Protein 8GPY (pdb70)

Radius of gyration: 33.34 Å; Cα contacts (8 Å, |Δi|>4): 2175; chains: 4; bounding box: 84×89×91 Å

InterPro domains:
  IPR002552 Spike glycoprotein S2, coronavirus [PF01601] (711-1232)
  IPR018548 Spike (S) protein S1 subunit, receptor-binding domain, betacoronavirus [PF09408] (349-526)
  IPR018548 Spike (S) protein S1 subunit, receptor-binding domain, betacoronavirus [PS51921] (334-527)
  IPR032500 Spike glycoprotein S1, N-terminal domain, betacoronavirus-like [PF16451] (33-337)
  IPR032500 Spike glycoprotein S1, N-terminal domain, betacoronavirus-like [PS51922] (9-303)
  IPR036326 Spike S1 subunit, receptor binding domain superfamily, betacoronavirus [SSF143587] (333-516)
  IPR042578 Spike glycoprotein, betacoronavirus [MF_04099] (2-1273)
  IPR043002 Spike glycoprotein, N-terminal domain superfamily [G3DSA:2.60.120.960] (28-307)
  IPR043473 Spike glycoprotein S2 superfamily, coronavirus [SSF111474] (909-1026)
  IPR043473 Spike glycoprotein S2 superfamily, coronavirus [SSF111474] (1159-1211)
  IPR043607 Coronavirus spike glycoprotein S1, C-terminal [PF19209] (536-591)
  IPR044341 Spike (S) protein S1 subunit, N-terminal domain, SARS-CoV-like [cd21624] (13-304)
  IPR044366 Spike (S) protein S1 subunit, receptor-binding domain, SARS-CoV-2 [cd21480] (319-541)
  IPR044873 Spike glycoprotein S2, coronavirus, heptad repeat 1 [PS51923] (896-1001)
  IPR044874 Spike glycoprotein S2, coronavirus, heptad repeat 2 [PS51924] (1143-1225)

GO terms:
  GO:0044228 host cell surface (C, IDA)
  GO:0005768 endosome (C, IDA)
  GO:0039660 structural constituent of virion (F, IDA)
  GO:0019062 virion attachment to host cell (P, IDA)
  GO:0046718 symbiont entry into host cell (P, IDA)
  GO:0098670 entry receptor-mediated virion attachment to host cell (P, IDA)
  GO:0140522 fusogenic activity (F, IDA)
  GO:0046789 host cell surface receptor binding (F, IDA)
  GO:0048018 receptor ligand activity (F, IDA)
  GO:0043655 host extracellular region (C, IC)
  GO:0044173 host cell endoplasmic reticulum-Golgi intermediate compartment membrane (C, EXP)
  GO:0055036 virion membrane (C, EXP)
  GO:0020002 host cell plasma membrane (C, EXP)
  GO:0005515 protein binding (F, IPI)
  GO:0055036 virion membrane (C, TAS)
  GO:0005886 plasma membrane (C, TAS)
  GO:0042802 identical protein binding (F, IPI)
  GO:0046598 positive regulation of viral entry into host cell (P, IDA)
  GO:0016020 membrane (C, IDA)
  GO:0019031 viral envelope (C, IDA)

Nearest PDB structures (foldseek):
  8gpy-assembly2_B  TM=1.006E+00  e=7.580E-43  Severe acute respiratory syndrome coronavirus 2
  7xsa-assembly1_E  TM=9.601E-01  e=3.549E-34  Severe acute respiratory syndrome coronavirus 2
  7xsb-assembly3_B  TM=9.458E-01  e=1.316E-32  Severe acute respiratory syndrome coronavirus 2
  7x7t-assembly1_G  TM=9.425E-01  e=2.341E-31  Severe acute respiratory syndrome coronavirus 2
  8jag-assembly1_A  TM=9.481E-01  e=2.285E-27  Severe acute respiratory syndrome-related coronavirus

CATH classification: 2.60.40.10

Organism: Severe acute respiratory syndrome coronavirus 2 (NCBI:txid2697049)

Foldseek 3Di:
DVPCCQPVPQDAAAQLAKDKDKDFQEEDDCVVVVPPDPFPDKFFDQDDVVCVQAAFFAIKMKIKHKFAQLCLVQPDEPHDDQRCFRGAHAHNNFGWIKTKHFPQVRQADAQFRQNHKGFDDDPGGDDHPDHDPDQAKDAQDDDDDPRDADDRIHGGMGGLRAHSPDDRRSGMMMMIIMGGHHDPPGGGYHD/DEWPPCCQPVPLDAAAQLAKDKDKTALHEYDCVVVDPLDPDKDKFFDQDDPVCQQVDFFHIKIKIKHKAAQQCLVLPDAPHDDQRCFRGANAHNRAGWIKMKGFDQVRQADAQFRQRHKGFRDDDGGDDHPDHDPDFAWDCVDPRFVTDTGMDGLRAHNPDDRRSGMMMMIIMGTHNYHD/DWAKAKDWADEDEAQAKTKIKIATDDDQQLQAKKFKWWAAPPFDIWTAKIAGSNRPDIFGDPVQPPFKDWGADSVRRMIMIIGGRDDQVPFTFMKMFADPQHDRQDGQHIHQTDTHGYDCAWEWPQEDEDEAQAKDKIKTADDCQWVVPAQFKWKWFAAPNGDIHTADTSQADGTPPHDPQWGWHGDHRMIMTMGGRDDQVSFTKMWMWTDGPRDIGIHRIYGYGYD/DWAKAKDWADEDEQQAKTKIKIATDDDQQLQAKKFKWWAAVVFDIWTAKIAGSNRPDIFGDPVQPPAKDWGADSVRRMIMIIGGSHHQRNFTWMKMAAPRPHDRQDGAHIHFTDGHGYCDQFWEKAAEDEEEAQAKDKIKTFHDCQWLVVDQFKWKWFDAGNGDIHTQDTSQFDGTPPHDPQWGKHGDHRMIMIMGGRDDQVSFTKMWMWTDRPRDIGIHRIYGYGHDYD

Sequence (828 aa):
CPFDEVFNATRFASVYAWNRKRISNCVADYSVLYNFAPFFAFKCYGVSPTKLNDLCFTNVYADSFVIRGNEVSQIAPGQTGNIADYNYKLPDDFTGCVIAWNSNKLDSKVGGNYNYRYRLFRKSNLKPFERDISTEIYQAGNKPCNGVAGVNCYFPLQSYGFRPTYGVGHQPYRVVVLSFELLHAPATVCGNLCPFDEVFNATRFASVYAWNRKRISNCVADYSVLYNFAPFFAFKCYGVSPTKLNDLCFTNVYADSFVIRGNEVSQIAPGQTGNIADYNYKLPDDFTGCVIAWNSNKLDSKVGGNYNYRYRLFRKSNLKPFERDISTEIYQANKPCNCYFPLQSYGFRPTYGVGHQPYRVVVLSFETVCGEVRLLESGGGLVQPGGSLRLSCAASGFTFNDYAMSWVRQAPGEGLEWVSTISYSGGSTYYADSVKGRFTISRDNSKNMLYLQMNSLRAEDTALYYCANGVATADWYFDLWGRGTLVTVSSALTQPRSVSGSPGQSVTISCTGTSSDVGGYNYVSWFQHHPGKAPKLMIYDVTDRPSGVPDRFSGSKSGNTASLTISGLQAEDAADYYCCSYAGTYTVFGGGTKLTVLEVRLLESGGGLVQPGGSLRLSCAASGFTFNDYAMSWVRQAPGEGLEWVSTISYSGGSTYYADSVKGRFTISRDNSKNMLYLQMNSLRAEDTALYYCANGVATADWYFDLWGRGTLVTVSQSALTQPRSVSGSPGQSVTISCTGTSSDVGGYNYVSWFQHHPGKAPKLMIYDVTDRPSGVPDRFSGSKSGNTASLTISGLQAEDAADYYCCSYAGTYTVFGGGTKLTVLAA

Structure (mmCIF, N/CA/C/O backbone):
data_8GPY
#
_entry.id   8GPY
#
_cell.length_a   122.863
_cell.length_b   92.092
_cell.length_c   89.270
_cell.angle_alpha   90.000
_cell.angle_beta   92.400
_cell.angle_gamma   90.000
#
_symmetry.space_group_name_H-M   'C 1 2 1'
#
loop_
_entity.id
_entity.type
_entity.pdbx_description
1 polymer 'Spike protein S1'
2 polymer scFv
3 water water
#
loop_
_atom_site.group_PDB
_atom_site.id
_atom_site.type_symbol
_atom_site.label_atom_id
_atom_site.label_alt_id
_atom_site.label_comp_id
_atom_site.label_asym_id
_atom_site.label_entity_id
_atom_site.label_seq_id
_atom_site.pdbx_PDB_ins_code
_atom_site.Cartn_x
_atom_site.Cartn_y
_atom_site.Cartn_z
_atom_site.occupancy
_atom_site.B_iso_or_equiv
_atom_site.auth_seq_id
_atom_site.auth_comp_id
_atom_site.auth_asym_id
_atom_site.auth_atom_id
_atom_site.pdbx_PDB_model_num
ATOM 1 N N . CYS A 1 4 ? 36.188 21.071 37.533 1.00 72.26 336 CYS A N 1
ATOM 2 C CA . CYS A 1 4 ? 35.110 20.366 38.226 1.00 70.47 336 CYS A CA 1
ATOM 3 C C . CYS A 1 4 ? 33.819 20.348 37.416 1.00 64.48 336 CYS A C 1
ATOM 4 O O . CYS A 1 4 ? 33.504 21.313 36.715 1.00 62.35 336 CYS A O 1
ATOM 7 N N . PRO A 1 5 ? 33.067 19.252 37.528 1.00 64.87 337 PRO A N 1
ATOM 8 C CA . PRO A 1 5 ? 31.806 19.096 36.783 1.00 69.38 337 PRO A CA 1
ATOM 9 C C . PRO A 1 5 ? 30.664 19.897 37.403 1.00 72.88 337 PRO A C 1
ATOM 10 O O . PRO A 1 5 ? 29.641 19.359 37.825 1.00 80.67 337 PRO A O 1
ATOM 14 N N . PHE A 1 6 ? 30.853 21.217 37.488 1.00 63.96 338 PHE A N 1
ATOM 15 C CA . PHE A 1 6 ? 29.771 22.103 37.915 1.00 64.33 338 PHE A CA 1
ATOM 16 C C . PHE A 1 6 ? 28.723 22.249 36.818 1.00 74.49 338 PHE A C 1
ATOM 17 O O . PHE A 1 6 ? 27.520 22.331 37.098 1.00 77.60 338 PHE A O 1
ATOM 25 N N . ASP A 1 7 ? 29.165 22.273 35.562 1.00 75.19 339 ASP A N 1
ATOM 26 C CA . ASP A 1 7 ? 28.234 22.394 34.449 1.00 72.64 339 ASP A CA 1
ATOM 27 C C . ASP A 1 7 ? 27.316 21.185 34.358 1.00 66.98 339 ASP A C 1
ATOM 28 O O . ASP A 1 7 ? 26.140 21.323 34.007 1.00 66.21 339 ASP A O 1
ATOM 33 N N . GLU A 1 8 ? 27.832 19.992 34.666 1.00 65.05 340 GLU A N 1
ATOM 34 C CA . GLU A 1 8 ? 27.002 18.795 34.596 1.00 77.50 340 GLU A CA 1
ATOM 35 C C . GLU A 1 8 ? 25.806 18.894 35.533 1.00 73.95 340 GLU A C 1
ATOM 36 O O . GLU A 1 8 ? 24.739 18.346 35.237 1.00 78.73 340 GLU A O 1
ATOM 42 N N . VAL A 1 9 ? 25.957 19.605 36.650 1.00 70.16 341 VAL A N 1
ATOM 43 C CA . VAL A 1 9 ? 24.858 19.754 37.596 1.00 62.66 341 VAL A CA 1
ATOM 44 C C . VAL A 1 9 ? 23.951 20.912 37.195 1.00 58.60 341 VAL A C 1
ATOM 45 O O . VAL A 1 9 ? 22.723 20.773 37.160 1.00 51.51 341 VAL A O 1
ATOM 49 N N . PHE A 1 10 ? 24.540 22.064 36.863 1.00 63.08 342 PHE A N 1
ATOM 50 C CA . PHE A 1 10 ? 23.760 23.286 36.683 1.00 58.96 342 PHE A CA 1
ATOM 51 C C . PHE A 1 10 ? 23.088 23.354 35.316 1.00 58.70 342 PHE A C 1
ATOM 52 O O . PHE A 1 10 ? 21.902 23.694 35.227 1.00 54.83 342 PHE A O 1
ATOM 60 N N . ASN A 1 11 ? 23.818 23.046 34.243 1.00 66.40 343 ASN A N 1
ATOM 61 C CA . ASN A 1 11 ? 23.284 23.156 32.892 1.00 65.23 343 ASN A CA 1
ATOM 62 C C . ASN A 1 11 ? 22.612 21.872 32.417 1.00 62.35 343 ASN A C 1
ATOM 63 O O . ASN A 1 11 ? 22.472 21.670 31.206 1.00 69.65 343 ASN A O 1
ATOM 68 N N . ALA A 1 12 ? 22.187 21.007 33.333 1.00 55.27 344 ALA A N 1
ATOM 69 C CA . ALA A 1 12 ? 21.554 19.759 32.932 1.00 54.00 344 ALA A CA 1
ATOM 70 C C . ALA A 1 12 ? 20.191 20.021 32.301 1.00 57.85 344 ALA A C 1
ATOM 71 O O . ALA A 1 12 ? 19.532 21.026 32.580 1.00 61.05 344 ALA A O 1
ATOM 73 N N . THR A 1 13 ? 19.769 19.096 31.436 1.00 57.75 345 THR A N 1
ATOM 74 C CA . THR A 1 13 ? 18.506 19.263 30.724 1.00 65.41 345 THR A CA 1
ATOM 75 C C . THR A 1 13 ? 17.324 19.187 31.683 1.00 62.96 345 THR A C 1
ATOM 76 O O . THR A 1 13 ? 16.524 20.125 31.779 1.00 59.59 345 THR A O 1
ATOM 80 N N . ARG A 1 14 ? 17.199 18.074 32.401 1.00 58.67 346 ARG A N 1
ATOM 81 C CA . ARG A 1 14 ? 16.139 17.882 33.379 1.00 53.77 346 ARG A CA 1
ATOM 82 C C . ARG A 1 14 ? 16.735 17.729 34.771 1.00 51.01 346 ARG A C 1
ATOM 83 O O . ARG A 1 14 ? 17.734 17.027 34.960 1.00 45.76 346 ARG A O 1
ATOM 91 N N . PHE A 1 15 ? 16.120 18.403 35.737 1.00 53.98 347 PHE A N 1
ATOM 92 C CA . PHE A 1 15 ? 16.440 18.256 37.147 1.00 43.94 347 PHE A CA 1
ATOM 93 C C . PHE A 1 15 ? 15.520 17.224 37.785 1.00 41.14 347 PHE A C 1
ATOM 94 O O . PHE A 1 15 ? 14.475 16.863 37.238 1.00 42.70 347 PHE A O 1
ATOM 102 N N . ALA A 1 16 ? 15.919 16.756 38.960 1.00 40.14 348 ALA A N 1
ATOM 103 C CA . ALA A 1 16 ? 15.161 15.754 39.692 1.00 35.02 348 ALA A CA 1
ATOM 104 C C . ALA A 1 16 ? 14.070 16.408 40.532 1.00 32.35 348 ALA A C 1
ATOM 105 O O . ALA A 1 16 ? 14.180 17.569 40.935 1.00 30.99 348 ALA A O 1
ATOM 107 N N . SER A 1 17 ? 13.005 15.650 40.787 1.00 34.09 349 SER A N 1
ATOM 108 C CA . SER A 1 17 ? 11.994 16.099 41.734 1.00 31.21 349 SER A CA 1
ATOM 109 C C . SER A 1 17 ? 12.603 16.200 43.129 1.00 34.70 349 SER A C 1
ATOM 110 O O . SER A 1 17 ? 13.579 15.518 43.456 1.00 35.67 349 SER A O 1
ATOM 113 N N . VAL A 1 18 ? 12.014 17.062 43.961 1.00 33.20 350 VAL A N 1
ATOM 114 C CA . VAL A 1 18 ? 12.616 17.329 45.263 1.00 30.45 350 VAL A CA 1
ATOM 115 C C . VAL A 1 18 ? 12.512 16.116 46.183 1.00 31.47 350 VAL A C 1
ATOM 116 O O . VAL A 1 18 ? 13.368 15.923 47.055 1.00 36.44 350 VAL A O 1
ATOM 120 N N . TYR A 1 19 ? 11.488 15.273 46.012 1.00 25.41 351 TYR A N 1
ATOM 121 C CA . TYR A 1 19 ? 11.356 14.118 46.896 1.00 28.09 351 TYR A CA 1
ATOM 122 C C . TYR A 1 19 ? 12.428 13.079 46.595 1.00 39.06 351 TYR A C 1
ATOM 123 O O . TYR A 1 19 ? 12.992 12.472 47.514 1.00 41.84 351 TYR A O 1
ATOM 132 N N . ALA A 1 20 ? 12.736 12.876 45.318 1.00 40.53 352 ALA A N 1
ATOM 133 C CA . ALA A 1 20 ? 13.834 12.018 44.894 1.00 39.07 352 ALA A CA 1
ATOM 134 C C . ALA A 1 20 ? 14.787 13.078 44.349 1.00 40.11 352 ALA A C 1
ATOM 135 O O . ALA A 1 20 ? 14.706 13.492 43.191 1.00 45.35 352 ALA A O 1
ATOM 137 N N . TRP A 1 21 ? 15.699 13.526 45.206 1.00 35.82 353 TRP A N 1
ATOM 138 C CA . TRP A 1 21 ? 16.591 14.612 44.829 1.00 41.35 353 TRP A CA 1
ATOM 139 C C . TRP A 1 21 ? 17.878 13.895 44.424 1.00 47.18 353 TRP A C 1
ATOM 140 O O . TRP A 1 21 ? 18.170 12.779 44.863 1.00 45.77 353 TRP A O 1
ATOM 151 N N . ASN A 1 22 ? 18.646 14.559 43.564 1.00 48.45 354 ASN A N 1
ATOM 152 C CA . ASN A 1 22 ? 19.869 14.006 43.001 1.00 51.11 354 ASN A CA 1
ATOM 153 C C . ASN A 1 22 ? 21.082 14.475 43.793 1.00 49.13 354 ASN A C 1
ATOM 154 O O . ASN A 1 22 ? 21.144 15.627 44.230 1.00 45.13 354 ASN A O 1
ATOM 159 N N . ARG A 1 23 ? 22.051 13.577 43.963 1.00 56.65 355 ARG A N 1
ATOM 160 C CA . ARG A 1 23 ? 23.321 13.909 44.596 1.00 53.90 355 ARG A CA 1
ATOM 161 C C . ARG A 1 23 ? 24.464 13.455 43.703 1.00 58.06 355 ARG A C 1
ATOM 162 O O . ARG A 1 23 ? 24.519 12.289 43.304 1.00 63.09 355 ARG A O 1
ATOM 170 N N . LYS A 1 24 ? 25.373 14.377 43.395 1.00 54.91 356 LYS A N 1
ATOM 171 C CA . LYS A 1 24 ? 26.564 14.082 42.612 1.00 58.68 356 LYS A CA 1
ATOM 172 C C . LYS A 1 24 ? 27.792 14.412 43.444 1.00 59.73 356 LYS A C 1
ATOM 173 O O . LYS A 1 24 ? 27.911 15.526 43.968 1.00 62.22 356 LYS A O 1
ATOM 179 N N . ARG A 1 25 ? 28.689 13.439 43.583 1.00 66.81 357 ARG A N 1
ATOM 180 C CA . ARG A 1 25 ? 29.930 13.665 44.306 1.00 64.19 357 ARG A CA 1
ATOM 181 C C . ARG A 1 25 ? 30.941 14.332 43.385 1.00 68.52 357 ARG A C 1
ATOM 182 O O . ARG A 1 25 ? 31.164 13.875 42.260 1.00 71.07 357 ARG A O 1
ATOM 190 N N . ILE A 1 26 ? 31.543 15.416 43.860 1.00 68.19 358 ILE A N 1
ATOM 191 C CA . ILE A 1 26 ? 32.552 16.153 43.110 1.00 70.02 358 ILE A CA 1
ATOM 192 C C . ILE A 1 26 ? 33.915 15.810 43.689 1.00 71.76 358 ILE A C 1
ATOM 193 O O . ILE A 1 26 ? 34.145 15.966 44.894 1.00 67.85 358 ILE A O 1
ATOM 198 N N . SER A 1 27 ? 34.816 15.341 42.830 1.00 76.74 359 SER A N 1
ATOM 199 C CA . SER A 1 27 ? 36.148 14.939 43.249 1.00 81.66 359 SER A CA 1
ATOM 200 C C . SER A 1 27 ? 37.096 15.061 42.066 1.00 85.00 359 SER A C 1
ATOM 201 O O . SER A 1 27 ? 36.676 15.234 40.918 1.00 87.24 359 SER A O 1
ATOM 204 N N . ASN A 1 28 ? 38.392 14.973 42.369 1.00 86.83 360 ASN A N 1
ATOM 205 C CA . ASN A 1 28 ? 39.443 14.838 41.361 1.00 84.76 360 ASN A CA 1
ATOM 206 C C . ASN A 1 28 ? 39.501 16.043 40.427 1.00 84.47 360 ASN A C 1
ATOM 207 O O . ASN A 1 28 ? 39.767 15.897 39.232 1.00 90.83 360 ASN A O 1
ATOM 212 N N . CYS A 1 29 ? 39.258 17.242 40.948 1.00 77.33 361 CYS A N 1
ATOM 213 C CA . CYS A 1 29 ? 39.175 18.413 40.089 1.00 77.14 361 CYS A CA 1
ATOM 214 C C . CYS A 1 29 ? 39.420 19.672 40.907 1.00 77.89 361 CYS A C 1
ATOM 215 O O . CYS A 1 29 ? 39.427 19.650 42.140 1.00 78.91 361 CYS A O 1
ATOM 218 N N . VAL A 1 30 ? 39.625 20.778 40.195 1.00 72.95 362 VAL A N 1
ATOM 219 C CA . VAL A 1 30 ? 39.784 22.099 40.794 1.00 73.96 362 VAL A CA 1
ATOM 220 C C . VAL A 1 30 ? 38.451 22.829 40.712 1.00 80.28 362 VAL A C 1
ATOM 221 O O . VAL A 1 30 ? 37.854 22.929 39.633 1.00 83.02 362 VAL A O 1
ATOM 225 N N . ALA A 1 31 ? 37.981 23.337 41.851 1.00 83.45 363 ALA A N 1
ATOM 226 C CA . ALA A 1 31 ? 36.672 23.987 41.932 1.00 78.84 363 ALA A CA 1
ATOM 227 C C . ALA A 1 31 ? 36.838 25.479 41.674 1.00 76.87 363 ALA A C 1
ATOM 228 O O . ALA A 1 31 ? 37.116 26.262 42.583 1.00 82.81 363 ALA A O 1
ATOM 230 N N . ASP A 1 32 ? 36.663 25.880 40.417 1.00 78.35 364 ASP A N 1
ATOM 231 C CA . ASP A 1 32 ? 36.545 27.285 40.049 1.00 84.03 364 ASP A CA 1
ATOM 232 C C . ASP A 1 32 ? 35.087 27.584 39.730 1.00 88.44 364 ASP A C 1
ATOM 233 O O . ASP A 1 32 ? 34.454 26.849 38.965 1.00 81.73 364 ASP A O 1
ATOM 238 N N . TYR A 1 33 ? 34.559 28.659 40.310 1.00 92.13 365 TYR A N 1
ATOM 239 C CA . TYR A 1 33 ? 33.141 28.975 40.203 1.00 92.76 365 TYR A CA 1
ATOM 240 C C . TYR A 1 33 ? 32.849 30.034 39.151 1.00 95.31 365 TYR A C 1
ATOM 241 O O . TYR A 1 33 ? 31.703 30.502 39.070 1.00 97.88 365 TYR A O 1
ATOM 250 N N . SER A 1 34 ? 33.829 30.402 38.348 1.00 98.66 366 SER A N 1
ATOM 251 C CA . SER A 1 34 ? 33.606 31.368 37.286 1.00 99.43 366 SER A CA 1
ATOM 252 C C . SER A 1 34 ? 32.435 30.934 36.460 1.00 103.25 366 SER A C 1
ATOM 253 O O . SER A 1 34 ? 31.759 31.753 35.855 1.00 102.80 366 SER A O 1
ATOM 256 N N . VAL A 1 35 ? 32.188 29.634 36.433 1.00 100.18 367 VAL A N 1
ATOM 257 C CA . VAL A 1 35 ? 31.101 29.119 35.642 1.00 100.18 367 VAL A CA 1
ATOM 258 C C . VAL A 1 35 ? 29.788 29.634 36.147 1.00 99.42 367 VAL A C 1
ATOM 259 O O . VAL A 1 35 ? 28.988 30.110 35.378 1.00 101.18 367 VAL A O 1
ATOM 263 N N . LEU A 1 36 ? 29.566 29.552 37.441 1.00 99.16 368 LEU A N 1
ATOM 264 C CA . LEU A 1 36 ? 28.304 29.955 38.021 1.00 95.54 368 LEU A CA 1
ATOM 265 C C . LEU A 1 36 ? 28.192 31.443 38.025 1.00 97.58 368 LEU A C 1
ATOM 266 O O . LEU A 1 36 ? 27.104 31.996 38.062 1.00 91.70 368 LEU A O 1
ATOM 271 N N . TYR A 1 37 ? 29.333 32.110 37.976 1.00 103.94 369 TYR A N 1
ATOM 272 C CA . TYR A 1 37 ? 29.336 33.553 37.970 1.00 103.81 369 TYR A CA 1
ATOM 273 C C . TYR A 1 37 ? 28.908 33.954 36.593 1.00 103.95 369 TYR A C 1
ATOM 274 O O . TYR A 1 37 ? 28.342 35.028 36.398 1.00 106.70 369 TYR A O 1
ATOM 283 N N . ASN A 1 38 ? 29.155 33.089 35.626 1.00 104.97 370 ASN A N 1
ATOM 284 C CA . ASN A 1 38 ? 28.683 33.356 34.282 1.00 106.42 370 ASN A CA 1
ATOM 285 C C . ASN A 1 38 ? 27.512 32.438 34.031 1.00 99.39 370 ASN A C 1
ATOM 286 O O . ASN A 1 38 ? 27.398 31.839 32.971 1.00 101.35 370 ASN A O 1
ATOM 291 N N . PHE A 1 39 ? 26.676 32.274 35.043 1.00 94.80 371 PHE A N 1
ATOM 292 C CA . PHE A 1 39 ? 25.487 31.480 34.859 1.00 96.49 371 PHE A CA 1
ATOM 293 C C . PHE A 1 39 ? 24.304 32.376 35.112 1.00 92.97 371 PHE A C 1
ATOM 294 O O . PHE A 1 39 ? 24.406 33.598 34.996 1.00 87.17 371 PHE A O 1
ATOM 302 N N . ALA A 1 40 ? 23.182 31.793 35.499 1.00 83.82 372 ALA A N 1
ATOM 303 C CA . ALA A 1 40 ? 21.982 32.587 35.618 1.00 80.51 372 ALA A CA 1
ATOM 304 C C . ALA A 1 40 ? 21.942 33.762 36.535 1.00 77.20 372 ALA A C 1
ATOM 305 O O . ALA A 1 40 ? 22.719 33.838 37.470 1.00 81.94 372 ALA A O 1
ATOM 307 N N . PRO A 1 41 ? 21.087 34.738 36.227 1.00 71.01 373 PRO A N 1
ATOM 308 C CA . PRO A 1 41 ? 20.909 35.793 37.212 1.00 67.06 373 PRO A CA 1
ATOM 309 C C . PRO A 1 41 ? 20.220 35.103 38.387 1.00 72.37 373 PRO A C 1
ATOM 310 O O . PRO A 1 41 ? 19.043 34.794 38.259 1.00 71.84 373 PRO A O 1
ATOM 314 N N . PHE A 1 42 ? 20.906 34.873 39.510 1.00 68.26 374 PHE A N 1
ATOM 315 C CA . PHE A 1 42 ? 20.346 34.083 40.618 1.00 54.91 374 PHE A CA 1
ATOM 316 C C . PHE A 1 42 ? 19.317 34.671 41.565 1.00 52.70 374 PHE A C 1
ATOM 317 O O . PHE A 1 42 ? 19.360 35.844 41.887 1.00 60.65 374 PHE A O 1
ATOM 325 N N . PHE A 1 43 ? 18.394 33.845 42.020 1.00 53.72 375 PHE A N 1
ATOM 326 C CA . PHE A 1 43 ? 17.362 34.272 42.957 1.00 52.35 375 PHE A CA 1
ATOM 327 C C . PHE A 1 43 ? 17.993 34.332 44.321 1.00 56.74 375 PHE A C 1
ATOM 328 O O . PHE A 1 43 ? 17.769 35.273 45.075 1.00 57.97 375 PHE A O 1
ATOM 336 N N . ALA A 1 44 ? 18.776 33.312 44.637 1.00 54.30 376 ALA A N 1
ATOM 337 C CA . ALA A 1 44 ? 19.392 33.275 45.955 1.00 53.75 376 ALA A CA 1
ATOM 338 C C . ALA A 1 44 ? 20.729 32.554 45.879 1.00 56.67 376 ALA A C 1
ATOM 339 O O . ALA A 1 44 ? 20.834 31.495 45.252 1.00 58.13 376 ALA A O 1
ATOM 341 N N . PHE A 1 45 ? 21.743 33.139 46.512 1.00 52.82 377 PHE A N 1
ATOM 342 C CA . PHE A 1 45 ? 23.033 32.497 46.753 1.00 46.04 377 PHE A CA 1
ATOM 343 C C . PHE A 1 45 ? 23.259 32.584 48.259 1.00 51.64 377 PHE A C 1
ATOM 344 O O . PHE A 1 45 ? 23.818 33.565 48.756 1.00 53.89 377 PHE A O 1
ATOM 352 N N . LYS A 1 46 ? 22.811 31.560 48.983 1.00 49.59 378 LYS A N 1
ATOM 353 C CA . LYS A 1 46 ? 22.813 31.554 50.443 1.00 45.31 378 LYS A CA 1
ATOM 354 C C . LYS A 1 46 ? 23.813 30.509 50.922 1.00 46.63 378 LYS A C 1
ATOM 355 O O . LYS A 1 46 ? 23.565 29.305 50.804 1.00 45.77 378 LYS A O 1
ATOM 361 N N . CYS A 1 47 ? 24.941 30.970 51.455 1.00 51.63 379 CYS A N 1
ATOM 362 C CA . CYS A 1 47 ? 25.930 30.100 52.075 1.00 50.45 379 CYS A CA 1
ATOM 363 C C . CYS A 1 47 ? 25.739 30.096 53.584 1.00 49.39 379 CYS A C 1
ATOM 364 O O . CYS A 1 47 ? 25.485 31.140 54.192 1.00 53.97 379 CYS A O 1
ATOM 367 N N . TYR A 1 48 ? 25.876 28.918 54.184 1.00 45.60 380 TYR A N 1
ATOM 368 C CA . TYR A 1 48 ? 25.687 28.740 55.617 1.00 47.37 380 TYR A CA 1
ATOM 369 C C . TYR A 1 48 ? 26.937 28.108 56.212 1.00 54.57 380 TYR A C 1
ATOM 370 O O . TYR A 1 48 ? 27.358 27.029 55.782 1.00 54.29 380 TYR A O 1
ATOM 379 N N . GLY A 1 49 ? 27.526 28.780 57.199 1.00 60.57 381 GLY A N 1
ATOM 380 C CA . GLY A 1 49 ? 28.679 28.251 57.898 1.00 60.28 381 GLY A CA 1
ATOM 381 C C . GLY A 1 49 ? 29.983 28.279 57.134 1.00 62.97 381 GLY A C 1
ATOM 382 O O . GLY A 1 49 ? 30.936 27.610 57.548 1.00 63.75 381 GLY A O 1
ATOM 383 N N . VAL A 1 50 ? 30.066 29.030 56.038 1.00 66.71 382 VAL A N 1
ATOM 384 C CA . VAL A 1 50 ? 31.293 29.092 55.253 1.00 70.71 382 VAL A CA 1
ATOM 385 C C . VAL A 1 50 ? 31.313 30.373 54.431 1.00 69.21 382 VAL A C 1
ATOM 386 O O . VAL A 1 50 ? 30.326 30.719 53.774 1.00 66.53 382 VAL A O 1
ATOM 390 N N . SER A 1 51 ? 32.430 31.086 54.468 1.00 70.65 383 SER A N 1
ATOM 391 C CA . SER A 1 51 ? 32.599 32.254 53.614 1.00 71.99 383 SER A CA 1
ATOM 392 C C . SER A 1 51 ? 32.837 31.811 52.178 1.00 75.39 383 SER A C 1
ATOM 393 O O . SER A 1 51 ? 33.821 31.110 51.911 1.00 84.44 383 SER A O 1
ATOM 396 N N . PRO A 1 52 ? 31.977 32.181 51.230 1.00 74.71 384 PRO A N 1
ATOM 397 C CA . PRO A 1 52 ? 32.242 31.803 49.835 1.00 77.22 384 PRO A CA 1
ATOM 398 C C . PRO A 1 52 ? 33.398 32.573 49.234 1.00 75.52 384 PRO A C 1
ATOM 399 O O . PRO A 1 52 ? 34.101 32.043 48.364 1.00 73.14 384 PRO A O 1
ATOM 403 N N . THR A 1 53 ? 33.644 33.798 49.701 1.00 74.90 385 THR A N 1
ATOM 404 C CA . THR A 1 53 ? 34.847 34.510 49.296 1.00 76.25 385 THR A CA 1
ATOM 405 C C . THR A 1 53 ? 36.117 33.735 49.641 1.00 78.27 385 THR A C 1
ATOM 406 O O . THR A 1 53 ? 37.198 34.093 49.156 1.00 81.98 385 THR A O 1
ATOM 410 N N . LYS A 1 54 ? 36.019 32.686 50.456 1.00 80.38 386 LYS A N 1
ATOM 411 C CA . LYS A 1 54 ? 37.127 31.771 50.685 1.00 82.40 386 LYS A CA 1
ATOM 412 C C . LYS A 1 54 ? 36.958 30.450 49.944 1.00 81.01 386 LYS A C 1
ATOM 413 O O . LYS A 1 54 ? 37.693 29.500 50.227 1.00 85.85 386 LYS A O 1
ATOM 419 N N . LEU A 1 55 ? 35.996 30.351 49.024 1.00 76.45 387 LEU A N 1
ATOM 420 C CA . LEU A 1 55 ? 35.763 29.085 48.332 1.00 83.62 387 LEU A CA 1
ATOM 421 C C . LEU A 1 55 ? 36.728 28.838 47.177 1.00 91.58 387 LEU A C 1
ATOM 422 O O . LEU A 1 55 ? 36.523 27.893 46.408 1.00 96.33 387 LEU A O 1
ATOM 427 N N . ASN A 1 56 ? 37.759 29.665 47.018 1.00 86.44 388 ASN A N 1
ATOM 428 C CA . ASN A 1 56 ? 38.848 29.331 46.111 1.00 91.45 388 ASN A CA 1
ATOM 429 C C . ASN A 1 56 ? 40.036 28.715 46.832 1.00 94.92 388 ASN A C 1
ATOM 430 O O . ASN A 1 56 ? 40.832 28.014 46.199 1.00 99.27 388 ASN A O 1
ATOM 435 N N . ASP A 1 57 ? 40.170 28.961 48.131 1.00 93.83 389 ASP A N 1
ATOM 436 C CA . ASP A 1 57 ? 41.140 28.274 48.976 1.00 95.63 389 ASP A CA 1
ATOM 437 C C . ASP A 1 57 ? 40.291 27.386 49.879 1.00 96.88 389 ASP A C 1
ATOM 438 O O . ASP A 1 57 ? 39.988 27.712 51.029 1.00 95.80 389 ASP A O 1
ATOM 443 N N . LEU A 1 58 ? 39.895 26.240 49.325 1.00 103.10 390 LEU A N 1
ATOM 444 C CA . LEU A 1 58 ? 38.914 25.356 49.941 1.00 103.68 390 LEU A CA 1
ATOM 445 C C . LEU A 1 58 ? 39.530 24.080 50.504 1.00 92.82 390 LEU A C 1
ATOM 446 O O . LEU A 1 58 ? 39.261 23.725 51.655 1.00 91.17 390 LEU A O 1
ATOM 451 N N . CYS A 1 59 ? 40.350 23.384 49.716 1.00 94.71 391 CYS A N 1
ATOM 452 C CA . CYS A 1 59 ? 41.018 22.156 50.146 1.00 99.70 391 CYS A CA 1
ATOM 453 C C . CYS A 1 59 ? 40.126 21.072 50.751 1.00 100.74 391 CYS A C 1
ATOM 454 O O . CYS A 1 59 ? 40.458 20.442 51.757 1.00 103.80 391 CYS A O 1
ATOM 457 N N . PHE A 1 60 ? 38.974 20.859 50.124 1.00 97.37 392 PHE A N 1
ATOM 458 C CA . PHE A 1 60 ? 37.986 19.900 50.591 1.00 92.27 392 PHE A CA 1
ATOM 459 C C . PHE A 1 60 ? 38.230 18.536 49.959 1.00 90.67 392 PHE A C 1
ATOM 460 O O . PHE A 1 60 ? 38.732 18.430 48.837 1.00 87.99 392 PHE A O 1
ATOM 468 N N . THR A 1 61 ? 37.860 17.486 50.693 1.00 87.03 393 THR A N 1
ATOM 469 C CA . THR A 1 61 ? 38.020 16.128 50.181 1.00 87.39 393 THR A CA 1
ATOM 470 C C . THR A 1 61 ? 36.867 15.740 49.260 1.00 89.09 393 THR A C 1
ATOM 471 O O . THR A 1 61 ? 37.091 15.257 48.145 1.00 86.82 393 THR A O 1
ATOM 475 N N . ASN A 1 62 ? 35.631 15.945 49.707 1.00 88.86 394 ASN A N 1
ATOM 476 C CA . ASN A 1 62 ? 34.446 15.620 48.930 1.00 82.10 394 ASN A CA 1
ATOM 477 C C . ASN A 1 62 ? 33.491 16.803 48.947 1.00 81.81 394 ASN A C 1
ATOM 478 O O . ASN A 1 62 ? 33.327 17.467 49.975 1.00 84.32 394 ASN A O 1
ATOM 483 N N . VAL A 1 63 ? 32.878 17.072 47.798 1.00 73.21 395 VAL A N 1
ATOM 484 C CA . VAL A 1 63 ? 31.877 18.121 47.651 1.00 65.51 395 VAL A CA 1
ATOM 485 C C . VAL A 1 63 ? 30.661 17.510 46.975 1.00 67.67 395 VAL A C 1
ATOM 486 O O . VAL A 1 63 ? 30.778 16.918 45.896 1.00 69.29 395 VAL A O 1
ATOM 490 N N . TYR A 1 64 ? 29.501 17.644 47.609 1.00 68.52 396 TYR A N 1
ATOM 491 C CA . TYR A 1 64 ? 28.268 17.040 47.123 1.00 61.54 396 TYR A CA 1
ATOM 492 C C . TYR A 1 64 ? 27.380 18.109 46.503 1.00 56.07 396 TYR A C 1
ATOM 493 O O . TYR A 1 64 ? 27.146 19.159 47.111 1.00 57.03 396 TYR A O 1
ATOM 502 N N . ALA A 1 65 ? 26.894 17.841 45.296 1.00 52.44 397 ALA A N 1
ATOM 503 C CA . ALA A 1 65 ? 26.031 18.760 44.562 1.00 40.96 397 ALA A CA 1
ATOM 504 C C . ALA A 1 65 ? 24.624 18.174 44.547 1.00 44.07 397 ALA A C 1
ATOM 505 O O . ALA A 1 65 ? 24.297 17.337 43.701 1.00 48.72 397 ALA A O 1
ATOM 507 N N . ASP A 1 66 ? 23.798 18.608 45.494 1.00 38.40 398 ASP A N 1
ATOM 508 C CA . ASP A 1 66 ? 22.405 18.195 45.559 1.00 35.81 398 ASP A CA 1
ATOM 509 C C . ASP A 1 66 ? 21.573 19.110 44.669 1.00 36.76 398 ASP A C 1
ATOM 510 O O . ASP A 1 66 ? 21.717 20.335 44.730 1.00 41.80 398 ASP A O 1
ATOM 515 N N . SER A 1 67 ? 20.714 18.520 43.838 1.00 34.87 399 SER A N 1
ATOM 516 C CA . SER A 1 67 ? 19.928 19.290 42.884 1.00 34.09 399 SER A CA 1
ATOM 517 C C . SER A 1 67 ? 18.490 18.797 42.880 1.00 36.58 399 SER A C 1
ATOM 518 O O . SER A 1 67 ? 18.229 17.600 43.024 1.00 37.69 399 SER A O 1
ATOM 521 N N . PHE A 1 68 ? 17.560 19.734 42.709 1.00 32.79 400 PHE A N 1
ATOM 522 C CA . PHE A 1 68 ? 16.136 19.420 42.639 1.00 35.86 400 PHE A CA 1
ATOM 523 C C . PHE A 1 68 ? 15.390 20.667 42.173 1.00 32.90 400 PHE A C 1
ATOM 524 O O . PHE A 1 68 ? 15.987 21.722 41.935 1.00 30.76 400 PHE A O 1
ATOM 532 N N . VAL A 1 69 ? 14.069 20.531 42.043 1.00 30.40 401 VAL A N 1
ATOM 533 C CA . VAL A 1 69 ? 13.185 21.612 41.623 1.00 32.55 401 VAL A CA 1
ATOM 534 C C . VAL A 1 69 ? 12.059 21.740 42.639 1.00 27.29 401 VAL A C 1
ATOM 535 O O . VAL A 1 69 ? 11.487 20.735 43.077 1.00 27.50 401 VAL A O 1
ATOM 539 N N . ILE A 1 70 ? 11.751 22.979 43.018 1.00 28.68 402 ILE A N 1
ATOM 540 C CA . ILE A 1 70 ? 10.635 23.316 43.892 1.00 30.84 402 ILE A CA 1
ATOM 541 C C . ILE A 1 70 ? 9.996 24.598 43.371 1.00 32.55 402 ILE A C 1
ATOM 542 O O . ILE A 1 70 ? 10.456 25.190 42.391 1.00 38.35 402 ILE A O 1
ATOM 547 N N . ARG A 1 71 ? 8.928 25.034 44.032 1.00 32.88 403 ARG A N 1
ATOM 548 C CA . ARG A 1 71 ? 8.359 26.327 43.695 1.00 30.78 403 ARG A CA 1
ATOM 549 C C . ARG A 1 71 ? 9.079 27.428 44.469 1.00 35.95 403 ARG A C 1
ATOM 550 O O . ARG A 1 71 ? 9.814 27.174 45.427 1.00 36.29 403 ARG A O 1
ATOM 558 N N . GLY A 1 72 ? 8.864 28.671 44.033 1.00 36.27 404 GLY A N 1
ATOM 559 C CA . GLY A 1 72 ? 9.587 29.786 44.624 1.00 34.17 404 GLY A CA 1
ATOM 560 C C . GLY A 1 72 ? 9.242 30.013 46.083 1.00 39.10 404 GLY A C 1
ATOM 561 O O . GLY A 1 72 ? 10.092 30.437 46.870 1.00 35.51 404 GLY A O 1
ATOM 562 N N . ASN A 1 73 ? 7.990 29.736 46.464 1.00 42.67 405 ASN A N 1
ATOM 563 C CA . ASN A 1 73 ? 7.580 29.881 47.858 1.00 36.62 405 ASN A CA 1
ATOM 564 C C . ASN A 1 73 ? 8.424 29.027 48.793 1.00 42.21 405 ASN A C 1
ATOM 565 O O . ASN A 1 73 ? 8.616 29.387 49.960 1.00 41.22 405 ASN A O 1
ATOM 570 N N . GLU A 1 74 ? 8.943 27.906 48.299 1.00 38.42 406 GLU A N 1
ATOM 571 C CA . GLU A 1 74 ? 9.607 26.914 49.130 1.00 31.42 406 GLU A CA 1
ATOM 572 C C . GLU A 1 74 ? 11.124 27.037 49.125 1.00 31.95 406 GLU A C 1
ATOM 573 O O . GLU A 1 74 ? 11.793 26.250 49.799 1.00 39.68 406 GLU A O 1
ATOM 579 N N . VAL A 1 75 ? 11.686 27.999 48.389 1.00 38.76 407 VAL A N 1
ATOM 580 C CA . VAL A 1 75 ? 13.139 28.151 48.367 1.00 38.47 407 VAL A CA 1
ATOM 581 C C . VAL A 1 75 ? 13.651 28.609 49.730 1.00 41.86 407 VAL A C 1
ATOM 582 O O . VAL A 1 75 ? 14.774 28.272 50.128 1.00 42.11 407 VAL A O 1
ATOM 586 N N . SER A 1 76 ? 12.841 29.367 50.472 1.00 47.88 408 SER A N 1
ATOM 587 C CA . SER A 1 76 ? 13.204 29.740 51.835 1.00 43.31 408 SER A CA 1
ATOM 588 C C . SER A 1 76 ? 13.318 28.530 52.755 1.00 41.06 408 SER A C 1
ATOM 589 O O . SER A 1 76 ? 14.022 28.602 53.769 1.00 44.22 408 SER A O 1
ATOM 592 N N . GLN A 1 77 ? 12.654 27.418 52.421 1.00 33.95 409 GLN A N 1
ATOM 593 C CA . GLN A 1 77 ? 12.746 26.224 53.253 1.00 38.18 409 GLN A CA 1
ATOM 594 C C . GLN A 1 77 ? 14.090 25.520 53.124 1.00 38.48 409 GLN A C 1
ATOM 595 O O . GLN A 1 77 ? 14.464 24.758 54.022 1.00 41.29 409 GLN A O 1
ATOM 601 N N . ILE A 1 78 ? 14.818 25.740 52.031 1.00 39.66 410 ILE A N 1
ATOM 602 C CA . ILE A 1 78 ? 16.088 25.056 51.820 1.00 37.32 410 ILE A CA 1
ATOM 603 C C . ILE A 1 78 ? 17.171 25.797 52.587 1.00 38.31 410 ILE A C 1
ATOM 604 O O . ILE A 1 78 ? 18.010 26.491 52.000 1.00 43.07 410 ILE A O 1
ATOM 609 N N . ALA A 1 79 ? 17.153 25.659 53.907 1.00 35.96 411 ALA A N 1
ATOM 610 C CA . ALA A 1 79 ? 18.067 26.373 54.780 1.00 42.06 411 ALA A CA 1
ATOM 611 C C . ALA A 1 79 ? 18.181 25.604 56.084 1.00 42.95 411 ALA A C 1
ATOM 612 O O . ALA A 1 79 ? 17.302 24.790 56.403 1.00 42.65 411 ALA A O 1
ATOM 614 N N . PRO A 1 80 ? 19.247 25.812 56.851 1.00 41.00 412 PRO A N 1
ATOM 615 C CA . PRO A 1 80 ? 19.371 25.136 58.146 1.00 37.91 412 PRO A CA 1
ATOM 616 C C . PRO A 1 80 ? 18.238 25.522 59.088 1.00 46.32 412 PRO A C 1
ATOM 617 O O . PRO A 1 80 ? 17.931 26.703 59.268 1.00 44.34 412 PRO A O 1
ATOM 621 N N . GLY A 1 81 ? 17.613 24.512 59.682 1.00 48.73 413 GLY A N 1
ATOM 622 C CA . GLY A 1 81 ? 16.608 24.745 60.704 1.00 47.55 413 GLY A CA 1
ATOM 623 C C . GLY A 1 81 ? 15.312 25.355 60.214 1.00 52.68 413 GLY A C 1
ATOM 624 O O . GLY A 1 81 ? 14.713 26.175 60.922 1.00 53.07 413 GLY A O 1
ATOM 625 N N . GLN A 1 82 ? 14.863 24.978 59.024 1.00 49.67 414 GLN A N 1
ATOM 626 C CA . GLN A 1 82 ? 13.580 25.422 58.503 1.00 47.33 414 GLN A CA 1
ATOM 627 C C . GLN A 1 82 ? 12.521 24.341 58.709 1.00 44.71 414 GLN A C 1
ATOM 628 O O . GLN A 1 82 ? 12.815 23.216 59.119 1.00 47.14 414 GLN A O 1
ATOM 634 N N . THR A 1 83 ? 11.269 24.707 58.435 1.00 39.73 415 THR A N 1
ATOM 635 C CA . THR A 1 83 ? 10.141 23.796 58.575 1.00 42.01 415 THR A CA 1
ATOM 636 C C . THR A 1 83 ? 9.225 23.945 57.369 1.00 41.42 415 THR A C 1
ATOM 637 O O . THR A 1 83 ? 9.278 24.941 56.644 1.00 50.03 415 THR A O 1
ATOM 641 N N . GLY A 1 84 ? 8.381 22.940 57.162 1.00 38.20 416 GLY A N 1
ATOM 642 C CA . GLY A 1 84 ? 7.474 22.886 56.035 1.00 42.06 416 GLY A CA 1
ATOM 643 C C . GLY A 1 84 ? 7.543 21.548 55.334 1.00 44.22 416 GLY A C 1
ATOM 644 O O . GLY A 1 84 ? 8.343 20.677 55.669 1.00 48.00 416 GLY A O 1
ATOM 645 N N . ASN A 1 85 ? 6.677 21.393 54.326 1.00 44.53 417 ASN A N 1
ATOM 646 C CA . ASN A 1 85 ? 6.601 20.124 53.604 1.00 39.49 417 ASN A CA 1
ATOM 647 C C . ASN A 1 85 ? 7.935 19.758 52.971 1.00 42.66 417 ASN A C 1
ATOM 648 O O . ASN A 1 85 ? 8.345 18.592 52.999 1.00 43.79 417 ASN A O 1
ATOM 653 N N . ILE A 1 86 ? 8.627 20.737 52.389 1.00 40.71 418 ILE A N 1
ATOM 654 C CA . ILE A 1 86 ? 9.884 20.440 51.712 1.00 38.32 418 ILE A CA 1
ATOM 655 C C . ILE A 1 86 ? 10.978 20.141 52.728 1.00 39.44 418 ILE A C 1
ATOM 656 O O . ILE A 1 86 ? 11.687 19.134 52.621 1.00 44.08 418 ILE A O 1
ATOM 661 N N . ALA A 1 87 ? 11.123 21.005 53.736 1.00 38.66 419 ALA A N 1
ATOM 662 C CA . ALA A 1 87 ? 12.208 20.837 54.697 1.00 42.81 419 ALA A CA 1
ATOM 663 C C . ALA A 1 87 ? 12.017 19.596 55.558 1.00 44.69 419 ALA A C 1
ATOM 664 O O . ALA A 1 87 ? 13.000 18.968 55.967 1.00 43.82 419 ALA A O 1
ATOM 666 N N . ASP A 1 88 ? 10.769 19.220 55.834 1.00 39.39 420 ASP A N 1
ATOM 667 C CA . ASP A 1 88 ? 10.497 18.108 56.736 1.00 39.15 420 ASP A CA 1
ATOM 668 C C . ASP A 1 88 ? 10.336 16.776 56.008 1.00 45.21 420 ASP A C 1
ATOM 669 O O . ASP A 1 88 ? 10.824 15.750 56.494 1.00 46.36 420 ASP A O 1
ATOM 674 N N . TYR A 1 89 ? 9.673 16.765 54.846 1.00 40.65 421 TYR A N 1
ATOM 675 C CA . TYR A 1 89 ? 9.305 15.523 54.177 1.00 38.04 421 TYR A CA 1
ATOM 676 C C . TYR A 1 89 ? 10.258 15.250 53.018 1.00 36.22 421 TYR A C 1
ATOM 677 O O . TYR A 1 89 ? 10.593 14.080 52.783 1.00 36.95 421 TYR A O 1
ATOM 686 N N . ASN A 1 90 ? 10.705 16.280 52.291 1.00 35.22 422 ASN A N 1
ATOM 687 C CA . ASN A 1 90 ? 11.507 16.067 51.091 1.00 37.48 422 ASN A CA 1
ATOM 688 C C . ASN A 1 90 ? 13.017 16.277 51.087 1.00 35.80 422 ASN A C 1
ATOM 689 O O . ASN A 1 90 ? 13.747 15.433 50.554 1.00 40.63 422 ASN A O 1
ATOM 694 N N . TYR A 1 91 ? 13.508 17.380 51.649 1.00 34.32 423 TYR A N 1
ATOM 695 C CA . TYR A 1 91 ? 14.939 17.660 51.658 1.00 37.16 423 TYR A CA 1
ATOM 696 C C . TYR A 1 91 ? 15.239 18.444 52.923 1.00 39.90 423 TYR A C 1
ATOM 697 O O . TYR A 1 91 ? 14.765 19.571 53.079 1.00 37.53 423 TYR A O 1
ATOM 706 N N . LYS A 1 92 ? 16.035 17.856 53.812 1.00 40.72 424 LYS A N 1
ATOM 707 C CA . LYS A 1 92 ? 16.357 18.449 55.103 1.00 44.58 424 LYS A CA 1
ATOM 708 C C . LYS A 1 92 ? 17.842 18.782 55.169 1.00 42.86 424 LYS A C 1
ATOM 709 O O . LYS A 1 92 ? 18.689 17.939 54.853 1.00 43.93 424 LYS A O 1
ATOM 715 N N . LEU A 1 93 ? 18.151 20.009 55.579 1.00 42.61 425 LEU A N 1
ATOM 716 C CA . LEU A 1 93 ? 19.531 20.388 55.836 1.00 41.20 425 LEU A CA 1
ATOM 717 C C . LEU A 1 93 ? 19.816 20.360 57.331 1.00 47.34 425 LEU A C 1
ATOM 718 O O . LEU A 1 93 ? 18.946 20.710 58.137 1.00 51.29 425 LEU A O 1
ATOM 723 N N . PRO A 1 94 ? 21.012 19.946 57.728 1.00 48.05 426 PRO A N 1
ATOM 724 C CA . PRO A 1 94 ? 21.337 19.884 59.153 1.00 45.31 426 PRO A CA 1
ATOM 725 C C . PRO A 1 94 ? 21.586 21.270 59.728 1.00 47.34 426 PRO A C 1
ATOM 726 O O . PRO A 1 94 ? 21.901 22.225 59.016 1.00 50.73 426 PRO A O 1
ATOM 730 N N . ASP A 1 95 ? 21.435 21.364 61.050 1.00 52.74 427 ASP A N 1
ATOM 731 C CA . ASP A 1 95 ? 21.720 22.621 61.731 1.00 49.40 427 ASP A CA 1
ATOM 732 C C . ASP A 1 95 ? 23.201 22.970 61.696 1.00 45.44 427 ASP A C 1
ATOM 733 O O . ASP A 1 95 ? 23.556 24.134 61.904 1.00 40.23 427 ASP A O 1
ATOM 738 N N . ASP A 1 96 ? 24.068 21.991 61.436 1.00 51.46 428 ASP A N 1
ATOM 739 C CA . ASP A 1 96 ? 25.497 22.221 61.290 1.00 55.65 428 ASP A CA 1
ATOM 740 C C . ASP A 1 96 ? 25.908 22.417 59.837 1.00 55.29 428 ASP A C 1
ATOM 741 O O . ASP A 1 96 ? 27.090 22.252 59.512 1.00 60.66 428 ASP A O 1
ATOM 746 N N . PHE A 1 97 ? 24.964 22.765 58.964 1.00 51.21 429 PHE A N 1
ATOM 747 C CA . PHE A 1 97 ? 25.215 22.759 57.529 1.00 54.39 429 PHE A CA 1
ATOM 748 C C . PHE A 1 97 ? 26.390 23.659 57.174 1.00 52.83 429 PHE A C 1
ATOM 749 O O . PHE A 1 97 ? 26.475 24.804 57.626 1.00 53.00 429 PHE A O 1
ATOM 757 N N . THR A 1 98 ? 27.311 23.121 56.376 1.00 51.59 430 THR A N 1
ATOM 758 C CA . THR A 1 98 ? 28.484 23.858 55.910 1.00 55.07 430 THR A CA 1
ATOM 759 C C . THR A 1 98 ? 28.463 23.787 54.387 1.00 56.83 430 THR A C 1
ATOM 760 O O . THR A 1 98 ? 29.093 22.913 53.784 1.00 59.64 430 THR A O 1
ATOM 764 N N . GLY A 1 99 ? 27.732 24.705 53.770 1.00 57.17 431 GLY A N 1
ATOM 765 C CA . GLY A 1 99 ? 27.598 24.689 52.330 1.00 54.81 431 GLY A CA 1
ATOM 766 C C . GLY A 1 99 ? 26.824 25.891 51.848 1.00 55.13 431 GLY A C 1
ATOM 767 O O . GLY A 1 99 ? 26.666 26.876 52.571 1.00 54.25 431 GLY A O 1
ATOM 768 N N . CYS A 1 100 ? 26.336 25.798 50.612 1.00 57.48 432 CYS A N 1
ATOM 769 C CA . CYS A 1 100 ? 25.652 26.911 49.973 1.00 49.57 432 CYS A CA 1
ATOM 770 C C . CYS A 1 100 ? 24.452 26.402 49.188 1.00 43.28 432 CYS A C 1
ATOM 771 O O . CYS A 1 100 ? 24.458 25.284 48.665 1.00 37.24 432 CYS A O 1
ATOM 774 N N . VAL A 1 101 ? 23.421 27.241 49.116 1.00 42.58 433 VAL A N 1
ATOM 775 C CA . VAL A 1 101 ? 22.195 26.956 48.377 1.00 40.81 433 VAL A CA 1
ATOM 776 C C . VAL A 1 101 ? 22.097 27.965 47.240 1.00 39.88 433 VAL A C 1
ATOM 777 O O . VAL A 1 101 ? 21.986 29.174 47.483 1.00 40.90 433 VAL A O 1
ATOM 781 N N . ILE A 1 102 ? 22.151 27.475 46.004 1.00 41.52 434 ILE A N 1
ATOM 782 C CA . ILE A 1 102 ? 21.996 28.299 44.809 1.00 40.42 434 ILE A CA 1
ATOM 783 C C . ILE A 1 102 ? 20.659 27.955 44.170 1.00 42.06 434 ILE A C 1
ATOM 784 O O . ILE A 1 102 ? 20.357 26.776 43.947 1.00 39.24 434 ILE A O 1
ATOM 789 N N . ALA A 1 103 ? 19.859 28.981 43.880 1.00 41.67 435 ALA A N 1
ATOM 790 C CA . ALA A 1 103 ? 18.540 28.794 43.294 1.00 40.82 435 ALA A CA 1
ATOM 791 C C . ALA A 1 103 ? 18.301 29.851 42.225 1.00 42.14 435 ALA A C 1
ATOM 792 O O . ALA A 1 103 ? 18.778 30.984 42.330 1.00 42.81 435 ALA A O 1
ATOM 794 N N . TRP A 1 104 ? 17.558 29.463 41.188 1.00 38.76 436 TRP A N 1
ATOM 795 C CA . TRP A 1 104 ? 17.214 30.377 40.109 1.00 40.28 436 TRP A CA 1
ATOM 796 C C . TRP A 1 104 ? 15.905 29.935 39.472 1.00 35.90 436 TRP A C 1
ATOM 797 O O . TRP A 1 104 ? 15.587 28.744 39.426 1.00 35.37 436 TRP A O 1
ATOM 808 N N . ASN A 1 105 ? 15.153 30.919 38.987 1.00 37.03 437 ASN A N 1
ATOM 809 C CA . ASN A 1 105 ? 13.888 30.653 38.319 1.00 32.25 437 ASN A CA 1
ATOM 810 C C . ASN A 1 105 ? 14.115 29.816 37.066 1.00 32.66 437 ASN A C 1
ATOM 811 O O . ASN A 1 105 ? 14.925 30.170 36.205 1.00 33.39 437 ASN A O 1
ATOM 816 N N . SER A 1 106 ? 13.405 28.690 36.976 1.00 32.91 438 SER A N 1
ATOM 817 C CA . SER A 1 106 ? 13.481 27.795 35.828 1.00 30.91 438 SER A CA 1
ATOM 818 C C . SER A 1 106 ? 12.194 27.742 35.011 1.00 31.67 438 SER A C 1
ATOM 819 O O . SER A 1 106 ? 11.990 26.815 34.225 1.00 32.14 438 SER A O 1
ATOM 822 N N . ASN A 1 107 ? 11.317 28.733 35.194 1.00 35.22 439 ASN A N 1
ATOM 823 C CA . ASN A 1 107 ? 10.045 28.753 34.477 1.00 31.46 439 ASN A CA 1
ATOM 824 C C . ASN A 1 107 ? 10.054 28.504 32.972 1.00 32.13 439 ASN A C 1
ATOM 825 O O . ASN A 1 107 ? 9.107 27.939 32.416 1.00 29.53 439 ASN A O 1
ATOM 830 N N . LYS A 1 108 ? 11.128 28.927 32.297 1.00 32.38 440 LYS A N 1
ATOM 831 C CA . LYS A 1 108 ? 11.253 28.681 30.865 1.00 31.86 440 LYS A CA 1
ATOM 832 C C . LYS A 1 108 ? 11.594 27.239 30.501 1.00 34.94 440 LYS A C 1
ATOM 833 O O . LYS A 1 108 ? 11.346 26.827 29.361 1.00 35.10 440 LYS A O 1
ATOM 839 N N . LEU A 1 109 ? 12.143 26.463 31.436 1.00 34.09 441 LEU A N 1
ATOM 840 C CA . LEU A 1 109 ? 12.537 25.084 31.174 1.00 26.98 441 LEU A CA 1
ATOM 841 C C . LEU A 1 109 ? 11.596 24.059 31.788 1.00 33.97 441 LEU A C 1
ATOM 842 O O . LEU A 1 109 ? 11.387 22.993 31.198 1.00 33.02 441 LEU A O 1
ATOM 847 N N . ASP A 1 110 ? 11.023 24.350 32.956 1.00 35.31 442 ASP A N 1
ATOM 848 C CA . ASP A 1 110 ? 10.272 23.360 33.712 1.00 27.88 442 ASP A CA 1
ATOM 849 C C . ASP A 1 110 ? 8.767 23.588 33.714 1.00 27.74 442 ASP A C 1
ATOM 850 O O . ASP A 1 110 ? 8.029 22.681 34.112 1.00 33.10 442 ASP A O 1
ATOM 855 N N . SER A 1 111 ? 8.287 24.757 33.293 1.00 25.78 443 SER A N 1
ATOM 856 C CA . SER A 1 111 ? 6.851 24.967 33.159 1.00 27.08 443 SER A CA 1
ATOM 857 C C . SER A 1 111 ? 6.363 24.424 31.822 1.00 29.83 443 SER A C 1
ATOM 858 O O . SER A 1 111 ? 7.060 24.517 30.808 1.00 28.83 443 SER A O 1
ATOM 861 N N . LYS A 1 112 ? 5.157 23.856 31.822 1.00 30.95 444 LYS A N 1
ATOM 862 C CA . LYS A 1 112 ? 4.547 23.317 30.615 1.00 28.60 444 LYS A CA 1
ATOM 863 C C . LYS A 1 112 ? 3.159 23.919 30.431 1.00 32.44 444 LYS A C 1
ATOM 864 O O . LYS A 1 112 ? 2.601 24.538 31.340 1.00 34.20 444 LYS A O 1
ATOM 870 N N . VAL A 1 113 ? 2.596 23.713 29.236 1.00 37.83 445 VAL A N 1
ATOM 871 C CA . VAL A 1 113 ? 1.379 24.425 28.842 1.00 40.89 445 VAL A CA 1
ATOM 872 C C . VAL A 1 113 ? 0.213 24.063 29.757 1.00 45.39 445 VAL A C 1
ATOM 873 O O . VAL A 1 113 ? -0.472 24.941 30.295 1.00 50.17 445 VAL A O 1
ATOM 877 N N . GLY A 1 114 ? -0.035 22.772 29.942 1.00 39.16 446 GLY A N 1
ATOM 878 C CA . GLY A 1 114 ? -1.126 22.358 30.803 1.00 43.48 446 GLY A CA 1
ATOM 879 C C . GLY A 1 114 ? -0.678 22.014 32.209 1.00 39.36 446 GLY A C 1
ATOM 880 O O . GLY A 1 114 ? -1.345 21.250 32.913 1.00 39.74 446 GLY A O 1
ATOM 881 N N . GLY A 1 115 ? 0.450 22.576 32.631 1.00 35.80 447 GLY A N 1
ATOM 882 C CA . GLY A 1 115 ? 1.038 22.207 33.901 1.00 29.44 447 GLY A CA 1
ATOM 883 C C . GLY A 1 115 ? 2.065 21.122 33.657 1.00 32.71 447 GLY A C 1
ATOM 884 O O . GLY A 1 115 ? 1.892 20.287 32.763 1.00 31.31 447 GLY A O 1
ATOM 885 N N . ASN A 1 116 ? 3.144 21.127 34.437 1.00 31.11 448 ASN A N 1
ATOM 886 C CA . ASN A 1 116 ? 4.194 20.117 34.323 1.00 30.53 448 ASN A CA 1
ATOM 887 C C . ASN A 1 116 ? 3.953 19.215 35.524 1.00 33.07 448 ASN A C 1
ATOM 888 O O . ASN A 1 116 ? 4.308 19.555 36.655 1.00 33.64 448 ASN A O 1
ATOM 893 N N . TYR A 1 117 ? 3.356 18.055 35.280 1.00 31.96 449 TYR A N 1
ATOM 894 C CA . TYR A 1 117 ? 3.043 17.118 36.344 1.00 32.34 449 TYR A CA 1
ATOM 895 C C . TYR A 1 117 ? 4.147 16.093 36.574 1.00 34.59 449 TYR A C 1
ATOM 896 O O . TYR A 1 117 ? 3.929 15.125 37.310 1.00 42.58 449 TYR A O 1
ATOM 905 N N . ASN A 1 118 ? 5.325 16.283 35.976 1.00 33.11 450 ASN A N 1
ATOM 906 C CA . ASN A 1 118 ? 6.432 15.368 36.219 1.00 37.53 450 ASN A CA 1
ATOM 907 C C . ASN A 1 118 ? 7.212 15.715 37.479 1.00 37.26 450 ASN A C 1
ATOM 908 O O . ASN A 1 118 ? 7.920 14.854 38.013 1.00 35.91 450 ASN A O 1
ATOM 913 N N . TYR A 1 119 ? 7.092 16.945 37.967 1.00 35.11 451 TYR A N 1
ATOM 914 C CA . TYR A 1 119 ? 7.732 17.355 39.209 1.00 35.36 451 TYR A CA 1
ATOM 915 C C . TYR A 1 119 ? 6.754 17.158 40.361 1.00 36.51 451 TYR A C 1
ATOM 916 O O . TYR A 1 119 ? 5.675 17.761 40.378 1.00 34.41 451 TYR A O 1
ATOM 925 N N . ARG A 1 120 ? 7.134 16.318 41.320 1.00 37.89 452 ARG A N 1
ATOM 926 C CA . ARG A 1 120 ? 6.309 16.023 42.478 1.00 37.68 452 ARG A CA 1
ATOM 927 C C . ARG A 1 120 ? 7.049 16.414 43.751 1.00 36.08 452 ARG A C 1
ATOM 928 O O . ARG A 1 120 ? 8.207 16.839 43.723 1.00 35.87 452 ARG A O 1
ATOM 936 N N . TYR A 1 121 ? 6.351 16.261 44.876 1.00 38.61 453 TYR A N 1
ATOM 937 C CA . TYR A 1 121 ? 6.919 16.447 46.205 1.00 36.31 453 TYR A CA 1
ATOM 938 C C . TYR A 1 121 ? 6.078 15.648 47.190 1.00 38.14 453 TYR A C 1
ATOM 939 O O . TYR A 1 121 ? 4.937 15.276 46.899 1.00 35.69 453 TYR A O 1
ATOM 948 N N . ARG A 1 122 ? 6.657 15.382 48.359 1.00 42.14 454 ARG A N 1
ATOM 949 C CA . ARG A 1 122 ? 6.010 14.555 49.369 1.00 38.98 454 ARG A CA 1
ATOM 950 C C . ARG A 1 122 ? 5.153 15.426 50.276 1.00 35.33 454 ARG A C 1
ATOM 951 O O . ARG A 1 122 ? 5.635 16.415 50.839 1.00 32.58 454 ARG A O 1
ATOM 959 N N . LEU A 1 123 ? 3.882 15.057 50.410 1.00 35.23 455 LEU A N 1
ATOM 960 C CA . LEU A 1 123 ? 2.920 15.842 51.171 1.00 37.17 455 LEU A CA 1
ATOM 961 C C . LEU A 1 123 ? 2.641 15.267 52.551 1.00 40.74 455 LEU A C 1
ATOM 962 O O . LEU A 1 123 ? 2.254 16.014 53.456 1.00 43.94 455 LEU A O 1
ATOM 967 N N . PHE A 1 124 ? 2.836 13.961 52.731 1.00 42.89 456 PHE A N 1
ATOM 968 C CA . PHE A 1 124 ? 2.540 13.270 53.980 1.00 41.54 456 PHE A CA 1
ATOM 969 C C . PHE A 1 124 ? 3.690 12.343 54.345 1.00 41.41 456 PHE A C 1
ATOM 970 O O . PHE A 1 124 ? 4.164 11.574 53.501 1.00 46.20 456 PHE A O 1
ATOM 978 N N . ARG A 1 125 ? 4.120 12.405 55.605 1.00 48.19 457 ARG A N 1
ATOM 979 C CA . ARG A 1 125 ? 5.099 11.466 56.135 1.00 46.11 457 ARG A CA 1
ATOM 980 C C . ARG A 1 125 ? 4.933 11.383 57.647 1.00 51.21 457 ARG A C 1
ATOM 981 O O . ARG A 1 125 ? 4.726 12.403 58.309 1.00 57.50 457 ARG A O 1
ATOM 989 N N . LYS A 1 126 ? 5.037 10.161 58.182 1.00 50.16 458 LYS A N 1
ATOM 990 C CA . LYS A 1 126 ? 4.762 9.935 59.600 1.00 46.61 458 LYS A CA 1
ATOM 991 C C . LYS A 1 126 ? 5.741 10.688 60.493 1.00 43.11 458 LYS A C 1
ATOM 992 O O . LYS A 1 126 ? 5.339 11.294 61.493 1.00 56.11 458 LYS A O 1
ATOM 998 N N . SER A 1 127 ? 7.028 10.653 60.160 1.00 43.24 459 SER A N 1
ATOM 999 C CA . SER A 1 127 ? 8.037 11.412 60.880 1.00 41.47 459 SER A CA 1
ATOM 1000 C C . SER A 1 127 ? 8.829 12.257 59.896 1.00 41.56 459 SER A C 1
ATOM 1001 O O . SER A 1 127 ? 8.836 12.002 58.690 1.00 46.31 459 SER A O 1
ATOM 1004 N N . ASN A 1 128 ? 9.503 13.268 60.432 1.00 37.92 460 ASN A N 1
ATOM 1005 C CA . ASN A 1 128 ? 10.360 14.103 59.611 1.00 37.13 460 ASN A CA 1
ATOM 1006 C C . ASN A 1 128 ? 11.557 13.306 59.102 1.00 44.92 460 ASN A C 1
ATOM 1007 O O . ASN A 1 128 ? 11.964 12.296 59.683 1.00 50.00 460 ASN A O 1
ATOM 1012 N N . LEU A 1 129 ? 12.112 13.768 57.985 1.00 44.84 461 LEU A N 1
ATOM 1013 C CA . LEU A 1 129 ? 13.373 13.226 57.510 1.00 39.11 461 LEU A CA 1
ATOM 1014 C C . LEU A 1 129 ? 14.499 13.626 58.454 1.00 46.76 461 LEU A C 1
ATOM 1015 O O . LEU A 1 129 ? 14.472 14.695 59.071 1.00 45.75 461 LEU A O 1
ATOM 1020 N N . LYS A 1 130 ? 15.484 12.749 58.578 1.00 49.29 462 LYS A N 1
ATOM 1021 C CA . LYS A 1 130 ? 16.750 13.158 59.150 1.00 42.36 462 LYS A CA 1
ATOM 1022 C C . LYS A 1 130 ? 17.510 13.979 58.114 1.00 43.93 462 LYS A C 1
ATOM 1023 O O . LYS A 1 130 ? 17.196 13.925 56.923 1.00 46.40 462 LYS A O 1
ATOM 1029 N N . PRO A 1 131 ? 18.484 14.783 58.541 1.00 44.92 463 PRO A N 1
ATOM 1030 C CA . PRO A 1 131 ? 19.238 15.595 57.578 1.00 42.06 463 PRO A CA 1
ATOM 1031 C C . PRO A 1 131 ? 19.855 14.749 56.472 1.00 47.12 463 PRO A C 1
ATOM 1032 O O . PRO A 1 131 ? 20.446 13.696 56.723 1.00 54.34 463 PRO A O 1
ATOM 1036 N N . PHE A 1 132 ? 19.690 15.221 55.234 1.00 47.13 464 PHE A N 1
ATOM 1037 C CA . PHE A 1 132 ? 20.241 14.566 54.047 1.00 41.18 464 PHE A CA 1
ATOM 1038 C C . PHE A 1 132 ? 19.646 13.178 53.828 1.00 37.76 464 PHE A C 1
ATOM 1039 O O . PHE A 1 132 ? 20.290 12.306 53.243 1.00 40.10 464 PHE A O 1
ATOM 1047 N N . GLU A 1 133 ? 18.422 12.955 54.296 1.00 38.86 465 GLU A N 1
ATOM 1048 C CA . GLU A 1 133 ? 17.730 11.699 54.049 1.00 38.73 465 GLU A CA 1
ATOM 1049 C C . GLU A 1 133 ? 16.876 11.814 52.789 1.00 40.97 465 GLU A C 1
ATOM 1050 O O . GLU A 1 133 ? 16.497 12.907 52.362 1.00 39.06 465 GLU A O 1
ATOM 1056 N N . ARG A 1 134 ? 16.577 10.662 52.192 1.00 40.11 466 ARG A N 1
ATOM 1057 C CA . ARG A 1 134 ? 15.902 10.606 50.902 1.00 35.10 466 ARG A CA 1
ATOM 1058 C C . ARG A 1 134 ? 14.854 9.507 50.954 1.00 39.54 466 ARG A C 1
ATOM 1059 O O . ARG A 1 134 ? 15.192 8.339 51.166 1.00 49.67 466 ARG A O 1
ATOM 1067 N N . ASP A 1 135 ? 13.588 9.880 50.771 1.00 40.54 467 ASP A N 1
ATOM 1068 C CA . ASP A 1 135 ? 12.466 8.946 50.821 1.00 37.12 467 ASP A CA 1
ATOM 1069 C C . ASP A 1 135 ? 11.734 8.997 49.486 1.00 38.82 467 ASP A C 1
ATOM 1070 O O . ASP A 1 135 ? 11.053 9.983 49.184 1.00 44.20 467 ASP A O 1
ATOM 1075 N N . ILE A 1 136 ? 11.879 7.938 48.687 1.00 37.71 468 ILE A N 1
ATOM 1076 C CA . ILE A 1 136 ? 11.175 7.819 47.416 1.00 37.33 468 ILE A CA 1
ATOM 1077 C C . ILE A 1 136 ? 10.016 6.830 47.498 1.00 39.36 468 ILE A C 1
ATOM 1078 O O . ILE A 1 136 ? 9.495 6.404 46.461 1.00 48.34 468 ILE A O 1
ATOM 1083 N N . SER A 1 137 ? 9.601 6.454 48.707 1.00 39.75 469 SER A N 1
ATOM 1084 C CA . SER A 1 137 ? 8.501 5.512 48.851 1.00 44.38 469 SER A CA 1
ATOM 1085 C C . SER A 1 137 ? 7.208 6.117 48.320 1.00 46.12 469 SER A C 1
ATOM 1086 O O . SER A 1 137 ? 6.963 7.320 48.436 1.00 44.16 469 SER A O 1
ATOM 1089 N N . THR A 1 138 ? 6.374 5.262 47.735 1.00 48.29 470 THR A N 1
ATOM 1090 C CA . THR A 1 138 ? 5.085 5.658 47.185 1.00 51.69 470 THR A CA 1
ATOM 1091 C C . THR A 1 138 ? 3.912 5.049 47.944 1.00 54.57 470 THR A C 1
ATOM 1092 O O . THR A 1 138 ? 2.771 5.101 47.481 1.00 58.36 470 THR A O 1
ATOM 1096 N N . GLU A 1 139 ? 4.177 4.480 49.116 1.00 61.80 471 GLU A N 1
ATOM 1097 C CA . GLU A 1 139 ? 3.157 3.780 49.882 1.00 65.47 471 GLU A CA 1
ATOM 1098 C C . GLU A 1 139 ? 2.105 4.687 50.509 1.00 62.71 471 GLU A C 1
ATOM 1099 O O . GLU A 1 139 ? 2.363 5.854 50.818 1.00 61.24 471 GLU A O 1
ATOM 1105 N N . ILE A 1 140 ? 0.911 4.124 50.708 1.00 63.79 472 ILE A N 1
ATOM 1106 C CA . ILE A 1 140 ? -0.222 4.919 51.157 1.00 58.58 472 ILE A CA 1
ATOM 1107 C C . ILE A 1 140 ? 0.026 5.474 52.557 1.00 62.10 472 ILE A C 1
ATOM 1108 O O . ILE A 1 140 ? 0.755 4.891 53.370 1.00 68.82 472 ILE A O 1
ATOM 1113 N N . TYR A 1 141 ? -0.573 6.627 52.827 1.00 60.37 473 TYR A N 1
ATOM 1114 C CA . TYR A 1 141 ? -0.489 7.297 54.114 1.00 59.03 473 TYR A CA 1
ATOM 1115 C C . TYR A 1 141 ? -1.778 7.060 54.886 1.00 64.72 473 TYR A C 1
ATOM 1116 O O . TYR A 1 141 ? -2.858 6.959 54.301 1.00 63.22 473 TYR A O 1
ATOM 1125 N N . GLN A 1 142 ? -1.661 6.962 56.205 1.00 68.09 474 GLN A N 1
ATOM 1126 C CA . GLN A 1 142 ? -2.811 6.717 57.071 1.00 65.90 474 GLN A CA 1
ATOM 1127 C C . GLN A 1 142 ? -3.052 7.964 57.913 1.00 68.05 474 GLN A C 1
ATOM 1128 O O . GLN A 1 142 ? -2.404 8.163 58.946 1.00 66.22 474 GLN A O 1
ATOM 1134 N N . ALA A 1 143 ? -3.986 8.806 57.463 1.00 65.57 475 ALA A N 1
ATOM 1135 C CA . ALA A 1 143 ? -4.382 9.963 58.255 1.00 67.27 475 ALA A CA 1
ATOM 1136 C C . ALA A 1 143 ? -5.452 9.606 59.276 1.00 75.78 475 ALA A C 1
ATOM 1137 O O . ALA A 1 143 ? -5.561 10.272 60.311 1.00 67.44 475 ALA A O 1
ATOM 1139 N N . GLY A 1 144 ? -6.240 8.568 59.011 1.00 74.12 476 GLY A N 1
ATOM 1140 C CA . GLY A 1 144 ? -7.245 8.090 59.930 1.00 76.58 476 GLY A CA 1
ATOM 1141 C C . GLY A 1 144 ? -6.775 6.889 60.724 1.00 80.28 476 GLY A C 1
ATOM 1142 O O . GLY A 1 144 ? -5.577 6.623 60.862 1.00 74.21 476 GLY A O 1
ATOM 1143 N N . ASN A 1 145 ? -7.746 6.154 61.264 1.00 88.11 477 ASN A N 1
ATOM 1144 C CA . ASN A 1 145 ? -7.475 4.960 62.052 1.00 84.50 477 ASN A CA 1
ATOM 1145 C C . ASN A 1 145 ? -7.894 3.686 61.329 1.00 87.79 477 ASN A C 1
ATOM 1146 O O . ASN A 1 145 ? -7.848 2.603 61.922 1.00 90.39 477 ASN A O 1
ATOM 1151 N N . LYS A 1 146 ? -8.300 3.790 60.065 1.00 88.83 478 LYS A N 1
ATOM 1152 C CA . LYS A 1 146 ? -8.594 2.618 59.251 1.00 99.60 478 LYS A CA 1
ATOM 1153 C C . LYS A 1 146 ? -7.302 2.064 58.674 1.00 99.39 478 LYS A C 1
ATOM 1154 O O . LYS A 1 146 ? -6.617 2.772 57.925 1.00 100.09 478 LYS A O 1
ATOM 1160 N N . PRO A 1 147 ? -6.928 0.814 58.976 1.00 99.91 479 PRO A N 1
ATOM 1161 C CA . PRO A 1 147 ? -5.719 0.238 58.366 1.00 99.12 479 PRO A CA 1
ATOM 1162 C C . PRO A 1 147 ? -5.927 0.055 56.873 1.00 96.17 479 PRO A C 1
ATOM 1163 O O . PRO A 1 147 ? -6.814 -0.685 56.442 1.00 101.65 479 PRO A O 1
ATOM 1167 N N . CYS A 1 148 ? -5.115 0.742 56.080 1.00 85.55 480 CYS A N 1
ATOM 1168 C CA . CYS A 1 148 ? -5.248 0.741 54.628 1.00 82.86 480 CYS A CA 1
ATOM 1169 C C . CYS A 1 148 ? -4.221 -0.216 54.040 1.00 87.14 480 CYS A C 1
ATOM 1170 O O . CYS A 1 148 ? -3.025 0.096 53.976 1.00 88.38 480 CYS A O 1
ATOM 1173 N N . ASN A 1 149 ? -4.700 -1.378 53.599 1.00 87.94 481 ASN A N 1
ATOM 1174 C CA . ASN A 1 149 ? -3.843 -2.443 53.086 1.00 87.36 481 ASN A CA 1
ATOM 1175 C C . ASN A 1 149 ? -3.521 -2.067 51.640 1.00 85.22 481 ASN A C 1
ATOM 1176 O O . ASN A 1 149 ? -4.136 -2.538 50.682 1.00 87.96 481 ASN A O 1
ATOM 1181 N N . GLY A 1 150 ? -2.534 -1.183 51.502 1.00 81.68 482 GLY A N 1
ATOM 1182 C CA . GLY A 1 150 ? -2.097 -0.728 50.193 1.00 81.52 482 GLY A CA 1
ATOM 1183 C C . GLY A 1 150 ? -3.160 -0.156 49.284 1.00 81.28 482 GLY A C 1
ATOM 1184 O O . GLY A 1 150 ? -3.008 -0.204 48.058 1.00 81.41 482 GLY A O 1
ATOM 1185 N N . VAL A 1 151 ? -4.241 0.379 49.846 1.00 80.11 483 VAL A N 1
ATOM 1186 C CA . VAL A 1 151 ? -5.347 0.921 49.068 1.00 80.74 483 VAL A CA 1
ATOM 1187 C C . VAL A 1 151 ? -5.607 2.347 49.529 1.00 71.85 483 VAL A C 1
ATOM 1188 O O . VAL A 1 151 ? -5.771 2.598 50.727 1.00 76.45 483 VAL A O 1
ATOM 1192 N N . ALA A 1 152 ? -5.622 3.281 48.582 1.00 70.30 484 ALA A N 1
ATOM 1193 C CA . ALA A 1 152 ? -5.933 4.670 48.879 1.00 76.94 484 ALA A CA 1
ATOM 1194 C C . ALA A 1 152 ? -7.441 4.838 49.051 1.00 82.17 484 ALA A C 1
ATOM 1195 O O . ALA A 1 152 ? -8.223 3.903 48.860 1.00 81.67 484 ALA A O 1
ATOM 1197 N N . GLY A 1 153 ? -7.866 6.045 49.419 1.00 77.56 485 GLY A N 1
ATOM 1198 C CA . GLY A 1 153 ? -9.286 6.293 49.569 1.00 78.14 485 GLY A CA 1
ATOM 1199 C C . GLY A 1 153 ? -9.691 7.401 50.520 1.00 79.72 485 GLY A C 1
ATOM 1200 O O . GLY A 1 153 ? -9.094 8.481 50.531 1.00 79.15 485 GLY A O 1
ATOM 1201 N N . VAL A 1 154 ? -10.713 7.120 51.331 1.00 80.26 486 VAL A N 1
ATOM 1202 C CA . VAL A 1 154 ? -11.396 8.159 52.106 1.00 79.18 486 VAL A CA 1
ATOM 1203 C C . VAL A 1 154 ? -10.423 8.924 52.999 1.00 79.44 486 VAL A C 1
ATOM 1204 O O . VAL A 1 154 ? -10.295 10.150 52.901 1.00 77.49 486 VAL A O 1
ATOM 1208 N N . ASN A 1 155 ? -9.724 8.213 53.884 1.00 75.95 487 ASN A N 1
ATOM 1209 C CA . ASN A 1 155 ? -8.774 8.837 54.798 1.00 69.39 487 ASN A CA 1
ATOM 1210 C C . ASN A 1 155 ? -7.335 8.373 54.591 1.00 63.26 487 ASN A C 1
ATOM 1211 O O . ASN A 1 155 ? -6.456 8.694 55.400 1.00 62.35 487 ASN A O 1
ATOM 1216 N N . CYS A 1 156 ? -7.080 7.631 53.513 1.00 68.73 488 CYS A N 1
ATOM 1217 C CA . CYS A 1 156 ? -5.739 7.189 53.146 1.00 73.25 488 CYS A CA 1
ATOM 1218 C C . CYS A 1 156 ? -5.291 7.779 51.820 1.00 73.58 488 CYS A C 1
ATOM 1219 O O . CYS A 1 156 ? -5.956 7.594 50.794 1.00 77.71 488 CYS A O 1
ATOM 1222 N N . TYR A 1 157 ? -4.153 8.461 51.846 1.00 65.38 489 TYR A N 1
ATOM 1223 C CA . TYR A 1 157 ? -3.707 9.325 50.769 1.00 60.32 489 TYR A CA 1
ATOM 1224 C C . TYR A 1 157 ? -2.516 8.716 50.048 1.00 60.85 489 TYR A C 1
ATOM 1225 O O . TYR A 1 157 ? -1.733 7.959 50.629 1.00 65.08 489 TYR A O 1
ATOM 1234 N N . PHE A 1 158 ? -2.400 9.041 48.773 1.00 50.78 490 PHE A N 1
ATOM 1235 C CA . PHE A 1 158 ? -1.138 8.815 48.089 1.00 41.85 490 PHE A CA 1
ATOM 1236 C C . PHE A 1 158 ? -0.148 9.895 48.516 1.00 44.28 490 PHE A C 1
ATOM 1237 O O . PHE A 1 158 ? -0.499 11.080 48.526 1.00 45.57 490 PHE A O 1
ATOM 1245 N N . PRO A 1 159 ? 1.082 9.534 48.894 1.00 44.87 491 PRO A N 1
ATOM 1246 C CA . PRO A 1 159 ? 1.956 10.503 49.572 1.00 40.32 491 PRO A CA 1
ATOM 1247 C C . PRO A 1 159 ? 2.574 11.558 48.667 1.00 38.15 491 PRO A C 1
ATOM 1248 O O . PRO A 1 159 ? 3.118 12.541 49.187 1.00 35.83 491 PRO A O 1
ATOM 1252 N N . LEU A 1 160 ? 2.523 11.395 47.350 1.00 44.41 492 LEU A N 1
ATOM 1253 C CA . LEU A 1 160 ? 3.172 12.316 46.429 1.00 34.61 492 LEU A CA 1
ATOM 1254 C C . LEU A 1 160 ? 2.141 13.179 45.715 1.00 33.38 492 LEU A C 1
ATOM 1255 O O . LEU A 1 160 ? 1.019 12.742 45.445 1.00 38.44 492 LEU A O 1
ATOM 1260 N N . GLN A 1 161 ? 2.538 14.410 45.406 1.00 34.66 493 GLN A N 1
ATOM 1261 C CA . GLN A 1 161 ? 1.668 15.369 44.740 1.00 38.68 493 GLN A CA 1
ATOM 1262 C C . GLN A 1 161 ? 2.473 16.150 43.713 1.00 39.37 493 GLN A C 1
ATOM 1263 O O . GLN A 1 161 ? 3.558 16.647 44.025 1.00 43.76 493 GLN A O 1
ATOM 1269 N N . SER A 1 162 ? 1.947 16.254 42.495 1.00 37.11 494 SER A N 1
ATOM 1270 C CA . SER A 1 162 ? 2.656 16.957 41.437 1.00 35.85 494 SER A CA 1
ATOM 1271 C C . SER A 1 162 ? 2.593 18.467 41.647 1.00 40.90 494 SER A C 1
ATOM 1272 O O . SER A 1 162 ? 1.672 19.000 42.272 1.00 44.23 494 SER A O 1
ATOM 1275 N N . TYR A 1 163 ? 3.597 19.160 41.106 1.00 39.76 495 TYR A N 1
ATOM 1276 C CA . TYR A 1 163 ? 3.608 20.616 41.176 1.00 35.00 495 TYR A CA 1
ATOM 1277 C C . TYR A 1 163 ? 2.671 21.237 40.149 1.00 31.31 495 TYR A C 1
ATOM 1278 O O . TYR A 1 163 ? 1.974 22.211 40.453 1.00 34.88 495 TYR A O 1
ATOM 1287 N N . GLY A 1 164 ? 2.642 20.692 38.934 1.00 33.36 496 GLY A N 1
ATOM 1288 C CA . GLY A 1 164 ? 1.853 21.272 37.864 1.00 35.35 496 GLY A CA 1
ATOM 1289 C C . GLY A 1 164 ? 2.297 22.677 37.510 1.00 37.23 496 GLY A C 1
ATOM 1290 O O . GLY A 1 164 ? 1.492 23.611 37.522 1.00 37.07 496 GLY A O 1
ATOM 1291 N N . PHE A 1 165 ? 3.579 22.836 37.197 1.00 34.35 497 PHE A N 1
ATOM 1292 C CA . PHE A 1 165 ? 4.131 24.150 36.894 1.00 31.46 497 PHE A CA 1
ATOM 1293 C C . PHE A 1 165 ? 3.544 24.683 35.591 1.00 34.88 497 PHE A C 1
ATOM 1294 O O . PHE A 1 165 ? 3.673 24.050 34.537 1.00 35.27 497 PHE A O 1
ATOM 1302 N N . ARG A 1 166 ? 2.897 25.847 35.666 1.00 35.67 498 ARG A N 1
ATOM 1303 C CA . ARG A 1 166 ? 2.295 26.496 34.515 1.00 32.31 498 ARG A CA 1
ATOM 1304 C C . ARG A 1 166 ? 2.903 27.878 34.318 1.00 31.79 498 ARG A C 1
ATOM 1305 O O . ARG A 1 166 ? 3.223 28.556 35.300 1.00 35.93 498 ARG A O 1
ATOM 1313 N N . PRO A 1 167 ? 3.080 28.324 33.070 1.00 33.24 499 PRO A N 1
ATOM 1314 C CA . PRO A 1 167 ? 3.644 29.664 32.850 1.00 34.05 499 PRO A CA 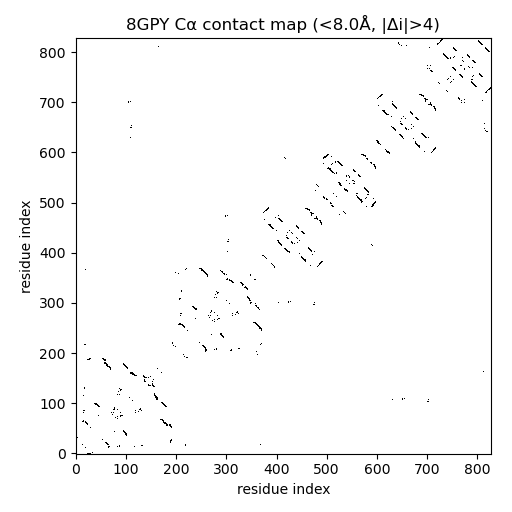1
ATOM 1315 C C . PRO A 1 167 ? 2.743 30.784 33.336 1.00 34.81 499 PRO A C 1
ATOM 1316 O O . PRO A 1 167 ? 3.214 31.920 33.471 1.00 31.36 499 PRO A O 1
ATOM 1320 N N . THR A 1 168 ? 1.470 30.500 33.608 1.00 35.41 500 THR A N 1
ATOM 1321 C CA . THR A 1 168 ? 0.552 31.513 34.108 1.00 37.69 500 THR A CA 1
ATOM 1322 C C . THR A 1 168 ? 0.625 31.691 35.619 1.00 41.41 500 THR A C 1
ATOM 1323 O O . THR A 1 168 ? -0.045 32.583 36.151 1.00 45.23 500 THR A O 1
ATOM 1327 N N . TYR A 1 169 ? 1.405 30.871 36.317 1.00 36.43 501 TYR A N 1
ATOM 1328 C CA . TYR A 1 169 ? 1.563 31.043 37.752 1.00 30.36 501 TYR A CA 1
ATOM 1329 C C . TYR A 1 169 ? 2.449 32.245 38.055 1.00 36.14 501 TYR A C 1
ATOM 1330 O O . TYR A 1 169 ? 3.287 32.651 37.246 1.00 38.88 501 TYR A O 1
ATOM 1339 N N . GLY A 1 170 ? 2.256 32.814 39.238 1.00 38.34 502 GLY A N 1
ATOM 1340 C CA . GLY A 1 170 ? 3.171 33.817 39.735 1.00 33.42 502 GLY A CA 1
ATOM 1341 C C . GLY A 1 170 ? 4.507 33.207 40.117 1.00 34.11 502 GLY A C 1
ATOM 1342 O O . GLY A 1 170 ? 4.681 31.989 40.180 1.00 36.57 502 GLY A O 1
ATOM 1343 N N . VAL A 1 171 ? 5.475 34.085 40.390 1.00 27.83 503 VAL A N 1
ATOM 1344 C CA . VAL A 1 171 ? 6.834 33.637 40.674 1.00 26.93 503 VAL A CA 1
ATOM 1345 C C . VAL A 1 171 ? 6.906 32.779 41.930 1.00 35.20 503 VAL A C 1
ATOM 1346 O O . VAL A 1 171 ? 7.829 31.966 42.071 1.00 39.19 503 VAL A O 1
ATOM 1350 N N . GLY A 1 172 ? 5.953 32.934 42.851 1.00 36.25 504 GLY A N 1
ATOM 1351 C CA . GLY A 1 172 ? 5.965 32.114 44.050 1.00 33.34 504 GLY A CA 1
ATOM 1352 C C . GLY A 1 172 ? 5.702 30.648 43.762 1.00 37.04 504 GLY A C 1
ATOM 1353 O O . GLY A 1 172 ? 6.286 29.767 44.398 1.00 41.95 504 GLY A O 1
ATOM 1354 N N . HIS A 1 173 ? 4.825 30.366 42.802 1.00 35.51 505 HIS A N 1
ATOM 1355 C CA . HIS A 1 173 ? 4.500 28.997 42.427 1.00 38.13 505 HIS A CA 1
ATOM 1356 C C . HIS A 1 173 ? 5.220 28.545 41.163 1.00 35.37 505 HIS A C 1
ATOM 1357 O O . HIS A 1 173 ? 4.960 27.438 40.681 1.00 36.57 505 HIS A O 1
ATOM 1364 N N . GLN A 1 174 ? 6.118 29.368 40.616 1.00 32.14 506 GLN A N 1
ATOM 1365 C CA . GLN A 1 174 ? 6.868 28.989 39.429 1.00 33.48 506 GLN A CA 1
ATOM 1366 C C . GLN A 1 174 ? 8.031 28.072 39.805 1.00 33.17 506 GLN A C 1
ATOM 1367 O O . GLN A 1 174 ? 8.510 28.098 40.942 1.00 33.47 506 GLN A O 1
ATOM 1373 N N . PRO A 1 175 ? 8.500 27.244 38.872 1.00 28.72 507 PRO A N 1
ATOM 1374 C CA . PRO A 1 175 ? 9.583 26.313 39.207 1.00 30.70 507 PRO A CA 1
ATOM 1375 C C . PRO A 1 175 ? 10.897 27.041 39.436 1.00 31.02 507 PRO A C 1
ATOM 1376 O O . PRO A 1 175 ? 11.225 28.010 38.748 1.00 36.26 507 PRO A O 1
ATOM 1380 N N . TYR A 1 176 ? 11.648 26.561 40.424 1.00 30.60 508 TYR A N 1
ATOM 1381 C CA . TYR A 1 176 ? 12.963 27.097 40.750 1.00 32.49 508 TYR A CA 1
ATOM 1382 C C . TYR A 1 176 ? 13.937 25.938 40.887 1.00 34.05 508 TYR A C 1
ATOM 1383 O O . TYR A 1 176 ? 13.696 25.012 41.668 1.00 29.71 508 TYR A O 1
ATOM 1392 N N . ARG A 1 177 ? 15.026 25.984 40.126 1.00 30.74 509 ARG A N 1
ATOM 1393 C CA . ARG A 1 177 ? 16.054 24.962 40.237 1.00 33.00 509 ARG A CA 1
ATOM 1394 C C . ARG A 1 177 ? 17.022 25.315 41.355 1.00 32.32 509 ARG A C 1
ATOM 1395 O O . ARG A 1 177 ? 17.473 26.458 41.470 1.00 34.47 509 ARG A O 1
ATOM 1403 N N . VAL A 1 178 ? 17.324 24.325 42.189 1.00 33.30 510 VAL A N 1
ATOM 1404 C CA . VAL A 1 178 ? 18.114 24.523 43.396 1.00 37.01 510 VAL A CA 1
ATOM 1405 C C . VAL A 1 178 ? 19.283 23.551 43.377 1.00 34.36 510 VAL A C 1
ATOM 1406 O O . VAL A 1 178 ? 19.089 22.343 43.199 1.00 31.71 510 VAL A O 1
ATOM 1410 N N . VAL A 1 179 ? 20.490 24.075 43.562 1.00 30.91 511 VAL A N 1
ATOM 1411 C CA . VAL A 1 179 ? 21.684 23.259 43.735 1.00 29.55 511 VAL A CA 1
ATOM 1412 C C . VAL A 1 179 ? 22.250 23.535 45.118 1.00 38.16 511 VAL A C 1
ATOM 1413 O O . VAL A 1 179 ? 22.493 24.694 45.474 1.00 41.40 511 VAL A O 1
ATOM 1417 N N . VAL A 1 180 ? 22.451 22.475 45.894 1.00 42.43 512 VAL A N 1
ATOM 1418 C CA . VAL A 1 180 ? 22.948 22.571 47.261 1.00 43.37 512 VAL A CA 1
ATOM 1419 C C . VAL A 1 180 ? 24.336 21.948 47.293 1.00 41.03 512 VAL A C 1
ATOM 1420 O O . VAL A 1 180 ? 24.480 20.723 47.204 1.00 42.89 512 VAL A O 1
ATOM 1424 N N . LEU A 1 181 ? 25.357 22.790 47.427 1.00 45.86 513 LEU A N 1
ATOM 1425 C CA . LEU A 1 181 ? 26.741 22.334 47.500 1.00 51.68 513 LEU A CA 1
ATOM 1426 C C . LEU A 1 181 ? 27.119 22.126 48.961 1.00 55.05 513 LEU A C 1
ATOM 1427 O O . LEU A 1 181 ? 27.168 23.084 49.737 1.00 55.32 513 LEU A O 1
ATOM 1432 N N . SER A 1 182 ? 27.391 20.878 49.332 1.00 63.05 514 SER A N 1
ATOM 1433 C CA . SER A 1 182 ? 27.845 20.534 50.674 1.00 57.21 514 SER A CA 1
ATOM 1434 C C . SER A 1 182 ? 29.363 20.398 50.662 1.00 65.95 514 SER A C 1
ATOM 1435 O O . SER A 1 182 ? 29.908 19.540 49.958 1.00 70.22 514 SER A O 1
ATOM 1438 N N . PHE A 1 183 ? 30.040 21.237 51.443 1.00 69.93 515 PHE A N 1
ATOM 1439 C CA . PHE A 1 183 ? 31.496 21.244 51.526 1.00 71.65 515 PHE A CA 1
ATOM 1440 C C . PHE A 1 183 ? 31.923 20.414 52.731 1.00 77.44 515 PHE A C 1
ATOM 1441 O O . PHE A 1 183 ? 31.729 20.825 53.880 1.00 76.20 515 PHE A O 1
ATOM 1449 N N . GLU A 1 184 ? 32.509 19.251 52.465 1.00 82.05 516 GLU A N 1
ATOM 1450 C CA . GLU A 1 184 ? 32.873 18.298 53.502 1.00 82.71 516 GLU A CA 1
ATOM 1451 C C . GLU A 1 184 ? 34.369 18.366 53.787 1.00 92.07 516 GLU A C 1
ATOM 1452 O O . GLU A 1 184 ? 35.180 18.544 52.872 1.00 94.53 516 GLU A O 1
ATOM 1458 N N . LEU A 1 185 ? 34.730 18.221 55.061 1.00 94.09 517 LEU A N 1
ATOM 1459 C CA . LEU A 1 185 ? 36.127 18.194 55.493 1.00 94.92 517 LEU A CA 1
ATOM 1460 C C . LEU A 1 185 ? 36.375 16.898 56.259 1.00 100.47 517 LEU A C 1
ATOM 1461 O O . LEU A 1 185 ? 36.024 16.787 57.439 1.00 101.43 517 LEU A O 1
ATOM 1466 N N . LEU A 1 186 ? 36.977 15.925 55.586 1.00 97.26 518 LEU A N 1
ATOM 1467 C CA . LEU A 1 186 ? 37.425 14.682 56.193 1.00 96.86 518 LEU A CA 1
ATOM 1468 C C . LEU A 1 186 ? 38.947 14.651 56.223 1.00 100.50 518 LEU A C 1
ATOM 1469 O O . LEU A 1 186 ? 39.625 15.484 55.615 1.00 101.15 518 LEU A O 1
ATOM 1474 N N . HIS A 1 187 ? 39.485 13.670 56.948 1.00 101.29 519 HIS A N 1
ATOM 1475 C CA . HIS A 1 187 ? 40.933 13.545 57.059 1.00 98.20 519 HIS A CA 1
ATOM 1476 C C . HIS A 1 187 ? 41.580 13.134 55.743 1.00 103.38 519 HIS A C 1
ATOM 1477 O O . HIS A 1 187 ? 42.782 13.365 55.561 1.00 111.80 519 HIS A O 1
ATOM 1484 N N . ALA A 1 188 ? 40.819 12.536 54.830 1.00 103.72 520 ALA A N 1
ATOM 1485 C CA . ALA A 1 188 ? 41.384 12.135 53.553 1.00 103.64 520 ALA A CA 1
ATOM 1486 C C . ALA A 1 188 ? 41.944 13.357 52.828 1.00 106.38 520 ALA A C 1
ATOM 1487 O O . ALA A 1 188 ? 41.381 14.453 52.935 1.00 104.58 520 ALA A O 1
ATOM 1489 N N . PRO A 1 189 ? 43.055 13.218 52.107 1.00 107.62 521 PRO A N 1
ATOM 1490 C CA . PRO A 1 189 ? 43.666 14.385 51.461 1.00 108.60 521 PRO A CA 1
ATOM 1491 C C . PRO A 1 189 ? 42.718 15.089 50.502 1.00 102.45 521 PRO A C 1
ATOM 1492 O O . PRO A 1 189 ? 41.711 14.539 50.057 1.00 98.51 521 PRO A O 1
ATOM 1496 N N . ALA A 1 190 ? 43.068 16.334 50.188 1.00 101.20 522 ALA A N 1
ATOM 1497 C CA . ALA A 1 190 ? 42.225 17.181 49.354 1.00 94.64 522 ALA A CA 1
ATOM 1498 C C . ALA A 1 190 ? 42.080 16.595 47.953 1.00 92.26 522 ALA A C 1
ATOM 1499 O O . ALA A 1 190 ? 43.075 16.323 47.274 1.00 95.19 522 ALA A O 1
ATOM 1501 N N . THR A 1 191 ? 40.830 16.396 47.527 1.00 88.03 523 THR A N 1
ATOM 1502 C CA . THR A 1 191 ? 40.523 15.968 46.171 1.00 92.63 523 THR A CA 1
ATOM 1503 C C . THR A 1 191 ? 39.833 17.046 45.349 1.00 94.46 523 THR A C 1
ATOM 1504 O O . THR A 1 191 ? 39.864 16.977 44.116 1.00 88.01 523 THR A O 1
ATOM 1508 N N . VAL A 1 192 ? 39.213 18.026 46.001 1.00 94.30 524 VAL A N 1
ATOM 1509 C CA . VAL A 1 192 ? 38.705 19.229 45.355 1.00 92.56 524 VAL A CA 1
ATOM 1510 C C . VAL A 1 192 ? 39.475 20.413 45.922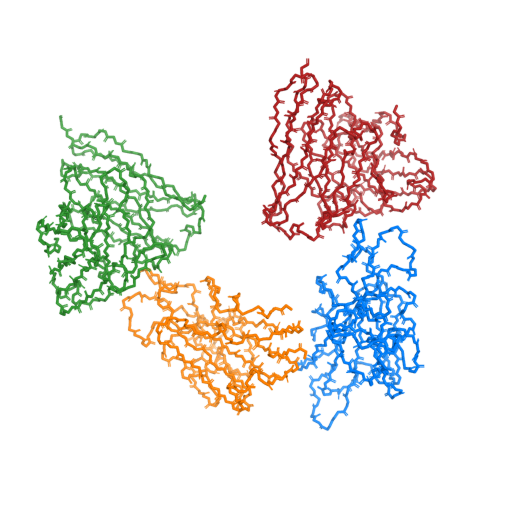 1.00 91.73 524 VAL A C 1
ATOM 1511 O O . VAL A 1 192 ? 39.556 20.580 47.145 1.00 87.00 524 VAL A O 1
ATOM 1515 N N . CYS A 1 193 ? 40.049 21.224 45.039 1.00 92.15 525 CYS A N 1
ATOM 1516 C CA . CYS A 1 193 ? 40.824 22.386 45.451 1.00 91.37 525 CYS A CA 1
ATOM 1517 C C . CYS A 1 193 ? 40.422 23.566 44.574 1.00 86.03 525 CYS A C 1
ATOM 1518 O O . CYS A 1 193 ? 39.430 23.512 43.840 1.00 86.21 525 CYS A O 1
ATOM 1521 N N . GLY A 1 194 ? 41.195 24.643 44.660 1.00 81.99 526 GLY A N 1
ATOM 1522 C CA . GLY A 1 194 ? 40.932 25.836 43.878 1.00 79.47 526 GLY A CA 1
ATOM 1523 C C . GLY A 1 194 ? 42.182 26.433 43.263 1.00 70.04 526 GLY A C 1
ATOM 1524 O O . GLY A 1 194 ? 42.101 27.296 42.391 1.00 65.56 526 GLY A O 1
ATOM 1525 N N . ASN B 1 2 ? 11.872 3.765 38.073 1.00 64.85 334 ASN B N 1
ATOM 1526 C CA . ASN B 1 2 ? 12.306 3.523 36.701 1.00 73.68 334 ASN B CA 1
ATOM 1527 C C . ASN B 1 2 ? 13.658 2.808 36.678 1.00 74.76 334 ASN B C 1
ATOM 1528 O O . ASN B 1 2 ? 14.538 3.101 37.487 1.00 73.30 334 ASN B O 1
ATOM 1533 N N . LEU B 1 3 ? 13.810 1.868 35.746 1.00 69.58 335 LEU B N 1
ATOM 1534 C CA . LEU B 1 3 ? 15.018 1.059 35.672 1.00 69.10 335 LEU B CA 1
ATOM 1535 C C . LEU B 1 3 ? 16.215 1.899 35.233 1.00 72.45 335 LEU B C 1
ATOM 1536 O O . LEU B 1 3 ? 16.076 2.968 34.632 1.00 68.86 335 LEU B O 1
ATOM 1541 N N . CYS B 1 4 ? 17.408 1.391 35.537 1.00 75.19 336 CYS B N 1
ATOM 1542 C CA . CYS B 1 4 ? 18.630 2.068 35.126 1.00 71.57 336 CYS B CA 1
ATOM 1543 C C . CYS B 1 4 ? 18.934 1.758 33.661 1.00 66.44 336 CYS B C 1
ATOM 1544 O O . CYS B 1 4 ? 18.668 0.647 33.195 1.00 61.72 336 CYS B O 1
ATOM 1547 N N . PRO B 1 5 ? 19.496 2.715 32.916 1.00 62.93 337 PRO B N 1
ATOM 1548 C CA . PRO B 1 5 ? 19.757 2.475 31.490 1.00 64.05 337 PRO B CA 1
ATOM 1549 C C . PRO B 1 5 ? 20.911 1.513 31.253 1.00 65.13 337 PRO B C 1
ATOM 1550 O O . PRO B 1 5 ? 22.041 1.940 30.998 1.00 68.51 337 PRO B O 1
ATOM 1554 N N . PHE B 1 6 ? 20.640 0.210 31.343 1.00 66.26 338 PHE B N 1
ATOM 1555 C CA . PHE B 1 6 ? 21.636 -0.801 31.015 1.00 61.47 338 PHE B CA 1
ATOM 1556 C C . PHE B 1 6 ? 21.547 -1.279 29.576 1.00 60.47 338 PHE B C 1
ATOM 1557 O O . PHE B 1 6 ? 22.530 -1.823 29.061 1.00 63.59 338 PHE B O 1
ATOM 1565 N N . ASP B 1 7 ? 20.401 -1.092 28.919 1.00 60.52 339 ASP B N 1
ATOM 1566 C CA . ASP B 1 7 ? 20.281 -1.477 27.517 1.00 60.98 339 ASP B CA 1
ATOM 1567 C C . ASP B 1 7 ? 21.175 -0.610 26.639 1.00 60.61 339 ASP B C 1
ATOM 1568 O O . ASP B 1 7 ? 21.915 -1.119 25.789 1.00 65.06 339 ASP B O 1
ATOM 1573 N N . GLU B 1 8 ? 21.128 0.709 26.841 1.00 61.27 340 GLU B N 1
ATOM 1574 C CA . GLU B 1 8 ? 21.973 1.608 26.063 1.00 63.36 340 GLU B CA 1
ATOM 1575 C C . GLU B 1 8 ? 23.451 1.345 26.320 1.00 62.81 340 GLU B C 1
ATOM 1576 O O . GLU B 1 8 ? 24.281 1.538 25.425 1.00 65.53 340 GLU B O 1
ATOM 1582 N N . VAL B 1 9 ? 23.796 0.900 27.528 1.00 59.00 341 VAL B N 1
ATOM 1583 C CA . VAL B 1 9 ? 25.186 0.593 27.845 1.00 54.98 341 VAL B CA 1
ATOM 1584 C C . VAL B 1 9 ? 25.592 -0.746 27.247 1.00 54.78 341 VAL B C 1
ATOM 1585 O O . VAL B 1 9 ? 26.607 -0.849 26.551 1.00 46.75 341 VAL B O 1
ATOM 1589 N N . PHE B 1 10 ? 24.797 -1.787 27.494 1.00 55.71 342 PHE B N 1
ATOM 1590 C CA . PHE B 1 10 ? 25.169 -3.143 27.108 1.00 52.48 342 PHE B CA 1
ATOM 1591 C C . PHE B 1 10 ? 24.783 -3.499 25.680 1.00 57.08 342 PHE B C 1
ATOM 1592 O O . PHE B 1 10 ? 25.507 -4.260 25.032 1.00 60.50 342 PHE B O 1
ATOM 1600 N N . ASN B 1 11 ? 23.672 -2.972 25.167 1.00 58.08 343 ASN B N 1
ATOM 1601 C CA . ASN B 1 11 ? 23.168 -3.366 23.856 1.00 63.00 343 ASN B CA 1
ATOM 1602 C C . ASN B 1 11 ? 23.224 -2.224 22.845 1.00 58.82 343 ASN B C 1
ATOM 1603 O O . ASN B 1 11 ? 22.407 -2.167 21.924 1.00 59.90 343 ASN B O 1
ATOM 1608 N N . ALA B 1 12 ? 24.182 -1.315 22.996 1.00 56.15 344 ALA B N 1
ATOM 1609 C CA . ALA B 1 12 ? 24.388 -0.288 21.985 1.00 56.12 344 ALA B CA 1
ATOM 1610 C C . ALA B 1 12 ? 24.911 -0.916 20.697 1.00 55.21 344 ALA B C 1
ATOM 1611 O O . ALA B 1 12 ? 25.640 -1.911 20.718 1.00 52.76 344 ALA B O 1
ATOM 1613 N N . THR B 1 13 ? 24.520 -0.330 19.562 1.00 57.01 345 THR B N 1
ATOM 1614 C CA . THR B 1 13 ? 24.917 -0.885 18.271 1.00 58.35 345 THR B CA 1
ATOM 1615 C C . THR B 1 13 ? 26.432 -0.860 18.106 1.00 57.92 345 THR B C 1
ATOM 1616 O O . THR B 1 13 ? 27.039 -1.850 17.678 1.00 55.03 345 THR B O 1
ATOM 1620 N N . ARG B 1 14 ? 27.060 0.266 18.450 1.00 55.92 346 ARG B N 1
ATOM 1621 C CA . ARG B 1 14 ? 28.508 0.403 18.394 1.00 51.22 346 ARG B CA 1
ATOM 1622 C C . ARG B 1 14 ? 29.028 0.920 19.729 1.00 46.45 346 ARG B C 1
ATOM 1623 O O . ARG B 1 14 ? 28.388 1.758 20.374 1.00 45.41 346 ARG B O 1
ATOM 1631 N N . PHE B 1 15 ? 30.188 0.415 20.139 1.00 42.96 347 PHE B N 1
ATOM 1632 C CA . PHE B 1 15 ? 30.851 0.858 21.353 1.00 36.78 347 PHE B CA 1
ATOM 1633 C C . PHE B 1 15 ? 31.914 1.897 21.014 1.00 32.33 347 PHE B C 1
ATOM 1634 O O . PHE B 1 15 ? 32.150 2.231 19.852 1.00 32.34 347 PHE B O 1
ATOM 1642 N N . ALA B 1 16 ? 32.570 2.410 22.046 1.00 28.79 348 ALA B N 1
ATOM 1643 C CA . ALA B 1 16 ? 33.633 3.383 21.860 1.00 30.54 348 ALA B CA 1
ATOM 1644 C C . ALA B 1 16 ? 34.983 2.686 21.759 1.00 34.63 348 ALA B C 1
ATOM 1645 O O . ALA B 1 16 ? 35.159 1.557 22.229 1.00 37.60 348 ALA B O 1
ATOM 1647 N N . SER B 1 17 ? 35.936 3.367 21.127 1.00 35.33 349 SER B N 1
ATOM 1648 C CA . SER B 1 17 ? 37.305 2.881 21.130 1.00 35.67 349 SER B CA 1
ATOM 1649 C C . SER B 1 17 ? 37.863 2.938 22.548 1.00 37.75 349 SER B C 1
ATOM 1650 O O . SER B 1 17 ? 37.370 3.669 23.411 1.00 36.75 349 SER B O 1
ATOM 1653 N N . VAL B 1 18 ? 38.905 2.143 22.791 1.00 36.96 350 VAL B N 1
ATOM 1654 C CA . VAL B 1 18 ? 39.384 1.990 24.159 1.00 40.30 350 VAL B CA 1
ATOM 1655 C C . VAL B 1 18 ? 40.066 3.269 24.639 1.00 46.63 350 VAL B C 1
ATOM 1656 O O . VAL B 1 18 ? 39.899 3.674 25.796 1.00 49.42 350 VAL B O 1
ATOM 1660 N N . TYR B 1 19 ? 40.818 3.944 23.757 1.00 42.21 351 TYR B N 1
ATOM 1661 C CA . TYR B 1 19 ? 41.481 5.184 24.157 1.00 39.13 351 TYR B CA 1
ATOM 1662 C C . TYR B 1 19 ? 40.470 6.266 24.527 1.00 42.43 351 TYR B C 1
ATOM 1663 O O . TYR B 1 19 ? 40.722 7.059 25.444 1.00 47.85 351 TYR B O 1
ATOM 1672 N N . ALA B 1 20 ? 39.325 6.311 23.838 1.00 39.55 352 ALA B N 1
ATOM 1673 C CA . ALA B 1 20 ? 38.255 7.235 24.193 1.00 34.86 352 ALA B CA 1
ATOM 1674 C C . ALA B 1 20 ? 37.209 6.262 24.726 1.00 39.75 352 ALA B C 1
ATOM 1675 O O . ALA B 1 20 ? 36.423 5.708 23.954 1.00 44.35 352 ALA B O 1
ATOM 1677 N N . TRP B 1 21 ? 37.191 6.038 26.037 1.00 41.61 353 TRP B N 1
ATOM 1678 C CA . TRP B 1 21 ? 36.261 5.065 26.592 1.00 43.11 353 TRP B CA 1
ATOM 1679 C C . TRP B 1 21 ? 35.142 5.967 27.110 1.00 42.48 353 TRP B C 1
ATOM 1680 O O . TRP B 1 21 ? 35.373 7.103 27.530 1.00 46.44 353 TRP B O 1
ATOM 1691 N N . ASN B 1 22 ? 33.912 5.459 27.044 1.00 44.51 354 ASN B N 1
ATOM 1692 C CA . ASN B 1 22 ? 32.729 6.216 27.434 1.00 51.63 354 ASN B CA 1
ATOM 1693 C C . ASN B 1 22 ? 32.318 5.891 28.864 1.00 50.64 354 ASN B C 1
ATOM 1694 O O . ASN B 1 22 ? 32.309 4.727 29.276 1.00 49.85 354 ASN B O 1
ATOM 1699 N N . ARG B 1 23 ? 31.963 6.931 29.613 1.00 53.48 355 ARG B N 1
ATOM 1700 C CA . ARG B 1 23 ? 31.490 6.805 30.983 1.00 49.63 355 ARG B CA 1
ATOM 1701 C C . ARG B 1 23 ? 30.064 7.332 31.074 1.00 48.58 355 ARG B C 1
ATOM 1702 O O . ARG B 1 23 ? 29.794 8.477 30.694 1.00 49.15 355 ARG B O 1
ATOM 1710 N N . LYS B 1 24 ? 29.154 6.493 31.569 1.00 51.68 356 LYS B N 1
ATOM 1711 C CA . LYS B 1 24 ? 27.749 6.847 31.736 1.00 57.04 356 LYS B CA 1
ATOM 1712 C C . LYS B 1 24 ? 27.401 6.717 33.211 1.00 58.15 356 LYS B C 1
ATOM 1713 O O . LYS B 1 24 ? 27.464 5.618 33.771 1.00 57.64 356 LYS B O 1
ATOM 1719 N N . ARG B 1 25 ? 27.034 7.836 33.836 1.00 62.22 357 ARG B N 1
ATOM 1720 C CA . ARG B 1 25 ? 26.722 7.849 35.260 1.00 62.82 357 ARG B CA 1
ATOM 1721 C C . ARG B 1 25 ? 25.331 7.273 35.491 1.00 63.42 357 ARG B C 1
ATOM 1722 O O . ARG B 1 25 ? 24.332 7.844 35.041 1.00 69.21 357 ARG B O 1
ATOM 1730 N N . ILE B 1 26 ? 25.269 6.149 36.194 1.00 62.59 358 ILE B N 1
ATOM 1731 C CA . ILE B 1 26 ? 24.005 5.519 36.554 1.00 72.69 358 ILE B CA 1
ATOM 1732 C C . ILE B 1 26 ? 23.585 6.059 37.916 1.00 77.68 358 ILE B C 1
ATOM 1733 O O . ILE B 1 26 ? 24.271 5.831 38.917 1.00 76.38 358 ILE B O 1
ATOM 1738 N N . SER B 1 27 ? 22.466 6.783 37.959 1.00 79.60 359 SER B N 1
ATOM 1739 C CA . SER B 1 27 ? 22.045 7.431 39.195 1.00 76.38 359 SER B CA 1
ATOM 1740 C C . SER B 1 27 ? 20.527 7.524 39.258 1.00 77.26 359 SER B C 1
ATOM 1741 O O . SER B 1 27 ? 19.847 7.558 38.229 1.00 80.60 359 SER B O 1
ATOM 1744 N N . ASN B 1 28 ? 20.010 7.568 40.490 1.00 73.14 360 ASN B N 1
ATOM 1745 C CA . ASN B 1 28 ? 18.591 7.815 40.768 1.00 74.51 360 ASN B CA 1
ATOM 1746 C C . ASN B 1 28 ? 17.688 6.818 40.047 1.00 75.92 360 ASN B C 1
ATOM 1747 O O . ASN B 1 28 ? 16.691 7.187 39.423 1.00 76.96 360 ASN B O 1
ATOM 1752 N N . CYS B 1 29 ? 18.034 5.540 40.138 1.00 72.34 361 CYS B N 1
ATOM 1753 C CA . CYS B 1 29 ? 17.280 4.520 39.431 1.00 74.10 361 CYS B CA 1
ATOM 1754 C C . CYS B 1 29 ? 17.425 3.197 40.165 1.00 75.08 361 CYS B C 1
ATOM 1755 O O . CYS B 1 29 ? 18.298 3.028 41.021 1.00 74.95 361 CYS B O 1
ATOM 1758 N N . VAL B 1 30 ? 16.548 2.260 39.823 1.00 79.13 362 VAL B N 1
ATOM 1759 C CA . VAL B 1 30 ? 16.609 0.908 40.365 1.00 82.26 362 VAL B CA 1
ATOM 1760 C C . VAL B 1 30 ? 17.397 0.035 39.396 1.00 78.61 362 VAL B C 1
ATOM 1761 O O . VAL B 1 30 ? 17.000 -0.145 38.240 1.00 75.54 362 VAL B O 1
ATOM 1765 N N . ALA B 1 31 ? 18.520 -0.500 39.867 1.00 81.39 363 ALA B N 1
ATOM 1766 C CA . ALA B 1 31 ? 19.436 -1.268 39.026 1.00 80.01 363 ALA B CA 1
ATOM 1767 C C . ALA B 1 31 ? 19.002 -2.728 39.024 1.00 83.24 363 ALA B C 1
ATOM 1768 O O . ALA B 1 31 ? 19.281 -3.474 39.966 1.00 87.51 363 ALA B O 1
ATOM 1770 N N . ASP B 1 32 ? 18.325 -3.141 37.956 1.00 84.70 364 ASP B N 1
ATOM 1771 C CA . ASP B 1 32 ? 17.932 -4.537 37.779 1.00 89.27 364 ASP B CA 1
ATOM 1772 C C . ASP B 1 32 ? 19.119 -5.112 37.013 1.00 92.61 364 ASP B C 1
ATOM 1773 O O . ASP B 1 32 ? 19.351 -4.770 35.851 1.00 88.36 364 ASP B O 1
ATOM 1778 N N . TYR B 1 33 ? 19.876 -5.991 37.669 1.00 91.97 365 TYR B N 1
ATOM 1779 C CA . TYR B 1 33 ? 21.031 -6.634 37.055 1.00 86.23 365 TYR B CA 1
ATOM 1780 C C . TYR B 1 33 ? 20.588 -7.965 36.456 1.00 86.70 365 TYR B C 1
ATOM 1781 O O . TYR B 1 33 ? 21.437 -8.716 35.962 1.00 85.97 365 TYR B O 1
ATOM 1790 N N . SER B 1 34 ? 19.292 -8.228 36.461 1.00 88.33 366 SER B N 1
ATOM 1791 C CA . SER B 1 34 ? 18.765 -9.460 35.909 1.00 90.19 366 SER B CA 1
ATOM 1792 C C . SER B 1 34 ? 18.584 -9.354 34.414 1.00 91.85 366 SER B C 1
ATOM 1793 O O . SER B 1 34 ? 18.027 -10.247 33.788 1.00 92.28 366 SER B O 1
ATOM 1796 N N . VAL B 1 35 ? 19.039 -8.259 33.827 1.00 91.21 367 VAL B N 1
ATOM 1797 C CA . VAL B 1 35 ? 18.993 -8.123 32.376 1.00 89.58 367 VAL B CA 1
ATOM 1798 C C . VAL B 1 35 ? 20.423 -8.177 31.938 1.00 89.57 367 VAL B C 1
ATOM 1799 O O . VAL B 1 35 ? 20.721 -8.156 30.749 1.00 90.65 367 VAL B O 1
ATOM 1803 N N . LEU B 1 36 ? 21.325 -8.237 32.913 1.00 88.12 368 LEU B N 1
ATOM 1804 C CA . LEU B 1 36 ? 22.744 -8.298 32.616 1.00 86.94 368 LEU B CA 1
ATOM 1805 C C . LEU B 1 36 ? 22.982 -9.761 32.532 1.00 84.83 368 LEU B C 1
ATOM 1806 O O . LEU B 1 36 ? 23.602 -10.335 33.414 1.00 87.07 368 LEU B O 1
ATOM 1811 N N . TYR B 1 37 ? 22.515 -10.383 31.462 1.00 83.03 369 TYR B N 1
ATOM 1812 C CA . TYR B 1 37 ? 22.569 -11.821 31.429 1.00 84.11 369 TYR B CA 1
ATOM 1813 C C . TYR B 1 37 ? 23.172 -12.517 30.264 1.00 86.92 369 TYR B C 1
ATOM 1814 O O . TYR B 1 37 ? 24.349 -12.852 30.287 1.00 86.86 369 TYR B O 1
ATOM 1823 N N . ASN B 1 38 ? 22.377 -12.782 29.245 1.00 86.70 370 ASN B N 1
ATOM 1824 C CA . ASN B 1 38 ? 22.891 -13.599 28.162 1.00 90.95 370 ASN B CA 1
ATOM 1825 C C . ASN B 1 38 ? 24.118 -13.120 27.407 1.00 90.23 370 ASN B C 1
ATOM 1826 O O . ASN B 1 38 ? 25.143 -13.778 27.499 1.00 95.23 370 ASN B O 1
ATOM 1831 N N . PHE B 1 39 ? 24.046 -12.029 26.656 1.00 82.56 371 PHE B N 1
ATOM 1832 C CA . PHE B 1 39 ? 25.176 -11.589 25.803 1.00 87.55 371 PHE B CA 1
ATOM 1833 C C . PHE B 1 39 ? 25.775 -12.726 25.001 1.00 87.28 371 PHE B C 1
ATOM 1834 O O . PHE B 1 39 ? 26.982 -12.723 24.758 1.00 92.16 371 PHE B O 1
ATOM 1842 N N . ALA B 1 40 ? 24.953 -13.706 24.627 1.00 75.34 372 ALA B N 1
ATOM 1843 C CA . ALA B 1 40 ? 25.393 -14.829 23.805 1.00 76.02 372 ALA B CA 1
ATOM 1844 C C . ALA B 1 40 ? 26.467 -15.679 24.470 1.00 83.66 372 ALA B C 1
ATOM 1845 O O . ALA B 1 40 ? 26.772 -15.496 25.651 1.00 78.84 372 ALA B O 1
ATOM 1847 N N . PRO B 1 41 ? 27.003 -16.681 23.742 1.00 94.35 373 PRO B N 1
ATOM 1848 C CA . PRO B 1 41 ? 28.082 -17.403 24.428 1.00 94.47 373 PRO B CA 1
ATOM 1849 C C . PRO B 1 41 ? 29.304 -16.599 24.822 1.00 82.94 373 PRO B C 1
ATOM 1850 O O . PRO B 1 41 ? 29.507 -15.501 24.296 1.00 81.42 373 PRO B O 1
ATOM 1854 N N . PHE B 1 42 ? 30.099 -17.142 25.733 1.00 79.38 374 PHE B N 1
ATOM 1855 C CA . PHE B 1 42 ? 31.335 -16.492 26.170 1.00 79.96 374 PHE B CA 1
ATOM 1856 C C . PHE B 1 42 ? 31.198 -15.152 26.876 1.00 67.74 374 PHE B C 1
ATOM 1857 O O . PHE B 1 42 ? 31.586 -14.129 26.344 1.00 70.16 374 PHE B O 1
ATOM 1865 N N . PHE B 1 43 ? 30.686 -15.177 28.088 1.00 57.54 375 PHE B N 1
ATOM 1866 C CA . PHE B 1 43 ? 30.534 -13.964 28.849 1.00 56.91 375 PHE B CA 1
ATOM 1867 C C . PHE B 1 43 ? 31.316 -14.083 30.146 1.00 61.24 375 PHE B C 1
ATOM 1868 O O . PHE B 1 43 ? 31.293 -15.123 30.792 1.00 59.71 375 PHE B O 1
ATOM 1876 N N . ALA B 1 44 ? 32.056 -13.042 30.495 1.00 53.96 376 ALA B N 1
ATOM 1877 C CA . ALA B 1 44 ? 32.855 -13.061 31.671 1.00 45.84 376 ALA B CA 1
ATOM 1878 C C . ALA B 1 44 ? 32.378 -11.993 32.594 1.00 50.56 376 ALA B C 1
ATOM 1879 O O . ALA B 1 44 ? 32.346 -10.842 32.232 1.00 49.99 376 ALA B O 1
ATOM 1881 N N . PHE B 1 45 ? 32.009 -12.374 33.790 1.00 48.95 377 PHE B N 1
ATOM 1882 C CA . PHE B 1 45 ? 31.533 -11.456 34.818 1.00 50.59 377 PHE B CA 1
ATOM 1883 C C . PHE B 1 45 ? 32.472 -11.608 36.013 1.00 52.02 377 PHE B C 1
ATOM 1884 O O . PHE B 1 45 ? 32.264 -12.468 36.872 1.00 51.70 377 PHE B O 1
ATOM 1892 N N . LYS B 1 46 ? 33.513 -10.775 36.058 1.00 46.55 378 LYS B N 1
ATOM 1893 C CA . LYS B 1 46 ? 34.554 -10.846 37.079 1.00 46.76 378 LYS B CA 1
ATOM 1894 C C . LYS B 1 46 ? 34.421 -9.649 38.012 1.00 47.20 378 LYS B C 1
ATOM 1895 O O . LYS B 1 46 ? 34.496 -8.499 37.565 1.00 50.35 378 LYS B O 1
ATOM 1901 N N . CYS B 1 47 ? 34.233 -9.916 39.302 1.00 49.31 379 CYS B N 1
ATOM 1902 C CA . CYS B 1 47 ? 34.079 -8.865 40.298 1.00 55.95 379 CYS B CA 1
ATOM 1903 C C . CYS B 1 47 ? 35.265 -8.837 41.249 1.00 55.50 379 CYS B C 1
ATOM 1904 O O . CYS B 1 47 ? 35.875 -9.868 41.545 1.00 56.87 379 CYS B O 1
ATOM 1907 N N . TYR B 1 48 ? 35.565 -7.638 41.738 1.00 54.68 380 TYR B N 1
ATOM 1908 C CA . TYR B 1 48 ? 36.662 -7.410 42.668 1.00 51.87 380 TYR B CA 1
ATOM 1909 C C . TYR B 1 48 ? 36.161 -6.514 43.789 1.00 57.20 380 TYR B C 1
ATOM 1910 O O . TYR B 1 48 ? 35.775 -5.366 43.541 1.00 60.70 380 TYR B O 1
ATOM 1919 N N . GLY B 1 49 ? 36.161 -7.037 45.013 1.00 62.00 381 GLY B N 1
ATOM 1920 C CA . GLY B 1 49 ? 35.813 -6.247 46.175 1.00 66.59 381 GLY B CA 1
ATOM 1921 C C . GLY B 1 49 ? 34.333 -6.059 46.423 1.00 64.87 381 GLY B C 1
ATOM 1922 O O . GLY B 1 49 ? 33.969 -5.382 47.394 1.00 57.67 381 GLY B O 1
ATOM 1923 N N . VAL B 1 50 ? 33.465 -6.619 45.584 1.00 62.79 382 VAL B N 1
ATOM 1924 C CA . VAL B 1 50 ? 32.029 -6.552 45.787 1.00 65.07 382 VAL B CA 1
ATOM 1925 C C . VAL B 1 50 ? 31.464 -7.968 45.713 1.00 67.40 382 VAL B C 1
ATOM 1926 O O . VAL B 1 50 ? 32.193 -8.943 45.542 1.00 61.92 382 VAL B O 1
ATOM 1930 N N . SER B 1 51 ? 30.145 -8.064 45.837 1.00 74.16 383 SER B N 1
ATOM 1931 C CA . SER B 1 51 ? 29.458 -9.343 46.002 1.00 74.58 383 SER B CA 1
ATOM 1932 C C . SER B 1 51 ? 28.242 -9.402 45.069 1.00 78.98 383 SER B C 1
ATOM 1933 O O . SER B 1 51 ? 27.270 -8.676 45.280 1.00 83.05 383 SER B O 1
ATOM 1936 N N . PRO B 1 52 ? 28.276 -10.270 44.049 1.00 75.09 384 PRO B N 1
ATOM 1937 C CA . PRO B 1 52 ? 27.365 -10.078 42.903 1.00 79.21 384 PRO B CA 1
ATOM 1938 C C . PRO B 1 52 ? 25.941 -10.589 43.078 1.00 81.25 384 PRO B C 1
ATOM 1939 O O . PRO B 1 52 ? 25.011 -9.965 42.558 1.00 83.70 384 PRO B O 1
ATOM 1943 N N . THR B 1 53 ? 25.725 -11.701 43.774 1.00 81.25 385 THR B N 1
ATOM 1944 C CA . THR B 1 53 ? 24.355 -12.172 43.940 1.00 87.98 385 THR B CA 1
ATOM 1945 C C . THR B 1 53 ? 23.649 -11.507 45.114 1.00 86.81 385 THR B C 1
ATOM 1946 O O . THR B 1 53 ? 22.450 -11.733 45.305 1.00 93.59 385 THR B O 1
ATOM 1950 N N . LYS B 1 54 ? 24.353 -10.694 45.903 1.00 83.76 386 LYS B N 1
ATOM 1951 C CA . LYS B 1 54 ? 23.692 -9.731 46.769 1.00 92.15 386 LYS B CA 1
ATOM 1952 C C . LYS B 1 54 ? 23.770 -8.317 46.207 1.00 90.70 386 LYS B C 1
ATOM 1953 O O . LYS B 1 54 ? 23.346 -7.372 46.876 1.00 93.61 386 LYS B O 1
ATOM 1959 N N . LEU B 1 55 ? 24.277 -8.156 44.978 1.00 86.32 387 LEU B N 1
ATOM 1960 C CA . LEU B 1 55 ? 24.184 -6.866 44.298 1.00 85.24 387 LEU B CA 1
ATOM 1961 C C . LEU B 1 55 ? 22.738 -6.414 44.158 1.00 88.94 387 LEU B C 1
ATOM 1962 O O . LEU B 1 55 ? 22.463 -5.209 44.150 1.00 85.70 387 LEU B O 1
ATOM 1967 N N . ASN B 1 56 ? 21.806 -7.359 44.030 1.00 93.49 388 ASN B N 1
ATOM 1968 C CA . ASN B 1 56 ? 20.386 -7.039 44.029 1.00 93.90 388 ASN B CA 1
ATOM 1969 C C . ASN B 1 56 ? 19.844 -6.781 45.426 1.00 95.05 388 ASN B C 1
ATOM 1970 O O . ASN B 1 56 ? 18.689 -6.363 45.559 1.00 94.02 388 ASN B O 1
ATOM 1975 N N . ASP B 1 57 ? 20.649 -7.026 46.462 1.00 98.51 389 ASP B N 1
ATOM 1976 C CA . ASP B 1 57 ? 20.294 -6.731 47.844 1.00 97.27 389 ASP B CA 1
ATOM 1977 C C . ASP B 1 57 ? 21.137 -5.598 48.420 1.00 93.73 389 ASP B C 1
ATOM 1978 O O . ASP B 1 57 ? 21.238 -5.467 49.645 1.00 90.42 389 ASP B O 1
ATOM 1983 N N . LEU B 1 58 ? 21.753 -4.785 47.560 1.00 90.05 390 LEU B N 1
ATOM 1984 C CA . LEU B 1 58 ? 22.634 -3.704 47.986 1.00 86.96 390 LEU B CA 1
ATOM 1985 C C . LEU B 1 58 ? 22.224 -2.408 47.304 1.00 86.37 390 LEU B C 1
ATOM 1986 O O . LEU B 1 58 ? 21.968 -2.392 46.095 1.00 83.95 390 LEU B O 1
ATOM 1991 N N . CYS B 1 59 ? 22.162 -1.330 48.080 1.00 91.47 391 CYS B N 1
ATOM 1992 C CA . CYS B 1 59 ? 21.965 0.012 47.550 1.00 84.63 391 CYS B CA 1
ATOM 1993 C C . CYS B 1 59 ? 23.300 0.739 47.542 1.00 82.72 391 CYS B C 1
ATOM 1994 O O . CYS B 1 59 ? 24.014 0.740 48.550 1.00 84.29 391 CYS B O 1
ATOM 1997 N N . PHE B 1 60 ? 23.630 1.359 46.415 1.00 81.39 392 PHE B N 1
ATOM 1998 C CA . PHE B 1 60 ? 24.871 2.102 46.264 1.00 82.81 392 PHE B CA 1
ATOM 1999 C C . PHE B 1 60 ? 24.586 3.587 46.080 1.00 86.39 392 PHE B C 1
ATOM 2000 O O . PHE B 1 60 ? 23.472 3.996 45.741 1.00 85.37 392 PHE B O 1
ATOM 2008 N N . THR B 1 61 ? 25.618 4.398 46.314 1.00 88.16 393 THR B N 1
ATOM 2009 C CA . THR B 1 61 ? 25.492 5.837 46.115 1.00 89.26 393 THR B CA 1
ATOM 2010 C C . THR B 1 61 ? 25.513 6.195 44.633 1.00 91.42 393 THR B C 1
ATOM 2011 O O . THR B 1 61 ? 24.721 7.031 44.183 1.00 89.68 393 THR B O 1
ATOM 2015 N N . ASN B 1 62 ? 26.406 5.571 43.864 1.00 90.19 394 ASN B N 1
ATOM 2016 C CA . ASN B 1 62 ? 26.507 5.814 42.432 1.00 85.26 394 ASN B CA 1
ATOM 2017 C C . ASN B 1 62 ? 27.067 4.578 41.743 1.00 83.35 394 ASN B C 1
ATOM 2018 O O . ASN B 1 62 ? 27.791 3.782 42.34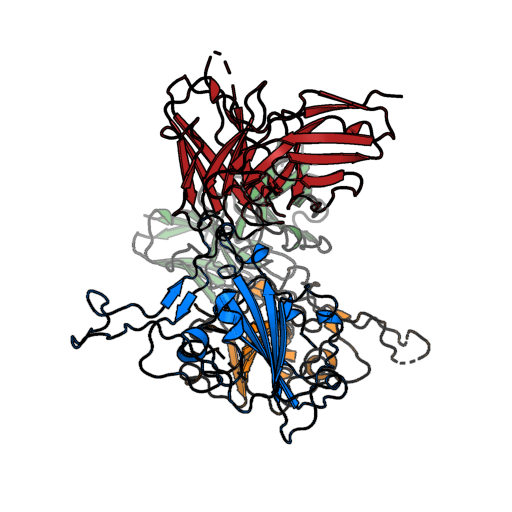8 1.00 78.95 394 ASN B O 1
ATOM 2023 N N . VAL B 1 63 ? 26.723 4.432 40.464 1.00 78.93 395 VAL B N 1
ATOM 2024 C CA . VAL B 1 63 ? 27.227 3.359 39.614 1.00 71.26 395 VAL B CA 1
ATOM 2025 C C . VAL B 1 63 ? 27.809 3.988 38.356 1.00 69.32 395 VAL B C 1
ATOM 2026 O O . VAL B 1 63 ? 27.132 4.767 37.676 1.00 69.70 395 VAL B O 1
ATOM 2030 N N . TYR B 1 64 ? 29.062 3.660 38.052 1.00 68.56 396 TYR B N 1
ATOM 2031 C CA . TYR B 1 64 ? 29.751 4.163 36.870 1.00 62.81 396 TYR B CA 1
ATOM 2032 C C . TYR B 1 64 ? 29.844 3.041 35.845 1.00 59.83 396 TYR B C 1
ATOM 2033 O O . TYR B 1 64 ? 30.430 1.989 36.122 1.00 63.86 396 TYR B O 1
ATOM 2042 N N . ALA B 1 65 ? 29.268 3.262 34.667 1.00 52.70 397 ALA B N 1
ATOM 2043 C CA . ALA B 1 65 ? 29.315 2.290 33.581 1.00 47.65 397 ALA B CA 1
ATOM 2044 C C . ALA B 1 65 ? 30.311 2.776 32.535 1.00 51.90 397 ALA B C 1
ATOM 2045 O O . ALA B 1 65 ? 30.029 3.718 31.787 1.00 50.60 397 ALA B O 1
ATOM 2047 N N . ASP B 1 66 ? 31.477 2.138 32.491 1.00 49.59 398 ASP B N 1
ATOM 2048 C CA . ASP B 1 66 ? 32.489 2.418 31.482 1.00 50.30 398 ASP B CA 1
ATOM 2049 C C . ASP B 1 66 ? 32.431 1.343 30.405 1.00 49.86 398 ASP B C 1
ATOM 2050 O O . ASP B 1 66 ? 32.361 0.151 30.717 1.00 47.41 398 ASP B O 1
ATOM 2055 N N . SER B 1 67 ? 32.456 1.767 29.142 1.00 45.84 399 SER B N 1
ATOM 2056 C CA . SER B 1 67 ? 32.334 0.867 28.005 1.00 42.77 399 SER B CA 1
ATOM 2057 C C . SER B 1 67 ? 33.423 1.166 26.986 1.00 40.59 399 SER B C 1
ATOM 2058 O O . SER B 1 67 ? 33.739 2.330 26.727 1.00 40.84 399 SER B O 1
ATOM 2061 N N . PHE B 1 68 ? 33.996 0.106 26.417 1.00 39.08 400 PHE B N 1
ATOM 2062 C CA . PHE B 1 68 ? 34.988 0.205 25.349 1.00 38.10 400 PHE B CA 1
ATOM 2063 C C . PHE B 1 68 ? 35.138 -1.171 24.709 1.00 37.25 400 PHE B C 1
ATOM 2064 O O . PHE B 1 68 ? 34.615 -2.171 25.206 1.00 38.64 400 PHE B O 1
ATOM 2072 N N . VAL B 1 69 ? 35.859 -1.205 23.592 1.00 33.16 401 VAL B N 1
ATOM 2073 C CA . VAL B 1 69 ? 36.107 -2.426 22.833 1.00 33.42 401 VAL B CA 1
ATOM 2074 C C . VAL B 1 69 ? 37.610 -2.653 22.766 1.00 37.15 401 VAL B C 1
ATOM 2075 O O . VAL B 1 69 ? 38.367 -1.736 22.428 1.00 37.55 401 VAL B O 1
ATOM 2079 N N . ILE B 1 70 ? 38.038 -3.871 23.091 1.00 33.69 402 ILE B N 1
ATOM 2080 C CA . ILE B 1 70 ? 39.423 -4.302 22.981 1.00 31.59 402 ILE B CA 1
ATOM 2081 C C . ILE B 1 70 ? 39.441 -5.676 22.318 1.00 35.90 402 ILE B C 1
ATOM 2082 O O . ILE B 1 70 ? 38.393 -6.250 22.023 1.00 37.54 402 ILE B O 1
ATOM 2087 N N . ARG B 1 71 ? 40.642 -6.202 22.081 1.00 36.28 403 ARG B N 1
ATOM 2088 C CA . ARG B 1 71 ? 40.768 -7.555 21.559 1.00 37.36 403 ARG B CA 1
ATOM 2089 C C . ARG B 1 71 ? 40.882 -8.558 22.707 1.00 36.68 403 ARG B C 1
ATOM 2090 O O . ARG B 1 71 ? 41.076 -8.195 23.867 1.00 38.08 403 ARG B O 1
ATOM 2098 N N . GLY B 1 72 ? 40.764 -9.842 22.365 1.00 33.26 404 GLY B N 1
ATOM 2099 C CA . GLY B 1 72 ? 40.642 -10.865 23.394 1.00 36.11 404 GLY B CA 1
ATOM 2100 C C . GLY B 1 72 ? 41.854 -10.961 24.300 1.00 37.78 404 GLY B C 1
ATOM 2101 O O . GLY B 1 72 ? 41.726 -11.236 25.496 1.00 40.68 404 GLY B O 1
ATOM 2102 N N . ASN B 1 73 ? 43.044 -10.734 23.741 1.00 42.28 405 ASN B N 1
ATOM 2103 C CA . ASN B 1 73 ? 44.273 -10.819 24.525 1.00 37.76 405 ASN B CA 1
ATOM 2104 C C . ASN B 1 73 ? 44.309 -9.796 25.647 1.00 39.94 405 ASN B C 1
ATOM 2105 O O . ASN B 1 73 ? 44.944 -10.030 26.683 1.00 49.28 405 ASN B O 1
ATOM 2110 N N . GLU B 1 74 ? 43.644 -8.662 25.458 1.00 39.74 406 GLU B N 1
ATOM 2111 C CA . GLU B 1 74 ? 43.771 -7.524 26.353 1.00 38.87 406 GLU B CA 1
ATOM 2112 C C . GLU B 1 74 ? 42.660 -7.448 27.390 1.00 39.12 406 GLU B C 1
ATOM 2113 O O . GLU B 1 74 ? 42.669 -6.529 28.215 1.00 45.48 406 GLU B O 1
ATOM 2119 N N . VAL B 1 75 ? 41.711 -8.388 27.377 1.00 37.61 407 VAL B N 1
ATOM 2120 C CA . VAL B 1 75 ? 40.691 -8.408 28.422 1.00 39.11 407 VAL B CA 1
ATOM 2121 C C . VAL B 1 75 ? 41.336 -8.630 29.784 1.00 40.71 407 VAL B C 1
ATOM 2122 O O . VAL B 1 75 ? 40.845 -8.134 30.805 1.00 41.84 407 VAL B O 1
ATOM 2126 N N . SER B 1 76 ? 42.463 -9.347 29.818 1.00 41.01 408 SER B N 1
ATOM 2127 C CA . SER B 1 76 ? 43.164 -9.589 31.075 1.00 36.47 408 SER B CA 1
ATOM 2128 C C . SER B 1 76 ? 43.674 -8.298 31.701 1.00 40.63 408 SER B C 1
ATOM 2129 O O . SER B 1 76 ? 43.803 -8.212 32.927 1.00 42.75 408 SER B O 1
ATOM 2132 N N . GLN B 1 77 ? 43.975 -7.291 30.884 1.00 39.54 409 GLN B N 1
ATOM 2133 C CA . GLN B 1 77 ? 44.494 -6.033 31.402 1.00 40.20 409 GLN B CA 1
ATOM 2134 C C . GLN B 1 77 ? 43.418 -5.159 32.030 1.00 42.31 409 GLN B C 1
ATOM 2135 O O . GLN B 1 77 ? 43.756 -4.208 32.743 1.00 46.57 409 GLN B O 1
ATOM 2141 N N . ILE B 1 78 ? 42.143 -5.446 31.785 1.00 43.71 410 ILE B N 1
ATOM 2142 C CA . ILE B 1 78 ? 41.052 -4.715 32.451 1.00 40.31 410 ILE B CA 1
ATOM 2143 C C . ILE B 1 78 ? 40.888 -5.537 33.727 1.00 44.18 410 ILE B C 1
ATOM 2144 O O . ILE B 1 78 ? 40.072 -6.456 33.825 1.00 44.87 410 ILE B O 1
ATOM 2149 N N . ALA B 1 79 ? 41.708 -5.205 34.722 1.00 46.76 411 ALA B N 1
ATOM 2150 C CA . ALA B 1 79 ? 41.716 -5.902 36.001 1.00 49.20 411 ALA B CA 1
ATOM 2151 C C . ALA B 1 79 ? 42.611 -5.118 36.939 1.00 50.23 411 ALA B C 1
ATOM 2152 O O . ALA B 1 79 ? 43.544 -4.443 36.478 1.00 53.05 411 ALA B O 1
ATOM 2154 N N . PRO B 1 80 ? 42.361 -5.154 38.248 1.00 50.28 412 PRO B N 1
ATOM 2155 C CA . PRO B 1 80 ? 43.202 -4.411 39.190 1.00 47.67 412 PRO B CA 1
ATOM 2156 C C . PRO B 1 80 ? 44.643 -4.903 39.151 1.00 47.24 412 PRO B C 1
ATOM 2157 O O . PRO B 1 80 ? 44.907 -6.108 39.181 1.00 50.66 412 PRO B O 1
ATOM 2161 N N . GLY B 1 81 ? 45.573 -3.957 39.060 1.00 46.43 413 GLY B N 1
ATOM 2162 C CA . GLY B 1 81 ? 46.988 -4.264 39.113 1.00 48.50 413 GLY B CA 1
ATOM 2163 C C . GLY B 1 81 ? 47.521 -5.041 37.926 1.00 52.61 413 GLY B C 1
ATOM 2164 O O . GLY B 1 81 ? 48.219 -6.044 38.100 1.00 55.53 413 GLY B O 1
ATOM 2165 N N . GLN B 1 82 ? 47.208 -4.587 36.716 1.00 52.54 414 GLN B N 1
ATOM 2166 C CA . GLN B 1 82 ? 47.713 -5.196 35.496 1.00 47.24 414 GLN B CA 1
ATOM 2167 C C . GLN B 1 82 ? 48.549 -4.181 34.728 1.00 49.16 414 GLN B C 1
ATOM 2168 O O . GLN B 1 82 ? 48.457 -2.970 34.952 1.00 51.66 414 GLN B O 1
ATOM 2174 N N . THR B 1 83 ? 49.375 -4.689 33.817 1.00 46.89 415 THR B N 1
ATOM 2175 C CA . THR B 1 83 ? 50.257 -3.851 33.020 1.00 49.54 415 THR B CA 1
ATOM 2176 C C . THR B 1 83 ? 50.200 -4.297 31.567 1.00 53.04 415 THR B C 1
ATOM 2177 O O . THR B 1 83 ? 49.953 -5.469 31.269 1.00 52.16 415 THR B O 1
ATOM 2181 N N . GLY B 1 84 ? 50.431 -3.347 30.666 1.00 49.80 416 GLY B N 1
ATOM 2182 C CA . GLY B 1 84 ? 50.378 -3.619 29.244 1.00 48.30 416 GLY B CA 1
ATOM 2183 C C . GLY B 1 84 ? 49.904 -2.424 28.445 1.00 47.08 416 GLY B C 1
ATOM 2184 O O . GLY B 1 84 ? 49.620 -1.369 29.016 1.00 50.19 416 GLY B O 1
ATOM 2185 N N . ASN B 1 85 ? 49.802 -2.582 27.122 1.00 40.83 417 ASN B N 1
ATOM 2186 C CA . ASN B 1 85 ? 49.445 -1.455 26.264 1.00 42.31 417 ASN B CA 1
ATOM 2187 C C . ASN B 1 85 ? 48.082 -0.869 26.613 1.00 46.46 417 ASN B C 1
ATOM 2188 O O . ASN B 1 85 ? 47.878 0.342 26.470 1.00 52.69 417 ASN B O 1
ATOM 2193 N N . ILE B 1 86 ? 47.141 -1.694 27.070 1.00 41.87 418 ILE B N 1
ATOM 2194 C CA . ILE B 1 86 ? 45.817 -1.176 27.396 1.00 41.56 418 ILE B CA 1
ATOM 2195 C C . ILE B 1 86 ? 45.789 -0.621 28.815 1.00 44.18 418 ILE B C 1
ATOM 2196 O O . ILE B 1 86 ? 45.265 0.472 29.063 1.00 45.06 418 ILE B O 1
ATOM 2201 N N . ALA B 1 87 ? 46.353 -1.364 29.769 1.00 46.08 419 ALA B N 1
ATOM 2202 C CA . ALA B 1 87 ? 46.337 -0.929 31.161 1.00 43.60 419 ALA B CA 1
ATOM 2203 C C . ALA B 1 87 ? 47.189 0.316 31.379 1.00 43.96 419 ALA B C 1
ATOM 2204 O O . ALA B 1 87 ? 46.852 1.155 32.222 1.00 48.51 419 ALA B O 1
ATOM 2206 N N . ASP B 1 88 ? 48.279 0.463 30.627 1.00 40.16 420 ASP B N 1
ATOM 2207 C CA . ASP B 1 88 ? 49.195 1.578 30.835 1.00 43.82 420 ASP B CA 1
ATOM 2208 C C . ASP B 1 88 ? 48.820 2.825 30.045 1.00 50.83 420 ASP B C 1
ATOM 2209 O O . ASP B 1 88 ? 49.089 3.940 30.510 1.00 51.02 420 ASP B O 1
ATOM 2214 N N . TYR B 1 89 ? 48.214 2.669 28.861 1.00 48.91 421 TYR B N 1
ATOM 2215 C CA . TYR B 1 89 ? 48.024 3.784 27.943 1.00 47.32 421 TYR B CA 1
ATOM 2216 C C . TYR B 1 89 ? 46.575 4.076 27.572 1.00 51.19 421 TYR B C 1
ATOM 2217 O O . TYR B 1 89 ? 46.298 5.188 27.109 1.00 55.87 421 TYR B O 1
ATOM 2226 N N . ASN B 1 90 ? 45.654 3.130 27.747 1.00 48.70 422 ASN B N 1
ATOM 2227 C CA . ASN B 1 90 ? 44.283 3.299 27.277 1.00 45.35 422 ASN B CA 1
ATOM 2228 C C . ASN B 1 90 ? 43.247 3.287 28.388 1.00 46.56 422 ASN B C 1
ATOM 2229 O O . ASN B 1 90 ? 42.351 4.136 28.396 1.00 48.36 422 ASN B O 1
ATOM 2234 N N . TYR B 1 91 ? 43.331 2.343 29.320 1.00 48.17 423 TYR B N 1
ATOM 2235 C CA . TYR B 1 91 ? 42.360 2.284 30.408 1.00 45.05 423 TYR B CA 1
ATOM 2236 C C . TYR B 1 91 ? 43.014 1.596 31.594 1.00 46.28 423 TYR B C 1
ATOM 2237 O O . TYR B 1 91 ? 43.477 0.458 31.471 1.00 43.85 423 TYR B O 1
ATOM 2246 N N . LYS B 1 92 ? 43.056 2.283 32.732 1.00 45.60 424 LYS B N 1
ATOM 2247 C CA . LYS B 1 92 ? 43.720 1.788 33.930 1.00 46.89 424 LYS B CA 1
ATOM 2248 C C . LYS B 1 92 ? 42.709 1.660 35.058 1.00 45.84 424 LYS B C 1
ATOM 2249 O O . LYS B 1 92 ? 42.138 2.663 35.502 1.00 44.60 424 LYS B O 1
ATOM 2255 N N . LEU B 1 93 ? 42.493 0.428 35.519 1.00 49.25 425 LEU B N 1
ATOM 2256 C CA . LEU B 1 93 ? 41.697 0.214 36.717 1.00 52.31 425 LEU B CA 1
ATOM 2257 C C . LEU B 1 93 ? 42.535 0.499 37.961 1.00 54.72 425 LEU B C 1
ATOM 2258 O O . LEU B 1 93 ? 43.737 0.213 37.987 1.00 46.94 425 LEU B O 1
ATOM 2263 N N . PRO B 1 94 ? 41.927 1.070 38.993 1.00 55.76 426 PRO B N 1
ATOM 2264 C CA . PRO B 1 94 ? 42.638 1.252 40.259 1.00 52.37 426 PRO B CA 1
ATOM 2265 C C . PRO B 1 94 ? 42.902 -0.086 40.930 1.00 53.03 426 PRO B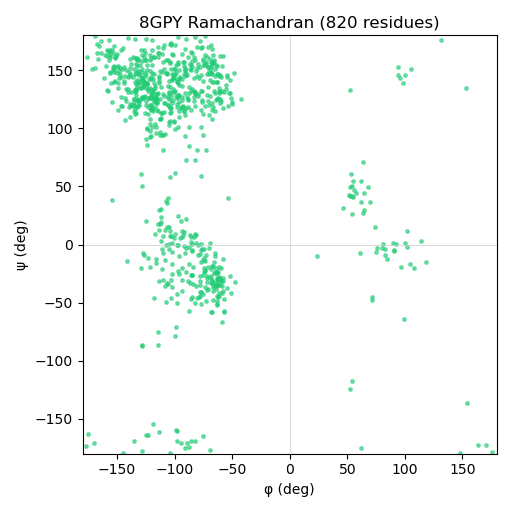 C 1
ATOM 2266 O O . PRO B 1 94 ? 42.158 -1.053 40.751 1.00 58.70 426 PRO B O 1
ATOM 2270 N N . ASP B 1 95 ? 43.977 -0.134 41.716 1.00 56.00 427 ASP B N 1
ATOM 2271 C CA . ASP B 1 95 ? 44.332 -1.352 42.435 1.00 58.18 427 ASP B CA 1
ATOM 2272 C C . ASP B 1 95 ? 43.457 -1.596 43.662 1.00 58.49 427 ASP B C 1
ATOM 2273 O O . ASP B 1 95 ? 43.603 -2.637 44.311 1.00 46.56 427 ASP B O 1
ATOM 2278 N N . ASP B 1 96 ? 42.552 -0.669 43.986 1.00 64.81 428 ASP B N 1
ATOM 2279 C CA . ASP B 1 96 ? 41.574 -0.834 45.055 1.00 60.81 428 ASP B CA 1
ATOM 2280 C C . ASP B 1 96 ? 40.157 -0.950 44.502 1.00 61.84 428 ASP B C 1
ATOM 2281 O O . ASP B 1 96 ? 39.191 -0.550 45.158 1.00 63.96 428 ASP B O 1
ATOM 2286 N N . PHE B 1 97 ? 40.024 -1.499 43.296 1.00 59.37 429 PHE B N 1
ATOM 2287 C CA . PHE B 1 97 ? 38.779 -1.382 42.548 1.00 60.15 429 PHE B CA 1
ATOM 2288 C C . PHE B 1 97 ? 37.635 -2.109 43.244 1.00 57.39 429 PHE B C 1
ATOM 2289 O O . PHE B 1 97 ? 37.761 -3.274 43.633 1.00 50.86 429 PHE B O 1
ATOM 2297 N N . THR B 1 98 ? 36.517 -1.405 43.403 1.00 60.32 430 THR B N 1
ATOM 2298 C CA . THR B 1 98 ? 35.282 -1.969 43.934 1.00 65.84 430 THR B CA 1
ATOM 2299 C C . THR B 1 98 ? 34.270 -1.961 42.791 1.00 66.76 430 THR B C 1
ATOM 2300 O O . THR B 1 98 ? 33.601 -0.952 42.546 1.00 63.84 430 THR B O 1
ATOM 2304 N N . GLY B 1 99 ? 34.179 -3.080 42.081 1.00 65.50 431 GLY B N 1
ATOM 2305 C CA . GLY B 1 99 ? 33.283 -3.168 40.948 1.00 59.71 431 GLY B CA 1
ATOM 2306 C C . GLY B 1 99 ? 33.531 -4.443 40.169 1.00 57.49 431 GLY B C 1
ATOM 2307 O O . GLY B 1 99 ? 34.307 -5.305 40.585 1.00 56.71 431 GLY B O 1
ATOM 2308 N N . CYS B 1 100 ? 32.864 -4.533 39.020 1.00 56.40 432 CYS B N 1
ATOM 2309 C CA . CYS B 1 100 ? 32.904 -5.730 38.195 1.00 50.34 432 CYS B CA 1
ATOM 2310 C C . CYS B 1 100 ? 33.215 -5.377 36.749 1.00 44.80 432 CYS B C 1
ATOM 2311 O O . CYS B 1 100 ? 32.931 -4.270 36.282 1.00 44.64 432 CYS B O 1
ATOM 2314 N N . VAL B 1 101 ? 33.793 -6.345 36.043 1.00 42.01 433 VAL B N 1
ATOM 2315 C CA . VAL B 1 101 ? 34.173 -6.205 34.641 1.00 39.24 433 VAL B CA 1
ATOM 2316 C C . VAL B 1 101 ? 33.420 -7.265 33.850 1.00 40.89 433 VAL B C 1
ATOM 2317 O O . VAL B 1 101 ? 33.633 -8.467 34.054 1.00 42.54 433 VAL B O 1
ATOM 2321 N N . ILE B 1 102 ? 32.538 -6.823 32.957 1.00 43.64 434 ILE B N 1
ATOM 2322 C CA . ILE B 1 102 ? 31.759 -7.710 32.099 1.00 39.30 434 ILE B CA 1
ATOM 2323 C C . ILE B 1 102 ? 32.340 -7.626 30.695 1.00 40.58 434 ILE B C 1
ATOM 2324 O O . ILE B 1 102 ? 32.369 -6.545 30.093 1.00 44.31 434 ILE B O 1
ATOM 2329 N N . ALA B 1 103 ? 32.809 -8.760 30.179 1.00 39.13 435 ALA B N 1
ATOM 2330 C CA . ALA B 1 103 ? 33.398 -8.839 28.850 1.00 36.59 435 ALA B CA 1
ATOM 2331 C C . ALA B 1 103 ? 32.750 -9.965 28.061 1.00 40.40 435 ALA B C 1
ATOM 2332 O O . ALA B 1 103 ? 32.436 -11.022 28.615 1.00 39.31 435 ALA B O 1
ATOM 2334 N N . TRP B 1 104 ? 32.548 -9.734 26.765 1.00 35.91 436 TRP B N 1
ATOM 2335 C CA . TRP B 1 104 ? 31.996 -10.757 25.890 1.00 37.92 436 TRP B CA 1
ATOM 2336 C C . TRP B 1 104 ? 32.531 -10.564 24.479 1.00 41.36 436 TRP B C 1
ATOM 2337 O O . TRP B 1 104 ? 32.886 -9.453 24.079 1.00 36.22 436 TRP B O 1
ATOM 2348 N N . ASN B 1 105 ? 32.600 -11.667 23.737 1.00 42.54 437 ASN B N 1
ATOM 2349 C CA . ASN B 1 105 ? 33.070 -11.626 22.359 1.00 34.97 437 ASN B CA 1
ATOM 2350 C C . ASN B 1 105 ? 32.052 -10.906 21.483 1.00 35.26 437 ASN B C 1
ATOM 2351 O O . ASN B 1 105 ? 30.863 -11.240 21.490 1.00 35.54 437 ASN B O 1
ATOM 2356 N N . SER B 1 106 ? 32.521 -9.911 20.728 1.00 35.29 438 SER B N 1
ATOM 2357 C CA . SER B 1 106 ? 31.662 -9.096 19.877 1.00 31.55 438 SER B CA 1
ATOM 2358 C C . SER B 1 106 ? 31.893 -9.310 18.385 1.00 34.13 438 SER B C 1
ATOM 2359 O O . SER B 1 106 ? 31.581 -8.440 17.570 1.00 37.94 438 SER B O 1
ATOM 2362 N N . ASN B 1 107 ? 32.428 -10.476 18.012 1.00 35.81 439 ASN B N 1
ATOM 2363 C CA . ASN B 1 107 ? 32.744 -10.729 16.610 1.00 35.66 439 ASN B CA 1
ATOM 2364 C C . ASN B 1 107 ? 31.603 -10.441 15.641 1.00 35.99 439 ASN B C 1
ATOM 2365 O O . ASN B 1 107 ? 31.821 -9.861 14.573 1.00 36.05 439 ASN B O 1
ATOM 2370 N N . LYS B 1 108 ? 30.374 -10.822 16.005 1.00 36.89 440 LYS B N 1
ATOM 2371 C CA . LYS B 1 108 ? 29.241 -10.600 15.111 1.00 38.95 440 LYS B CA 1
ATOM 2372 C C . LYS B 1 108 ? 29.000 -9.121 14.851 1.00 36.12 440 LYS B C 1
ATOM 2373 O O . LYS B 1 108 ? 28.499 -8.754 13.784 1.00 37.68 440 LYS B O 1
ATOM 2379 N N . LEU B 1 109 ? 29.337 -8.258 15.806 1.00 38.44 441 LEU B N 1
ATOM 2380 C CA . LEU B 1 109 ? 28.938 -6.860 15.724 1.00 37.12 441 LEU B CA 1
ATOM 2381 C C . LEU B 1 109 ? 30.084 -5.922 15.374 1.00 36.54 441 LEU B C 1
ATOM 2382 O O . LEU B 1 109 ? 29.863 -4.914 14.697 1.00 42.48 441 LEU B O 1
ATOM 2387 N N . ASP B 1 110 ? 31.303 -6.227 15.815 1.00 36.24 442 ASP B N 1
ATOM 2388 C CA . ASP B 1 110 ? 32.429 -5.315 15.662 1.00 32.77 442 ASP B CA 1
ATOM 2389 C C . ASP B 1 110 ? 33.491 -5.820 14.695 1.00 35.09 442 ASP B C 1
ATOM 2390 O O . ASP B 1 110 ? 34.515 -5.153 14.523 1.00 41.08 442 ASP B O 1
ATOM 2395 N N . SER B 1 111 ? 33.278 -6.963 14.050 1.00 37.06 443 SER B N 1
ATOM 2396 C CA . SER B 1 111 ? 34.159 -7.433 12.989 1.00 30.46 443 SER B CA 1
ATOM 2397 C C . SER B 1 111 ? 33.509 -7.132 11.646 1.00 35.07 443 SER B C 1
ATOM 2398 O O . SER B 1 111 ? 32.368 -7.535 11.399 1.00 40.15 443 SER B O 1
ATOM 2401 N N . LYS B 1 112 ? 34.226 -6.419 10.790 1.00 33.78 444 LYS B N 1
ATOM 2402 C CA . LYS B 1 112 ? 33.745 -6.105 9.458 1.00 29.92 444 LYS B CA 1
ATOM 2403 C C . LYS B 1 112 ? 34.561 -6.876 8.429 1.00 31.15 444 LYS B C 1
ATOM 2404 O O . LYS B 1 112 ? 35.693 -7.297 8.687 1.00 29.62 444 LYS B O 1
ATOM 2410 N N . VAL B 1 113 ? 33.959 -7.065 7.254 1.00 34.96 445 VAL B N 1
ATOM 2411 C CA . VAL B 1 113 ? 34.518 -7.979 6.259 1.00 32.07 445 VAL B CA 1
ATOM 2412 C C . VAL B 1 113 ? 35.945 -7.583 5.889 1.00 37.60 445 VAL B C 1
ATOM 2413 O O . VAL B 1 113 ? 36.847 -8.428 5.855 1.00 49.46 445 VAL B O 1
ATOM 2417 N N . GLY B 1 114 ? 36.181 -6.303 5.628 1.00 30.46 446 GLY B N 1
ATOM 2418 C CA . GLY B 1 114 ? 37.529 -5.872 5.328 1.00 39.35 446 GLY B CA 1
ATOM 2419 C C . GLY B 1 114 ? 38.375 -5.519 6.528 1.00 40.60 446 GLY B C 1
ATOM 2420 O O . GLY B 1 114 ? 39.494 -5.022 6.362 1.00 36.90 446 GLY B O 1
ATOM 2421 N N . GLY B 1 115 ? 37.883 -5.779 7.738 1.00 42.74 447 GLY B N 1
ATOM 2422 C CA . GLY B 1 115 ? 38.499 -5.258 8.944 1.00 33.38 447 GLY B CA 1
ATOM 2423 C C . GLY B 1 115 ? 37.731 -4.022 9.372 1.00 33.32 447 GLY B C 1
ATOM 2424 O O . GLY B 1 115 ? 37.332 -3.215 8.525 1.00 36.12 447 GLY B O 1
ATOM 2425 N N . ASN B 1 116 ? 37.505 -3.865 10.676 1.00 32.95 448 ASN B N 1
ATOM 2426 C CA . ASN B 1 116 ? 36.773 -2.716 11.211 1.00 34.20 448 ASN B CA 1
ATOM 2427 C C . ASN B 1 116 ? 37.852 -1.766 11.716 1.00 37.26 448 ASN B C 1
ATOM 2428 O O . ASN B 1 116 ? 38.382 -1.935 12.818 1.00 39.34 448 ASN B O 1
ATOM 2433 N N . TYR B 1 117 ? 38.172 -0.757 10.910 1.00 38.05 449 TYR B N 1
ATOM 2434 C CA . TYR B 1 117 ? 39.200 0.219 11.244 1.00 37.98 449 TYR B CA 1
ATOM 2435 C C . TYR B 1 117 ? 38.672 1.373 12.088 1.00 38.00 449 TYR B C 1
ATOM 2436 O O . TYR B 1 117 ? 39.412 2.329 12.340 1.00 44.19 449 TYR B O 1
ATOM 2445 N N . ASN B 1 118 ? 37.418 1.305 12.537 1.00 34.56 450 ASN B N 1
ATOM 2446 C CA . ASN B 1 118 ? 36.874 2.358 13.387 1.00 37.18 450 ASN B CA 1
ATOM 2447 C C . ASN B 1 118 ? 37.355 2.236 14.826 1.00 39.62 450 ASN B C 1
ATOM 2448 O O . ASN B 1 118 ? 37.500 3.253 15.515 1.00 45.36 450 ASN B O 1
ATOM 2453 N N . TYR B 1 119 ? 37.596 1.017 15.298 1.00 39.31 451 TYR B N 1
ATOM 2454 C CA . TYR B 1 119 ? 38.107 0.818 16.646 1.00 36.53 451 TYR B CA 1
ATOM 2455 C C . TYR B 1 119 ? 39.617 0.991 16.658 1.00 36.46 451 TYR B C 1
ATOM 2456 O O . TYR B 1 119 ? 40.328 0.350 15.880 1.00 37.08 451 TYR B O 1
ATOM 2465 N N . ARG B 1 120 ? 40.103 1.857 17.545 1.00 38.00 452 ARG B N 1
ATOM 2466 C CA . ARG B 1 120 ? 41.525 2.136 17.661 1.00 40.24 452 ARG B CA 1
ATOM 2467 C C . ARG B 1 120 ? 41.972 2.008 19.111 1.00 41.24 452 ARG B C 1
ATOM 2468 O O . ARG B 1 120 ? 41.161 1.922 20.037 1.00 40.78 452 ARG B O 1
ATOM 2476 N N . TYR B 1 121 ? 43.292 1.988 19.291 1.00 42.37 453 TYR B N 1
ATOM 2477 C CA . TYR B 1 121 ? 43.906 1.930 20.608 1.00 43.20 453 TYR B CA 1
ATOM 2478 C C . TYR B 1 121 ? 45.227 2.681 20.559 1.00 46.03 453 TYR B C 1
ATOM 2479 O O . TYR B 1 121 ? 45.894 2.722 19.521 1.00 47.73 453 TYR B O 1
ATOM 2488 N N . ARG B 1 122 ? 45.601 3.272 21.691 1.00 45.84 454 ARG B N 1
ATOM 2489 C CA . ARG B 1 122 ? 46.841 4.035 21.775 1.00 47.79 454 ARG B CA 1
ATOM 2490 C C . ARG B 1 122 ? 48.021 3.079 21.850 1.00 47.65 454 ARG B C 1
ATOM 2491 O O . ARG B 1 122 ? 48.072 2.213 22.732 1.00 48.63 454 ARG B O 1
ATOM 2499 N N . LEU B 1 123 ? 48.970 3.232 20.925 1.00 48.56 455 LEU B N 1
ATOM 2500 C CA . LEU B 1 123 ? 50.102 2.318 20.904 1.00 51.69 455 LEU B CA 1
ATOM 2501 C C . LEU B 1 123 ? 51.190 2.747 21.879 1.00 56.12 455 LEU B C 1
ATOM 2502 O O . LEU B 1 123 ? 51.843 1.890 22.485 1.00 52.05 455 LEU B O 1
ATOM 2507 N N . PHE B 1 124 ? 51.378 4.054 22.065 1.00 58.72 456 PHE B N 1
ATOM 2508 C CA . PHE B 1 124 ? 52.408 4.565 22.960 1.00 56.54 456 PHE B CA 1
ATOM 2509 C C . PHE B 1 124 ? 51.986 5.892 23.574 1.00 56.54 456 PHE B C 1
ATOM 2510 O O . PHE B 1 124 ? 51.410 6.750 22.900 1.00 56.41 456 PHE B O 1
ATOM 2518 N N . ARG B 1 125 ? 52.283 6.041 24.863 1.00 60.42 457 ARG B N 1
ATOM 2519 C CA . ARG B 1 125 ? 52.123 7.284 25.600 1.00 59.14 457 ARG B CA 1
ATOM 2520 C C . ARG B 1 125 ? 53.423 7.545 26.347 1.00 66.35 457 ARG B C 1
ATOM 2521 O O . ARG B 1 125 ? 54.212 6.628 26.583 1.00 68.85 457 ARG B O 1
ATOM 2529 N N . LYS B 1 126 ? 53.650 8.808 26.713 1.00 66.41 458 LYS B N 1
ATOM 2530 C CA . LYS B 1 126 ? 54.882 9.158 27.417 1.00 71.25 458 LYS B CA 1
ATOM 2531 C C . LYS B 1 126 ? 54.900 8.552 28.816 1.00 68.00 458 LYS B C 1
ATOM 2532 O O . LYS B 1 126 ? 55.807 7.786 29.164 1.00 65.70 458 LYS B O 1
ATOM 2538 N N . SER B 1 127 ? 53.906 8.885 29.632 1.00 64.88 459 SER B N 1
ATOM 2539 C CA . SER B 1 127 ? 53.738 8.306 30.954 1.00 59.08 459 SER B CA 1
ATOM 2540 C C . SER B 1 127 ? 52.552 7.351 30.959 1.00 61.97 459 SER B C 1
ATOM 2541 O O . SER B 1 127 ? 51.662 7.423 30.106 1.00 60.43 459 SER B O 1
ATOM 2544 N N . ASN B 1 128 ? 52.556 6.444 31.931 1.00 62.43 460 ASN B N 1
ATOM 2545 C CA . ASN B 1 128 ? 51.418 5.559 32.120 1.00 51.48 460 ASN B CA 1
ATOM 2546 C C . ASN B 1 128 ? 50.203 6.353 32.590 1.00 54.86 460 ASN B C 1
ATOM 2547 O O . ASN B 1 128 ? 50.316 7.446 33.155 1.00 60.50 460 ASN B O 1
ATOM 2552 N N . LEU B 1 129 ? 49.024 5.795 32.336 1.00 55.87 461 LEU B N 1
ATOM 2553 C CA . LEU B 1 129 ? 47.799 6.433 32.792 1.00 57.72 461 LEU B CA 1
ATOM 2554 C C . LEU B 1 129 ? 47.658 6.311 34.302 1.00 55.00 461 LEU B C 1
ATOM 2555 O O . LEU B 1 129 ? 48.089 5.330 34.915 1.00 54.01 461 LEU B O 1
ATOM 2560 N N . LYS B 1 130 ? 47.057 7.329 34.904 1.00 54.74 462 LYS B N 1
ATOM 2561 C CA . LYS B 1 130 ? 46.549 7.179 36.253 1.00 50.81 462 LYS B CA 1
ATOM 2562 C C . LYS B 1 130 ? 45.183 6.505 36.184 1.00 55.33 462 LYS B C 1
ATOM 2563 O O . LYS B 1 130 ? 44.538 6.506 35.132 1.00 59.65 462 LYS B O 1
ATOM 2569 N N . PRO B 1 131 ? 44.736 5.887 37.275 1.00 55.00 463 PRO B N 1
ATOM 2570 C CA . PRO B 1 131 ? 43.433 5.211 37.258 1.00 51.46 463 PRO B CA 1
ATOM 2571 C C . PRO B 1 131 ? 42.310 6.119 36.779 1.00 50.60 463 PRO B C 1
ATOM 2572 O O . PRO B 1 131 ? 42.163 7.255 37.239 1.00 53.99 463 PRO B O 1
ATOM 2576 N N . PHE B 1 132 ? 41.524 5.605 35.829 1.00 52.57 464 PHE B N 1
ATOM 2577 C CA . PHE B 1 132 ? 40.338 6.288 35.311 1.00 48.21 464 PHE B CA 1
ATOM 2578 C C . PHE B 1 132 ? 40.692 7.583 34.585 1.00 46.82 464 PHE B C 1
ATOM 2579 O O . PHE B 1 132 ? 39.907 8.532 34.567 1.00 53.40 464 PHE B O 1
ATOM 2587 N N . GLU B 1 133 ? 41.874 7.633 33.983 1.00 51.28 465 GLU B N 1
ATOM 2588 C CA . GLU B 1 133 ? 42.276 8.748 33.142 1.00 52.42 465 GLU B CA 1
ATOM 2589 C C . GLU B 1 133 ? 42.015 8.409 31.680 1.00 49.71 465 GLU B C 1
ATOM 2590 O O . GLU B 1 133 ? 41.964 7.241 31.287 1.00 52.19 465 GLU B O 1
ATOM 2596 N N . ARG B 1 134 ? 41.846 9.452 30.871 1.00 48.37 466 ARG B N 1
ATOM 2597 C CA . ARG B 1 134 ? 41.470 9.290 29.471 1.00 48.34 466 ARG B CA 1
ATOM 2598 C C . ARG B 1 134 ? 42.257 10.279 28.628 1.00 47.16 466 ARG B C 1
ATOM 2599 O O . ARG B 1 134 ? 42.136 11.492 28.816 1.00 57.07 466 ARG B O 1
ATOM 2607 N N . ASP B 1 135 ? 43.061 9.759 27.708 1.00 46.26 467 ASP B N 1
ATOM 2608 C CA . ASP B 1 135 ? 43.853 10.570 26.793 1.00 54.00 467 ASP B CA 1
ATOM 2609 C C . ASP B 1 135 ? 43.255 10.426 25.401 1.00 51.76 467 ASP B C 1
ATOM 2610 O O . ASP B 1 135 ? 43.370 9.367 24.774 1.00 52.68 467 ASP B O 1
ATOM 2615 N N . ILE B 1 136 ? 42.718 11.508 24.863 1.00 46.75 468 ILE B N 1
ATOM 2616 C CA . ILE B 1 136 ? 42.100 11.467 23.558 1.00 43.69 468 ILE B CA 1
ATOM 2617 C C . ILE B 1 136 ? 42.895 12.302 22.615 1.00 43.98 468 ILE B C 1
ATOM 2618 O O . ILE B 1 136 ? 42.427 12.681 21.563 1.00 50.47 468 ILE B O 1
ATOM 2623 N N . SER B 1 137 ? 44.114 12.593 23.000 1.00 48.57 469 SER B N 1
ATOM 2624 C CA . SER B 1 137 ? 44.991 13.356 22.147 1.00 52.56 469 SER B CA 1
ATOM 2625 C C . SER B 1 137 ? 45.468 12.597 20.925 1.00 57.94 469 SER B C 1
ATOM 2626 O O . SER B 1 137 ? 45.570 11.381 20.942 1.00 54.96 469 SER B O 1
ATOM 2629 N N . THR B 1 138 ? 45.778 13.322 19.859 1.00 64.17 470 THR B N 1
ATOM 2630 C CA . THR B 1 138 ? 46.281 12.714 18.645 1.00 59.62 470 THR B CA 1
ATOM 2631 C C . THR B 1 138 ? 47.523 13.459 18.275 1.00 63.36 470 THR B C 1
ATOM 2632 O O . THR B 1 138 ? 47.590 14.067 17.221 1.00 74.88 470 THR B O 1
ATOM 2636 N N . GLU B 1 139 ? 48.514 13.435 19.142 1.00 58.44 471 GLU B N 1
ATOM 2637 C CA . GLU B 1 139 ? 49.734 14.175 18.889 1.00 64.43 471 GLU B CA 1
ATOM 2638 C C . GLU B 1 139 ? 50.923 13.273 18.805 1.00 66.83 471 GLU B C 1
ATOM 2639 O O . GLU B 1 139 ? 51.112 12.425 19.663 1.00 71.02 471 GLU B O 1
ATOM 2645 N N . ILE B 1 140 ? 51.745 13.465 17.789 1.00 67.48 472 ILE B N 1
ATOM 2646 C CA . ILE B 1 140 ? 52.875 12.584 17.548 1.00 69.41 472 ILE B CA 1
ATOM 2647 C C . ILE B 1 140 ? 53.606 12.215 18.825 1.00 71.90 472 ILE B C 1
ATOM 2648 O O . ILE B 1 140 ? 54.028 13.080 19.577 1.00 77.68 472 ILE B O 1
ATOM 2653 N N . TYR B 1 141 ? 53.747 10.921 19.074 1.00 69.68 473 TYR B N 1
ATOM 2654 C CA . TYR B 1 141 ? 54.498 10.494 20.247 1.00 74.86 473 TYR B CA 1
ATOM 2655 C C . TYR B 1 141 ? 55.968 10.535 19.847 1.00 80.66 473 TYR B C 1
ATOM 2656 O O . TYR B 1 141 ? 56.347 10.026 18.787 1.00 74.04 473 TYR B O 1
ATOM 2665 N N . GLN B 1 142 ? 56.791 11.162 20.686 1.00 83.50 474 GLN B N 1
ATOM 2666 C CA . GLN B 1 142 ? 58.225 11.276 20.446 1.00 82.35 474 GLN B CA 1
ATOM 2667 C C . GLN B 1 142 ? 58.939 10.141 21.169 1.00 84.78 474 GLN B C 1
ATOM 2668 O O . GLN B 1 142 ? 58.895 10.060 22.402 1.00 81.25 474 GLN B O 1
ATOM 2674 N N . ALA B 1 143 ? 59.598 9.275 20.405 1.00 79.87 475 ALA B N 1
ATOM 2675 C CA . ALA B 1 143 ? 60.317 8.137 20.970 1.00 79.67 475 ALA B CA 1
ATOM 2676 C C . ALA B 1 143 ? 61.781 8.482 21.218 1.00 82.87 475 ALA B C 1
ATOM 2677 O O . ALA B 1 143 ? 62.657 7.624 21.108 1.00 87.11 475 ALA B O 1
ATOM 2679 N N . ASN B 1 145 ? 65.331 12.829 17.587 1.00 80.82 477 ASN B N 1
ATOM 2680 C CA . ASN B 1 145 ? 64.579 13.025 18.822 1.00 92.20 477 ASN B CA 1
ATOM 2681 C C . ASN B 1 145 ? 64.143 14.483 18.954 1.00 92.33 477 ASN B C 1
ATOM 2682 O O . ASN B 1 145 ? 64.137 15.049 20.047 1.00 87.89 477 ASN B O 1
ATOM 2687 N N . LYS B 1 146 ? 63.768 15.079 17.820 1.00 93.66 478 LYS B N 1
ATOM 2688 C CA . LYS B 1 146 ? 63.301 16.460 17.723 1.00 94.85 478 LYS B CA 1
ATOM 2689 C C . LYS B 1 146 ? 61.784 16.543 17.887 1.00 103.02 478 LYS B C 1
ATOM 2690 O O . LYS B 1 146 ? 61.133 15.502 18.047 1.00 108.29 478 LYS B O 1
ATOM 2696 N N . PRO B 1 147 ? 61.178 17.751 17.884 1.00 105.42 479 PRO B N 1
ATOM 2697 C CA . PRO B 1 147 ? 59.712 17.800 17.968 1.00 105.21 479 PRO B CA 1
ATOM 2698 C C . PRO B 1 147 ? 59.279 16.818 16.890 1.00 99.31 479 PRO B C 1
ATOM 2699 O O . PRO B 1 147 ? 59.644 16.963 15.719 1.00 96.43 479 PRO B O 1
ATOM 2703 N N . CYS B 1 148 ? 58.510 15.809 17.284 1.00 95.10 480 CYS B N 1
ATOM 2704 C CA . CYS B 1 148 ? 58.015 14.804 16.353 1.00 94.38 480 CYS B CA 1
ATOM 2705 C C . CYS B 1 148 ? 56.599 15.259 16.011 1.00 95.03 480 CYS B C 1
ATOM 2706 O O . CYS B 1 148 ? 55.993 16.038 16.747 1.00 97.33 480 CYS B O 1
ATOM 2709 N N . ASN B 1 155 ? 61.248 7.166 14.333 1.00 60.24 487 ASN B N 1
ATOM 2710 C CA . ASN B 1 155 ? 61.324 7.537 15.741 1.00 69.21 487 ASN B CA 1
ATOM 2711 C C . ASN B 1 155 ? 60.162 8.451 16.133 1.00 77.22 487 ASN B C 1
ATOM 2712 O O . ASN B 1 155 ? 59.939 8.718 17.316 1.00 82.29 487 ASN B O 1
ATOM 2717 N N . CYS B 1 156 ? 59.422 8.921 15.127 1.00 77.28 488 CYS B N 1
ATOM 2718 C CA . CYS B 1 156 ? 58.262 9.792 15.309 1.00 76.21 488 CYS B CA 1
ATOM 2719 C C . CYS B 1 156 ? 57.035 9.074 14.765 1.00 75.29 488 CYS B C 1
ATOM 2720 O O . CYS B 1 156 ? 56.938 8.840 13.556 1.00 81.43 488 CYS B O 1
ATOM 2723 N N . TYR B 1 157 ? 56.091 8.745 15.644 1.00 70.05 489 TYR B N 1
ATOM 2724 C CA . TYR B 1 157 ? 54.924 7.968 15.252 1.00 64.54 489 TYR B CA 1
ATOM 2725 C C . TYR B 1 157 ? 53.636 8.643 15.704 1.00 61.70 489 TYR B C 1
ATOM 2726 O O . TYR B 1 157 ? 53.589 9.305 16.744 1.00 63.35 489 TYR B O 1
ATOM 2735 N N . PHE B 1 158 ? 52.589 8.450 14.910 1.00 59.63 490 PHE B N 1
ATOM 2736 C CA . PHE B 1 158 ? 51.245 8.826 15.324 1.00 61.27 490 PHE B CA 1
ATOM 2737 C C . PHE B 1 158 ? 50.779 7.871 16.419 1.00 57.19 490 PHE B C 1
ATOM 2738 O O . PHE B 1 158 ? 50.987 6.658 16.301 1.00 52.36 490 PHE B O 1
ATOM 2746 N N . PRO B 1 159 ? 50.163 8.366 17.499 1.00 54.48 491 PRO B N 1
ATOM 2747 C CA . PRO B 1 159 ? 49.961 7.503 18.675 1.00 55.99 491 PRO B CA 1
ATOM 2748 C C . PRO B 1 159 ? 48.909 6.423 18.488 1.00 56.56 491 PRO B C 1
ATOM 2749 O O . PRO B 1 159 ? 49.056 5.338 19.064 1.00 51.90 491 PRO B O 1
ATOM 2753 N N . LEU B 1 160 ? 47.864 6.670 17.703 1.00 54.21 492 LEU B N 1
ATOM 2754 C CA . LEU B 1 160 ? 46.736 5.753 17.626 1.00 47.69 492 LEU B CA 1
ATOM 2755 C C . LEU B 1 160 ? 46.927 4.719 16.520 1.00 46.62 492 LEU B C 1
ATOM 2756 O O . LEU B 1 160 ? 47.496 5.003 15.464 1.00 50.97 492 LEU B O 1
ATOM 2761 N N . GLN B 1 161 ? 46.436 3.508 16.781 1.00 49.11 493 GLN B N 1
ATOM 2762 C CA . GLN B 1 161 ? 46.534 2.380 15.864 1.00 49.27 493 GLN B CA 1
ATOM 2763 C C . GLN B 1 161 ? 45.183 1.684 15.792 1.00 47.35 493 GLN B C 1
ATOM 2764 O O . GLN B 1 161 ? 44.502 1.533 16.810 1.00 51.52 493 GLN B O 1
ATOM 2770 N N . SER B 1 162 ? 44.794 1.268 14.591 1.00 44.15 494 SER B N 1
ATOM 2771 C CA . SER B 1 162 ? 43.522 0.586 14.405 1.00 45.64 494 SER B CA 1
ATOM 2772 C C . SER B 1 162 ? 43.631 -0.893 14.765 1.00 45.59 494 SER B C 1
ATOM 2773 O O . SER B 1 162 ? 44.687 -1.516 14.623 1.00 44.02 494 SER B O 1
ATOM 2776 N N . TYR B 1 163 ? 42.515 -1.450 15.244 1.00 44.72 495 TYR B N 1
ATOM 2777 C CA . TYR B 1 163 ? 42.445 -2.883 15.512 1.00 40.19 495 TYR B CA 1
ATOM 2778 C C . TYR B 1 163 ? 42.263 -3.682 14.226 1.00 40.52 495 TYR B C 1
ATOM 2779 O O . TYR B 1 163 ? 42.886 -4.736 14.053 1.00 41.73 495 TYR B O 1
ATOM 2788 N N . GLY B 1 164 ? 41.422 -3.195 13.318 1.00 37.44 496 GLY B N 1
ATOM 2789 C CA . GLY B 1 164 ? 41.184 -3.909 12.073 1.00 39.09 496 GLY B CA 1
ATOM 2790 C C . GLY B 1 164 ? 40.521 -5.252 12.277 1.00 37.81 496 GLY B C 1
ATOM 2791 O O . GLY B 1 164 ? 40.933 -6.246 11.665 1.00 46.03 496 GLY B O 1
ATOM 2792 N N . PHE B 1 165 ? 39.497 -5.300 13.129 1.00 38.49 497 PHE B N 1
ATOM 2793 C CA . PHE B 1 165 ? 38.822 -6.546 13.473 1.00 37.36 497 PHE B CA 1
ATOM 2794 C C . PHE B 1 165 ? 38.264 -7.233 12.234 1.00 40.08 497 PHE B C 1
ATOM 2795 O O . PHE B 1 165 ? 37.386 -6.693 11.554 1.00 35.97 497 PHE B O 1
ATOM 2803 N N . ARG B 1 166 ? 38.770 -8.434 11.955 1.00 35.43 498 ARG B N 1
ATOM 2804 C CA . ARG B 1 166 ? 38.360 -9.237 10.819 1.00 36.97 498 ARG B CA 1
ATOM 2805 C C . ARG B 1 166 ? 37.654 -10.501 11.291 1.00 35.16 498 ARG B C 1
ATOM 2806 O O . ARG B 1 166 ? 38.016 -11.060 12.332 1.00 42.50 498 ARG B O 1
ATOM 2814 N N . PRO B 1 167 ? 36.648 -10.973 10.553 1.00 29.23 499 PRO B N 1
ATOM 2815 C CA . PRO B 1 167 ? 36.022 -12.253 10.915 1.00 30.92 499 PRO B CA 1
ATOM 2816 C C . PRO B 1 167 ? 36.982 -13.422 10.838 1.00 35.32 499 PRO B C 1
ATOM 2817 O O . PRO B 1 167 ? 36.763 -14.440 11.507 1.00 34.41 499 PRO B O 1
ATOM 2821 N N . THR B 1 168 ? 38.044 -13.306 10.045 1.00 38.61 500 THR B N 1
ATOM 2822 C CA . THR B 1 168 ? 39.042 -14.357 9.921 1.00 37.24 500 THR B CA 1
ATOM 2823 C C . THR B 1 168 ? 40.062 -14.343 11.052 1.00 45.41 500 THR B C 1
ATOM 2824 O O . THR B 1 168 ? 40.972 -15.180 11.054 1.00 46.79 500 THR B O 1
ATOM 2828 N N . TYR B 1 169 ? 39.935 -13.425 12.009 1.00 43.35 501 TYR B N 1
ATOM 2829 C CA . TYR B 1 169 ? 40.884 -13.354 13.109 1.00 40.39 501 TYR B CA 1
ATOM 2830 C C . TYR B 1 169 ? 40.665 -14.498 14.097 1.00 38.19 501 TYR B C 1
ATOM 2831 O O . TYR B 1 169 ? 39.625 -15.161 14.110 1.00 39.77 501 TYR B O 1
ATOM 2840 N N . GLY B 1 170 ? 41.676 -14.723 14.934 1.00 39.59 502 GLY B N 1
ATOM 2841 C CA . GLY B 1 170 ? 41.535 -15.635 16.044 1.00 38.29 502 GLY B CA 1
ATOM 2842 C C . GLY B 1 170 ? 40.924 -14.957 17.257 1.00 39.51 502 GLY B C 1
ATOM 2843 O O . GLY B 1 170 ? 40.873 -13.731 17.336 1.00 44.08 502 GLY B O 1
ATOM 2844 N N . VAL B 1 171 ? 40.468 -15.784 18.202 1.00 35.38 503 VAL B N 1
ATOM 2845 C CA . VAL B 1 171 ? 39.783 -15.277 19.392 1.00 35.93 503 VAL B CA 1
ATOM 2846 C C . VAL B 1 171 ? 40.635 -14.238 20.113 1.00 33.41 503 VAL B C 1
ATOM 2847 O O . VAL B 1 171 ? 40.119 -13.235 20.622 1.00 38.18 503 VAL B O 1
ATOM 2851 N N . GLY B 1 172 ? 41.954 -14.450 20.149 1.00 32.14 504 GLY B N 1
ATOM 2852 C CA . GLY B 1 172 ? 42.832 -13.505 20.819 1.00 33.95 504 GLY B CA 1
ATOM 2853 C C . GLY B 1 172 ? 42.807 -12.116 20.213 1.00 36.89 504 GLY B C 1
ATOM 2854 O O . GLY B 1 172 ? 43.002 -11.123 20.920 1.00 38.39 504 GLY B O 1
ATOM 2855 N N . HIS B 1 173 ? 42.558 -12.022 18.908 1.00 38.65 505 HIS B N 1
ATOM 2856 C CA . HIS B 1 173 ? 42.522 -10.751 18.197 1.00 37.71 505 HIS B CA 1
ATOM 2857 C C . HIS B 1 173 ? 41.107 -10.297 17.861 1.00 35.04 505 HIS B C 1
ATOM 2858 O O . HIS B 1 173 ? 40.933 -9.198 17.324 1.00 34.88 505 HIS B O 1
ATOM 2865 N N . GLN B 1 174 ? 40.100 -11.113 18.159 1.00 29.40 506 GLN B N 1
ATOM 2866 C CA . GLN B 1 174 ? 38.727 -10.763 17.847 1.00 30.61 506 GLN B CA 1
ATOM 2867 C C . GLN B 1 174 ? 38.230 -9.661 18.779 1.00 34.41 506 GLN B C 1
ATOM 2868 O O . GLN B 1 174 ? 38.735 -9.500 19.893 1.00 34.26 506 GLN B O 1
ATOM 2874 N N . PRO B 1 175 ? 37.235 -8.888 18.344 1.00 33.80 507 PRO B N 1
ATOM 2875 C CA . PRO B 1 175 ? 36.731 -7.803 19.192 1.00 34.12 507 PRO B CA 1
ATOM 2876 C C . PRO B 1 175 ? 36.026 -8.334 20.430 1.00 37.21 507 PRO B C 1
ATOM 2877 O O . PRO B 1 175 ? 35.283 -9.316 20.380 1.00 37.35 507 PRO B O 1
ATOM 2881 N N . TYR B 1 176 ? 36.272 -7.663 21.552 1.00 33.89 508 TYR B N 1
ATOM 2882 C CA . TYR B 1 176 ? 35.651 -7.997 22.827 1.00 35.37 508 TYR B CA 1
ATOM 2883 C C . TYR B 1 176 ? 35.115 -6.719 23.450 1.00 32.07 508 TYR B C 1
ATOM 2884 O O . TYR B 1 176 ? 35.869 -5.762 23.654 1.00 34.51 508 TYR B O 1
ATOM 2893 N N . ARG B 1 177 ? 33.821 -6.702 23.745 1.00 30.26 509 ARG B N 1
ATOM 2894 C CA . ARG B 1 177 ? 33.196 -5.561 24.393 1.00 32.66 509 ARG B CA 1
ATOM 2895 C C . ARG B 1 177 ? 33.306 -5.691 25.906 1.00 33.37 509 ARG B C 1
ATOM 2896 O O . ARG B 1 177 ? 33.077 -6.764 26.470 1.00 34.27 509 ARG B O 1
ATOM 2904 N N . VAL B 1 178 ? 33.658 -4.585 26.557 1.00 37.36 510 VAL B N 1
ATOM 2905 C CA . VAL B 1 178 ? 33.936 -4.561 27.988 1.00 42.80 510 VAL B CA 1
ATOM 2906 C C . VAL B 1 178 ? 33.092 -3.471 28.634 1.00 40.70 510 VAL B C 1
ATOM 2907 O O . VAL B 1 178 ? 33.112 -2.319 28.187 1.00 39.21 510 VAL B O 1
ATOM 2911 N N . VAL B 1 179 ? 32.345 -3.837 29.675 1.00 45.61 511 VAL B N 1
ATOM 2912 C CA . VAL B 1 179 ? 31.611 -2.887 30.506 1.00 46.53 511 VAL B CA 1
ATOM 2913 C C . VAL B 1 179 ? 32.137 -3.015 31.928 1.00 42.23 511 VAL B C 1
ATOM 2914 O O . VAL B 1 179 ? 32.003 -4.076 32.552 1.00 41.45 511 VAL B O 1
ATOM 2918 N N . VAL B 1 180 ? 32.733 -1.944 32.437 1.00 42.43 512 VAL B N 1
ATOM 2919 C CA . VAL B 1 180 ? 33.287 -1.916 33.785 1.00 46.08 512 VAL B CA 1
ATOM 2920 C C . VAL B 1 180 ? 32.325 -1.122 34.660 1.00 50.48 512 VAL B C 1
ATOM 2921 O O . VAL B 1 180 ? 32.155 0.088 34.475 1.00 50.51 512 VAL B O 1
ATOM 2925 N N . LEU B 1 181 ? 31.689 -1.799 35.612 1.00 47.12 513 LEU B N 1
ATOM 2926 C CA . LEU B 1 181 ? 30.751 -1.168 36.534 1.00 47.63 513 LEU B CA 1
ATOM 2927 C C . LEU B 1 181 ? 31.492 -0.827 37.822 1.00 58.62 513 LEU B C 1
ATOM 2928 O O . LEU B 1 181 ? 31.942 -1.724 38.542 1.00 58.30 513 LEU B O 1
ATOM 2933 N N . SER B 1 182 ? 31.620 0.466 38.109 1.00 62.89 514 SER B N 1
ATOM 2934 C CA . SER B 1 182 ? 32.245 0.946 39.337 1.00 62.39 514 SER B CA 1
ATOM 2935 C C . SER B 1 182 ? 31.148 1.271 40.344 1.00 65.79 514 SER B C 1
ATOM 2936 O O . SER B 1 182 ? 30.282 2.111 40.074 1.00 61.79 514 SER B O 1
ATOM 2939 N N . PHE B 1 183 ? 31.185 0.612 41.498 1.00 69.88 515 PHE B N 1
ATOM 2940 C CA . PHE B 1 183 ? 30.129 0.721 42.498 1.00 71.02 515 PHE B CA 1
ATOM 2941 C C . PHE B 1 183 ? 30.573 1.650 43.622 1.00 73.92 515 PHE B C 1
ATOM 2942 O O . PHE B 1 183 ? 31.589 1.395 44.279 1.00 75.34 515 PHE B O 1
ATOM 2950 N N . GLU B 1 184 ? 29.802 2.714 43.841 1.00 78.99 516 GLU B N 1
ATOM 2951 C CA . GLU B 1 184 ? 30.094 3.724 44.858 1.00 82.82 516 GLU B CA 1
ATOM 2952 C C . GLU B 1 184 ? 31.512 4.271 44.740 1.00 87.54 516 GLU B C 1
ATOM 2953 O O . GLU B 1 184 ? 31.900 4.794 43.697 1.00 90.12 516 GLU B O 1
ATOM 2959 N N . THR B 1 191 ? 21.839 6.363 45.851 1.00 87.70 523 THR B N 1
ATOM 2960 C CA . THR B 1 191 ? 20.685 6.787 45.067 1.00 82.50 523 THR B CA 1
ATOM 2961 C C . THR B 1 191 ? 20.372 5.758 43.985 1.00 81.29 523 THR B C 1
ATOM 2962 O O . THR B 1 191 ? 19.358 5.851 43.295 1.00 80.11 523 THR B O 1
ATOM 2966 N N . VAL B 1 192 ? 21.260 4.778 43.844 1.00 81.34 524 VAL B N 1
ATOM 2967 C CA . VAL B 1 192 ? 21.092 3.668 42.915 1.00 76.50 524 VAL B CA 1
ATOM 2968 C C . VAL B 1 192 ? 20.982 2.393 43.735 1.00 74.77 524 VAL B C 1
ATOM 2969 O O . VAL B 1 192 ? 21.820 2.139 44.605 1.00 81.25 524 VAL B O 1
ATOM 2973 N N . CYS B 1 193 ? 19.960 1.589 43.460 1.00 74.35 525 CYS B N 1
ATOM 2974 C CA . CYS B 1 193 ? 19.762 0.388 44.257 1.00 77.94 525 CYS B CA 1
ATOM 2975 C C . CYS B 1 193 ? 18.982 -0.650 43.471 1.00 82.62 525 CYS B C 1
ATOM 2976 O O . CYS B 1 193 ? 18.116 -0.314 42.664 1.00 87.45 525 CYS B O 1
ATOM 2979 N N . GLY B 1 194 ? 19.287 -1.915 43.739 1.00 85.60 526 GLY B N 1
ATOM 2980 C CA . GLY B 1 194 ? 18.553 -3.016 43.147 1.00 85.16 526 GLY B CA 1
ATOM 2981 C C . GLY B 1 194 ? 17.335 -3.398 43.970 1.00 80.62 526 GLY B C 1
ATOM 2982 O O . GLY B 1 194 ? 16.400 -4.022 43.470 1.00 81.73 526 GLY B O 1
ATOM 2983 N N . GLU C 2 1 ? 11.103 1.329 6.056 1.00 54.58 1 GLU C N 1
ATOM 2984 C CA . GLU C 2 1 ? 11.908 0.420 6.864 1.00 53.83 1 GLU C CA 1
ATOM 2985 C C . GLU C 2 1 ? 13.268 0.188 6.206 1.00 49.92 1 GLU C C 1
ATOM 2986 O O . GLU C 2 1 ? 13.729 1.000 5.402 1.00 46.96 1 GLU C O 1
ATOM 2992 N N . VAL C 2 2 ? 13.910 -0.918 6.564 1.00 47.07 2 VAL C N 1
ATOM 2993 C CA . VAL C 2 2 ? 15.173 -1.314 5.953 1.00 38.98 2 VAL C CA 1
ATOM 2994 C C . VAL C 2 2 ? 14.875 -2.017 4.637 1.00 44.08 2 VAL C C 1
ATOM 2995 O O . VAL C 2 2 ? 14.050 -2.937 4.585 1.00 45.73 2 VAL C O 1
ATOM 2999 N N . ARG C 2 3 ? 15.537 -1.582 3.567 1.00 40.66 3 ARG C N 1
ATOM 3000 C CA . ARG C 2 3 ? 15.189 -2.070 2.244 1.00 38.54 3 ARG C CA 1
ATOM 3001 C C . ARG C 2 3 ? 16.393 -1.993 1.317 1.00 40.32 3 ARG C C 1
ATOM 3002 O O . ARG C 2 3 ? 17.276 -1.146 1.482 1.00 38.45 3 ARG C O 1
ATOM 3010 N N . LEU C 2 4 ? 16.416 -2.900 0.341 1.00 38.26 4 LEU C N 1
ATOM 3011 C CA . LEU C 2 4 ? 17.357 -2.870 -0.769 1.00 35.26 4 LEU C CA 1
ATOM 3012 C C . LEU C 2 4 ? 16.570 -2.946 -2.069 1.00 35.74 4 LEU C C 1
ATOM 3013 O O . LEU C 2 4 ? 15.624 -3.730 -2.183 1.00 38.10 4 LEU C O 1
ATOM 3018 N N . LEU C 2 5 ? 16.955 -2.128 -3.047 1.00 31.82 5 LEU C N 1
ATOM 3019 C CA . LEU C 2 5 ? 16.259 -2.059 -4.329 1.00 33.83 5 LEU C CA 1
ATOM 3020 C C . LEU C 2 5 ? 17.284 -2.082 -5.454 1.00 33.70 5 LEU C C 1
ATOM 3021 O O . LEU C 2 5 ? 18.061 -1.135 -5.609 1.00 38.46 5 LEU C O 1
ATOM 3026 N N . GLU C 2 6 ? 17.277 -3.151 -6.239 1.00 33.10 6 GLU C N 1
ATOM 3027 C CA . GLU C 2 6 ? 18.146 -3.259 -7.399 1.00 32.69 6 GLU C CA 1
ATOM 3028 C C . GLU C 2 6 ? 17.473 -2.662 -8.630 1.00 31.53 6 GLU C C 1
ATOM 3029 O O . GLU C 2 6 ? 16.252 -2.494 -8.679 1.00 40.06 6 GLU C O 1
ATOM 3035 N N . SER C 2 7 ? 18.291 -2.350 -9.633 1.00 37.27 7 SER C N 1
ATOM 3036 C CA . SER C 2 7 ? 17.809 -1.825 -10.907 1.00 38.42 7 SER C CA 1
ATOM 3037 C C . SER C 2 7 ? 18.950 -1.883 -11.914 1.00 34.57 7 SER C C 1
ATOM 3038 O O . SER C 2 7 ? 20.095 -2.188 -11.569 1.00 34.05 7 SER C O 1
ATOM 3041 N N . GLY C 2 8 ? 18.619 -1.579 -13.168 1.00 35.15 8 GLY C N 1
ATOM 3042 C CA . GLY C 2 8 ? 19.602 -1.491 -14.226 1.00 32.13 8 GLY C CA 1
ATOM 3043 C C . GLY C 2 8 ? 19.667 -2.680 -15.158 1.00 34.98 8 GLY C C 1
ATOM 3044 O O . GLY C 2 8 ? 20.452 -2.650 -16.114 1.00 38.77 8 GLY C O 1
ATOM 3045 N N . GLY C 2 9 ? 18.869 -3.721 -14.919 1.00 33.55 9 GLY C N 1
ATOM 3046 C CA . GLY C 2 9 ? 18.925 -4.908 -15.744 1.00 33.63 9 GLY C CA 1
ATOM 3047 C C . GLY C 2 9 ? 18.156 -4.768 -17.044 1.00 36.55 9 GLY C C 1
ATOM 3048 O O . GLY C 2 9 ? 17.407 -3.817 -17.264 1.00 51.54 9 GLY C O 1
ATOM 3049 N N . GLY C 2 10 ? 18.352 -5.747 -17.919 1.00 33.81 10 GLY C N 1
ATOM 3050 C CA . GLY C 2 10 ? 17.688 -5.743 -19.205 1.00 37.31 10 GLY C CA 1
ATOM 3051 C C . GLY C 2 10 ? 18.364 -6.707 -20.159 1.00 42.60 10 GLY C C 1
ATOM 3052 O O . GLY C 2 10 ? 19.251 -7.473 -19.775 1.00 46.57 10 GLY C O 1
ATOM 3053 N N . LEU C 2 11 ? 17.919 -6.658 -21.413 1.00 44.62 11 LEU C N 1
ATOM 3054 C CA . LEU C 2 11 ? 18.521 -7.472 -22.461 1.00 42.38 11 LEU C CA 1
ATOM 3055 C C . LEU C 2 11 ? 19.812 -6.821 -22.940 1.00 46.36 11 LEU C C 1
ATOM 3056 O O . LEU C 2 11 ? 19.831 -5.634 -23.281 1.00 56.79 11 LEU C O 1
ATOM 3061 N N . VAL C 2 12 ? 20.893 -7.600 -22.956 1.00 44.27 12 VAL C N 1
ATOM 3062 C CA . VAL C 2 12 ? 22.190 -7.151 -23.444 1.00 45.05 12 VAL C CA 1
ATOM 3063 C C . VAL C 2 12 ? 22.693 -8.161 -24.464 1.00 47.31 12 VAL C C 1
ATOM 3064 O O . VAL C 2 12 ? 22.370 -9.352 -24.403 1.00 51.08 12 VAL C O 1
ATOM 3068 N N . GLN C 2 13 ? 23.482 -7.682 -25.404 1.00 52.91 13 GLN C N 1
ATOM 3069 C CA . GLN C 2 13 ? 24.062 -8.619 -26.351 1.00 58.86 13 GLN C CA 1
ATOM 3070 C C . GLN C 2 13 ? 25.352 -9.209 -25.790 1.00 55.51 13 GLN C C 1
ATOM 3071 O O . GLN C 2 13 ? 26.038 -8.564 -24.988 1.00 52.50 13 GLN C O 1
ATOM 3077 N N . PRO C 2 14 ? 25.685 -10.444 -26.171 1.00 55.45 14 PRO C N 1
ATOM 3078 C CA . PRO C 2 14 ? 26.952 -11.037 -25.729 1.00 47.50 14 PRO C CA 1
ATOM 3079 C C . PRO C 2 14 ? 28.134 -10.145 -26.084 1.00 48.24 14 PRO C C 1
ATOM 3080 O O . PRO C 2 14 ? 28.136 -9.458 -27.107 1.00 49.28 14 PRO C O 1
ATOM 3084 N N . GLY C 2 15 ? 29.139 -10.150 -25.211 1.00 52.08 15 GLY C N 1
ATOM 3085 C CA . GLY C 2 15 ? 30.249 -9.231 -25.324 1.00 39.26 15 GLY C CA 1
ATOM 3086 C C . GLY C 2 15 ? 29.947 -7.810 -24.899 1.00 39.40 15 GLY C C 1
ATOM 3087 O O . GLY C 2 15 ? 30.861 -6.975 -24.898 1.00 45.18 15 GLY C O 1
ATOM 3088 N N . GLY C 2 16 ? 28.701 -7.507 -24.529 1.00 40.03 16 GLY C N 1
ATOM 3089 C CA . GLY C 2 16 ? 28.306 -6.166 -24.154 1.00 39.57 16 GLY C CA 1
ATOM 3090 C C . GLY C 2 16 ? 28.578 -5.859 -22.692 1.00 43.92 16 GLY C C 1
ATOM 3091 O O . GLY C 2 16 ? 29.255 -6.600 -21.978 1.00 41.82 16 GLY C O 1
ATOM 3092 N N . SER C 2 17 ? 28.033 -4.729 -22.248 1.00 38.17 17 SER C N 1
ATOM 3093 C CA . SER C 2 17 ? 28.233 -4.246 -20.892 1.00 38.55 17 SER C CA 1
ATOM 3094 C C . SER C 2 17 ? 26.900 -3.840 -20.282 1.00 46.07 17 SER C C 1
ATOM 3095 O O . SER C 2 17 ? 25.919 -3.587 -20.985 1.00 44.95 17 SER C O 1
ATOM 3098 N N . LEU C 2 18 ? 26.884 -3.776 -18.953 1.00 45.21 18 LEU C N 1
ATOM 3099 C CA . LEU C 2 18 ? 25.702 -3.349 -18.221 1.00 38.65 18 LEU C CA 1
ATOM 3100 C C . LEU C 2 18 ? 26.129 -2.943 -16.820 1.00 40.76 18 LEU C C 1
ATOM 3101 O O . LEU C 2 18 ? 27.032 -3.553 -16.242 1.00 38.78 18 LEU C O 1
ATOM 3106 N N . ARG C 2 19 ? 25.490 -1.903 -16.290 1.00 38.08 19 ARG C N 1
ATOM 3107 C CA . ARG C 2 19 ? 25.754 -1.422 -14.941 1.00 35.52 19 ARG C CA 1
ATOM 3108 C C . ARG C 2 19 ? 24.495 -1.606 -14.109 1.00 34.87 19 ARG C C 1
ATOM 3109 O O . ARG C 2 19 ? 23.430 -1.093 -14.468 1.00 34.55 19 ARG C O 1
ATOM 3117 N N . LEU C 2 20 ? 24.620 -2.338 -13.010 1.00 31.78 20 LEU C N 1
ATOM 3118 C CA . LEU C 2 20 ? 23.512 -2.581 -12.103 1.00 30.33 20 LEU C CA 1
ATOM 3119 C C . LEU C 2 20 ? 23.633 -1.674 -10.886 1.00 31.02 20 LEU C C 1
ATOM 3120 O O . LEU C 2 20 ? 24.735 -1.350 -10.437 1.00 35.55 20 LEU C O 1
ATOM 3125 N N . SER C 2 21 ? 22.484 -1.254 -10.362 1.00 29.15 21 SER C N 1
ATOM 3126 C CA . SER C 2 21 ? 22.423 -0.349 -9.226 1.00 28.19 21 SER C CA 1
ATOM 3127 C C . SER C 2 21 ? 21.653 -0.998 -8.087 1.00 31.99 21 SER C C 1
ATOM 3128 O O . SER C 2 21 ? 20.742 -1.798 -8.309 1.00 35.03 21 SER C O 1
ATOM 3131 N N . CYS C 2 22 ? 22.024 -0.637 -6.861 1.00 29.13 22 CYS C N 1
ATOM 3132 C CA . CYS C 2 22 ? 21.353 -1.127 -5.663 1.00 25.09 22 CYS C CA 1
ATOM 3133 C C . CYS C 2 22 ? 21.222 0.039 -4.700 1.00 33.34 22 CYS C C 1
ATOM 3134 O O . CYS C 2 22 ? 22.229 0.636 -4.308 1.00 32.19 22 CYS C O 1
ATOM 3137 N N . ALA C 2 23 ? 19.988 0.371 -4.337 1.00 31.59 23 ALA C N 1
ATOM 3138 C CA . ALA C 2 23 ? 19.692 1.511 -3.483 1.00 27.72 23 ALA C CA 1
ATOM 3139 C C . ALA C 2 23 ? 19.324 1.018 -2.092 1.00 29.96 23 ALA C C 1
ATOM 3140 O O . ALA C 2 23 ? 18.445 0.162 -1.945 1.00 34.76 23 ALA C O 1
ATOM 3142 N N . ALA C 2 24 ? 19.991 1.557 -1.080 1.00 28.03 24 ALA C N 1
ATOM 3143 C CA . ALA C 2 24 ? 19.785 1.141 0.296 1.00 33.77 24 ALA C CA 1
ATOM 3144 C C . ALA C 2 24 ? 19.019 2.209 1.062 1.00 38.99 24 ALA C C 1
ATOM 3145 O O . ALA C 2 24 ? 19.155 3.406 0.797 1.00 40.63 24 ALA C O 1
ATOM 3147 N N . SER C 2 25 ? 18.210 1.764 2.018 1.00 37.86 25 SER C N 1
ATOM 3148 C CA . SER C 2 25 ? 17.419 2.675 2.830 1.00 37.70 25 SER C CA 1
ATOM 3149 C C . SER C 2 25 ? 17.150 2.033 4.181 1.00 42.59 25 SER C C 1
ATOM 3150 O O . SER C 2 25 ? 17.069 0.807 4.294 1.00 43.07 25 SER C O 1
ATOM 3153 N N . GLY C 2 26 ? 17.020 2.876 5.206 1.00 38.74 26 GLY C N 1
ATOM 3154 C CA . GLY C 2 26 ? 16.620 2.434 6.525 1.00 35.49 26 GLY C CA 1
ATOM 3155 C C . GLY C 2 26 ? 17.747 2.048 7.457 1.00 36.24 26 GLY C C 1
ATOM 3156 O O . GLY C 2 26 ? 17.482 1.753 8.631 1.00 38.15 26 GLY C O 1
ATOM 3157 N N . PHE C 2 27 ? 18.990 2.043 6.981 1.00 35.32 27 PHE C N 1
ATOM 3158 C CA . PHE C 2 27 ? 20.126 1.669 7.808 1.00 33.29 27 PHE C CA 1
ATOM 3159 C C . PHE C 2 27 ? 21.340 2.485 7.385 1.00 32.46 27 PHE C C 1
ATOM 3160 O O . PHE C 2 27 ? 21.343 3.143 6.340 1.00 29.83 27 PHE C O 1
ATOM 3168 N N . THR C 2 28 ? 22.376 2.442 8.220 1.00 32.90 28 THR C N 1
ATOM 3169 C CA . THR C 2 28 ? 23.630 3.140 7.938 1.00 30.48 28 THR C CA 1
ATOM 3170 C C . THR C 2 28 ? 24.380 2.354 6.871 1.00 33.94 28 THR C C 1
ATOM 3171 O O . THR C 2 28 ? 25.113 1.407 7.161 1.00 39.42 28 THR C O 1
ATOM 3175 N N . PHE C 2 29 ? 24.191 2.758 5.613 1.00 33.02 29 PHE C N 1
ATOM 3176 C CA . PHE C 2 29 ? 24.813 2.053 4.497 1.00 32.09 29 PHE C CA 1
ATOM 3177 C C . PHE C 2 29 ? 26.334 2.088 4.579 1.00 39.62 29 PHE C C 1
ATOM 3178 O O . PHE C 2 29 ? 27.005 1.165 4.100 1.00 38.65 29 PHE C O 1
ATOM 3186 N N . ASN C 2 30 ? 26.894 3.128 5.195 1.00 40.91 30 ASN C N 1
ATOM 3187 C CA . ASN C 2 30 ? 28.335 3.343 5.221 1.00 36.84 30 ASN C CA 1
ATOM 3188 C C . ASN C 2 30 ? 29.071 2.407 6.174 1.00 38.63 30 ASN C C 1
ATOM 3189 O O . ASN C 2 30 ? 30.306 2.450 6.216 1.00 42.10 30 ASN C O 1
ATOM 3194 N N . ASP C 2 31 ? 28.369 1.561 6.927 1.00 32.12 31 ASP C N 1
ATOM 3195 C CA . ASP C 2 31 ? 29.003 0.739 7.946 1.00 34.97 31 ASP C CA 1
ATOM 3196 C C . ASP C 2 31 ? 29.043 -0.746 7.615 1.00 38.45 31 ASP C C 1
ATOM 3197 O O . ASP C 2 31 ? 29.693 -1.505 8.345 1.00 36.92 31 ASP C O 1
ATOM 3202 N N . TYR C 2 32 ? 28.393 -1.183 6.540 1.00 37.90 32 TYR C N 1
ATOM 3203 C CA . TYR C 2 32 ? 28.230 -2.603 6.264 1.00 33.57 32 TYR C CA 1
ATOM 3204 C C . TYR C 2 32 ? 28.748 -2.958 4.878 1.00 30.53 32 TYR C C 1
ATOM 3205 O O . TYR C 2 32 ? 28.646 -2.163 3.936 1.00 29.15 32 TYR C O 1
ATOM 3214 N N . ALA C 2 33 ? 29.307 -4.159 4.768 1.00 25.15 33 ALA C N 1
ATOM 3215 C CA . ALA C 2 33 ? 29.731 -4.681 3.481 1.00 30.64 33 ALA C CA 1
ATOM 3216 C C . ALA C 2 33 ? 28.520 -5.003 2.616 1.00 27.42 33 ALA C C 1
ATOM 3217 O O . ALA C 2 33 ? 27.463 -5.402 3.109 1.00 31.75 33 ALA C O 1
ATOM 3219 N N . MET C 2 34 ? 28.683 -4.823 1.312 1.00 24.80 34 MET C N 1
ATOM 3220 C CA . MET C 2 34 ? 27.631 -5.094 0.347 1.00 24.61 34 MET C CA 1
ATOM 3221 C C . MET C 2 34 ? 28.083 -6.189 -0.609 1.00 26.88 34 MET C C 1
ATOM 3222 O O . MET C 2 34 ? 29.268 -6.300 -0.936 1.00 25.07 34 MET C O 1
ATOM 3227 N N . SER C 2 35 ? 27.128 -7.002 -1.051 1.00 27.37 35 SER C N 1
ATOM 3228 C CA . SER C 2 35 ? 27.433 -8.128 -1.918 1.00 23.47 35 SER C CA 1
ATOM 3229 C C . SER C 2 35 ? 26.388 -8.236 -3.017 1.00 27.40 35 SER C C 1
ATOM 3230 O O . SER C 2 35 ? 25.252 -7.779 -2.874 1.00 29.32 35 SER C O 1
ATOM 3233 N N . TRP C 2 36 ? 26.797 -8.853 -4.123 1.00 26.81 36 TRP C N 1
ATOM 3234 C CA . TRP C 2 36 ? 25.910 -9.208 -5.223 1.00 27.57 36 TRP C CA 1
ATOM 3235 C C . TRP C 2 36 ? 25.810 -10.726 -5.298 1.00 31.41 36 TRP C C 1
ATOM 3236 O O . TRP C 2 36 ? 26.834 -11.415 -5.379 1.00 28.21 36 TRP C O 1
ATOM 3247 N N . VAL C 2 37 ? 24.584 -11.243 -5.264 1.00 29.55 37 VAL C N 1
ATOM 3248 C CA . VAL C 2 37 ? 24.311 -12.661 -5.461 1.00 24.49 37 VAL C CA 1
ATOM 3249 C C . VAL C 2 37 ? 23.341 -12.791 -6.624 1.00 29.29 37 VAL C C 1
ATOM 3250 O O . VAL C 2 37 ? 22.350 -12.056 -6.697 1.00 32.85 37 VAL C O 1
ATOM 3254 N N . ARG C 2 38 ? 23.626 -13.718 -7.535 1.00 31.52 38 ARG C N 1
ATOM 3255 C CA . ARG C 2 38 ? 22.796 -13.922 -8.712 1.00 31.78 38 ARG C CA 1
ATOM 3256 C C . ARG C 2 38 ? 22.264 -15.349 -8.750 1.00 31.44 38 ARG C C 1
ATOM 3257 O O . ARG C 2 38 ? 22.821 -16.261 -8.130 1.00 32.76 38 ARG C O 1
ATOM 3265 N N . GLN C 2 39 ? 21.172 -15.527 -9.496 1.00 36.83 39 GLN C N 1
ATOM 3266 C CA . GLN C 2 39 ? 20.516 -16.824 -9.641 1.00 33.37 39 GLN C CA 1
ATOM 3267 C C . GLN C 2 39 ? 20.103 -16.991 -11.096 1.00 34.87 39 GLN C C 1
ATOM 3268 O O . GLN C 2 39 ? 19.187 -16.305 -11.562 1.00 40.43 39 GLN C O 1
ATOM 3274 N N . ALA C 2 40 ? 20.769 -17.894 -11.812 1.00 35.41 40 ALA C N 1
ATOM 3275 C CA . ALA C 2 40 ? 20.390 -18.170 -13.189 1.00 34.58 40 ALA C CA 1
ATOM 3276 C C . ALA C 2 40 ? 18.973 -18.743 -13.227 1.00 40.99 40 ALA C C 1
ATOM 3277 O O . ALA C 2 40 ? 18.513 -19.342 -12.249 1.00 44.44 40 ALA C O 1
ATOM 3279 N N . PRO C 2 41 ? 18.254 -18.562 -14.337 1.00 45.46 41 PRO C N 1
ATOM 3280 C CA . PRO C 2 41 ? 16.857 -19.026 -14.407 1.00 47.01 41 PRO C CA 1
ATOM 3281 C C . PRO C 2 41 ? 16.741 -20.525 -14.184 1.00 47.39 41 PRO C C 1
ATOM 3282 O O . PRO C 2 41 ? 17.353 -21.326 -14.891 1.00 48.25 41 PRO C O 1
ATOM 3286 N N . GLY C 2 42 ? 15.940 -20.899 -13.189 1.00 47.14 42 GLY C N 1
ATOM 3287 C CA . GLY C 2 42 ? 15.716 -22.290 -12.864 1.00 46.43 42 GLY C CA 1
ATOM 3288 C C . GLY C 2 42 ? 16.796 -22.947 -12.033 1.00 43.91 42 GLY C C 1
ATOM 3289 O O . GLY C 2 42 ? 16.637 -24.116 -11.661 1.00 50.18 42 GLY C O 1
ATOM 3290 N N . GLU C 2 43 ? 17.884 -22.244 -11.722 1.00 45.73 43 GLU C N 1
ATOM 3291 C CA . GLU C 2 43 ? 18.984 -22.829 -10.978 1.00 46.52 43 GLU C CA 1
ATOM 3292 C C . GLU C 2 43 ? 19.101 -22.171 -9.600 1.00 41.53 43 GLU C C 1
ATOM 3293 O O . GLU C 2 43 ? 18.154 -21.533 -9.120 1.00 40.37 43 GLU C O 1
ATOM 3299 N N . GLY C 2 44 ? 20.264 -22.324 -8.967 1.00 36.21 44 GLY C N 1
ATOM 3300 C CA . GLY C 2 44 ? 20.470 -21.906 -7.601 1.00 35.50 44 GLY C CA 1
ATOM 3301 C C . GLY C 2 44 ? 21.271 -20.619 -7.461 1.00 31.04 44 GLY C C 1
ATOM 3302 O O . GLY C 2 44 ? 21.693 -19.991 -8.428 1.00 36.91 44 GLY C O 1
ATOM 3303 N N . LEU C 2 45 ? 21.479 -20.244 -6.200 1.00 28.48 45 LEU C N 1
ATOM 3304 C CA . LEU C 2 45 ? 22.153 -18.998 -5.866 1.00 26.46 45 LEU C CA 1
ATOM 3305 C C . LEU C 2 45 ? 23.658 -19.111 -6.093 1.00 31.07 45 LEU C C 1
ATOM 3306 O O . LEU C 2 45 ? 24.272 -20.140 -5.797 1.00 31.69 45 LEU C O 1
ATOM 3311 N N . GLU C 2 46 ? 24.251 -18.039 -6.618 1.00 32.16 46 GLU C N 1
ATOM 3312 C CA . GLU C 2 46 ? 25.688 -17.968 -6.857 1.00 27.09 46 GLU C CA 1
ATOM 3313 C C . GLU C 2 46 ? 26.208 -16.618 -6.385 1.00 27.17 46 GLU C C 1
ATOM 3314 O O . GLU C 2 46 ? 25.701 -15.572 -6.803 1.00 31.62 46 GLU C O 1
ATOM 3320 N N . TRP C 2 47 ? 27.216 -16.643 -5.517 1.00 26.11 47 TRP C N 1
ATOM 3321 C CA . TRP C 2 47 ? 27.811 -15.404 -5.035 1.00 29.22 47 TRP C CA 1
ATOM 3322 C C . TRP C 2 47 ? 28.727 -14.739 -6.053 1.00 29.57 47 TRP C C 1
ATOM 3323 O O . TRP C 2 47 ? 29.695 -15.344 -6.519 1.00 30.64 47 TRP C O 1
ATOM 3334 N N . VAL C 2 48 ? 28.419 -13.492 -6.402 1.00 27.93 48 VAL C N 1
ATOM 3335 C CA . VAL C 2 48 ? 29.168 -12.782 -7.432 1.00 27.39 48 VAL C CA 1
ATOM 3336 C C . VAL C 2 48 ? 30.264 -11.809 -7.019 1.00 28.71 48 VAL C C 1
ATOM 3337 O O . VAL C 2 48 ? 31.345 -11.789 -7.619 1.00 33.35 48 VAL C O 1
ATOM 3341 N N . SER C 2 49 ? 30.001 -11.001 -5.997 1.00 26.92 49 SER C N 1
ATOM 3342 C CA . SER C 2 49 ? 31.024 -10.079 -5.525 1.00 28.16 49 SER C CA 1
ATOM 3343 C C . SER C 2 49 ? 30.617 -9.515 -4.171 1.00 28.73 49 SER C C 1
ATOM 3344 O O . SER C 2 49 ? 29.444 -9.542 -3.795 1.00 28.91 49 SER C O 1
ATOM 3347 N N . THR C 2 50 ? 31.611 -9.007 -3.441 1.00 25.25 50 THR C N 1
ATOM 3348 C CA . THR C 2 50 ? 31.414 -8.405 -2.129 1.00 25.85 50 THR C CA 1
ATOM 3349 C C . THR C 2 50 ? 32.374 -7.233 -1.987 1.00 27.20 50 THR C C 1
ATOM 3350 O O . THR C 2 50 ? 33.529 -7.316 -2.415 1.00 26.10 50 THR C O 1
ATOM 3354 N N . ILE C 2 51 ? 31.892 -6.136 -1.406 1.00 25.02 51 ILE C N 1
ATOM 3355 C CA . ILE C 2 51 ? 32.696 -4.935 -1.211 1.00 25.69 51 ILE C CA 1
ATOM 3356 C C . ILE C 2 51 ? 32.632 -4.533 0.256 1.00 27.99 51 ILE C C 1
ATOM 3357 O O . ILE C 2 51 ? 31.567 -4.588 0.879 1.00 26.62 51 ILE C O 1
ATOM 3362 N N . SER C 2 52 ? 33.777 -4.133 0.809 1.00 27.02 52 SER C N 1
ATOM 3363 C CA . SER C 2 52 ? 33.830 -3.734 2.207 1.00 30.22 52 SER C CA 1
ATOM 3364 C C . SER C 2 52 ? 33.037 -2.446 2.420 1.00 32.18 52 SER C C 1
ATOM 3365 O O . SER C 2 52 ? 32.644 -1.763 1.471 1.00 34.40 52 SER C O 1
ATOM 3368 N N . TYR C 2 53 ? 32.807 -2.114 3.694 1.00 30.39 53 TYR C N 1
ATOM 3369 C CA . TYR C 2 53 ? 31.935 -0.985 4.010 1.00 31.27 53 TYR C CA 1
ATOM 3370 C C . TYR C 2 53 ? 32.504 0.327 3.487 1.00 32.07 53 TYR C C 1
ATOM 3371 O O . TYR C 2 53 ? 31.749 1.221 3.087 1.00 34.83 53 TYR C O 1
ATOM 3380 N N . SER C 2 54 ? 33.829 0.463 3.486 1.00 34.72 54 SER C N 1
ATOM 3381 C CA . SER C 2 54 ? 34.474 1.661 2.967 1.00 29.89 54 SER C CA 1
ATOM 3382 C C . SER C 2 54 ? 34.735 1.591 1.472 1.00 33.68 54 SER C C 1
ATOM 3383 O O . SER C 2 54 ? 34.984 2.631 0.853 1.00 38.81 54 SER C O 1
ATOM 3386 N N . GLY C 2 55 ? 34.679 0.399 0.881 1.00 36.17 55 GLY C N 1
ATOM 3387 C CA . GLY C 2 55 ? 35.000 0.217 -0.516 1.00 28.82 55 GLY C CA 1
ATOM 3388 C C . GLY C 2 55 ? 36.454 -0.083 -0.798 1.00 28.20 55 GLY C C 1
ATOM 3389 O O . GLY C 2 55 ? 36.821 -0.234 -1.971 1.00 24.39 55 GLY C O 1
ATOM 3390 N N . GLY C 2 56 ? 37.293 -0.177 0.233 1.00 26.32 56 GLY C N 1
ATOM 3391 C CA . GLY C 2 56 ? 38.707 -0.431 0.039 1.00 24.13 56 GLY C CA 1
ATOM 3392 C C . GLY C 2 56 ? 39.078 -1.872 -0.221 1.00 26.16 56 GLY C C 1
ATOM 3393 O O . GLY C 2 56 ? 40.233 -2.144 -0.562 1.00 26.75 56 GLY C O 1
ATOM 3394 N N . SER C 2 57 ? 38.140 -2.803 -0.064 1.00 27.99 57 SER C N 1
ATOM 3395 C CA . SER C 2 57 ? 38.388 -4.214 -0.326 1.00 24.37 57 SER C CA 1
ATOM 3396 C C . SER C 2 57 ? 37.256 -4.769 -1.175 1.00 23.73 57 SER C C 1
ATOM 3397 O O . SER C 2 57 ? 36.083 -4.649 -0.807 1.00 23.96 57 SER C O 1
ATOM 3400 N N . THR C 2 58 ? 37.609 -5.364 -2.310 1.00 25.05 58 THR C N 1
ATOM 3401 C CA . THR C 2 58 ? 36.646 -5.956 -3.225 1.00 24.72 58 THR C CA 1
ATOM 3402 C C . THR C 2 58 ? 36.977 -7.426 -3.428 1.00 26.93 58 THR C C 1
ATOM 3403 O O . THR C 2 58 ? 38.150 -7.806 -3.497 1.00 31.14 58 THR C O 1
ATOM 3407 N N . TYR C 2 59 ? 35.935 -8.245 -3.527 1.00 26.58 59 TYR C N 1
ATOM 3408 C CA . TYR C 2 59 ? 36.066 -9.690 -3.646 1.00 24.50 59 TYR C CA 1
ATOM 3409 C C . TYR C 2 59 ? 35.159 -10.163 -4.769 1.00 25.24 59 TYR C C 1
ATOM 3410 O O . TYR C 2 59 ? 34.009 -9.725 -4.861 1.00 24.32 59 TYR C O 1
ATOM 3419 N N . TYR C 2 60 ? 35.672 -11.051 -5.617 1.00 24.75 60 TYR C N 1
ATOM 3420 C CA . TYR C 2 60 ? 34.954 -11.489 -6.804 1.00 24.81 60 TYR C CA 1
ATOM 3421 C C . TYR C 2 60 ? 35.021 -13.002 -6.934 1.00 28.92 60 TYR C C 1
ATOM 3422 O O . TYR C 2 60 ? 36.014 -13.633 -6.559 1.00 32.43 60 TYR C O 1
ATOM 3431 N N . ALA C 2 61 ? 33.955 -13.577 -7.483 1.00 30.50 61 ALA C N 1
ATOM 3432 C CA . ALA C 2 61 ? 33.942 -14.997 -7.797 1.00 28.80 61 ALA C CA 1
ATOM 3433 C C . ALA C 2 61 ? 34.829 -15.281 -9.007 1.00 33.21 61 ALA C C 1
ATOM 3434 O O . ALA C 2 61 ? 35.100 -14.405 -9.834 1.00 35.52 61 ALA C O 1
ATOM 3436 N N . ASP C 2 62 ? 35.276 -16.536 -9.107 1.00 35.49 62 ASP C N 1
ATOM 3437 C CA . ASP C 2 62 ? 36.202 -16.911 -10.171 1.00 35.52 62 ASP C CA 1
ATOM 3438 C C . ASP C 2 62 ? 35.544 -16.836 -11.544 1.00 31.99 62 ASP C C 1
ATOM 3439 O O . ASP C 2 62 ? 36.169 -16.388 -12.512 1.00 29.32 62 ASP C O 1
ATOM 3444 N N . SER C 2 63 ? 34.282 -17.261 -11.648 1.00 36.13 63 SER C N 1
ATOM 3445 C CA . SER C 2 63 ? 33.565 -17.188 -12.917 1.00 35.76 63 SER C CA 1
ATOM 3446 C C . SER C 2 63 ? 33.349 -15.753 -13.385 1.00 35.21 63 SER C C 1
ATOM 3447 O O . SER C 2 63 ? 32.871 -15.555 -14.511 1.00 37.79 63 SER C O 1
ATOM 3450 N N . VAL C 2 64 ? 33.683 -14.776 -12.565 1.00 32.52 64 VAL C N 1
ATOM 3451 C CA . VAL C 2 64 ? 33.365 -13.370 -12.856 1.00 35.01 64 VAL C CA 1
ATOM 3452 C C . VAL C 2 64 ? 34.567 -12.448 -12.736 1.00 33.10 64 VAL C C 1
ATOM 3453 O O . VAL C 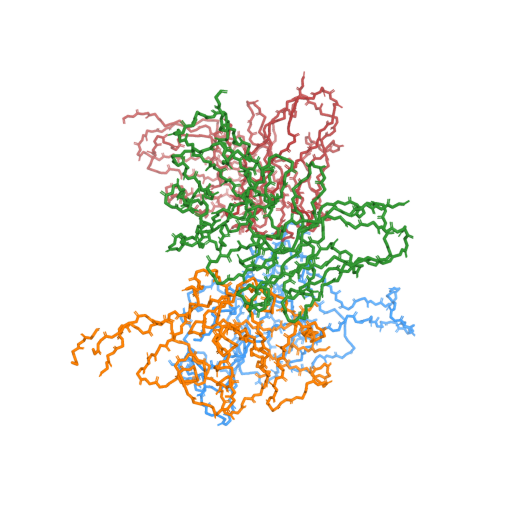2 64 ? 34.562 -11.359 -13.347 1.00 28.56 64 VAL C O 1
ATOM 3457 N N . LYS C 2 65 ? 35.622 -12.853 -12.025 1.00 33.07 65 LYS C N 1
ATOM 3458 C CA . LYS C 2 65 ? 36.831 -12.054 -11.857 1.00 32.29 65 LYS C CA 1
ATOM 3459 C C . LYS C 2 65 ? 37.374 -11.579 -13.201 1.00 35.86 65 LYS C C 1
ATOM 3460 O O . LYS C 2 65 ? 37.355 -12.312 -14.194 1.00 36.84 65 LYS C O 1
ATOM 3466 N N . GLY C 2 66 ? 37.864 -10.338 -13.224 1.00 30.26 66 GLY C N 1
ATOM 3467 C CA . GLY C 2 66 ? 38.420 -9.747 -14.422 1.00 29.23 66 GLY C CA 1
ATOM 3468 C C . GLY C 2 66 ? 37.411 -9.116 -15.353 1.00 31.55 66 GLY C C 1
ATOM 3469 O O . GLY C 2 66 ? 37.809 -8.391 -16.274 1.00 34.95 66 GLY C O 1
ATOM 3470 N N . ARG C 2 67 ? 36.122 -9.362 -15.147 1.00 28.68 67 ARG C N 1
ATOM 3471 C CA . ARG C 2 67 ? 35.082 -8.794 -15.988 1.00 26.41 67 ARG C CA 1
ATOM 3472 C C . ARG C 2 67 ? 33.976 -8.052 -15.257 1.00 30.40 67 ARG C C 1
ATOM 3473 O O . ARG C 2 67 ? 33.137 -7.428 -15.911 1.00 33.68 67 ARG C O 1
ATOM 3481 N N . PHE C 2 68 ? 33.951 -8.100 -13.929 1.00 32.81 68 PHE C N 1
ATOM 3482 C CA . PHE C 2 68 ? 32.956 -7.392 -13.140 1.00 29.62 68 PHE C CA 1
ATOM 3483 C C . PHE C 2 68 ? 33.764 -6.517 -12.189 1.00 33.71 68 PHE C C 1
ATOM 3484 O O . PHE C 2 68 ? 34.881 -6.860 -11.793 1.00 33.99 68 PHE C O 1
ATOM 3492 N N . THR C 2 69 ? 33.182 -5.382 -11.817 1.00 30.83 69 THR C N 1
ATOM 3493 C CA . THR C 2 69 ? 33.779 -4.472 -10.850 1.00 26.57 69 THR C CA 1
ATOM 3494 C C . THR C 2 69 ? 32.681 -4.014 -9.904 1.00 29.38 69 THR C C 1
ATOM 3495 O O . THR C 2 69 ? 31.682 -3.436 -10.345 1.00 29.58 69 THR C O 1
ATOM 3499 N N . ILE C 2 70 ? 32.854 -4.290 -8.616 1.00 26.51 70 ILE C N 1
ATOM 3500 C CA . ILE C 2 70 ? 31.897 -3.877 -7.597 1.00 27.66 70 ILE C CA 1
ATOM 3501 C C . ILE C 2 70 ? 32.348 -2.539 -7.032 1.00 28.65 70 ILE C C 1
ATOM 3502 O O . ILE C 2 70 ? 33.551 -2.281 -6.891 1.00 29.05 70 ILE C O 1
ATOM 3507 N N . SER C 2 71 ? 31.385 -1.670 -6.738 1.00 29.38 71 SER C N 1
ATOM 3508 C CA . SER C 2 71 ? 31.693 -0.326 -6.273 1.00 25.79 71 SER C CA 1
ATOM 3509 C C . SER C 2 71 ? 30.500 0.210 -5.501 1.00 25.88 71 SER C C 1
ATOM 3510 O O . SER C 2 71 ? 29.396 -0.338 -5.564 1.00 29.41 71 SER C O 1
ATOM 3513 N N . ARG C 2 72 ? 30.740 1.293 -4.768 1.00 29.03 72 ARG C N 1
ATOM 3514 C CA . ARG C 2 72 ? 29.717 1.869 -3.914 1.00 27.32 72 ARG C CA 1
ATOM 3515 C C . ARG C 2 72 ? 29.938 3.368 -3.805 1.00 32.93 72 ARG C C 1
ATOM 3516 O O . ARG C 2 72 ? 31.073 3.847 -3.851 1.00 35.15 72 ARG C O 1
ATOM 3524 N N . ASP C 2 73 ? 28.838 4.103 -3.676 1.00 37.99 73 ASP C N 1
ATOM 3525 C CA . ASP C 2 73 ? 28.864 5.539 -3.415 1.00 36.33 73 ASP C CA 1
ATOM 3526 C C . ASP C 2 73 ? 28.222 5.730 -2.047 1.00 41.33 73 ASP C C 1
ATOM 3527 O O . ASP C 2 73 ? 26.996 5.798 -1.933 1.00 44.00 73 ASP C O 1
ATOM 3532 N N . ASN C 2 74 ? 29.055 5.810 -1.007 1.00 37.13 74 ASN C N 1
ATOM 3533 C CA . ASN C 2 74 ? 28.522 5.918 0.347 1.00 38.34 74 ASN C CA 1
ATOM 3534 C C . ASN C 2 74 ? 27.744 7.212 0.559 1.00 43.54 74 ASN C C 1
ATOM 3535 O O . ASN C 2 74 ? 26.862 7.270 1.424 1.00 47.17 74 ASN C O 1
ATOM 3540 N N . SER C 2 75 ? 28.042 8.253 -0.222 1.00 38.66 75 SER C N 1
ATOM 3541 C CA . SER C 2 75 ? 27.314 9.511 -0.087 1.00 42.75 75 SER C CA 1
ATOM 3542 C C . SER C 2 75 ? 25.891 9.399 -0.624 1.00 42.10 75 SER C C 1
ATOM 3543 O O . SER C 2 75 ? 24.997 10.122 -0.168 1.00 42.78 75 SER C O 1
ATOM 3546 N N . LYS C 2 76 ? 25.663 8.501 -1.578 1.00 40.09 76 LYS C N 1
ATOM 3547 C CA . LYS C 2 76 ? 24.349 8.293 -2.169 1.00 42.15 76 LYS C CA 1
ATOM 3548 C C . LYS C 2 76 ? 23.664 7.026 -1.675 1.00 38.01 76 LYS C C 1
ATOM 3549 O O . LYS C 2 76 ? 22.544 6.738 -2.111 1.00 36.24 76 LYS C O 1
ATOM 3555 N N . ASN C 2 77 ? 24.299 6.268 -0.777 1.00 34.95 77 ASN C N 1
ATOM 3556 C CA . ASN C 2 77 ? 23.770 4.982 -0.318 1.00 35.60 77 ASN C CA 1
ATOM 3557 C C . ASN C 2 77 ? 23.466 4.068 -1.505 1.00 32.94 77 ASN C C 1
ATOM 3558 O O . ASN C 2 77 ? 22.375 3.508 -1.626 1.00 38.39 77 ASN C O 1
ATOM 3563 N N . MET C 2 78 ? 24.446 3.925 -2.394 1.00 34.28 78 MET C N 1
ATOM 3564 C CA . MET C 2 78 ? 24.275 3.173 -3.628 1.00 31.59 78 MET C CA 1
ATOM 3565 C C . MET C 2 78 ? 25.362 2.118 -3.761 1.00 37.65 78 MET C C 1
ATOM 3566 O O . MET C 2 78 ? 26.530 2.374 -3.455 1.00 36.32 78 MET C O 1
ATOM 3571 N N . LEU C 2 79 ? 24.966 0.936 -4.220 1.00 32.21 79 LEU C N 1
ATOM 3572 C CA . LEU C 2 79 ? 25.888 -0.132 -4.577 1.00 29.42 79 LEU C CA 1
ATOM 3573 C C . LEU C 2 79 ? 25.813 -0.362 -6.080 1.00 32.33 79 LEU C C 1
ATOM 3574 O O . LEU C 2 79 ? 24.724 -0.344 -6.664 1.00 33.65 79 LEU C O 1
ATOM 3579 N N . TYR C 2 80 ? 26.968 -0.571 -6.710 1.00 28.91 80 TYR C N 1
ATOM 3580 C CA . TYR C 2 80 ? 27.034 -0.721 -8.156 1.00 30.31 80 TYR C CA 1
ATOM 3581 C C . TYR C 2 80 ? 27.735 -2.020 -8.530 1.00 30.41 80 TYR C C 1
ATOM 3582 O O . TYR C 2 80 ? 28.493 -2.596 -7.744 1.00 26.23 80 TYR C O 1
ATOM 3591 N N . LEU C 2 81 ? 27.464 -2.475 -9.753 1.00 27.31 81 LEU C N 1
ATOM 3592 C CA . LEU C 2 81 ? 28.145 -3.628 -10.337 1.00 27.29 81 LEU C CA 1
ATOM 3593 C C . LEU C 2 81 ? 28.342 -3.360 -11.822 1.00 30.32 81 LEU C C 1
ATOM 3594 O O . LEU C 2 81 ? 27.378 -3.396 -12.595 1.00 32.75 81 LEU C O 1
ATOM 3599 N N . GLN C 2 82 ? 29.583 -3.092 -12.217 1.00 29.78 82 GLN C N 1
ATOM 3600 C CA . GLN C 2 82 ? 29.929 -2.908 -13.620 1.00 28.33 82 GLN C CA 1
ATOM 3601 C C . GLN C 2 82 ? 30.270 -4.266 -14.219 1.00 29.26 82 GLN C C 1
ATOM 3602 O O . GLN C 2 82 ? 31.152 -4.966 -13.715 1.00 28.66 82 GLN C O 1
ATOM 3608 N N . MET C 2 83 ? 29.573 -4.634 -15.289 1.00 31.37 83 MET C N 1
ATOM 3609 C CA . MET C 2 83 ? 29.699 -5.954 -15.902 1.00 33.35 83 MET C CA 1
ATOM 3610 C C . MET C 2 83 ? 30.132 -5.778 -17.354 1.00 38.09 83 MET C C 1
ATOM 3611 O O . MET C 2 83 ? 29.318 -5.413 -18.208 1.00 40.01 83 MET C O 1
ATOM 3616 N N . ASN C 2 84 ? 31.406 -6.040 -17.629 1.00 36.96 84 ASN C N 1
ATOM 3617 C CA . ASN C 2 84 ? 31.952 -6.016 -18.978 1.00 40.22 84 ASN C CA 1
ATOM 3618 C C . ASN C 2 84 ? 32.089 -7.437 -19.517 1.00 38.01 84 ASN C C 1
ATOM 3619 O O . ASN C 2 84 ? 32.064 -8.417 -18.770 1.00 42.05 84 ASN C O 1
ATOM 3624 N N . SER C 2 85 ? 32.242 -7.535 -20.838 1.00 37.65 85 SER C N 1
ATOM 3625 C CA . SER C 2 85 ? 32.443 -8.811 -21.526 1.00 41.00 85 SER C CA 1
ATOM 3626 C C . SER C 2 85 ? 31.365 -9.823 -21.145 1.00 40.68 85 SER C C 1
ATOM 3627 O O . SER C 2 85 ? 31.649 -10.971 -20.797 1.00 44.58 85 SER C O 1
ATOM 3630 N N . LEU C 2 86 ? 30.111 -9.381 -21.223 1.00 41.42 86 LEU C N 1
ATOM 3631 C CA . LEU C 2 86 ? 28.999 -10.205 -20.769 1.00 39.25 86 LEU C CA 1
ATOM 3632 C C . LEU C 2 86 ? 28.886 -11.482 -21.590 1.00 40.09 86 LEU C C 1
ATOM 3633 O O . LEU C 2 86 ? 29.063 -11.480 -22.812 1.00 43.45 86 LEU C O 1
ATOM 3638 N N . ARG C 2 87 ? 28.594 -12.579 -20.902 1.00 40.91 87 ARG C N 1
ATOM 3639 C CA . ARG C 2 87 ? 28.404 -13.874 -21.527 1.00 41.90 87 ARG C CA 1
ATOM 3640 C C . ARG C 2 87 ? 26.980 -14.350 -21.276 1.00 43.33 87 ARG C C 1
ATOM 3641 O O . ARG C 2 87 ? 26.291 -13.866 -20.374 1.00 45.80 87 ARG C O 1
ATOM 3649 N N . ALA C 2 88 ? 26.547 -15.312 -22.093 1.00 40.51 88 ALA C N 1
ATOM 3650 C CA . ALA C 2 88 ? 25.215 -15.885 -21.923 1.00 39.78 88 ALA C CA 1
ATOM 3651 C C . ALA C 2 88 ? 25.055 -16.545 -20.560 1.00 41.59 88 ALA C C 1
ATOM 3652 O O . ALA C 2 88 ? 23.942 -16.598 -20.023 1.00 38.15 88 ALA C O 1
ATOM 3654 N N . GLU C 2 89 ? 26.149 -17.050 -19.986 1.00 41.52 89 GLU C N 1
ATOM 3655 C CA . GLU C 2 89 ? 26.093 -17.666 -18.666 1.00 37.40 89 GLU C CA 1
ATOM 3656 C C . GLU C 2 89 ? 25.910 -16.647 -17.547 1.00 34.74 89 GLU C C 1
ATOM 3657 O O . GLU C 2 89 ? 25.692 -17.049 -16.398 1.00 38.55 89 GLU C O 1
ATOM 3663 N N . ASP C 2 90 ? 26.003 -15.351 -17.847 1.00 34.71 90 ASP C N 1
ATOM 3664 C CA . ASP C 2 90 ? 25.750 -14.302 -16.867 1.00 35.21 90 ASP C CA 1
ATOM 3665 C C . ASP C 2 90 ? 24.272 -13.957 -16.760 1.00 34.08 90 ASP C C 1
ATOM 3666 O O . ASP C 2 90 ? 23.907 -13.072 -15.973 1.00 32.58 90 ASP C O 1
ATOM 3671 N N . THR C 2 91 ? 23.426 -14.628 -17.540 1.00 36.60 91 THR C N 1
ATOM 3672 C CA . THR C 2 91 ? 21.986 -14.437 -17.438 1.00 35.85 91 THR C CA 1
ATOM 3673 C C . THR C 2 91 ? 21.559 -14.913 -16.061 1.00 35.23 91 THR C C 1
ATOM 3674 O O . THR C 2 91 ? 21.814 -16.064 -15.682 1.00 35.53 91 THR C O 1
ATOM 3678 N N . ALA C 2 92 ? 20.906 -14.023 -15.318 1.00 35.19 92 ALA C N 1
ATOM 3679 C CA . ALA C 2 92 ? 20.458 -14.336 -13.969 1.00 35.81 92 ALA C CA 1
ATOM 3680 C C . ALA C 2 92 ? 19.669 -13.163 -13.413 1.00 35.65 92 ALA C C 1
ATOM 3681 O O . ALA C 2 92 ? 19.746 -12.036 -13.915 1.00 37.08 92 ALA C O 1
ATOM 3683 N N . LEU C 2 93 ? 18.891 -13.459 -12.376 1.00 30.35 93 LEU C N 1
ATOM 3684 C CA . LEU C 2 93 ? 18.346 -12.415 -11.526 1.00 30.64 93 LEU C CA 1
ATOM 3685 C C . LEU C 2 93 ? 19.399 -12.034 -10.492 1.00 31.55 93 LEU C C 1
ATOM 3686 O O . LEU C 2 93 ? 19.887 -12.891 -9.749 1.00 30.16 93 LEU C O 1
ATOM 3691 N N . TYR C 2 94 ? 19.759 -10.753 -10.452 1.00 32.22 94 TYR C N 1
ATOM 3692 C CA . TYR C 2 94 ? 20.875 -10.275 -9.645 1.00 29.60 94 TYR C CA 1
ATOM 3693 C C . TYR C 2 94 ? 20.350 -9.598 -8.384 1.00 33.62 94 TYR C C 1
ATOM 3694 O O . TYR C 2 94 ? 19.648 -8.585 -8.467 1.00 32.46 94 TYR C O 1
ATOM 3703 N N . TYR C 2 95 ? 20.686 -10.162 -7.227 1.00 27.28 95 TYR C N 1
ATOM 3704 C CA . TYR C 2 95 ? 20.341 -9.588 -5.934 1.00 26.38 95 TYR C CA 1
ATOM 3705 C C . TYR C 2 95 ? 21.528 -8.827 -5.364 1.00 32.68 95 TYR C C 1
ATOM 3706 O O . TYR C 2 95 ? 22.683 -9.199 -5.580 1.00 34.26 95 TYR C O 1
ATOM 3715 N N . CYS C 2 96 ? 21.238 -7.764 -4.621 1.00 32.27 96 CYS C N 1
ATOM 3716 C CA . CYS C 2 96 ? 22.204 -7.220 -3.679 1.00 29.67 96 CYS C CA 1
ATOM 3717 C C . CYS C 2 96 ? 21.781 -7.603 -2.268 1.00 25.32 96 CYS C C 1
ATOM 3718 O O . CYS C 2 96 ? 20.592 -7.627 -1.943 1.00 33.74 96 CYS C O 1
ATOM 3721 N N . ALA C 2 97 ? 22.766 -7.933 -1.437 1.00 26.90 97 ALA C N 1
ATOM 3722 C CA . ALA C 2 97 ? 22.505 -8.502 -0.125 1.00 26.01 97 ALA C CA 1
ATOM 3723 C C . ALA C 2 97 ? 23.336 -7.779 0.923 1.00 26.77 97 ALA C C 1
ATOM 3724 O O . ALA C 2 97 ? 24.349 -7.146 0.618 1.00 27.21 97 ALA C O 1
ATOM 3726 N N . ASN C 2 98 ? 22.898 -7.894 2.174 1.00 34.83 98 ASN C N 1
ATOM 3727 C CA . ASN C 2 98 ? 23.521 -7.178 3.275 1.00 33.81 98 ASN C CA 1
ATOM 3728 C C . ASN C 2 98 ? 23.475 -8.047 4.523 1.00 29.78 98 ASN C C 1
ATOM 3729 O O . ASN C 2 98 ? 22.788 -9.069 4.569 1.00 31.54 98 ASN C O 1
ATOM 3734 N N . GLY C 2 99 ? 24.208 -7.620 5.548 1.00 31.80 99 GLY C N 1
ATOM 3735 C CA . GLY C 2 99 ? 24.231 -8.330 6.813 1.00 27.46 99 GLY C CA 1
ATOM 3736 C C . GLY C 2 99 ? 23.941 -7.441 8.006 1.00 32.29 99 GLY C C 1
ATOM 3737 O O . GLY C 2 99 ? 24.683 -7.454 8.993 1.00 30.10 99 GLY C O 1
ATOM 3738 N N . VAL C 2 100 ? 22.856 -6.667 7.926 1.00 35.07 100 VAL C N 1
ATOM 3739 C CA . VAL C 2 100 ? 22.523 -5.727 8.995 1.00 39.94 100 VAL C CA 1
ATOM 3740 C C . VAL C 2 100 ? 22.227 -6.475 10.292 1.00 37.50 100 VAL C C 1
ATOM 3741 O O . VAL C 2 100 ? 22.812 -6.190 11.344 1.00 36.15 100 VAL C O 1
ATOM 3745 N N . ALA C 2 101 ? 21.326 -7.458 10.228 1.00 34.15 101 ALA C N 1
ATOM 3746 C CA . ALA C 2 101 ? 20.778 -8.078 11.431 1.00 26.42 101 ALA C CA 1
ATOM 3747 C C . ALA C 2 101 ? 21.725 -9.085 12.065 1.00 32.20 101 ALA C C 1
ATOM 3748 O O . ALA C 2 101 ? 21.748 -9.216 13.294 1.00 42.67 101 ALA C O 1
ATOM 3750 N N . THR C 2 102 ? 22.498 -9.810 11.259 1.00 34.27 102 THR C N 1
ATOM 3751 C CA . THR C 2 102 ? 23.322 -10.887 11.793 1.00 30.57 102 THR C CA 1
ATOM 3752 C C . THR C 2 102 ? 24.774 -10.456 11.970 1.00 31.72 102 THR C C 1
ATOM 3753 O O . THR C 2 102 ? 25.206 -10.157 13.086 1.00 30.57 102 THR C O 1
ATOM 3757 N N . ALA C 2 103 ? 25.534 -10.437 10.878 1.00 33.70 103 ALA C N 1
ATOM 3758 C CA . ALA C 2 103 ? 26.939 -10.055 10.908 1.00 27.64 103 ALA C CA 1
ATOM 3759 C C . ALA C 2 103 ? 27.327 -9.579 9.518 1.00 29.38 103 ALA C C 1
ATOM 3760 O O . ALA C 2 103 ? 26.598 -9.796 8.547 1.00 34.08 103 ALA C O 1
ATOM 3762 N N . ASP C 2 104 ? 28.501 -8.946 9.432 1.00 25.29 104 ASP C N 1
ATOM 3763 C CA . ASP C 2 104 ? 28.888 -8.244 8.209 1.00 24.93 104 ASP C CA 1
ATOM 3764 C C . ASP C 2 104 ? 29.073 -9.195 7.029 1.00 28.79 104 ASP C C 1
ATOM 3765 O O . ASP C 2 104 ? 28.953 -8.772 5.873 1.00 27.11 104 ASP C O 1
ATOM 3770 N N . TRP C 2 105 ? 29.343 -10.477 7.286 1.00 25.85 105 TRP C N 1
ATOM 3771 C CA . TRP C 2 105 ? 29.666 -11.425 6.225 1.00 27.48 105 TRP C CA 1
ATOM 3772 C C . TRP C 2 105 ? 28.538 -12.407 5.924 1.00 31.44 105 TRP C C 1
ATOM 3773 O O . TRP C 2 105 ? 28.778 -13.423 5.261 1.00 31.72 105 TRP C O 1
ATOM 3784 N N . TYR C 2 106 ? 27.321 -12.133 6.384 1.00 30.30 106 TYR C N 1
ATOM 3785 C CA . TYR C 2 106 ? 26.152 -12.937 6.052 1.00 28.30 106 TYR C CA 1
ATOM 3786 C C . TYR C 2 106 ? 25.169 -12.126 5.216 1.00 31.48 106 TYR C C 1
ATOM 3787 O O . TYR C 2 106 ? 25.298 -10.907 5.069 1.00 35.43 106 TYR C O 1
ATOM 3796 N N . PHE C 2 107 ? 24.167 -12.821 4.675 1.00 31.08 107 PHE C N 1
ATOM 3797 C CA . PHE C 2 107 ? 23.115 -12.201 3.868 1.00 25.69 107 PHE C CA 1
ATOM 3798 C C . PHE C 2 107 ? 21.873 -12.478 4.713 1.00 31.05 107 PHE C C 1
ATOM 3799 O O . PHE C 2 107 ? 21.353 -13.595 4.719 1.00 36.47 107 PHE C O 1
ATOM 3807 N N . ASP C 2 108 ? 21.384 -11.461 5.416 1.00 28.00 108 ASP C N 1
ATOM 3808 C CA . ASP C 2 108 ? 20.116 -11.581 6.119 1.00 27.16 108 ASP C CA 1
ATOM 3809 C C . ASP C 2 108 ? 19.150 -10.591 5.485 1.00 31.84 108 ASP C C 1
ATOM 3810 O O . ASP C 2 108 ? 17.940 -10.711 5.703 1.00 34.02 108 ASP C O 1
ATOM 3815 N N . LEU C 2 109 ? 19.650 -9.626 4.716 1.00 33.56 109 LEU C N 1
ATOM 3816 C CA . LEU C 2 109 ? 18.831 -8.629 4.041 1.00 31.20 109 LEU C CA 1
ATOM 3817 C C . LEU C 2 109 ? 19.051 -8.726 2.539 1.00 28.07 109 LEU C C 1
ATOM 3818 O O . LEU C 2 109 ? 20.190 -8.656 2.072 1.00 29.26 109 LEU C O 1
ATOM 3823 N N . TRP C 2 110 ? 17.963 -8.877 1.791 1.00 31.13 110 TRP C N 1
ATOM 3824 C CA . TRP C 2 110 ? 18.009 -9.004 0.343 1.00 27.82 110 TRP C CA 1
ATOM 3825 C C . TRP C 2 110 ? 17.101 -7.956 -0.285 1.00 32.35 110 TRP C C 1
ATOM 3826 O O . TRP C 2 110 ? 16.264 -7.340 0.380 1.00 35.40 110 TRP C O 1
ATOM 3837 N N . GLY C 2 111 ? 17.285 -7.743 -1.582 1.00 29.97 111 GLY C N 1
ATOM 3838 C CA . GLY C 2 111 ? 16.406 -6.910 -2.365 1.00 32.38 111 GLY C CA 1
ATOM 3839 C C . GLY C 2 111 ? 15.385 -7.737 -3.119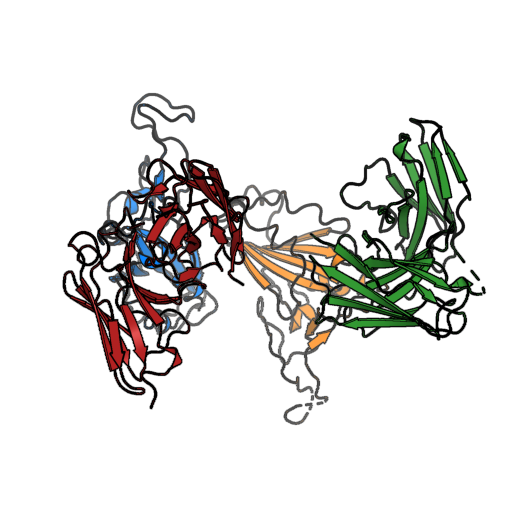 1.00 38.56 111 GLY C C 1
ATOM 3840 O O . GLY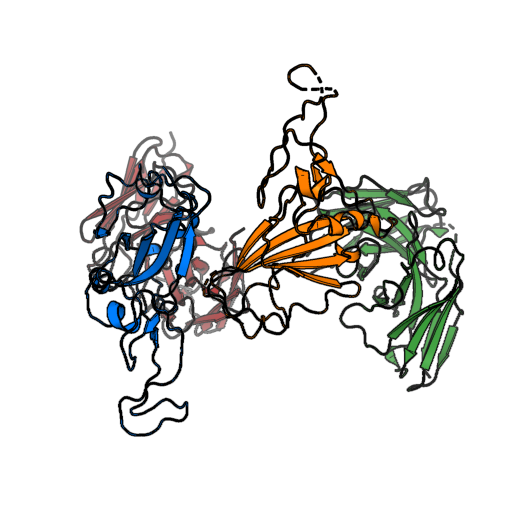 C 2 111 ? 15.116 -8.897 -2.788 1.00 36.67 111 GLY C O 1
ATOM 3841 N N . ARG C 2 112 ? 14.809 -7.130 -4.155 1.00 37.46 112 ARG C N 1
ATOM 3842 C CA . ARG C 2 112 ? 13.889 -7.836 -5.036 1.00 36.09 112 ARG C CA 1
ATOM 3843 C C . ARG C 2 112 ? 14.593 -8.489 -6.214 1.00 39.74 112 ARG C C 1
ATOM 3844 O O . ARG C 2 112 ? 14.068 -9.458 -6.777 1.00 38.12 112 ARG C O 1
ATOM 3852 N N . GLY C 2 113 ? 15.766 -7.991 -6.586 1.00 35.96 113 GLY C N 1
ATOM 3853 C CA . GLY C 2 113 ? 16.493 -8.507 -7.722 1.00 30.76 113 GLY C CA 1
ATOM 3854 C C . GLY C 2 113 ? 16.204 -7.720 -8.987 1.00 30.59 113 GLY C C 1
ATOM 3855 O O . GLY C 2 113 ? 15.148 -7.102 -9.149 1.00 37.72 113 GLY C O 1
ATOM 3856 N N . THR C 2 114 ? 17.179 -7.730 -9.891 1.00 25.32 114 THR C N 1
ATOM 3857 C CA . THR C 2 114 ? 17.011 -7.140 -11.210 1.00 25.48 114 THR C CA 1
ATOM 3858 C C . THR C 2 114 ? 17.543 -8.132 -12.230 1.00 31.95 114 THR C C 1
ATOM 3859 O O . THR C 2 114 ? 18.623 -8.700 -12.047 1.00 36.12 114 THR C O 1
ATOM 3863 N N . LEU C 2 115 ? 16.776 -8.354 -13.289 1.00 35.81 115 LEU C N 1
ATOM 3864 C CA . LEU C 2 115 ? 17.063 -9.424 -14.231 1.00 35.04 115 LEU C CA 1
ATOM 3865 C C . LEU C 2 115 ? 18.013 -8.941 -15.319 1.00 38.16 115 LEU C C 1
ATOM 3866 O O . LEU C 2 115 ? 17.785 -7.895 -15.937 1.00 44.62 115 LEU C O 1
ATOM 3871 N N . VAL C 2 116 ? 19.074 -9.711 -15.553 1.00 35.24 116 VAL C N 1
ATOM 3872 C CA . VAL C 2 116 ? 20.024 -9.457 -16.632 1.00 35.49 116 VAL C CA 1
ATOM 3873 C C . VAL C 2 116 ? 19.939 -10.617 -17.613 1.00 40.42 116 VAL C C 1
ATOM 3874 O O . VAL C 2 116 ? 20.161 -11.773 -17.233 1.00 42.33 116 VAL C O 1
ATOM 3878 N N . THR C 2 117 ? 19.626 -10.312 -18.871 1.00 38.24 117 THR C N 1
ATOM 3879 C CA . THR C 2 117 ? 19.498 -11.319 -19.917 1.00 39.06 117 THR C CA 1
ATOM 3880 C C . THR C 2 117 ? 20.559 -11.065 -20.978 1.00 43.70 117 THR C C 1
ATOM 3881 O O . THR C 2 117 ? 20.563 -10.006 -21.614 1.00 44.67 117 THR C O 1
ATOM 3885 N N . VAL C 2 118 ? 21.452 -12.032 -21.168 1.00 40.59 118 VAL C N 1
ATOM 3886 C CA . VAL C 2 118 ? 22.527 -11.940 -22.151 1.00 39.50 118 VAL C CA 1
ATOM 3887 C C . VAL C 2 118 ? 22.284 -13.038 -23.177 1.00 51.56 118 VAL C C 1
ATOM 3888 O O . VAL C 2 118 ? 22.595 -14.210 -22.932 1.00 52.91 118 VAL C O 1
ATOM 3892 N N . SER C 2 119 ? 21.734 -12.670 -24.330 1.00 55.20 119 SER C N 1
ATOM 3893 C CA . SER C 2 119 ? 21.451 -13.637 -25.381 1.00 58.69 119 SER C CA 1
ATOM 3894 C C . SER C 2 119 ? 21.375 -12.901 -26.708 1.00 62.72 119 SER C C 1
ATOM 3895 O O . SER C 2 119 ? 21.458 -11.672 -26.767 1.00 57.81 119 SER C O 1
ATOM 3898 N N . SER C 2 120 ? 21.203 -13.674 -27.775 1.00 74.66 120 SER C N 1
ATOM 3899 C CA . SER C 2 120 ? 21.105 -13.117 -29.119 1.00 78.54 120 SER C CA 1
ATOM 3900 C C . SER C 2 120 ? 19.729 -13.381 -29.724 1.00 71.43 120 SER C C 1
ATOM 3901 O O . SER C 2 120 ? 18.748 -13.578 -29.004 1.00 69.87 120 SER C O 1
ATOM 3904 N N . ALA C 2 123 ? 30.413 -25.375 -6.095 1.00 51.57 123 ALA C N 1
ATOM 3905 C CA . ALA C 2 123 ? 29.216 -25.396 -5.263 1.00 42.22 123 ALA C CA 1
ATOM 3906 C C . ALA C 2 123 ? 29.286 -26.522 -4.238 1.00 45.29 123 ALA C C 1
ATOM 3907 O O . ALA C 2 123 ? 29.655 -27.649 -4.572 1.00 46.71 123 ALA C O 1
ATOM 3909 N N . LEU C 2 124 ? 28.943 -26.206 -2.990 1.00 44.28 124 LEU C N 1
ATOM 3910 C CA . LEU C 2 124 ? 28.873 -27.222 -1.949 1.00 36.59 124 LEU C CA 1
ATOM 3911 C C . LEU C 2 124 ? 27.821 -28.264 -2.312 1.00 38.11 124 LEU C C 1
ATOM 3912 O O . LEU C 2 124 ? 26.794 -27.953 -2.920 1.00 34.82 124 LEU C O 1
ATOM 3917 N N . THR C 2 125 ? 28.085 -29.514 -1.944 1.00 36.84 125 THR C N 1
ATOM 3918 C CA . THR C 2 125 ? 27.262 -30.626 -2.401 1.00 34.68 125 THR C CA 1
ATOM 3919 C C . THR C 2 125 ? 26.095 -30.839 -1.443 1.00 34.52 125 THR C C 1
ATOM 3920 O O . THR C 2 125 ? 26.295 -31.131 -0.259 1.00 37.75 125 THR C O 1
ATOM 3924 N N . GLN C 2 126 ? 24.880 -30.678 -1.958 1.00 31.98 126 GLN C N 1
ATOM 3925 C CA . GLN C 2 126 ? 23.647 -30.949 -1.243 1.00 31.97 126 GLN C CA 1
ATOM 3926 C C . GLN C 2 126 ? 22.860 -32.023 -1.982 1.00 35.24 126 GLN C C 1
ATOM 3927 O O . GLN C 2 126 ? 23.031 -32.192 -3.194 1.00 35.10 126 GLN C O 1
ATOM 3933 N N . PRO C 2 127 ? 22.005 -32.771 -1.290 1.00 34.02 127 PRO C N 1
ATOM 3934 C CA . PRO C 2 127 ? 21.088 -33.664 -2.006 1.00 27.03 127 PRO C CA 1
ATOM 3935 C C . PRO C 2 127 ? 20.174 -32.853 -2.910 1.00 33.17 127 PRO C C 1
ATOM 3936 O O . PRO C 2 127 ? 19.646 -31.812 -2.513 1.00 35.42 127 PRO C O 1
ATOM 3940 N N . ARG C 2 128 ? 20.012 -33.324 -4.148 1.00 34.73 128 ARG C N 1
ATOM 3941 C CA . ARG C 2 128 ? 19.222 -32.573 -5.117 1.00 34.71 128 ARG C CA 1
ATOM 3942 C C . ARG C 2 128 ? 17.795 -32.368 -4.628 1.00 30.20 128 ARG C C 1
ATOM 3943 O O . ARG C 2 128 ? 17.199 -31.311 -4.864 1.00 32.10 128 ARG C O 1
ATOM 3951 N N . SER C 2 129 ? 17.239 -33.354 -3.925 1.00 33.30 129 SER C N 1
ATOM 3952 C CA . SER C 2 129 ? 15.895 -33.225 -3.380 1.00 32.99 129 SER C CA 1
ATOM 3953 C C . SER C 2 129 ? 15.731 -34.162 -2.192 1.00 26.99 129 SER C C 1
ATOM 3954 O O . SER C 2 129 ? 16.344 -35.231 -2.137 1.00 33.10 129 SER C O 1
ATOM 3957 N N . VAL C 2 130 ? 14.899 -33.741 -1.240 1.00 28.18 130 VAL C N 1
ATOM 3958 C CA . VAL C 2 130 ? 14.460 -34.596 -0.146 1.00 26.08 130 VAL C CA 1
ATOM 3959 C C . VAL C 2 130 ? 12.956 -34.427 0.007 1.00 31.20 130 VAL C C 1
ATOM 3960 O O . VAL C 2 130 ? 12.402 -33.351 -0.241 1.00 29.48 130 VAL C O 1
ATOM 3964 N N . SER C 2 131 ? 12.291 -35.509 0.401 1.00 36.51 131 SER C N 1
ATOM 3965 C CA . SER C 2 131 ? 10.862 -35.501 0.667 1.00 33.61 131 SER C CA 1
ATOM 3966 C C . SER C 2 131 ? 10.599 -36.027 2.071 1.00 29.33 131 SER C C 1
ATOM 3967 O O . SER C 2 131 ? 11.329 -36.882 2.580 1.00 30.20 131 SER C O 1
ATOM 3970 N N . GLY C 2 132 ? 9.555 -35.495 2.696 1.00 34.08 132 GLY C N 1
ATOM 3971 C CA . GLY C 2 132 ? 9.202 -35.891 4.046 1.00 24.98 132 GLY C CA 1
ATOM 3972 C C . GLY C 2 132 ? 7.716 -35.729 4.277 1.00 26.98 132 GLY C C 1
ATOM 3973 O O . GLY C 2 132 ? 7.026 -35.002 3.556 1.00 25.51 132 GLY C O 1
ATOM 3974 N N . SER C 2 133 ? 7.229 -36.425 5.301 1.00 34.09 133 SER C N 1
ATOM 3975 C CA . SER C 2 133 ? 5.816 -36.360 5.638 1.00 32.23 133 SER C CA 1
ATOM 3976 C C . SER C 2 133 ? 5.559 -35.266 6.668 1.00 34.02 133 SER C C 1
ATOM 3977 O O . SER C 2 133 ? 6.456 -34.907 7.437 1.00 34.69 133 SER C O 1
ATOM 3980 N N . PRO C 2 134 ? 4.348 -34.708 6.689 1.00 31.37 134 PRO C N 1
ATOM 3981 C CA . PRO C 2 134 ? 4.032 -33.680 7.685 1.00 28.65 134 PRO C CA 1
ATOM 3982 C C . PRO C 2 134 ? 4.172 -34.217 9.100 1.00 32.18 134 PRO C C 1
ATOM 3983 O O . PRO C 2 134 ? 3.917 -35.392 9.373 1.00 37.69 134 PRO C O 1
ATOM 3987 N N . GLY C 2 135 ? 4.603 -33.340 10.005 1.00 34.62 135 GLY C N 1
ATOM 3988 C CA . GLY C 2 135 ? 4.855 -33.716 11.381 1.00 27.09 135 GLY C CA 1
ATOM 3989 C C . GLY C 2 135 ? 6.121 -34.508 11.618 1.00 28.57 135 GLY C C 1
ATOM 3990 O O . GLY C 2 135 ? 6.464 -34.754 12.781 1.00 30.21 135 GLY C O 1
ATOM 3991 N N . GLN C 2 136 ? 6.827 -34.911 10.564 1.00 29.22 136 GLN C N 1
ATOM 3992 C CA . GLN C 2 136 ? 8.066 -35.666 10.671 1.00 32.04 136 GLN C CA 1
ATOM 3993 C C . GLN C 2 136 ? 9.264 -34.713 10.711 1.00 35.94 136 GLN C C 1
ATOM 3994 O O . GLN C 2 136 ? 9.118 -33.487 10.745 1.00 34.14 136 GLN C O 1
ATOM 4000 N N . SER C 2 137 ? 10.470 -35.277 10.703 1.00 31.55 137 SER C N 1
ATOM 4001 C CA . SER C 2 137 ? 11.708 -34.511 10.686 1.00 27.90 137 SER C CA 1
ATOM 4002 C C . SER C 2 137 ? 12.513 -34.862 9.445 1.00 31.13 137 SER C C 1
ATOM 4003 O O . SER C 2 137 ? 12.564 -36.025 9.032 1.00 30.91 137 SER C O 1
ATOM 4006 N N . VAL C 2 138 ? 13.153 -33.855 8.866 1.00 30.90 138 VAL C N 1
ATOM 4007 C CA . VAL C 2 138 ? 14.011 -34.039 7.707 1.00 31.40 138 VAL C CA 1
ATOM 4008 C C . VAL C 2 138 ? 15.318 -33.300 7.962 1.00 31.43 138 VAL C C 1
ATOM 4009 O O . VAL C 2 138 ? 15.374 -32.344 8.743 1.00 32.63 138 VAL C O 1
ATOM 4013 N N . THR C 2 139 ? 16.383 -33.767 7.318 1.00 30.18 139 THR C N 1
ATOM 4014 C CA . THR C 2 139 ? 17.709 -33.192 7.503 1.00 28.52 139 THR C CA 1
ATOM 4015 C C . THR C 2 139 ? 18.359 -32.996 6.144 1.00 27.66 139 THR C C 1
ATOM 4016 O O . THR C 2 139 ? 18.559 -33.962 5.402 1.00 29.44 139 THR C O 1
ATOM 4020 N N . ILE C 2 140 ? 18.673 -31.748 5.821 1.00 28.57 140 ILE C N 1
ATOM 4021 C CA . ILE C 2 140 ? 19.385 -31.402 4.599 1.00 30.86 140 ILE C CA 1
ATOM 4022 C C . ILE C 2 140 ? 20.861 -31.259 4.938 1.00 30.78 140 ILE C C 1
ATOM 4023 O O . ILE C 2 140 ? 21.223 -30.527 5.867 1.00 30.40 140 ILE C O 1
ATOM 4028 N N . SER C 2 141 ? 21.711 -31.965 4.199 1.00 31.57 141 SER C N 1
ATOM 4029 C CA . SER C 2 141 ? 23.144 -31.995 4.455 1.00 32.06 141 SER C CA 1
ATOM 4030 C C . SER C 2 141 ? 23.889 -31.110 3.461 1.00 34.58 141 SER C C 1
ATOM 4031 O O . SER C 2 141 ? 23.451 -30.915 2.322 1.00 35.07 141 SER C O 1
ATOM 4034 N N . CYS C 2 142 ? 25.031 -30.583 3.905 1.00 36.19 142 CYS C N 1
ATOM 4035 C CA . CYS C 2 142 ? 25.860 -29.672 3.116 1.00 36.22 142 CYS C CA 1
ATOM 4036 C C . CYS C 2 142 ? 27.225 -30.323 3.291 1.00 38.74 142 CYS C C 1
ATOM 4037 O O . CYS C 2 142 ? 27.714 -30.441 4.417 1.00 40.49 142 CYS C O 1
ATOM 4040 N N . THR C 2 143 ? 27.850 -30.725 2.190 1.00 39.54 143 THR C N 1
ATOM 4041 C CA . THR C 2 143 ? 29.148 -31.388 2.227 1.00 37.49 143 THR C CA 1
ATOM 4042 C C . THR C 2 143 ? 30.033 -30.515 1.341 1.00 39.62 143 THR C C 1
ATOM 4043 O O . THR C 2 143 ? 29.830 -30.446 0.124 1.00 44.52 143 THR C O 1
ATOM 4047 N N . GLY C 2 144 ? 31.006 -29.849 1.958 1.00 41.92 144 GLY C N 1
ATOM 4048 C CA . GLY C 2 144 ? 31.967 -29.045 1.230 1.00 42.71 144 GLY C CA 1
ATOM 4049 C C . GLY C 2 144 ? 33.385 -29.474 1.543 1.00 51.83 144 GLY C C 1
ATOM 4050 O O . GLY C 2 144 ? 33.596 -30.544 2.120 1.00 54.93 144 GLY C O 1
ATOM 4051 N N . THR C 2 145 ? 34.347 -28.633 1.208 1.00 55.32 145 THR C N 1
ATOM 4052 C CA . THR C 2 145 ? 35.734 -28.915 1.475 1.00 54.45 145 THR C CA 1
ATOM 4053 C C . THR C 2 145 ? 36.136 -28.401 2.845 1.00 57.83 145 THR C C 1
ATOM 4054 O O . THR C 2 145 ? 35.301 -27.972 3.634 1.00 56.80 145 THR C O 1
ATOM 4058 N N . SER C 2 146 ? 37.419 -28.423 3.130 1.00 51.16 146 SER C N 1
ATOM 4059 C CA . SER C 2 146 ? 37.893 -27.952 4.399 1.00 52.93 146 SER C CA 1
ATOM 4060 C C . SER C 2 146 ? 38.239 -26.496 4.305 1.00 52.96 146 SER C C 1
ATOM 4061 O O . SER C 2 146 ? 38.660 -25.900 5.270 1.00 50.00 146 SER C O 1
ATOM 4064 N N . SER C 2 147 ? 38.080 -25.923 3.127 1.00 54.46 147 SER C N 1
ATOM 4065 C CA . SER C 2 147 ? 38.403 -24.528 2.928 1.00 54.02 147 SER C CA 1
ATOM 4066 C C . SER C 2 147 ? 37.228 -23.690 3.317 1.00 51.86 147 SER C C 1
ATOM 4067 O O . SER C 2 147 ? 37.375 -22.550 3.724 1.00 50.76 147 SER C O 1
ATOM 4070 N N . ASP C 2 148 ? 36.053 -24.276 3.232 1.00 50.22 148 ASP C N 1
ATOM 4071 C CA . ASP C 2 148 ? 34.862 -23.543 3.534 1.00 45.80 148 ASP C CA 1
ATOM 4072 C C . ASP C 2 148 ? 34.120 -24.050 4.768 1.00 48.72 148 ASP C C 1
ATOM 4073 O O . ASP C 2 148 ? 34.319 -23.535 5.852 1.00 52.08 148 ASP C O 1
ATOM 4078 N N . VAL C 2 149 ? 33.259 -25.035 4.611 1.00 51.65 149 VAL C N 1
ATOM 4079 C CA . VAL C 2 149 ? 32.477 -25.588 5.713 1.00 50.23 149 VAL C CA 1
ATOM 4080 C C . VAL C 2 149 ? 33.346 -26.118 6.837 1.00 50.13 149 VAL C C 1
ATOM 4081 O O . VAL C 2 149 ? 33.047 -25.916 7.992 1.00 53.69 149 VAL C O 1
ATOM 4085 N N . GLY C 2 150 ? 34.444 -26.770 6.499 1.00 51.23 150 GLY C N 1
ATOM 4086 C CA . GLY C 2 150 ? 35.353 -27.264 7.504 1.00 50.11 150 GLY C CA 1
ATOM 4087 C C . GLY C 2 150 ? 36.478 -26.336 7.869 1.00 54.36 150 GLY C C 1
ATOM 4088 O O . GLY C 2 150 ? 37.351 -26.721 8.632 1.00 59.94 150 GLY C O 1
ATOM 4089 N N . GLY C 2 151 ? 36.442 -25.113 7.371 1.00 55.37 151 GLY C N 1
ATOM 4090 C CA . GLY C 2 151 ? 37.432 -24.125 7.725 1.00 50.69 151 GLY C CA 1
ATOM 4091 C C . GLY C 2 151 ? 36.965 -23.180 8.791 1.00 53.94 151 GLY C C 1
ATOM 4092 O O . GLY C 2 151 ? 37.425 -23.237 9.922 1.00 60.64 151 GLY C O 1
ATOM 4093 N N . TYR C 2 152 ? 36.045 -22.309 8.448 1.00 48.38 152 TYR C N 1
ATOM 4094 C CA . TYR C 2 152 ? 35.497 -21.400 9.420 1.00 41.61 152 TYR C CA 1
ATOM 4095 C C . TYR C 2 152 ? 34.115 -21.886 9.824 1.00 42.75 152 TYR C C 1
ATOM 4096 O O . TYR C 2 152 ? 33.604 -22.846 9.275 1.00 44.74 152 TYR C O 1
ATOM 4105 N N . ASN C 2 153 ? 33.532 -21.266 10.827 1.00 40.77 153 ASN C N 1
ATOM 4106 C CA . ASN C 2 153 ? 32.246 -21.713 11.321 1.00 42.35 153 ASN C CA 1
ATOM 4107 C C . ASN C 2 153 ? 31.256 -20.697 10.888 1.00 38.92 153 ASN C C 1
ATOM 4108 O O . ASN C 2 153 ? 30.327 -20.372 11.595 1.00 41.33 153 ASN C O 1
ATOM 4113 N N . TYR C 2 154 ? 31.462 -20.196 9.697 1.00 35.26 154 TYR C N 1
ATOM 4114 C CA . TYR C 2 154 ? 30.603 -19.171 9.206 1.00 36.18 154 TYR C CA 1
ATOM 4115 C C . TYR C 2 154 ? 29.653 -19.769 8.203 1.00 33.78 154 TYR C C 1
ATOM 4116 O O . TYR C 2 154 ? 29.582 -19.345 7.066 1.00 33.40 154 TYR C O 1
ATOM 4125 N N . VAL C 2 155 ? 28.898 -20.750 8.656 1.00 28.30 155 VAL C N 1
ATOM 4126 C CA . VAL C 2 155 ? 27.970 -21.428 7.790 1.00 29.58 155 VAL C CA 1
ATOM 4127 C C . VAL C 2 155 ? 26.570 -20.832 7.847 1.00 26.20 155 VAL C C 1
ATOM 4128 O O . VAL C 2 155 ? 26.069 -20.502 8.895 1.00 28.86 155 VAL C O 1
ATOM 4132 N N . SER C 2 156 ? 25.966 -20.680 6.685 1.00 26.31 156 SER C N 1
ATOM 4133 C CA . SER C 2 156 ? 24.637 -20.097 6.640 1.00 27.88 156 SER C CA 1
ATOM 4134 C C . SER C 2 156 ? 23.683 -21.032 5.908 1.00 27.50 156 SER C C 1
ATOM 4135 O O . SER C 2 156 ? 24.099 -21.896 5.130 1.00 27.37 156 SER C O 1
ATOM 4138 N N . TRP C 2 157 ? 22.389 -20.852 6.175 1.00 25.71 157 TRP C N 1
ATOM 4139 C CA . TRP C 2 157 ? 21.330 -21.624 5.540 1.00 27.42 157 TRP C CA 1
ATOM 4140 C C . TRP C 2 157 ? 20.224 -20.687 5.083 1.00 24.47 157 TRP C C 1
ATOM 4141 O O . TRP C 2 157 ? 19.841 -19.762 5.807 1.00 20.52 157 TRP C O 1
ATOM 4152 N N . PHE C 2 158 ? 19.710 -20.936 3.882 1.00 22.56 158 PHE C N 1
ATOM 4153 C CA . PHE C 2 158 ? 18.707 -20.082 3.267 1.00 25.57 158 PHE C CA 1
ATOM 4154 C C . PHE C 2 158 ? 17.509 -20.908 2.830 1.00 28.83 158 PHE C C 1
ATOM 4155 O O . PHE C 2 158 ? 17.663 -22.020 2.317 1.00 31.59 158 PHE C O 1
ATOM 4163 N N . GLN C 2 159 ? 16.319 -20.351 3.028 1.00 28.58 159 GLN C N 1
ATOM 4164 C CA . GLN C 2 159 ? 15.074 -20.911 2.518 1.00 24.24 159 GLN C CA 1
ATOM 4165 C C . GLN C 2 159 ? 14.585 -20.015 1.389 1.00 24.49 159 GLN C C 1
ATOM 4166 O O . GLN C 2 159 ? 14.372 -18.816 1.596 1.00 33.72 159 GLN C O 1
ATOM 4172 N N . HIS C 2 160 ? 14.414 -20.589 0.202 1.00 25.90 160 HIS C N 1
ATOM 4173 C CA . HIS C 2 160 ? 14.040 -19.823 -0.984 1.00 28.59 160 HIS C CA 1
ATOM 4174 C C . HIS C 2 160 ? 12.711 -20.350 -1.516 1.00 30.81 160 HIS C C 1
ATOM 4175 O O . HIS C 2 160 ? 12.667 -21.387 -2.185 1.00 30.98 160 HIS C O 1
ATOM 4182 N N . HIS C 2 161 ? 11.632 -19.630 -1.214 1.00 37.77 161 HIS C N 1
ATOM 4183 C CA . HIS C 2 161 ? 10.334 -19.920 -1.796 1.00 35.86 161 HIS C CA 1
ATOM 4184 C C . HIS C 2 161 ? 10.241 -19.328 -3.200 1.00 36.59 161 HIS C C 1
ATOM 4185 O O . HIS C 2 161 ? 10.897 -18.328 -3.506 1.00 35.52 161 HIS C O 1
ATOM 4192 N N . PRO C 2 162 ? 9.431 -19.929 -4.072 1.00 39.97 162 PRO C N 1
ATOM 4193 C CA . PRO C 2 162 ? 9.312 -19.424 -5.448 1.00 42.44 162 PRO C CA 1
ATOM 4194 C C . PRO C 2 162 ? 8.578 -18.090 -5.471 1.00 45.55 162 PRO C C 1
ATOM 4195 O O . PRO C 2 162 ? 7.426 -17.994 -5.040 1.00 45.40 162 PRO C O 1
ATOM 4199 N N . GLY C 2 163 ? 9.254 -17.056 -5.977 1.00 35.94 163 GLY C N 1
ATOM 4200 C CA . GLY C 2 163 ? 8.682 -15.735 -6.116 1.00 37.53 163 GLY C CA 1
ATOM 4201 C C . GLY C 2 163 ? 9.153 -14.729 -5.089 1.00 44.46 163 GLY C C 1
ATOM 4202 O O . GLY C 2 163 ? 8.976 -13.522 -5.296 1.00 48.41 163 GLY C O 1
ATOM 4203 N N . LYS C 2 164 ? 9.746 -15.195 -3.995 1.00 41.34 164 LYS C N 1
ATOM 4204 C CA . LYS C 2 164 ? 10.269 -14.338 -2.947 1.00 34.60 164 LYS C CA 1
ATOM 4205 C C . LYS C 2 164 ? 11.793 -14.274 -3.034 1.00 34.24 164 LYS C C 1
ATOM 4206 O O . LYS C 2 164 ? 12.432 -14.982 -3.816 1.00 38.10 164 LYS C O 1
ATOM 4212 N N . ALA C 2 165 ? 12.378 -13.405 -2.220 1.00 34.39 165 ALA C N 1
ATOM 4213 C CA . ALA C 2 165 ? 13.827 -13.389 -2.119 1.00 32.28 165 ALA C CA 1
ATOM 4214 C C . ALA C 2 165 ? 14.289 -14.402 -1.075 1.00 35.55 165 ALA C C 1
ATOM 4215 O O . ALA C 2 165 ? 13.550 -14.710 -0.132 1.00 33.33 165 ALA C O 1
ATOM 4217 N N . PRO C 2 166 ? 15.492 -14.956 -1.238 1.00 30.43 166 PRO C N 1
ATOM 4218 C CA . PRO C 2 166 ? 15.990 -15.936 -0.267 1.00 26.42 166 PRO C CA 1
ATOM 4219 C C . PRO C 2 166 ? 15.961 -15.389 1.154 1.00 27.82 166 PRO C C 1
ATOM 4220 O O . PRO C 2 166 ? 16.202 -14.205 1.395 1.00 30.80 166 PRO C O 1
ATOM 4224 N N . LYS C 2 167 ? 15.654 -16.273 2.099 1.00 27.37 167 LYS C N 1
ATOM 4225 C CA . LYS C 2 167 ? 15.478 -15.911 3.500 1.00 23.54 167 LYS C CA 1
ATOM 4226 C C . LYS C 2 167 ? 16.490 -16.668 4.344 1.00 27.67 167 LYS C C 1
ATOM 4227 O O . LYS C 2 167 ? 16.477 -17.903 4.376 1.00 30.99 167 LYS C O 1
ATOM 4233 N N . LEU C 2 168 ? 17.358 -15.928 5.026 1.00 26.96 168 LEU C N 1
ATOM 4234 C CA . LEU C 2 168 ? 18.329 -16.536 5.924 1.00 28.51 168 LEU C CA 1
ATOM 4235 C C . LEU C 2 168 ? 17.738 -17.137 7.192 1.00 29.78 168 LEU C C 1
ATOM 4236 O O . LEU C 2 168 ? 17.248 -16.412 8.063 1.00 32.94 168 LEU C O 1
ATOM 4241 N N . MET C 2 169 ? 17.773 -18.464 7.288 1.00 29.29 169 MET C N 1
ATOM 4242 C CA . MET C 2 169 ? 17.247 -19.173 8.444 1.00 31.45 169 MET C CA 1
ATOM 4243 C C . MET C 2 169 ? 18.234 -19.575 9.526 1.00 27.85 169 MET C C 1
ATOM 4244 O O . MET C 2 169 ? 17.835 -19.748 10.678 1.00 29.58 169 MET C O 1
ATOM 4249 N N . ILE C 2 170 ? 19.505 -19.738 9.175 1.00 28.63 170 ILE C N 1
ATOM 4250 C CA . ILE C 2 170 ? 20.543 -20.179 10.099 1.00 27.70 170 ILE C CA 1
ATOM 4251 C C . ILE C 2 170 ? 21.819 -19.416 9.770 1.00 27.02 170 ILE C C 1
ATOM 4252 O O . ILE C 2 170 ? 22.187 -19.292 8.597 1.00 26.37 170 ILE C O 1
ATOM 4257 N N . TYR C 2 171 ? 22.482 -18.889 10.796 1.00 27.26 171 TYR C N 1
ATOM 4258 C CA . TYR C 2 171 ? 23.794 -18.280 10.637 1.00 30.68 171 TYR C CA 1
ATOM 4259 C C . TYR C 2 171 ? 24.661 -18.700 11.814 1.00 30.72 171 TYR C C 1
ATOM 4260 O O . TYR C 2 171 ? 24.158 -19.111 12.863 1.00 32.05 171 TYR C O 1
ATOM 4269 N N . ASP C 2 172 ? 25.978 -18.597 11.620 1.00 33.06 172 ASP C N 1
ATOM 4270 C CA . ASP C 2 172 ? 26.965 -19.105 12.577 1.00 33.23 172 ASP C CA 1
ATOM 4271 C C . ASP C 2 172 ? 26.707 -20.570 12.927 1.00 34.10 172 ASP C C 1
ATOM 4272 O O . ASP C 2 172 ? 26.783 -20.976 14.089 1.00 35.31 172 ASP C O 1
ATOM 4277 N N . VAL C 2 173 ? 26.377 -21.359 11.901 1.00 32.18 173 VAL C N 1
ATOM 4278 C CA . VAL C 2 173 ? 26.187 -22.807 11.984 1.00 32.75 173 VAL C CA 1
ATOM 4279 C C . VAL C 2 173 ? 24.905 -23.167 12.726 1.00 32.47 173 VAL C C 1
ATOM 4280 O O . VAL C 2 173 ? 24.127 -24.004 12.257 1.00 32.41 173 VAL C O 1
ATOM 4284 N N . THR C 2 174 ? 24.674 -22.556 13.892 1.00 32.58 174 THR C N 1
ATOM 4285 C CA . THR C 2 174 ? 23.594 -22.980 14.773 1.00 34.14 174 THR C CA 1
ATOM 4286 C C . THR C 2 174 ? 22.563 -21.929 15.160 1.00 29.38 174 THR C C 1
ATOM 4287 O O . THR C 2 174 ? 21.528 -22.297 15.723 1.00 32.37 174 THR C O 1
ATOM 4291 N N . ASP C 2 175 ? 22.802 -20.653 14.883 1.00 29.65 175 ASP C N 1
ATOM 4292 C CA . ASP C 2 175 ? 21.939 -19.593 15.384 1.00 30.79 175 ASP C CA 1
ATOM 4293 C C . ASP C 2 175 ? 20.935 -19.246 14.289 1.00 31.34 175 ASP C C 1
ATOM 4294 O O . ASP C 2 175 ? 21.220 -19.362 13.094 1.00 34.32 175 ASP C O 1
ATOM 4299 N N . ARG C 2 176 ? 19.751 -18.803 14.712 1.00 31.38 176 ARG C N 1
ATOM 4300 C CA . ARG C 2 176 ? 18.715 -18.405 13.778 1.00 39.71 176 ARG C CA 1
ATOM 4301 C C . ARG C 2 176 ? 18.364 -16.933 13.965 1.00 36.88 176 ARG C C 1
ATOM 4302 O O . ARG C 2 176 ? 18.365 -16.435 15.095 1.00 35.97 176 ARG C O 1
ATOM 4310 N N . PRO C 2 177 ? 18.088 -16.207 12.883 1.00 35.89 177 PRO C N 1
ATOM 4311 C CA . PRO C 2 177 ? 17.652 -14.815 13.025 1.00 36.37 177 PRO C CA 1
ATOM 4312 C C . PRO C 2 177 ? 16.267 -14.737 13.647 1.00 39.81 177 PRO C C 1
ATOM 4313 O O . PRO C 2 177 ? 15.577 -15.740 13.845 1.00 41.79 177 PRO C O 1
ATOM 4317 N N . SER C 2 178 ? 15.865 -13.511 13.964 1.00 44.72 178 SER C N 1
ATOM 4318 C CA . SER C 2 178 ? 14.573 -13.288 14.595 1.00 47.80 178 SER C CA 1
ATOM 4319 C C . SER C 2 178 ? 13.444 -13.669 13.646 1.00 44.41 178 SER C C 1
ATOM 4320 O O . SER C 2 178 ? 13.510 -13.412 12.441 1.00 48.21 178 SER C O 1
ATOM 4323 N N . GLY C 2 179 ? 12.410 -14.300 14.198 1.00 34.89 179 GLY C N 1
ATOM 4324 C CA . GLY C 2 179 ? 11.261 -14.715 13.423 1.00 39.31 179 GLY C CA 1
ATOM 4325 C C . GLY C 2 179 ? 11.342 -16.106 12.836 1.00 40.73 179 GLY C C 1
ATOM 4326 O O . GLY C 2 179 ? 10.358 -16.566 12.242 1.00 45.43 179 GLY C O 1
ATOM 4327 N N . VAL C 2 180 ? 12.474 -16.788 12.976 1.00 42.05 180 VAL C N 1
ATOM 4328 C CA . VAL C 2 180 ? 12.627 -18.152 12.477 1.00 37.31 180 VAL C CA 1
ATOM 4329 C C . VAL C 2 180 ? 12.234 -19.117 13.590 1.00 37.83 180 VAL C C 1
ATOM 4330 O O . VAL C 2 180 ? 12.705 -18.973 14.728 1.00 29.32 180 VAL C O 1
ATOM 4334 N N . PRO C 2 181 ? 11.370 -20.096 13.321 1.00 38.61 181 PRO C N 1
ATOM 4335 C CA . PRO C 2 181 ? 10.970 -21.035 14.374 1.00 33.41 181 PRO C CA 1
ATOM 4336 C C . PRO C 2 181 ? 12.141 -21.893 14.828 1.00 41.17 181 PRO C C 1
ATOM 4337 O O . PRO C 2 181 ? 13.128 -22.083 14.112 1.00 43.33 181 PRO C O 1
ATOM 4341 N N . ASP C 2 182 ? 12.023 -22.417 16.045 1.00 43.03 182 ASP C N 1
ATOM 4342 C CA . ASP C 2 182 ? 13.046 -23.314 16.564 1.00 42.29 182 ASP C CA 1
ATOM 4343 C C . ASP C 2 182 ? 12.954 -24.713 15.973 1.00 40.19 182 ASP C C 1
ATOM 4344 O O . ASP C 2 182 ? 13.749 -25.580 16.350 1.00 35.44 182 ASP C O 1
ATOM 4349 N N . ARG C 2 183 ? 12.003 -24.960 15.069 1.00 40.00 183 ARG C N 1
ATOM 4350 C CA . ARG C 2 183 ? 12.022 -26.202 14.310 1.00 37.75 183 ARG C CA 1
ATOM 4351 C C . ARG C 2 183 ? 13.228 -26.280 13.388 1.00 31.80 183 ARG C C 1
ATOM 4352 O O . ARG C 2 183 ? 13.642 -27.385 13.020 1.00 35.64 183 ARG C O 1
ATOM 4360 N N . PHE C 2 184 ? 13.788 -25.135 13.004 1.00 33.83 184 PHE C N 1
ATOM 4361 C CA . PHE C 2 184 ? 14.973 -25.085 12.159 1.00 31.77 184 PHE C CA 1
ATOM 4362 C C . PHE C 2 184 ? 16.209 -25.011 13.045 1.00 31.83 184 PHE C C 1
ATOM 4363 O O . PHE C 2 184 ? 16.374 -24.059 13.814 1.00 36.53 184 PHE C O 1
ATOM 4371 N N . SER C 2 185 ? 17.069 -26.017 12.944 1.00 34.30 185 SER C N 1
ATOM 4372 C CA . SER C 2 185 ? 18.300 -26.072 13.713 1.00 36.06 185 SER C CA 1
ATOM 4373 C C . SER C 2 185 ? 19.446 -26.440 12.787 1.00 36.29 185 SER C C 1
ATOM 4374 O O . SER C 2 185 ? 19.285 -27.266 11.882 1.00 34.20 185 SER C O 1
ATOM 4377 N N . GLY C 2 186 ? 20.597 -25.817 13.010 1.00 33.97 186 GLY C N 1
ATOM 4378 C CA . GLY C 2 186 ? 21.787 -26.073 12.223 1.00 29.28 186 GLY C CA 1
ATOM 4379 C C . GLY C 2 186 ? 22.837 -26.787 13.051 1.00 30.76 186 GLY C C 1
ATOM 4380 O O . GLY C 2 186 ? 22.931 -26.593 14.265 1.00 32.11 186 GLY C O 1
ATOM 4381 N N . SER C 2 187 ? 23.627 -27.623 12.384 1.00 27.21 187 SER C N 1
ATOM 4382 C CA . SER C 2 187 ? 24.709 -28.337 13.039 1.00 29.86 187 SER C CA 1
ATOM 4383 C C . SER C 2 187 ? 25.813 -28.567 12.021 1.00 35.27 187 SER C C 1
ATOM 4384 O O . SER C 2 187 ? 25.602 -28.447 10.811 1.00 36.98 187 SER C O 1
ATOM 4387 N N . LYS C 2 188 ? 26.997 -28.903 12.526 1.00 33.32 188 LYS C N 1
ATOM 4388 C CA . LYS C 2 188 ? 28.135 -29.133 11.652 1.00 28.54 188 LYS C CA 1
ATOM 4389 C C . LYS C 2 188 ? 29.044 -30.180 12.275 1.00 34.06 188 LYS C C 1
ATOM 4390 O O . LYS C 2 188 ? 29.208 -30.227 13.496 1.00 34.89 188 LYS C O 1
ATOM 4396 N N . SER C 2 189 ? 29.620 -31.023 11.424 1.00 38.08 189 SER C N 1
ATOM 4397 C CA . SER C 2 189 ? 30.603 -32.008 11.856 1.00 37.92 189 SER C CA 1
ATOM 4398 C C . SER C 2 189 ? 31.548 -32.127 10.674 1.00 39.40 189 SER C C 1
ATOM 4399 O O . SER C 2 189 ? 31.104 -32.353 9.543 1.00 38.08 189 SER C O 1
ATOM 4402 N N . GLY C 2 190 ? 32.842 -31.967 10.936 1.00 43.24 190 GLY C N 1
ATOM 4403 C CA . GLY C 2 190 ? 33.820 -32.025 9.861 1.00 43.11 190 GLY C CA 1
ATOM 4404 C C . GLY C 2 190 ? 33.500 -31.108 8.695 1.00 44.03 190 GLY C C 1
ATOM 4405 O O . GLY C 2 190 ? 33.317 -29.895 8.856 1.00 41.09 190 GLY C O 1
ATOM 4406 N N . ASN C 2 191 ? 33.418 -31.693 7.502 1.00 40.84 191 ASN C N 1
ATOM 4407 C CA . ASN C 2 191 ? 33.154 -30.947 6.280 1.00 41.70 191 ASN C CA 1
ATOM 4408 C C . ASN C 2 191 ? 31.674 -30.896 5.920 1.00 40.29 191 ASN C C 1
ATOM 4409 O O . ASN C 2 191 ? 31.338 -30.482 4.806 1.00 39.16 191 ASN C O 1
ATOM 4414 N N . THR C 2 192 ? 30.786 -31.295 6.828 1.00 34.89 192 THR C N 1
ATOM 4415 C CA . THR C 2 192 ? 29.365 -31.423 6.521 1.00 36.01 192 THR C CA 1
ATOM 4416 C C . THR C 2 192 ? 28.548 -30.611 7.517 1.00 36.18 192 THR C C 1
ATOM 4417 O O . THR C 2 192 ? 28.507 -30.940 8.707 1.00 38.10 192 THR C O 1
ATOM 4421 N N . ALA C 2 193 ? 27.907 -29.554 7.028 1.00 34.37 193 ALA C N 1
ATOM 4422 C CA . ALA C 2 193 ? 26.905 -28.825 7.786 1.00 30.48 193 ALA C CA 1
ATOM 4423 C C . ALA C 2 193 ? 25.528 -29.401 7.487 1.00 31.42 193 ALA C C 1
ATOM 4424 O O . ALA C 2 193 ? 25.261 -29.867 6.375 1.00 32.96 193 ALA C O 1
ATOM 4426 N N . SER C 2 194 ? 24.652 -29.373 8.490 1.00 29.60 194 SER C N 1
ATOM 4427 C CA . SER C 2 194 ? 23.341 -30.000 8.380 1.00 23.82 194 SER C CA 1
ATOM 4428 C C . SER C 2 194 ? 22.256 -29.066 8.890 1.00 26.97 194 SER C C 1
ATOM 4429 O O . SER C 2 194 ? 22.384 -28.487 9.974 1.00 28.04 194 SER C O 1
ATOM 4432 N N . LEU C 2 195 ? 21.191 -28.930 8.106 1.00 26.02 195 LEU C N 1
ATOM 4433 C CA . LEU C 2 195 ? 19.978 -28.234 8.510 1.00 27.80 195 LEU C CA 1
ATOM 4434 C C . LEU C 2 195 ? 18.898 -29.270 8.780 1.00 30.17 195 LEU C C 1
ATOM 4435 O O . LEU C 2 195 ? 18.620 -30.119 7.925 1.00 33.88 195 LEU C O 1
ATOM 4440 N N . THR C 2 196 ? 18.298 -29.209 9.966 1.00 27.57 196 THR C N 1
ATOM 4441 C CA . THR C 2 196 ? 17.306 -30.188 10.389 1.00 28.04 196 THR C CA 1
ATOM 4442 C C . THR C 2 196 ? 15.996 -29.471 10.680 1.00 33.96 196 THR C C 1
ATOM 4443 O O . THR C 2 196 ? 15.944 -28.588 11.543 1.00 36.00 196 THR C O 1
ATOM 4447 N N . ILE C 2 197 ? 14.946 -29.849 9.955 1.00 29.97 197 ILE C N 1
ATOM 4448 C CA . ILE C 2 197 ? 13.618 -29.270 10.110 1.00 25.80 197 ILE C CA 1
ATOM 4449 C C . ILE C 2 197 ? 12.753 -30.274 10.862 1.00 34.61 197 ILE C C 1
ATOM 4450 O O . ILE C 2 197 ? 12.533 -31.395 10.387 1.00 35.52 197 ILE C O 1
ATOM 4455 N N . SER C 2 198 ? 12.270 -29.878 12.037 1.00 39.87 198 SER C N 1
ATOM 4456 C CA . SER C 2 198 ? 11.411 -30.711 12.867 1.00 35.78 198 SER C CA 1
ATOM 4457 C C . SER C 2 198 ? 9.954 -30.302 12.685 1.00 41.24 198 SER C C 1
ATOM 4458 O O . SER C 2 198 ? 9.646 -29.143 12.399 1.00 43.37 198 SER C O 1
ATOM 4461 N N . GLY C 2 199 ? 9.059 -31.271 12.871 1.00 36.76 199 GLY C N 1
ATOM 4462 C CA . GLY C 2 199 ? 7.640 -31.051 12.679 1.00 32.07 199 GLY C CA 1
ATOM 4463 C C . GLY C 2 199 ? 7.309 -30.456 11.326 1.00 31.95 199 GLY C C 1
ATOM 4464 O O . GLY C 2 199 ? 6.753 -29.355 11.252 1.00 38.57 199 GLY C O 1
ATOM 4465 N N . LEU C 2 200 ? 7.648 -31.178 10.254 1.00 36.18 200 LEU C N 1
ATOM 4466 C CA . LEU C 2 200 ? 7.489 -30.659 8.900 1.00 36.81 200 LEU C CA 1
ATOM 4467 C C . LEU C 2 200 ? 6.072 -30.143 8.702 1.00 34.68 200 LEU C C 1
ATOM 4468 O O . LEU C 2 200 ? 5.094 -30.835 8.994 1.00 35.72 200 LEU C O 1
ATOM 4473 N N . GLN C 2 201 ? 5.978 -28.918 8.188 1.00 33.90 201 GLN C N 1
ATOM 4474 C CA . GLN C 2 201 ? 4.727 -28.328 7.745 1.00 34.60 201 GLN C CA 1
ATOM 4475 C C . GLN C 2 201 ? 4.746 -28.123 6.237 1.00 33.67 201 GLN C C 1
ATOM 4476 O O . GLN C 2 201 ? 5.798 -28.184 5.593 1.00 36.95 201 GLN C O 1
ATOM 4482 N N . ALA C 2 202 ? 3.557 -27.890 5.679 1.00 32.49 202 ALA C N 1
ATOM 4483 C CA . ALA C 2 202 ? 3.424 -27.754 4.232 1.00 32.50 202 ALA C CA 1
ATOM 4484 C C . ALA C 2 202 ? 4.232 -26.571 3.714 1.00 33.26 202 ALA C C 1
ATOM 4485 O O . ALA C 2 202 ? 4.935 -26.676 2.703 1.00 33.92 202 ALA C O 1
ATOM 4487 N N . GLU C 2 203 ? 4.155 -25.435 4.409 1.00 29.95 203 GLU C N 1
ATOM 4488 C CA . GLU C 2 203 ? 4.865 -24.234 3.988 1.00 28.96 203 GLU C CA 1
ATOM 4489 C C . GLU C 2 203 ? 6.381 -24.389 4.026 1.00 32.29 203 GLU C C 1
ATOM 4490 O O . GLU C 2 203 ? 7.085 -23.510 3.517 1.00 34.80 203 GLU C O 1
ATOM 4496 N N . ASP C 2 204 ? 6.904 -25.475 4.600 1.00 29.99 204 ASP C N 1
ATOM 4497 C CA . ASP C 2 204 ? 8.348 -25.672 4.602 1.00 25.89 204 ASP C CA 1
ATOM 4498 C C . ASP C 2 204 ? 8.882 -26.072 3.235 1.00 34.61 204 ASP C C 1
ATOM 4499 O O . ASP C 2 204 ? 10.095 -26.015 3.016 1.00 35.94 204 ASP C O 1
ATOM 4504 N N . ALA C 2 205 ? 8.011 -26.476 2.316 1.00 33.03 205 ALA C N 1
ATOM 4505 C CA . ALA C 2 205 ? 8.442 -26.926 0.996 1.00 27.16 205 ALA C CA 1
ATOM 4506 C C . ALA C 2 205 ? 9.004 -25.718 0.256 1.00 32.82 205 ALA C C 1
ATOM 4507 O O . ALA C 2 205 ? 8.281 -24.756 -0.023 1.00 33.96 205 ALA C O 1
ATOM 4509 N N . ALA C 2 206 ? 10.294 -25.767 -0.056 1.00 28.83 206 ALA C N 1
ATOM 4510 C CA . ALA C 2 206 ? 10.978 -24.702 -0.778 1.00 27.45 206 ALA C CA 1
ATOM 4511 C C . ALA C 2 206 ? 12.358 -25.222 -1.164 1.00 28.67 206 ALA C C 1
ATOM 4512 O O . ALA C 2 206 ? 12.654 -26.414 -1.019 1.00 28.91 206 ALA C O 1
ATOM 4514 N N . ASP C 2 207 ? 13.202 -24.323 -1.664 1.00 30.45 207 ASP C N 1
ATOM 4515 C CA . ASP C 2 207 ? 14.596 -24.616 -1.967 1.00 26.74 207 ASP C CA 1
ATOM 4516 C C . ASP C 2 207 ? 15.470 -24.153 -0.810 1.00 30.18 207 ASP C C 1
ATOM 4517 O O . ASP C 2 207 ? 15.365 -23.004 -0.367 1.00 32.36 207 ASP C O 1
ATOM 4522 N N . TYR C 2 208 ? 16.328 -25.042 -0.327 1.00 29.50 208 TYR C N 1
ATOM 4523 C CA . TYR C 2 208 ? 17.221 -24.746 0.783 1.00 27.71 208 TYR C CA 1
ATOM 4524 C C . TYR C 2 208 ? 18.663 -24.793 0.304 1.00 28.28 208 TYR C C 1
ATOM 4525 O O . TYR C 2 208 ? 19.097 -25.794 -0.277 1.00 29.81 208 TYR C O 1
ATOM 4534 N N . TYR C 2 209 ? 19.392 -23.706 0.542 1.00 26.05 209 TYR C N 1
ATOM 4535 C CA . TYR C 2 209 ? 20.801 -23.607 0.197 1.00 24.41 209 TYR C CA 1
ATOM 4536 C C . TYR C 2 209 ? 21.621 -23.437 1.463 1.00 24.51 209 TYR C C 1
ATOM 4537 O O . TYR C 2 209 ? 21.265 -22.636 2.335 1.00 25.29 209 TYR C O 1
ATOM 4546 N N . CYS C 2 210 ? 22.712 -24.182 1.562 1.00 22.09 210 CYS C N 1
ATOM 4547 C CA . CYS C 2 210 ? 23.701 -23.868 2.572 1.00 24.82 210 CYS C CA 1
ATOM 4548 C C . CYS C 2 210 ? 24.668 -22.832 2.022 1.00 27.85 210 CYS C C 1
ATOM 4549 O O . CYS C 2 210 ? 24.849 -22.693 0.810 1.00 23.13 210 CYS C O 1
ATOM 4552 N N . CYS C 2 211 ? 25.284 -22.093 2.934 1.00 26.18 211 CYS C N 1
ATOM 4553 C CA . CYS C 2 211 ? 26.221 -21.055 2.551 1.00 24.29 211 CYS C CA 1
ATOM 4554 C C . CYS C 2 211 ? 27.385 -21.078 3.522 1.00 24.80 211 CYS C C 1
ATOM 4555 O O . CYS C 2 211 ? 27.211 -21.343 4.713 1.00 28.10 211 CYS C O 1
ATOM 4558 N N . SER C 2 212 ? 28.575 -20.807 3.004 1.00 25.50 212 SER C N 1
ATOM 4559 C CA . SER C 2 212 ? 29.770 -20.751 3.828 1.00 27.82 212 SER C CA 1
ATOM 4560 C C . SER C 2 212 ? 30.563 -19.509 3.466 1.00 27.94 212 SER C C 1
ATOM 4561 O O . SER C 2 212 ? 30.844 -19.269 2.289 1.00 25.06 212 SER C O 1
ATOM 4564 N N . TYR C 2 213 ? 30.917 -18.724 4.474 1.00 34.14 213 TYR C N 1
ATOM 4565 C CA . TYR C 2 213 ? 31.796 -17.573 4.300 1.00 31.13 213 TYR C CA 1
ATOM 4566 C C . TYR C 2 213 ? 33.211 -17.996 4.674 1.00 29.67 213 TYR C C 1
ATOM 4567 O O . TYR C 2 213 ? 33.550 -18.102 5.857 1.00 34.14 213 TYR C O 1
ATOM 4576 N N . ALA C 2 214 ? 34.025 -18.265 3.657 1.00 31.29 214 ALA C N 1
ATOM 4577 C CA . ALA C 2 214 ? 35.465 -18.282 3.833 1.00 32.01 214 ALA C CA 1
ATOM 4578 C C . ALA C 2 214 ? 35.956 -16.845 3.966 1.00 32.03 214 ALA C C 1
ATOM 4579 O O . ALA C 2 214 ? 35.175 -15.889 3.908 1.00 45.78 214 ALA C O 1
ATOM 4581 N N . GLY C 2 215 ? 37.268 -16.689 4.141 1.00 28.13 215 GLY C N 1
ATOM 4582 C CA . GLY C 2 215 ? 37.854 -15.372 4.299 1.00 37.33 215 GLY C CA 1
ATOM 4583 C C . GLY C 2 215 ? 37.571 -14.435 3.143 1.00 31.32 215 GLY C C 1
ATOM 4584 O O . GLY C 2 215 ? 36.979 -13.370 3.332 1.00 34.44 215 GLY C O 1
ATOM 4585 N N . THR C 2 216 ? 37.952 -14.836 1.935 1.00 31.86 216 THR C N 1
ATOM 4586 C CA . THR C 2 216 ? 37.922 -13.951 0.779 1.00 34.97 216 THR C CA 1
ATOM 4587 C C . THR C 2 216 ? 36.814 -14.275 -0.214 1.00 34.94 216 THR C C 1
ATOM 4588 O O . THR C 2 216 ? 36.686 -13.577 -1.225 1.00 37.15 216 THR C O 1
ATOM 4592 N N . TYR C 2 217 ? 36.007 -15.299 0.043 1.00 34.96 217 TYR C N 1
ATOM 4593 C CA . TYR C 2 217 ? 34.963 -15.664 -0.899 1.00 28.47 217 TYR C CA 1
ATOM 4594 C C . TYR C 2 217 ? 33.806 -16.316 -0.157 1.00 28.58 217 TYR C C 1
ATOM 4595 O O . TYR C 2 217 ? 33.945 -16.778 0.978 1.00 26.49 217 TYR C O 1
ATOM 4604 N N . THR C 2 218 ? 32.658 -16.343 -0.826 1.00 31.13 218 THR C N 1
ATOM 4605 C CA . THR C 2 218 ? 31.455 -16.991 -0.328 1.00 28.84 218 THR C CA 1
ATOM 4606 C C . THR C 2 218 ? 30.991 -18.015 -1.353 1.00 28.94 218 THR C C 1
ATOM 4607 O O . THR C 2 218 ? 31.028 -17.757 -2.560 1.00 31.96 218 THR C O 1
ATOM 4611 N N . VAL C 2 219 ? 30.558 -19.180 -0.873 1.00 29.80 219 VAL C N 1
ATOM 4612 C CA . VAL C 2 219 ? 30.104 -20.265 -1.735 1.00 29.84 219 VAL C CA 1
ATOM 4613 C C . VAL C 2 219 ? 28.733 -20.728 -1.269 1.00 28.42 219 VAL C C 1
ATOM 4614 O O . VAL C 2 219 ? 28.552 -21.065 -0.093 1.00 25.17 219 VAL C O 1
ATOM 4618 N N . PHE C 2 220 ? 27.775 -20.747 -2.190 1.00 26.89 220 PHE C N 1
ATOM 4619 C CA . PHE C 2 220 ? 26.465 -21.327 -1.944 1.00 27.78 220 PHE C CA 1
ATOM 4620 C C . PHE C 2 220 ? 26.467 -22.803 -2.317 1.00 28.60 220 PHE C C 1
ATOM 4621 O O . PHE C 2 220 ? 27.168 -23.232 -3.237 1.00 35.79 220 PHE C O 1
ATOM 4629 N N . GLY C 2 221 ? 25.676 -23.581 -1.587 1.00 28.35 221 GLY C N 1
ATOM 4630 C CA . GLY C 2 221 ? 25.494 -24.969 -1.945 1.00 27.84 221 GLY C CA 1
ATOM 4631 C C . GLY C 2 221 ? 24.644 -25.130 -3.192 1.00 35.22 221 GLY C C 1
ATOM 4632 O O . GLY C 2 221 ? 23.910 -24.231 -3.604 1.00 37.09 221 GLY C O 1
ATOM 4633 N N . GLY C 2 222 ? 24.743 -26.315 -3.800 1.00 37.93 222 GLY C N 1
ATOM 4634 C CA . GLY C 2 222 ? 24.007 -26.598 -5.023 1.00 23.44 222 GLY C CA 1
ATOM 4635 C C . GLY C 2 222 ? 22.503 -26.492 -4.882 1.00 30.99 222 GLY C C 1
ATOM 4636 O O . GLY C 2 222 ? 21.806 -26.331 -5.887 1.00 39.48 222 GLY C O 1
ATOM 4637 N N . GLY C 2 223 ? 21.989 -26.578 -3.668 1.00 34.14 223 GLY C N 1
ATOM 4638 C CA . GLY C 2 223 ? 20.568 -26.444 -3.417 1.00 29.41 223 GLY C CA 1
ATOM 4639 C C . GLY C 2 223 ? 19.871 -27.779 -3.245 1.00 29.68 223 GLY C C 1
ATOM 4640 O O . GLY C 2 223 ? 20.221 -28.781 -3.876 1.00 33.08 223 GLY C O 1
ATOM 4641 N N . THR C 2 224 ? 18.857 -27.792 -2.378 1.00 31.71 224 THR C N 1
ATOM 4642 C CA . THR C 2 224 ? 18.046 -28.976 -2.121 1.00 25.11 224 THR C CA 1
ATOM 4643 C C . THR C 2 224 ? 16.581 -28.583 -2.199 1.00 29.31 224 THR C C 1
ATOM 4644 O O . THR C 2 224 ? 16.141 -27.693 -1.464 1.00 31.45 224 THR C O 1
ATOM 4648 N N . LYS C 2 225 ? 15.829 -29.237 -3.081 1.00 32.30 225 LYS C N 1
ATOM 4649 C CA . LYS C 2 225 ? 14.392 -29.008 -3.151 1.00 28.77 225 LYS C CA 1
ATOM 4650 C C . LYS C 2 225 ? 13.689 -29.898 -2.134 1.00 29.11 225 LYS C C 1
ATOM 4651 O O . LYS C 2 225 ? 13.737 -31.129 -2.236 1.00 31.06 225 LYS C O 1
ATOM 4657 N N . LEU C 2 226 ? 13.044 -29.278 -1.154 1.00 29.94 226 LEU C N 1
ATOM 4658 C CA . LEU C 2 226 ? 12.288 -29.991 -0.135 1.00 28.28 226 LEU C CA 1
ATOM 4659 C C . LEU C 2 226 ? 10.822 -30.019 -0.541 1.00 29.67 226 LEU C C 1
ATOM 4660 O O . LEU C 2 226 ? 10.211 -28.965 -0.743 1.00 40.34 226 LEU C O 1
ATOM 4665 N N . THR C 2 227 ? 10.265 -31.219 -0.664 1.00 29.26 227 THR C N 1
ATOM 4666 C CA . THR C 2 227 ? 8.849 -31.403 -0.938 1.00 28.05 227 THR C CA 1
ATOM 4667 C C . THR C 2 227 ? 8.182 -32.024 0.283 1.00 29.05 227 THR C C 1
ATOM 4668 O O . THR C 2 227 ? 8.721 -32.956 0.890 1.00 35.26 227 THR C O 1
ATOM 4672 N N . VAL C 2 228 ? 7.023 -31.489 0.655 1.00 28.62 228 VAL C N 1
ATOM 4673 C CA . VAL C 2 228 ? 6.315 -31.897 1.864 1.00 26.62 228 VAL C CA 1
ATOM 4674 C C . VAL C 2 228 ? 5.041 -32.611 1.441 1.00 37.56 228 VAL C C 1
ATOM 4675 O O . VAL C 2 228 ? 4.094 -31.978 0.958 1.00 48.91 228 VAL C O 1
ATOM 4679 N N . LEU C 2 229 ? 5.007 -33.925 1.630 1.00 36.50 229 LEU C N 1
ATOM 4680 C CA . LEU C 2 229 ? 3.804 -34.693 1.349 1.00 34.73 229 LEU C CA 1
ATOM 4681 C C . LEU C 2 229 ? 2.695 -34.332 2.337 1.00 38.49 229 LEU C C 1
ATOM 4682 O O . LEU C 2 229 ? 1.544 -34.738 2.177 1.00 50.51 229 LEU C O 1
ATOM 4687 N N . GLU D 2 1 ? 17.639 16.575 11.515 1.00 50.16 1 GLU E N 1
ATOM 4688 C CA . GLU D 2 1 ? 17.610 16.746 12.963 1.00 44.83 1 GLU E CA 1
ATOM 4689 C C . GLU D 2 1 ? 16.167 16.842 13.451 1.00 44.04 1 GLU E C 1
ATOM 4690 O O . GLU D 2 1 ? 15.398 15.888 13.321 1.00 40.97 1 GLU E O 1
ATOM 4696 N N . VAL D 2 2 ? 15.798 17.994 14.005 1.00 42.02 2 VAL E N 1
ATOM 4697 C CA . VAL D 2 2 ? 14.436 18.204 14.483 1.00 36.76 2 VAL E CA 1
ATOM 4698 C C . VAL D 2 2 ? 13.540 18.528 13.294 1.00 37.08 2 VAL E C 1
ATOM 4699 O O . VAL D 2 2 ? 13.865 19.389 12.467 1.00 34.71 2 VAL E O 1
ATOM 4703 N N . ARG D 2 3 ? 12.422 17.810 13.184 1.00 34.43 3 ARG E N 1
ATOM 4704 C CA . ARG D 2 3 ? 11.531 17.946 12.041 1.00 38.50 3 ARG E CA 1
ATOM 4705 C C . ARG D 2 3 ? 10.088 17.727 12.467 1.00 38.47 3 ARG E C 1
ATOM 4706 O O . ARG D 2 3 ? 9.794 16.908 13.342 1.00 36.27 3 ARG E O 1
ATOM 4714 N N . LEU D 2 4 ? 9.196 18.482 11.834 1.00 31.82 4 LEU E N 1
ATOM 4715 C CA . LEU D 2 4 ? 7.763 18.244 11.883 1.00 32.79 4 LEU E CA 1
ATOM 4716 C C . LEU D 2 4 ? 7.260 18.096 10.454 1.00 34.09 4 LEU E C 1
ATOM 4717 O O . LEU D 2 4 ? 7.677 18.841 9.561 1.00 32.82 4 LEU E O 1
ATOM 4722 N N . LEU D 2 5 ? 6.378 17.125 10.235 1.00 33.23 5 LEU E N 1
ATOM 4723 C CA . LEU D 2 5 ? 5.875 16.835 8.896 1.00 25.53 5 LEU E CA 1
ATOM 4724 C C . LEU D 2 5 ? 4.368 16.649 8.971 1.00 33.97 5 LEU E C 1
ATOM 4725 O O . LEU D 2 5 ? 3.889 15.699 9.598 1.00 37.51 5 LEU E O 1
ATOM 4730 N N . GLU D 2 6 ? 3.629 17.549 8.332 1.00 31.87 6 GLU E N 1
ATOM 4731 C CA . GLU D 2 6 ? 2.185 17.420 8.260 1.00 30.60 6 GLU E CA 1
ATOM 4732 C C . GLU D 2 6 ? 1.785 16.511 7.103 1.00 33.72 6 GLU E C 1
ATOM 4733 O O . GLU D 2 6 ? 2.534 16.313 6.142 1.00 31.90 6 GLU E O 1
ATOM 4739 N N . SER D 2 7 ? 0.580 15.958 7.209 1.00 34.54 7 SER E N 1
ATOM 4740 C CA . SER D 2 7 ? 0.021 15.141 6.143 1.00 32.05 7 SER E CA 1
ATOM 4741 C C . SER D 2 7 ? -1.471 14.988 6.385 1.00 39.81 7 SER E C 1
ATOM 4742 O O . SER D 2 7 ? -1.976 15.267 7.475 1.00 39.02 7 SER E O 1
ATOM 4745 N N . GLY D 2 8 ? -2.170 14.542 5.350 1.00 39.42 8 GLY E N 1
ATOM 4746 C CA . GLY D 2 8 ? -3.589 14.282 5.444 1.00 46.18 8 GLY E CA 1
ATOM 4747 C C . GLY D 2 8 ? -4.491 15.341 4.853 1.00 50.45 8 GLY E C 1
ATOM 4748 O O . GLY D 2 8 ? -5.703 15.291 5.083 1.00 53.16 8 GLY E O 1
ATOM 4749 N N . GLY D 2 9 ? -3.947 16.293 4.103 1.00 44.31 9 GLY E N 1
ATOM 4750 C CA . GLY D 2 9 ? -4.768 17.299 3.470 1.00 38.36 9 GLY E CA 1
ATOM 4751 C C . GLY D 2 9 ? -5.317 16.845 2.130 1.00 38.12 9 GLY E C 1
ATOM 4752 O O . GLY D 2 9 ? -4.742 15.994 1.453 1.00 45.73 9 GLY E O 1
ATOM 4753 N N . GLY D 2 10 ? -6.445 17.431 1.749 1.00 33.85 10 GLY E N 1
ATOM 4754 C CA . GLY D 2 10 ? -7.071 17.081 0.487 1.00 35.52 10 GLY E CA 1
ATOM 4755 C C . GLY D 2 10 ? -8.396 17.794 0.331 1.00 43.32 10 GLY E C 1
ATOM 4756 O O . GLY D 2 10 ? -8.820 18.571 1.194 1.00 38.31 10 GLY E O 1
ATOM 4757 N N . LEU D 2 11 ? -9.051 17.509 -0.794 1.00 47.21 11 LEU E N 1
ATOM 4758 C CA . LEU D 2 11 ? -10.343 18.110 -1.099 1.00 45.81 11 LEU E CA 1
ATOM 4759 C C . LEU D 2 11 ? -11.463 17.331 -0.416 1.00 41.85 11 LEU E C 1
ATOM 4760 O O . LEU D 2 11 ? -11.510 16.100 -0.490 1.00 49.84 11 LEU E O 1
ATOM 4765 N N . VAL D 2 12 ? -12.361 18.054 0.254 1.00 40.53 12 VAL E N 1
ATOM 4766 C CA . VAL D 2 12 ? -13.506 17.471 0.945 1.00 44.41 12 VAL E CA 1
ATOM 4767 C C . VAL D 2 12 ? -14.698 18.401 0.779 1.00 51.57 12 VAL E C 1
ATOM 4768 O O . VAL D 2 12 ? -14.546 19.621 0.671 1.00 55.46 12 VAL E O 1
ATOM 4772 N N . GLN D 2 13 ? -15.897 17.817 0.773 1.00 51.87 13 GLN E N 1
ATOM 4773 C CA . GLN D 2 13 ? -17.093 18.625 0.591 1.00 50.79 13 GLN E CA 1
ATOM 4774 C C . GLN D 2 13 ? -17.462 19.347 1.887 1.00 46.45 13 GLN E C 1
ATOM 4775 O O . GLN D 2 13 ? -17.129 18.882 2.980 1.00 48.81 13 GLN E O 1
ATOM 4781 N N . PRO D 2 14 ? -18.128 20.500 1.787 1.00 43.36 14 PRO E N 1
ATOM 4782 C CA . PRO D 2 14 ? -18.542 21.220 2.997 1.00 44.07 14 PRO E CA 1
ATOM 4783 C C . PRO D 2 14 ? -19.375 20.336 3.912 1.00 52.46 14 PRO E C 1
ATOM 4784 O O . PRO D 2 14 ? -20.244 19.584 3.464 1.00 52.70 14 PRO E O 1
ATOM 4788 N N . GLY D 2 15 ? -19.095 20.427 5.208 1.00 51.74 15 GLY E N 1
ATOM 4789 C CA . GLY D 2 15 ? -19.704 19.549 6.183 1.00 44.30 15 GLY E CA 1
ATOM 4790 C C . GLY D 2 15 ? -19.037 18.197 6.327 1.00 49.50 15 GLY E C 1
ATOM 4791 O O . GLY D 2 15 ? -19.447 17.412 7.191 1.00 56.10 15 GLY E O 1
ATOM 4792 N N . GLY D 2 16 ? -18.027 17.897 5.508 1.00 45.65 16 GLY E N 1
ATOM 4793 C CA . GLY D 2 16 ? -17.329 16.631 5.554 1.00 44.45 16 GLY E CA 1
ATOM 4794 C C . GLY D 2 16 ? -16.383 16.561 6.734 1.00 44.19 16 GLY E C 1
ATOM 4795 O O . GLY D 2 16 ? -16.446 17.352 7.678 1.00 45.46 16 GLY E O 1
ATOM 4796 N N . SER D 2 17 ? -15.492 15.579 6.673 1.00 41.99 17 SER E N 1
ATOM 4797 C CA . SER D 2 17 ? -14.568 15.303 7.758 1.00 48.32 17 SER E CA 1
ATOM 4798 C C . SER D 2 17 ? -13.192 14.988 7.195 1.00 49.60 17 SER E C 1
ATOM 4799 O O . SER D 2 17 ? -13.058 14.400 6.118 1.00 47.73 17 SER E O 1
ATOM 4802 N N . LEU D 2 18 ? -12.164 15.415 7.930 1.00 47.71 18 LEU E N 1
ATOM 4803 C CA . LEU D 2 18 ? -10.784 15.142 7.540 1.00 47.14 18 LEU E CA 1
ATOM 4804 C C . LEU D 2 18 ? -9.936 14.941 8.776 1.00 48.82 18 LEU E C 1
ATOM 4805 O O . LEU D 2 18 ? -10.237 15.493 9.823 1.00 43.51 18 LEU E O 1
ATOM 4810 N N . ARG D 2 19 ? -8.885 14.142 8.668 1.00 39.66 19 ARG E N 1
ATOM 4811 C CA . ARG D 2 19 ? -7.966 13.988 9.776 1.00 39.64 19 ARG E CA 1
ATOM 4812 C C . ARG D 2 19 ? -6.569 14.358 9.380 1.00 41.77 19 ARG E C 1
ATOM 4813 O O . ARG D 2 19 ? -6.035 13.819 8.427 1.00 44.12 19 ARG E O 1
ATOM 4821 N N . LEU D 2 20 ? -5.956 15.260 10.132 1.00 44.94 20 LEU E N 1
ATOM 4822 C CA . LEU D 2 20 ? -4.608 15.689 9.842 1.00 40.81 20 LEU E CA 1
ATOM 4823 C C . LEU D 2 20 ? -3.612 15.021 10.732 1.00 37.98 20 LEU E C 1
ATOM 4824 O O . LEU D 2 20 ? -3.935 14.648 11.834 1.00 41.52 20 LEU E O 1
ATOM 4829 N N . SER D 2 21 ? -2.403 14.854 10.240 1.00 35.62 21 SER E N 1
ATOM 4830 C CA . SER D 2 21 ? -1.365 14.178 11.001 1.00 36.30 21 SER E CA 1
ATOM 4831 C C . SER D 2 21 ? -0.096 15.017 10.981 1.00 42.92 21 SER E C 1
ATOM 4832 O O . SER D 2 21 ? 0.170 15.749 10.024 1.00 43.73 21 SER E O 1
ATOM 4835 N N . CYS D 2 22 ? 0.682 14.909 12.057 1.00 38.59 22 CYS E N 1
ATOM 4836 C CA . CYS D 2 22 ? 1.955 15.607 12.189 1.00 38.18 22 CYS E CA 1
ATOM 4837 C C . CYS D 2 22 ? 2.990 14.634 12.734 1.00 41.10 22 CYS E C 1
ATOM 4838 O O . CYS D 2 22 ? 2.794 14.060 13.809 1.00 43.26 22 CYS E O 1
ATOM 4841 N N . ALA D 2 23 ? 4.087 14.452 12.000 1.00 38.23 23 ALA E N 1
ATOM 4842 C CA . ALA D 2 23 ? 5.121 13.481 12.348 1.00 33.67 23 ALA E CA 1
ATOM 4843 C C . ALA D 2 23 ? 6.330 14.200 12.936 1.00 38.60 23 ALA E C 1
ATOM 4844 O O . ALA D 2 23 ? 6.975 15.003 12.252 1.00 38.22 23 ALA E O 1
ATOM 4846 N N . ALA D 2 24 ? 6.643 13.894 14.194 1.00 38.63 24 ALA E N 1
ATOM 4847 C CA . ALA D 2 24 ? 7.795 14.462 14.881 1.00 38.70 24 ALA E CA 1
ATOM 4848 C C . ALA D 2 24 ? 9.028 13.583 14.693 1.00 41.53 24 ALA E C 1
ATOM 4849 O O . ALA D 2 24 ? 8.930 12.361 14.550 1.00 40.83 24 ALA E O 1
ATOM 4851 N N . SER D 2 25 ? 10.198 14.225 14.699 1.00 37.33 25 SER E N 1
ATOM 4852 C CA . SER D 2 25 ? 11.470 13.535 14.510 1.00 34.85 25 SER E CA 1
ATOM 4853 C C . SER D 2 25 ? 12.586 14.397 15.076 1.00 37.73 25 SER E C 1
ATOM 4854 O O . SER D 2 25 ? 12.639 15.597 14.796 1.00 45.83 25 SER E O 1
ATOM 4857 N N . GLY D 2 26 ? 13.471 13.789 15.863 1.00 33.24 26 GLY E N 1
ATOM 4858 C CA . GLY D 2 26 ? 14.664 14.462 16.333 1.00 32.45 26 GLY E CA 1
ATOM 4859 C C . GLY D 2 26 ? 14.610 14.999 17.746 1.00 32.48 26 GLY E C 1
ATOM 4860 O O . GLY D 2 26 ? 15.593 15.601 18.195 1.00 34.44 26 GLY E O 1
ATOM 4861 N N . PHE D 2 27 ? 13.507 14.804 18.463 1.00 32.13 27 PHE E N 1
ATOM 4862 C CA . PHE D 2 27 ? 13.403 15.296 19.828 1.00 34.53 27 PHE E CA 1
ATOM 4863 C C . PHE D 2 27 ? 12.427 14.417 20.598 1.00 33.72 27 PHE E C 1
ATOM 4864 O O . PHE D 2 27 ? 11.745 13.559 20.028 1.00 34.78 27 PHE E O 1
ATOM 4872 N N . THR D 2 28 ? 12.376 14.634 21.912 1.00 34.72 28 THR E N 1
ATOM 4873 C CA . THR D 2 28 ? 11.481 13.885 22.792 1.00 32.06 28 THR E CA 1
ATOM 4874 C C . THR D 2 28 ? 10.073 14.444 22.639 1.00 37.08 28 THR E C 1
ATOM 4875 O O . THR D 2 28 ? 9.735 15.478 23.220 1.00 35.93 28 THR E O 1
ATOM 4879 N N . PHE D 2 29 ? 9.244 13.742 21.860 1.00 39.33 29 PHE E N 1
ATOM 4880 C CA . PHE D 2 29 ? 7.944 14.279 21.472 1.00 35.80 29 PHE E CA 1
ATOM 4881 C C . PHE D 2 29 ? 7.028 14.470 22.677 1.00 40.85 29 PHE E C 1
ATOM 4882 O O . PHE D 2 29 ? 6.286 15.457 22.750 1.00 43.00 29 PHE E O 1
ATOM 4890 N N . ASN D 2 30 ? 7.071 13.552 23.638 1.00 42.93 30 ASN E N 1
ATOM 4891 C CA . ASN D 2 30 ? 6.125 13.587 24.748 1.00 46.67 30 ASN E CA 1
ATOM 4892 C C . ASN D 2 30 ? 6.494 14.595 25.831 1.00 41.81 30 ASN E C 1
ATOM 4893 O O . ASN D 2 30 ? 5.758 14.708 26.817 1.00 43.58 30 ASN E O 1
ATOM 4898 N N . ASP D 2 31 ? 7.603 15.318 25.684 1.00 39.76 31 ASP E N 1
ATOM 4899 C CA . ASP D 2 31 ? 7.984 16.353 26.636 1.00 37.24 31 ASP E CA 1
ATOM 4900 C C . ASP D 2 31 ? 7.450 17.731 26.269 1.00 37.75 31 ASP E C 1
ATOM 4901 O O . ASP D 2 31 ? 7.587 18.663 27.069 1.00 35.47 31 ASP E O 1
ATOM 4906 N N . TYR D 2 32 ? 6.852 17.886 25.089 1.00 36.19 32 TYR E N 1
ATOM 4907 C CA . TYR D 2 32 ? 6.509 19.198 24.564 1.00 36.99 32 TYR E CA 1
ATOM 4908 C C . TYR D 2 32 ? 5.051 19.245 24.133 1.00 36.94 32 TYR E C 1
ATOM 4909 O O . TYR D 2 32 ? 4.507 18.261 23.622 1.00 39.44 32 TYR E O 1
ATOM 4918 N N . ALA D 2 33 ? 4.428 20.400 24.352 1.00 33.11 33 ALA E N 1
ATOM 4919 C CA . ALA D 2 33 ? 3.106 20.667 23.810 1.00 32.68 33 ALA E CA 1
ATOM 4920 C C . ALA D 2 33 ? 3.173 20.788 22.293 1.00 29.81 33 ALA E C 1
ATOM 4921 O O . ALA D 2 33 ? 4.176 21.223 21.726 1.00 30.29 33 ALA E O 1
ATOM 4923 N N . MET D 2 34 ? 2.091 20.387 21.635 1.00 34.50 34 MET E N 1
ATOM 4924 C CA . MET D 2 34 ? 1.962 20.514 20.193 1.00 28.70 34 MET E CA 1
ATOM 4925 C C . MET D 2 34 ? 0.767 21.396 19.870 1.00 30.56 34 MET E C 1
ATOM 4926 O O . MET D 2 34 ? -0.227 21.411 20.601 1.00 32.78 34 MET E O 1
ATOM 4931 N N . SER D 2 35 ? 0.872 22.135 18.768 1.00 30.02 35 SER E N 1
ATOM 4932 C CA . SER D 2 35 ? -0.171 23.065 18.368 1.00 29.33 35 SER E CA 1
ATOM 4933 C C . SER D 2 35 ? -0.387 22.980 16.865 1.00 29.71 35 SER E C 1
ATOM 4934 O O . SER D 2 35 ? 0.521 22.626 16.111 1.00 30.72 35 SER E O 1
ATOM 4937 N N . TRP D 2 36 ? -1.609 23.288 16.442 1.00 33.16 36 TRP E N 1
ATOM 4938 C CA . TRP D 2 36 ? -1.943 23.448 15.034 1.00 28.31 36 TRP E CA 1
ATOM 4939 C C . TRP D 2 36 ? -2.198 24.922 14.763 1.00 29.40 36 TRP E C 1
ATOM 4940 O O . TRP D 2 36 ? -2.976 25.561 15.478 1.00 28.29 36 TRP E O 1
ATOM 4951 N N . VAL D 2 37 ? -1.526 25.462 13.750 1.00 27.42 37 VAL E N 1
ATOM 4952 C CA . VAL D 2 37 ? -1.756 26.819 13.272 1.00 23.98 37 VAL E CA 1
ATOM 4953 C C . VAL D 2 37 ? -2.068 26.742 11.785 1.00 23.95 37 VAL E C 1
ATOM 4954 O O . VAL D 2 37 ? -1.392 26.025 11.040 1.00 28.53 37 VAL E O 1
ATOM 4958 N N . ARG D 2 38 ? -3.098 27.465 11.354 1.00 22.06 38 ARG E N 1
ATOM 4959 C CA . ARG D 2 38 ? -3.511 27.466 9.960 1.00 24.80 38 ARG E CA 1
ATOM 4960 C C . ARG D 2 38 ? -3.424 28.870 9.376 1.00 20.27 38 ARG E C 1
ATOM 4961 O O . ARG D 2 38 ? -3.277 29.862 10.093 1.00 24.41 38 ARG E O 1
ATOM 4969 N N . GLN D 2 39 ? -3.520 28.938 8.051 1.00 23.55 39 GLN E N 1
ATOM 4970 C CA . GLN D 2 39 ? -3.498 30.203 7.317 1.00 25.42 39 GLN E CA 1
ATOM 4971 C C . GLN D 2 39 ? -4.522 29.888 6.233 1.00 24.37 39 GLN E C 1
ATOM 4972 O O . GLN D 2 39 ? -4.379 28.902 5.501 1.00 23.69 39 GLN E O 1
ATOM 4978 N N . ALA D 2 40 ? -5.560 30.718 6.141 1.00 26.82 40 ALA E N 1
ATOM 4979 C CA . ALA D 2 40 ? -6.574 30.545 5.112 1.00 26.30 40 ALA E CA 1
ATOM 4980 C C . ALA D 2 40 ? -6.137 31.500 4.003 1.00 27.62 40 ALA E C 1
ATOM 4981 O O . ALA D 2 40 ? -5.607 32.577 4.288 1.00 29.00 40 ALA E O 1
ATOM 4983 N N . PRO D 2 41 ? -6.324 31.112 2.743 1.00 28.56 41 PRO E N 1
ATOM 4984 C CA . PRO D 2 41 ? -5.991 32.007 1.625 1.00 25.21 41 PRO E CA 1
ATOM 4985 C C . PRO D 2 41 ? -6.620 33.382 1.794 1.00 30.05 41 PRO E C 1
ATOM 4986 O O . PRO D 2 41 ? -7.828 33.512 2.004 1.00 32.44 41 PRO E O 1
ATOM 4990 N N . GLY D 2 42 ? -5.782 34.417 1.719 1.00 28.87 42 GLY E N 1
ATOM 4991 C CA . GLY D 2 42 ? -6.219 35.779 1.934 1.00 24.55 42 GLY E CA 1
ATOM 4992 C C . GLY D 2 42 ? -6.303 36.211 3.382 1.00 28.10 42 GLY E C 1
ATOM 4993 O O . GLY D 2 42 ? -6.504 37.404 3.643 1.00 30.98 42 GLY E O 1
ATOM 4994 N N . GLU D 2 43 ? -6.149 35.292 4.330 1.00 29.42 43 GLU E N 1
ATOM 4995 C CA . GLU D 2 43 ? -6.271 35.577 5.751 1.00 27.45 43 GLU E CA 1
ATOM 4996 C C . GLU D 2 43 ? -4.914 35.476 6.438 1.00 27.36 43 GLU E C 1
ATOM 4997 O O . GLU D 2 43 ? -3.961 34.904 5.901 1.00 31.74 43 GLU E O 1
ATOM 5003 N N . GLY D 2 44 ? -4.839 36.037 7.645 1.00 20.87 44 GLY E N 1
ATOM 5004 C CA . GLY D 2 44 ? -3.634 35.964 8.443 1.00 20.50 44 GLY E CA 1
ATOM 5005 C C . GLY D 2 44 ? -3.518 34.652 9.199 1.00 23.99 44 GLY E C 1
ATOM 5006 O O . GLY D 2 44 ? -4.385 33.780 9.138 1.00 25.42 44 GLY E O 1
ATOM 5007 N N . LEU D 2 45 ? -2.410 34.514 9.926 1.00 21.22 45 LEU E N 1
ATOM 5008 C CA . LEU D 2 45 ? -2.204 33.318 10.733 1.00 21.58 45 LEU E CA 1
ATOM 5009 C C . LEU D 2 45 ? -3.269 33.227 11.819 1.00 24.55 45 LEU E C 1
ATOM 5010 O O . LEU D 2 45 ? -3.646 34.231 12.429 1.00 21.68 45 LEU E O 1
ATOM 5015 N N . GLU D 2 46 ? -3.760 32.013 12.057 1.00 28.05 46 GLU E N 1
ATOM 5016 C CA . GLU D 2 46 ? -4.779 31.771 13.068 1.00 28.15 46 GLU E CA 1
ATOM 5017 C C . GLU D 2 46 ? -4.398 30.542 13.877 1.00 26.97 46 GLU E C 1
ATOM 5018 O O . GLU D 2 46 ? -4.153 29.472 13.310 1.00 25.66 46 GLU E O 1
ATOM 5024 N N . TRP D 2 47 ? -4.340 30.698 15.197 1.00 27.45 47 TRP E N 1
ATOM 5025 C CA . TRP D 2 47 ? -4.095 29.556 16.064 1.00 29.81 47 TRP E CA 1
ATOM 5026 C C . TRP D 2 47 ? -5.331 28.670 16.097 1.00 28.71 47 TRP E C 1
ATOM 5027 O O . TRP D 2 47 ? -6.445 29.148 16.325 1.00 31.23 47 TRP E O 1
ATOM 5038 N N . VAL D 2 48 ? -5.138 27.378 15.852 1.00 27.02 48 VAL E N 1
ATOM 5039 C CA . VAL D 2 48 ? -6.261 26.453 15.764 1.00 31.53 48 VAL E CA 1
ATOM 5040 C C . VAL D 2 48 ? -6.511 25.669 17.046 1.00 36.78 48 VAL E C 1
ATOM 5041 O O . VAL D 2 48 ? -7.640 25.621 17.545 1.00 33.72 48 VAL E O 1
ATOM 5045 N N . SER D 2 49 ? -5.459 25.062 17.593 1.00 33.49 49 SER E N 1
ATOM 5046 C CA . SER D 2 49 ? -5.613 24.183 18.743 1.00 33.70 49 SER E CA 1
ATOM 5047 C C . SER D 2 49 ? -4.235 23.859 19.300 1.00 33.55 49 SER E C 1
ATOM 5048 O O . SER D 2 49 ? -3.245 23.847 18.567 1.00 37.11 49 SER E O 1
ATOM 5051 N N . THR D 2 50 ? -4.190 23.596 20.606 1.00 35.11 50 THR E N 1
ATOM 5052 C CA . THR D 2 50 ? -2.968 23.227 21.308 1.00 33.31 50 THR E CA 1
ATOM 5053 C C . THR D 2 50 ? -3.248 22.042 22.222 1.00 34.65 50 THR E C 1
ATOM 5054 O O . THR D 2 50 ? -4.245 22.029 22.951 1.00 37.95 50 THR E O 1
ATOM 5058 N N . ILE D 2 51 ? -2.373 21.042 22.169 1.00 29.21 51 ILE E N 1
ATOM 5059 C CA . ILE D 2 51 ? -2.434 19.888 23.057 1.00 31.93 51 ILE E CA 1
ATOM 5060 C C . ILE D 2 51 ? -1.212 19.934 23.964 1.00 36.07 51 ILE E C 1
ATOM 5061 O O . ILE D 2 51 ? -0.120 20.315 23.527 1.00 38.42 51 ILE E O 1
ATOM 5066 N N . SER D 2 52 ? -1.400 19.581 25.233 1.00 39.35 52 SER E N 1
ATOM 5067 C CA . SER D 2 52 ? -0.282 19.558 26.160 1.00 36.92 52 SER E CA 1
ATOM 5068 C C . SER D 2 52 ? 0.574 18.317 25.919 1.00 40.30 52 SER E C 1
ATOM 5069 O O . SER D 2 52 ? 0.197 17.401 25.185 1.00 42.31 52 SER E O 1
ATOM 5072 N N . TYR D 2 53 ? 1.745 18.293 26.561 1.00 39.81 53 TYR E N 1
ATOM 5073 C CA . TYR D 2 53 ? 2.695 17.206 26.335 1.00 37.06 53 TYR E CA 1
ATOM 5074 C C . TYR D 2 53 ? 2.099 15.853 26.707 1.00 42.71 53 TYR E C 1
ATOM 5075 O O . TYR D 2 53 ? 2.391 14.838 26.062 1.00 46.14 53 TYR E O 1
ATOM 5084 N N . SER D 2 54 ? 1.266 15.817 27.747 1.00 47.21 54 SER E N 1
ATOM 5085 C CA . SER D 2 54 ? 0.696 14.559 28.214 1.00 45.79 54 SER E CA 1
ATOM 5086 C C . SER D 2 54 ? -0.471 14.118 27.342 1.00 51.00 54 SER E C 1
ATOM 5087 O O . SER D 2 54 ? -0.566 12.945 26.965 1.00 55.71 54 SER E O 1
ATOM 5090 N N . GLY D 2 55 ? -1.368 15.043 27.014 1.00 53.99 55 GLY E N 1
ATOM 5091 C CA . GLY D 2 55 ? -2.581 14.746 26.277 1.00 50.84 55 GLY E CA 1
ATOM 5092 C C . GLY D 2 55 ? -3.855 15.052 27.034 1.00 50.43 55 GLY E C 1
ATOM 5093 O O . GLY D 2 55 ? -4.930 15.107 26.420 1.00 51.65 55 GLY E O 1
ATOM 5094 N N . GLY D 2 56 ? -3.777 15.257 28.345 1.00 41.13 56 GLY E N 1
ATOM 5095 C CA . GLY D 2 56 ? -4.961 15.562 29.115 1.00 49.57 56 GLY E CA 1
ATOM 5096 C C . GLY D 2 56 ? -5.392 17.007 29.099 1.00 54.25 56 GLY E C 1
ATOM 5097 O O . GLY D 2 56 ? -6.280 17.390 29.866 1.00 55.82 56 GLY E O 1
ATOM 5098 N N . SER D 2 57 ? -4.785 17.833 28.251 1.00 48.69 57 SER E N 1
ATOM 5099 C CA . SER D 2 57 ? -5.151 19.238 28.137 1.00 51.47 57 SER E CA 1
ATOM 5100 C C . SER D 2 57 ? -5.292 19.588 26.664 1.00 45.14 57 SER E C 1
ATOM 5101 O O . SER D 2 57 ? -4.328 19.472 25.899 1.00 44.07 57 SER E O 1
ATOM 5104 N N . THR D 2 58 ? -6.497 19.989 26.269 1.00 41.57 58 THR E N 1
ATOM 5105 C CA . THR D 2 58 ? -6.787 20.443 24.917 1.00 35.64 58 THR E CA 1
ATOM 5106 C C . THR D 2 58 ? -7.361 21.848 24.987 1.00 38.24 58 THR E C 1
ATOM 5107 O O . THR D 2 58 ? -8.272 22.113 25.781 1.00 36.70 58 THR E O 1
ATOM 5111 N N . TYR D 2 59 ? -6.832 22.736 24.150 1.00 39.53 59 TYR E N 1
ATOM 5112 C CA . TYR D 2 59 ? -7.278 24.116 24.047 1.00 36.43 59 TYR E CA 1
ATOM 5113 C C . TYR D 2 59 ? -7.674 24.395 22.603 1.00 39.42 59 TYR E C 1
ATOM 5114 O O . TYR D 2 59 ? -6.985 23.965 21.673 1.00 40.18 59 TYR E O 1
ATOM 5123 N N . TYR D 2 60 ? -8.782 25.111 22.412 1.00 33.27 60 TYR E N 1
ATOM 5124 C CA . TYR D 2 60 ? -9.324 25.317 21.078 1.00 33.94 60 TYR E CA 1
ATOM 5125 C C . TYR D 2 60 ? -9.657 26.786 20.867 1.00 39.22 60 TYR E C 1
ATOM 5126 O O . TYR D 2 60 ? -9.833 27.551 21.819 1.00 38.68 60 TYR E O 1
ATOM 5135 N N . ALA D 2 61 ? -9.741 27.169 19.596 1.00 41.20 61 ALA E N 1
ATOM 5136 C CA . ALA D 2 61 ? -10.196 28.496 19.214 1.00 38.09 61 ALA E CA 1
ATOM 5137 C C . ALA D 2 61 ? -11.710 28.502 19.046 1.00 42.24 61 ALA E C 1
ATOM 5138 O O . ALA D 2 61 ? -12.314 27.504 18.642 1.00 42.15 61 ALA E O 1
ATOM 5140 N N . ASP D 2 62 ? -12.349 29.603 19.383 1.00 44.57 62 ASP E N 1
ATOM 5141 C CA . ASP D 2 62 ? -13.805 29.688 19.313 1.00 43.73 62 ASP E CA 1
ATOM 5142 C C . ASP D 2 62 ? -14.344 29.551 17.919 1.00 44.94 62 ASP E C 1
ATOM 5143 O O . ASP D 2 62 ? -15.488 29.184 17.734 1.00 49.61 62 ASP E O 1
ATOM 5148 N N . SER D 2 63 ? -13.517 29.783 16.924 1.00 46.96 63 SER E N 1
ATOM 5149 C CA . SER D 2 63 ? -13.926 29.678 15.541 1.00 45.48 63 SER E CA 1
ATOM 5150 C C . SER D 2 63 ? -14.026 28.259 15.072 1.00 41.45 63 SER E C 1
ATOM 5151 O O . SER D 2 63 ? -14.456 28.018 13.969 1.00 47.31 63 SER E O 1
ATOM 5154 N N . VAL D 2 64 ? -13.646 27.305 15.897 1.00 41.70 64 VAL E N 1
ATOM 5155 C CA . VAL D 2 64 ? -13.571 25.932 15.454 1.00 42.12 64 VAL E CA 1
ATOM 5156 C C . VAL D 2 64 ? -14.061 25.041 16.564 1.00 50.64 64 VAL E C 1
ATOM 5157 O O . VAL D 2 64 ? -14.407 23.882 16.346 1.00 50.38 64 VAL E O 1
ATOM 5161 N N . LYS D 2 65 ? -14.161 25.607 17.758 1.00 45.69 65 LYS E N 1
ATOM 5162 C CA . LYS D 2 65 ? -14.590 24.843 18.914 1.00 47.28 65 LYS E CA 1
ATOM 5163 C C . LYS D 2 65 ? -15.848 24.050 18.734 1.00 50.97 65 LYS E C 1
ATOM 5164 O O . LYS D 2 65 ? -16.895 24.599 18.439 1.00 52.73 65 LYS E O 1
ATOM 5170 N N . GLY D 2 66 ? -15.750 22.747 18.912 1.00 50.25 66 GLY E N 1
ATOM 5171 C CA . GLY D 2 66 ? -16.906 21.896 18.809 1.00 48.69 66 GLY E CA 1
ATOM 5172 C C . GLY D 2 66 ? -16.850 21.081 17.564 1.00 54.37 66 GLY E C 1
ATOM 5173 O O . GLY D 2 66 ? -17.499 20.058 17.460 1.00 62.54 66 GLY E O 1
ATOM 5174 N N . ARG D 2 67 ? -16.059 21.528 16.608 1.00 52.92 67 ARG E N 1
ATOM 5175 C CA . ARG D 2 67 ? -15.984 20.840 15.343 1.00 50.78 67 ARG E CA 1
ATOM 5176 C C . ARG D 2 67 ? -14.649 20.130 15.136 1.00 48.76 67 ARG E C 1
ATOM 5177 O O . ARG D 2 67 ? -14.616 19.110 14.474 1.00 48.41 67 ARG E O 1
ATOM 5185 N N . PHE D 2 68 ? -13.547 20.650 15.692 1.00 48.61 68 PHE E N 1
ATOM 5186 C CA . PHE D 2 68 ? -12.285 19.934 15.571 1.00 49.18 68 PHE E CA 1
ATOM 5187 C C . PHE D 2 68 ? -11.954 19.257 16.893 1.00 43.82 68 PHE E C 1
ATOM 5188 O O . PHE D 2 68 ? -12.408 19.684 17.959 1.00 45.09 68 PHE E O 1
ATOM 5196 N N . THR D 2 69 ? -11.147 18.202 16.816 1.00 42.30 69 THR E N 1
ATOM 5197 C CA . THR D 2 69 ? -10.691 17.488 18.004 1.00 41.92 69 THR E CA 1
ATOM 5198 C C . THR D 2 69 ? -9.204 17.210 17.862 1.00 44.93 69 THR E C 1
ATOM 5199 O O . THR D 2 69 ? -8.789 16.523 16.924 1.00 45.72 69 THR E O 1
ATOM 5203 N N . ILE D 2 70 ? -8.405 17.733 18.791 1.00 42.21 70 ILE E N 1
ATOM 5204 C CA . ILE D 2 70 ? -6.957 17.559 18.765 1.00 42.27 70 ILE E CA 1
ATOM 5205 C C . ILE D 2 70 ? -6.586 16.376 19.649 1.00 43.20 70 ILE E C 1
ATOM 5206 O O . ILE D 2 70 ? -7.215 16.133 20.688 1.00 46.13 70 ILE E O 1
ATOM 5211 N N . SER D 2 71 ? -5.574 15.624 19.223 1.00 38.09 71 SER E N 1
ATOM 5212 C CA . SER D 2 71 ? -5.140 14.431 19.934 1.00 33.63 71 SER E CA 1
ATOM 5213 C C . SER D 2 71 ? -3.690 14.159 19.569 1.00 37.95 71 SER E C 1
ATOM 5214 O O . SER D 2 71 ? -3.173 14.682 18.580 1.00 38.58 71 SER E O 1
ATOM 5217 N N . ARG D 2 72 ? -3.041 13.328 20.379 1.00 43.62 72 ARG E N 1
ATOM 5218 C CA . ARG D 2 72 ? -1.653 12.973 20.133 1.00 37.94 72 ARG E CA 1
ATOM 5219 C C . ARG D 2 72 ? -1.409 11.547 20.595 1.00 41.95 72 ARG E C 1
ATOM 5220 O O . ARG D 2 72 ? -2.068 11.055 21.518 1.00 43.71 72 ARG E O 1
ATOM 5228 N N . ASP D 2 73 ? -0.442 10.895 19.944 1.00 45.86 73 ASP E N 1
ATOM 5229 C CA . ASP D 2 73 ? -0.062 9.513 20.237 1.00 48.80 73 ASP E CA 1
ATOM 5230 C C . ASP D 2 73 ? 1.433 9.635 20.530 1.00 49.08 73 ASP E C 1
ATOM 5231 O O . ASP D 2 73 ? 2.254 9.700 19.610 1.00 46.40 73 ASP E O 1
ATOM 5236 N N . ASN D 2 74 ? 1.781 9.659 21.820 1.00 57.29 74 ASN E N 1
ATOM 5237 C CA . ASN D 2 74 ? 3.165 9.880 22.229 1.00 61.62 74 ASN E CA 1
ATOM 5238 C C . ASN D 2 74 ? 3.976 8.620 21.955 1.00 59.23 74 ASN E C 1
ATOM 5239 O O . ASN D 2 74 ? 5.201 8.703 21.813 1.00 58.42 74 ASN E O 1
ATOM 5244 N N . SER D 2 75 ? 3.325 7.457 21.881 1.00 59.90 75 SER E N 1
ATOM 5245 C CA . SER D 2 75 ? 4.038 6.236 21.522 1.00 63.26 75 SER E CA 1
ATOM 5246 C C . SER D 2 75 ? 4.491 6.263 20.071 1.00 59.82 75 SER E C 1
ATOM 5247 O O . SER D 2 75 ? 5.548 5.712 19.741 1.00 55.11 75 SER E O 1
ATOM 5250 N N . LYS D 2 76 ? 3.717 6.903 19.198 1.00 58.79 76 LYS E N 1
ATOM 5251 C CA . LYS D 2 76 ? 4.014 6.928 17.775 1.00 59.18 76 LYS E CA 1
ATOM 5252 C C . LYS D 2 76 ? 4.628 8.244 17.316 1.00 52.68 76 LYS E C 1
ATOM 5253 O O . LYS D 2 76 ? 4.909 8.390 16.122 1.00 49.94 76 LYS E O 1
ATOM 5259 N N . ASN D 2 77 ? 4.849 9.196 18.227 1.00 47.45 77 ASN E N 1
ATOM 5260 C CA . ASN D 2 77 ? 5.390 10.511 17.875 1.00 44.72 77 ASN E CA 1
ATOM 5261 C C . ASN D 2 77 ? 4.507 11.206 16.842 1.00 45.46 77 ASN E C 1
ATOM 5262 O O . ASN D 2 77 ? 4.995 11.771 15.860 1.00 46.50 77 ASN E O 1
ATOM 5267 N N . MET D 2 78 ? 3.195 11.157 17.058 1.00 38.93 78 MET E N 1
ATOM 5268 C CA . MET D 2 78 ? 2.232 11.674 16.099 1.00 37.17 78 MET E CA 1
ATOM 5269 C C . MET D 2 78 ? 1.231 12.590 16.784 1.00 42.32 78 MET E C 1
ATOM 5270 O O . MET D 2 78 ? 0.769 12.310 17.895 1.00 42.80 78 MET E O 1
ATOM 5275 N N . LEU D 2 79 ? 0.910 13.686 16.106 1.00 39.36 79 LEU E N 1
ATOM 5276 C CA . LEU D 2 79 ? -0.143 14.612 16.487 1.00 39.23 79 LEU E CA 1
ATOM 5277 C C . LEU D 2 79 ? -1.245 14.549 15.437 1.00 35.60 79 LEU E C 1
ATOM 5278 O O . LEU D 2 79 ? -0.976 14.385 14.245 1.00 33.39 79 LEU E O 1
ATOM 5283 N N . TYR D 2 80 ? -2.490 14.663 15.885 1.00 34.33 80 TYR E N 1
ATOM 5284 C CA . TYR D 2 80 ? -3.638 14.492 15.010 1.00 33.02 80 TYR E CA 1
ATOM 5285 C C . TYR D 2 80 ? -4.632 15.621 15.217 1.00 34.94 80 TYR E C 1
ATOM 5286 O O . TYR D 2 80 ? -4.765 16.160 16.319 1.00 34.77 80 TYR E O 1
ATOM 5295 N N . LEU D 2 81 ? -5.339 15.965 14.144 1.00 34.25 81 LEU E N 1
ATOM 5296 C CA . LEU D 2 81 ? -6.435 16.922 14.208 1.00 33.22 81 LEU E CA 1
ATOM 5297 C C . LEU D 2 81 ? -7.626 16.330 13.475 1.00 41.60 81 LEU E C 1
ATOM 5298 O O . LEU D 2 81 ? -7.538 16.043 12.278 1.00 44.08 81 LEU E O 1
ATOM 5303 N N . GLN D 2 82 ? -8.732 16.140 14.189 1.00 38.09 82 GLN E N 1
ATOM 5304 C CA . GLN D 2 82 ? -9.945 15.583 13.603 1.00 41.19 82 GLN E CA 1
ATOM 5305 C C . GLN D 2 82 ? -10.902 16.731 13.309 1.00 47.11 82 GLN E C 1
ATOM 5306 O O . GLN D 2 82 ? -11.508 17.296 14.225 1.00 45.60 82 GLN E O 1
ATOM 5312 N N . MET D 2 83 ? -11.038 17.064 12.029 1.00 46.10 83 MET E N 1
ATOM 5313 C CA . MET D 2 83 ? -11.839 18.195 11.584 1.00 52.45 83 MET E CA 1
ATOM 5314 C C . MET D 2 83 ? -13.164 17.687 11.025 1.00 54.45 83 MET E C 1
ATOM 5315 O O . MET D 2 83 ? -13.188 17.004 9.996 1.00 50.68 83 MET E O 1
ATOM 5320 N N . ASN D 2 84 ? -14.256 18.018 11.707 1.00 52.67 84 ASN E N 1
ATOM 5321 C CA . ASN D 2 84 ? -15.607 17.634 11.327 1.00 53.35 84 ASN E CA 1
ATOM 5322 C C . ASN D 2 84 ? -16.448 18.890 11.137 1.00 58.73 84 ASN E C 1
ATOM 5323 O O . ASN D 2 84 ? -16.091 19.977 11.602 1.00 56.47 84 ASN E O 1
ATOM 5328 N N . SER D 2 85 ? -17.582 18.729 10.452 1.00 56.90 85 SER E N 1
ATOM 5329 C CA . SER D 2 85 ? -18.431 19.861 10.072 1.00 50.86 85 SER E CA 1
ATOM 5330 C C . SER D 2 85 ? -17.620 20.897 9.301 1.00 52.10 85 SER E C 1
ATOM 5331 O O . SER D 2 85 ? -17.763 22.107 9.499 1.00 49.81 85 SER E O 1
ATOM 5334 N N . LEU D 2 86 ? -16.752 20.408 8.414 1.00 49.92 86 LEU E N 1
ATOM 5335 C CA . LEU D 2 86 ? -15.813 21.270 7.707 1.00 45.44 86 LEU E CA 1
ATOM 5336 C C . LEU D 2 86 ? -16.555 22.304 6.874 1.00 46.64 86 LEU E C 1
ATOM 5337 O O . LEU D 2 86 ? -17.365 21.958 6.009 1.00 55.29 86 LEU E O 1
ATOM 5342 N N . ARG D 2 87 ? -16.283 23.573 7.138 1.00 43.15 87 ARG E N 1
ATOM 5343 C CA . ARG D 2 87 ? -16.888 24.668 6.397 1.00 43.82 87 ARG E CA 1
ATOM 5344 C C . ARG D 2 87 ? -15.886 25.236 5.395 1.00 40.35 87 ARG E C 1
ATOM 5345 O O . ARG D 2 87 ? -14.713 24.853 5.359 1.00 45.84 87 ARG E O 1
ATOM 5353 N N . ALA D 2 88 ? -16.377 26.157 4.560 1.00 39.23 88 ALA E N 1
ATOM 5354 C CA . ALA D 2 88 ? -15.533 26.751 3.527 1.00 42.42 88 ALA E CA 1
ATOM 5355 C C . ALA D 2 88 ? -14.413 27.587 4.134 1.00 45.44 88 ALA E C 1
ATOM 5356 O O . ALA D 2 88 ? -13.295 27.620 3.606 1.00 41.97 88 ALA E O 1
ATOM 5358 N N . GLU D 2 89 ? -14.692 28.262 5.249 1.00 42.70 89 GLU E N 1
ATOM 5359 C CA . GLU D 2 89 ? -13.695 29.085 5.919 1.00 34.53 89 GLU E CA 1
ATOM 5360 C C . GLU D 2 89 ? -12.600 28.260 6.588 1.00 35.06 89 GLU E C 1
ATOM 5361 O O . GLU D 2 89 ? -11.665 28.844 7.146 1.00 38.31 89 GLU E O 1
ATOM 5367 N N . ASP D 2 90 ? -12.688 26.932 6.550 1.00 33.27 90 ASP E N 1
ATOM 5368 C CA . ASP D 2 90 ? -11.624 26.069 7.044 1.00 35.74 90 ASP E CA 1
ATOM 5369 C C . ASP D 2 90 ? -10.611 25.714 5.965 1.00 35.99 90 ASP E C 1
ATOM 5370 O O . ASP D 2 90 ? -9.628 25.025 6.259 1.00 35.45 90 ASP E O 1
ATOM 5375 N N . THR D 2 91 ? -10.835 26.156 4.729 1.00 37.95 91 THR E N 1
ATOM 5376 C CA . THR D 2 91 ? -9.853 25.970 3.669 1.00 38.03 91 THR E CA 1
ATOM 5377 C C . THR D 2 91 ? -8.595 26.756 3.999 1.00 32.21 91 THR E C 1
ATOM 5378 O O . THR D 2 91 ? -8.622 27.990 4.054 1.00 30.33 91 THR E O 1
ATOM 5382 N N . ALA D 2 92 ? -7.495 26.046 4.224 1.00 31.89 92 ALA E N 1
ATOM 5383 C CA . ALA D 2 92 ? -6.272 26.690 4.683 1.00 36.38 92 ALA E CA 1
ATOM 5384 C C . ALA D 2 92 ? -5.115 25.712 4.550 1.00 29.92 92 ALA E C 1
ATOM 5385 O O . ALA D 2 92 ? -5.306 24.506 4.373 1.00 29.98 92 ALA E O 1
ATOM 5387 N N . LEU D 2 93 ? -3.906 26.259 4.626 1.00 28.37 93 LEU E N 1
ATOM 5388 C CA . LEU D 2 93 ? -2.701 25.472 4.837 1.00 29.19 93 LEU E CA 1
ATOM 5389 C C . LEU D 2 93 ? -2.488 25.316 6.336 1.00 28.43 93 LEU E C 1
ATOM 5390 O O . LEU D 2 93 ? -2.437 26.309 7.068 1.00 29.94 93 LEU E O 1
ATOM 5395 N N . TYR D 2 94 ? -2.374 24.073 6.790 1.00 33.64 94 TYR E N 1
ATOM 5396 C CA . TYR D 2 94 ? -2.331 23.760 8.210 1.00 29.48 94 TYR E CA 1
ATOM 5397 C C . TYR D 2 94 ? -0.916 23.386 8.628 1.00 27.08 94 TYR E C 1
ATOM 5398 O O . TYR D 2 94 ? -0.230 22.629 7.933 1.00 25.91 94 TYR E O 1
ATOM 5407 N N . TYR D 2 95 ? -0.486 23.921 9.769 1.00 22.70 95 TYR E N 1
ATOM 5408 C CA . TYR D 2 95 ? 0.860 23.717 10.281 1.00 25.26 95 TYR E CA 1
ATOM 5409 C C . TYR D 2 95 ? 0.797 23.203 11.711 1.00 27.56 95 TYR E C 1
ATOM 5410 O O . TYR D 2 95 ? -0.082 23.597 12.482 1.00 25.60 95 TYR E O 1
ATOM 5419 N N . CYS D 2 96 ? 1.729 22.319 12.060 1.00 24.61 96 CYS E N 1
ATOM 5420 C CA . CYS D 2 96 ? 1.953 21.934 13.445 1.00 27.51 96 CYS E CA 1
ATOM 5421 C C . CYS D 2 96 ? 3.247 22.566 13.948 1.00 30.65 96 CYS E C 1
ATOM 5422 O O . CYS D 2 96 ? 4.201 22.760 13.187 1.00 25.65 96 CYS E O 1
ATOM 5425 N N . ALA D 2 97 ? 3.267 22.897 15.237 1.00 29.16 97 ALA E N 1
ATOM 5426 C CA . ALA D 2 97 ? 4.382 23.643 15.801 1.00 23.30 97 ALA E CA 1
ATOM 5427 C C . ALA D 2 97 ? 4.500 23.342 17.288 1.00 24.48 97 ALA E C 1
ATOM 5428 O O . ALA D 2 97 ? 3.517 22.999 17.950 1.00 33.35 97 ALA E O 1
ATOM 5430 N N . ASN D 2 98 ? 5.721 23.472 17.800 1.00 24.47 98 ASN E N 1
ATOM 5431 C CA . ASN D 2 98 ? 5.981 23.365 19.229 1.00 25.88 98 ASN E CA 1
ATOM 5432 C C . ASN D 2 98 ? 7.093 24.343 19.582 1.00 26.71 98 ASN E C 1
ATOM 5433 O O . ASN D 2 98 ? 7.616 25.058 18.724 1.00 30.90 98 ASN E O 1
ATOM 5438 N N . GLY D 2 99 ? 7.457 24.364 20.861 1.00 24.14 99 GLY E N 1
ATOM 5439 C CA . GLY D 2 99 ? 8.511 25.242 21.324 1.00 24.27 99 GLY E CA 1
ATOM 5440 C C . GLY D 2 99 ? 9.498 24.244 21.893 1.00 29.08 99 GLY E C 1
ATOM 5441 O O . GLY D 2 99 ? 9.401 23.863 23.064 1.00 33.34 99 GLY E O 1
ATOM 5442 N N . VAL D 2 100 ? 10.465 23.824 21.073 1.00 27.92 100 VAL E N 1
ATOM 5443 C CA . VAL D 2 100 ? 11.367 22.748 21.472 1.00 28.44 100 VAL E CA 1
ATOM 5444 C C . VAL D 2 100 ? 12.618 23.545 21.833 1.00 30.10 100 VAL E C 1
ATOM 5445 O O . VAL D 2 100 ? 13.379 23.145 22.722 1.00 37.26 100 VAL E O 1
ATOM 5449 N N . ALA D 2 101 ? 12.842 24.689 21.182 1.00 27.65 101 ALA E N 1
ATOM 5450 C CA . ALA D 2 101 ? 14.080 25.444 21.354 1.00 23.52 101 ALA E CA 1
ATOM 5451 C C . ALA D 2 101 ? 13.937 26.664 22.251 1.00 30.91 101 ALA E C 1
ATOM 5452 O O . ALA D 2 101 ? 14.952 27.207 22.700 1.00 32.42 101 ALA E O 1
ATOM 5454 N N . THR D 2 102 ? 12.718 27.122 22.510 1.00 29.55 102 THR E N 1
ATOM 5455 C CA . THR D 2 102 ? 12.495 28.308 23.327 1.00 25.54 102 THR E CA 1
ATOM 5456 C C . THR D 2 102 ? 11.777 27.925 24.610 1.00 26.05 102 THR E C 1
ATOM 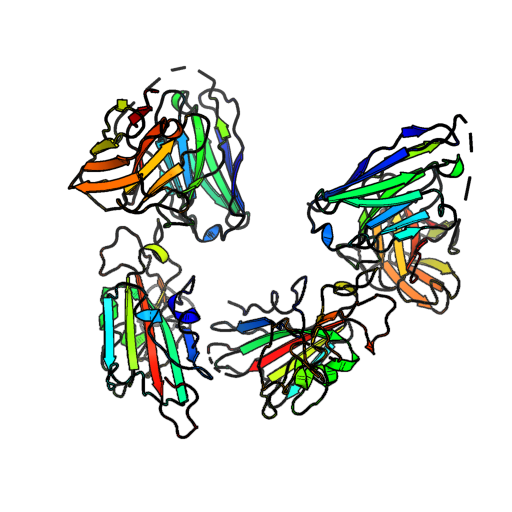5457 O O . THR D 2 102 ? 12.407 27.837 25.664 1.00 32.07 102 THR E O 1
ATOM 5461 N N . ALA D 2 103 ? 10.481 27.648 24.545 1.00 30.13 103 ALA E N 1
ATOM 5462 C CA . ALA D 2 103 ? 9.704 27.278 25.713 1.00 26.86 103 ALA E CA 1
ATOM 5463 C C . ALA D 2 103 ? 8.452 26.574 25.220 1.00 27.91 103 ALA E C 1
ATOM 5464 O O . ALA D 2 103 ? 8.090 26.667 24.046 1.00 27.97 103 ALA E O 1
ATOM 5466 N N . ASP D 2 104 ? 7.795 25.858 26.132 1.00 27.11 104 ASP E N 1
ATOM 5467 C CA . ASP D 2 104 ? 6.685 24.993 25.742 1.00 27.73 104 ASP E CA 1
ATOM 5468 C C . ASP D 2 104 ? 5.517 25.750 25.109 1.00 28.57 104 ASP E C 1
ATOM 5469 O O . ASP D 2 104 ? 4.701 25.134 24.412 1.00 27.10 104 ASP E O 1
ATOM 5474 N N . TRP D 2 105 ? 5.420 27.063 25.318 1.00 25.74 105 TRP E N 1
ATOM 5475 C CA . TRP D 2 105 ? 4.258 27.835 24.897 1.00 28.18 105 TRP E CA 1
ATOM 5476 C C . TRP D 2 105 ? 4.511 28.676 23.654 1.00 25.59 105 TRP E C 1
ATOM 5477 O O . TRP D 2 105 ? 3.654 29.484 23.280 1.00 27.65 105 TRP E O 1
ATOM 5488 N N . TYR D 2 106 ? 5.662 28.515 23.014 1.00 23.31 106 TYR E N 1
ATOM 5489 C CA . TYR D 2 106 ? 6.008 29.256 21.812 1.00 23.04 106 TYR E CA 1
ATOM 5490 C C . TYR D 2 106 ? 5.994 28.329 20.602 1.00 26.40 106 TYR E C 1
ATOM 5491 O O . TYR D 2 106 ? 5.866 27.107 20.722 1.00 29.03 106 TYR E O 1
ATOM 5500 N N . PHE D 2 107 ? 6.132 28.933 19.423 1.00 25.21 107 PHE E N 1
ATOM 5501 C CA . PHE D 2 107 ? 6.174 28.213 18.150 1.00 19.80 107 PHE E CA 1
ATOM 5502 C C . PHE D 2 107 ? 7.528 28.603 17.560 1.00 21.03 107 PHE E C 1
ATOM 5503 O O . PHE D 2 107 ? 7.658 29.664 16.948 1.00 23.49 107 PHE E O 1
ATOM 5511 N N . ASP D 2 108 ? 8.540 27.752 17.737 1.00 21.38 108 ASP E N 1
ATOM 5512 C CA . ASP D 2 108 ? 9.828 28.005 17.101 1.00 21.30 108 ASP E CA 1
ATOM 5513 C C . ASP D 2 108 ? 10.096 26.938 16.056 1.00 19.85 108 ASP E C 1
ATOM 5514 O O . ASP D 2 108 ? 10.758 27.225 15.053 1.00 19.48 108 ASP E O 1
ATOM 5519 N N . LEU D 2 109 ? 9.608 25.720 16.266 1.00 23.00 109 LEU E N 1
ATOM 5520 C CA . LEU D 2 109 ? 9.713 24.653 15.284 1.00 22.51 109 LEU E CA 1
ATOM 5521 C C . LEU D 2 109 ? 8.398 24.542 14.525 1.00 25.07 109 LEU E C 1
ATOM 5522 O O . LEU D 2 109 ? 7.323 24.535 15.130 1.00 22.39 109 LEU E O 1
ATOM 5527 N N . TRP D 2 110 ? 8.486 24.471 13.198 1.00 29.95 110 TRP E N 1
ATOM 5528 C CA . TRP D 2 110 ? 7.312 24.370 12.343 1.00 26.15 110 TRP E CA 1
ATOM 5529 C C . TRP D 2 110 ? 7.530 23.281 11.305 1.00 25.68 110 TRP E C 1
ATOM 5530 O O . TRP D 2 110 ? 8.667 22.954 10.956 1.00 30.89 110 TRP E O 1
ATOM 5541 N N . GLY D 2 111 ? 6.425 22.724 10.811 1.00 27.94 111 GLY E N 1
ATOM 5542 C CA . GLY D 2 111 ? 6.456 21.823 9.681 1.00 27.29 111 GLY E CA 1
ATOM 5543 C C . GLY D 2 111 ? 6.371 22.580 8.373 1.00 28.55 111 GLY E C 1
ATOM 5544 O O . GLY D 2 111 ? 6.397 23.811 8.329 1.00 29.44 111 GLY E O 1
ATOM 5545 N N . ARG D 2 112 ? 6.268 21.820 7.281 1.00 32.03 112 ARG E N 1
ATOM 5546 C CA . ARG D 2 112 ? 6.137 22.449 5.973 1.00 31.69 112 ARG E CA 1
ATOM 5547 C C . ARG D 2 112 ? 4.690 22.804 5.656 1.00 29.68 112 ARG E C 1
ATOM 5548 O O . ARG D 2 112 ? 4.441 23.730 4.876 1.00 26.33 112 ARG E O 1
ATOM 5556 N N . GLY D 2 113 ? 3.741 22.096 6.241 1.00 23.68 113 GLY E N 1
ATOM 5557 C CA . GLY D 2 113 ? 2.339 22.404 6.060 1.00 24.32 113 GLY E CA 1
ATOM 5558 C C . GLY D 2 113 ? 1.651 21.414 5.136 1.00 33.71 113 GLY E C 1
ATOM 5559 O O . GLY D 2 113 ? 2.266 20.823 4.238 1.00 34.23 113 GLY E O 1
ATOM 5560 N N . THR D 2 114 ? 0.352 21.227 5.363 1.00 31.71 114 THR E N 1
ATOM 5561 C CA . THR D 2 114 ? -0.482 20.385 4.519 1.00 25.95 114 THR E CA 1
ATOM 5562 C C . THR D 2 114 ? -1.686 21.195 4.057 1.00 32.85 114 THR E C 1
ATOM 5563 O O . THR D 2 114 ? -2.241 21.993 4.819 1.00 33.16 114 THR E O 1
ATOM 5567 N N . LEU D 2 115 ? -2.076 21.003 2.801 1.00 31.47 115 LEU E N 1
ATOM 5568 C CA . LEU D 2 115 ? -3.102 21.819 2.167 1.00 29.98 115 LEU E CA 1
ATOM 5569 C C . LEU D 2 115 ? -4.469 21.159 2.310 1.00 32.36 115 LEU E C 1
ATOM 5570 O O . LEU D 2 115 ? -4.661 20.012 1.891 1.00 36.77 115 LEU E O 1
ATOM 5575 N N . VAL D 2 116 ? -5.418 21.892 2.885 1.00 35.05 116 VAL E N 1
ATOM 5576 C CA . VAL D 2 116 ? -6.782 21.414 3.078 1.00 37.89 116 VAL E CA 1
ATOM 5577 C C . VAL D 2 116 ? -7.714 22.283 2.244 1.00 41.18 116 VAL E C 1
ATOM 5578 O O . VAL D 2 116 ? -7.747 23.509 2.413 1.00 39.56 116 VAL E O 1
ATOM 5582 N N . THR D 2 117 ? -8.466 21.651 1.347 1.00 42.52 117 THR E N 1
ATOM 5583 C CA . THR D 2 117 ? -9.425 22.338 0.493 1.00 36.93 117 THR E CA 1
ATOM 5584 C C . THR D 2 117 ? -10.829 21.852 0.820 1.00 37.53 117 THR E C 1
ATOM 5585 O O . THR D 2 117 ? -11.096 20.646 0.782 1.00 39.93 117 THR E O 1
ATOM 5589 N N . VAL D 2 118 ? -11.722 22.790 1.132 1.00 45.24 118 VAL E N 1
ATOM 5590 C CA . VAL D 2 118 ? -13.133 22.502 1.374 1.00 44.14 118 VAL E CA 1
ATOM 5591 C C . VAL D 2 118 ? -13.928 23.130 0.235 1.00 44.33 118 VAL E C 1
ATOM 5592 O O . VAL D 2 118 ? -13.982 24.361 0.116 1.00 48.00 118 VAL E O 1
ATOM 5596 N N . SER D 2 119 ? -14.553 22.289 -0.591 1.00 50.04 119 SER E N 1
ATOM 5597 C CA . SER D 2 119 ? -15.270 22.721 -1.799 1.00 52.33 119 SER E CA 1
ATOM 5598 C C . SER D 2 119 ? -16.317 23.802 -1.547 1.00 59.43 119 SER E C 1
ATOM 5599 O O . SER D 2 119 ? -17.135 24.096 -2.425 1.00 53.51 119 SER E O 1
ATOM 5602 N N . GLN D 2 121 ? -12.473 40.759 12.774 1.00 60.04 121 GLN E N 1
ATOM 5603 C CA . GLN D 2 121 ? -11.826 39.732 13.583 1.00 52.12 121 GLN E CA 1
ATOM 5604 C C . GLN D 2 121 ? -11.605 40.176 15.022 1.00 52.78 121 GLN E C 1
ATOM 5605 O O . GLN D 2 121 ? -11.872 41.322 15.385 1.00 54.65 121 GLN E O 1
ATOM 5611 N N . SER D 2 122 ? -11.114 39.246 15.840 1.00 54.18 122 SER E N 1
ATOM 5612 C CA . SER D 2 122 ? -10.699 39.530 17.206 1.00 53.42 122 SER E CA 1
ATOM 5613 C C . SER D 2 122 ? -9.182 39.494 17.367 1.00 54.49 122 SER E C 1
ATOM 5614 O O . SER D 2 122 ? -8.685 39.499 18.499 1.00 49.89 122 SER E O 1
ATOM 5617 N N . ALA D 2 123 ? -8.439 39.474 16.263 1.00 50.88 123 ALA E N 1
ATOM 5618 C CA . ALA D 2 123 ? -6.986 39.408 16.312 1.00 44.69 123 ALA E CA 1
ATOM 5619 C C . ALA D 2 123 ? -6.397 40.687 16.903 1.00 45.56 123 ALA E C 1
ATOM 5620 O O . ALA D 2 123 ? -7.057 41.726 16.999 1.00 49.41 123 ALA E O 1
ATOM 5622 N N . LEU D 2 124 ? -5.132 40.591 17.315 1.00 41.90 124 LEU E N 1
ATOM 5623 C CA . LEU D 2 124 ? -4.394 41.764 17.762 1.00 35.86 124 LEU E CA 1
ATOM 5624 C C . LEU D 2 124 ? -4.273 42.763 16.620 1.00 38.18 124 LEU E C 1
ATOM 5625 O O . LEU D 2 124 ? -4.175 42.394 15.447 1.00 38.46 124 LEU E O 1
ATOM 5630 N N . THR D 2 125 ? -4.285 44.042 16.971 1.00 34.09 125 THR E N 1
ATOM 5631 C CA . THR D 2 125 ? -4.369 45.101 15.977 1.00 34.30 125 THR E CA 1
ATOM 5632 C C . THR D 2 125 ? -2.967 45.513 15.548 1.00 32.85 125 THR E C 1
ATOM 5633 O O . THR D 2 125 ? -2.170 45.984 16.366 1.00 38.12 125 THR E O 1
ATOM 5637 N N . GLN D 2 126 ? -2.668 45.321 14.272 1.00 29.36 126 GLN E N 1
ATOM 5638 C CA . GLN D 2 126 ? -1.435 45.769 13.653 1.00 26.45 126 GLN E CA 1
ATOM 5639 C C . GLN D 2 126 ? -1.759 46.718 12.512 1.00 30.16 126 GLN E C 1
ATOM 5640 O O . GLN D 2 126 ? -2.892 46.745 12.017 1.00 35.07 126 GLN E O 1
ATOM 5646 N N . PRO D 2 127 ? -0.794 47.526 12.078 1.00 28.07 127 PRO E N 1
ATOM 5647 C CA . PRO D 2 127 ? -0.949 48.219 10.797 1.00 20.96 127 PRO E CA 1
ATOM 5648 C C . PRO D 2 127 ? -1.019 47.200 9.672 1.00 27.17 127 PRO E C 1
ATOM 5649 O O . PRO D 2 127 ? -0.398 46.139 9.735 1.00 34.39 127 PRO E O 1
ATOM 5653 N N . ARG D 2 128 ? -1.798 47.516 8.638 1.00 27.55 128 ARG E N 1
ATOM 5654 C CA . ARG D 2 128 ? -1.922 46.559 7.543 1.00 31.71 128 ARG E CA 1
ATOM 5655 C C . ARG D 2 128 ? -0.714 46.595 6.617 1.00 29.49 128 ARG E C 1
ATOM 5656 O O . ARG D 2 128 ? -0.388 45.577 5.996 1.00 31.81 128 ARG E O 1
ATOM 5664 N N . SER D 2 129 ? -0.030 47.733 6.531 1.00 28.74 129 SER E N 1
ATOM 5665 C CA . SER D 2 129 ? 1.054 47.905 5.578 1.00 24.09 129 SER E CA 1
ATOM 5666 C C . SER D 2 129 ? 2.059 48.909 6.114 1.00 32.90 129 SER E C 1
ATOM 5667 O O . SER D 2 129 ? 1.683 49.919 6.714 1.00 37.22 129 SER E O 1
ATOM 5670 N N . VAL D 2 130 ? 3.337 48.624 5.884 1.00 34.36 130 VAL E N 1
ATOM 5671 C CA . VAL D 2 130 ? 4.418 49.561 6.157 1.00 23.21 130 VAL E CA 1
ATOM 5672 C C . VAL D 2 130 ? 5.473 49.384 5.075 1.00 28.81 130 VAL E C 1
ATOM 5673 O O . VAL D 2 130 ? 5.743 48.262 4.632 1.00 33.74 130 VAL E O 1
ATOM 5677 N N . SER D 2 131 ? 6.052 50.493 4.631 1.00 32.82 131 SER E N 1
ATOM 5678 C CA . SER D 2 131 ? 7.064 50.469 3.588 1.00 29.69 131 SER E CA 1
ATOM 5679 C C . SER D 2 131 ? 8.337 51.140 4.082 1.00 29.57 131 SER E C 1
ATOM 5680 O O . SER D 2 131 ? 8.308 51.985 4.983 1.00 24.16 131 SER E O 1
ATOM 5683 N N . GLY D 2 132 ? 9.459 50.739 3.492 1.00 30.81 132 GLY E N 1
ATOM 5684 C CA . GLY D 2 132 ? 10.742 51.304 3.855 1.00 25.91 132 GLY E CA 1
ATOM 5685 C C . GLY D 2 132 ? 11.750 51.083 2.753 1.00 29.45 132 GLY E C 1
ATOM 5686 O O . GLY D 2 132 ? 11.643 50.132 1.974 1.00 33.56 132 GLY E O 1
ATOM 5687 N N . SER D 2 133 ? 12.736 51.974 2.690 1.00 28.15 133 SER E N 1
ATOM 5688 C CA . SER D 2 133 ? 13.785 51.860 1.689 1.00 23.28 133 SER E CA 1
ATOM 5689 C C . SER D 2 133 ? 14.953 51.043 2.236 1.00 26.13 133 SER E C 1
ATOM 5690 O O . SER D 2 133 ? 15.188 51.023 3.449 1.00 28.82 133 SER E O 1
ATOM 5693 N N . PRO D 2 134 ? 15.693 50.362 1.362 1.00 28.23 134 PRO E N 1
ATOM 5694 C CA . PRO D 2 134 ? 16.772 49.482 1.832 1.00 24.61 134 PRO E CA 1
ATOM 5695 C C . PRO D 2 134 ? 17.813 50.244 2.637 1.00 28.36 134 PRO E C 1
ATOM 5696 O O . PRO D 2 134 ? 18.290 51.304 2.227 1.00 31.69 134 PRO E O 1
ATOM 5700 N N . GLY D 2 135 ? 18.160 49.689 3.798 1.00 26.53 135 GLY E N 1
ATOM 5701 C CA . GLY D 2 135 ? 19.079 50.309 4.723 1.00 26.91 135 GLY E CA 1
ATOM 5702 C C . GLY D 2 135 ? 18.416 51.086 5.841 1.00 28.36 135 GLY E C 1
ATOM 5703 O O . GLY D 2 135 ? 19.060 51.342 6.866 1.00 28.74 135 GLY E O 1
ATOM 5704 N N . GLN D 2 136 ? 17.151 51.458 5.677 1.00 28.25 136 GLN E N 1
ATOM 5705 C CA . GLN D 2 136 ? 16.445 52.249 6.675 1.00 28.05 136 GLN E CA 1
ATOM 5706 C C . GLN D 2 136 ? 15.921 51.340 7.789 1.00 30.85 136 GLN E C 1
ATOM 5707 O O . GLN D 2 136 ? 16.276 50.162 7.894 1.00 29.51 136 GLN E O 1
ATOM 5713 N N . SER D 2 137 ? 15.069 51.894 8.647 1.00 33.27 137 SER E N 1
ATOM 5714 C CA . SER D 2 137 ? 14.468 51.155 9.744 1.00 28.08 137 SER E CA 1
ATOM 5715 C C . SER D 2 137 ? 12.965 51.390 9.748 1.00 28.51 137 SER E C 1
ATOM 5716 O O . SER D 2 137 ? 12.487 52.473 9.398 1.00 27.64 137 SER E O 1
ATOM 5719 N N . VAL D 2 138 ? 12.226 50.359 10.147 1.00 25.68 138 VAL E N 1
ATOM 5720 C CA . VAL D 2 138 ? 10.780 50.437 10.303 1.00 23.78 138 VAL E CA 1
ATOM 5721 C C . VAL D 2 138 ? 10.408 49.861 11.660 1.00 21.50 138 VAL E C 1
ATOM 5722 O O . VAL D 2 138 ? 11.064 48.946 12.166 1.00 21.28 138 VAL E O 1
ATOM 5726 N N . THR D 2 139 ? 9.355 50.416 12.257 1.00 23.54 139 THR E N 1
ATOM 5727 C CA . THR D 2 139 ? 8.795 49.919 13.506 1.00 24.80 139 THR E CA 1
ATOM 5728 C C . THR D 2 139 ? 7.354 49.499 13.257 1.00 26.95 139 THR E C 1
ATOM 5729 O O . THR D 2 139 ? 6.582 50.250 12.651 1.00 27.58 139 THR E O 1
ATOM 5733 N N . ILE D 2 140 ? 6.999 48.302 13.716 1.00 26.21 140 ILE E N 1
ATOM 5734 C CA . ILE D 2 140 ? 5.669 47.735 13.523 1.00 26.22 140 ILE E CA 1
ATOM 5735 C C . ILE D 2 140 ? 5.054 47.490 14.893 1.00 29.40 140 ILE E C 1
ATOM 5736 O O . ILE D 2 140 ? 5.684 46.876 15.762 1.00 32.23 140 ILE E O 1
ATOM 5741 N N . SER D 2 141 ? 3.830 47.975 15.087 1.00 25.16 141 SER E N 1
ATOM 5742 C CA . SER D 2 141 ? 3.165 47.951 16.380 1.00 26.40 141 SER E CA 1
ATOM 5743 C C . SER D 2 141 ? 2.108 46.854 16.430 1.00 30.69 141 SER E C 1
ATOM 5744 O O . SER D 2 141 ? 1.586 46.419 15.398 1.00 32.21 141 SER E O 1
ATOM 5747 N N . CYS D 2 142 ? 1.789 46.420 17.650 1.00 31.78 142 CYS E N 1
ATOM 5748 C CA . CYS D 2 142 ? 0.824 45.345 17.868 1.00 33.57 142 CYS E CA 1
ATOM 5749 C C . CYS D 2 142 ? 0.120 45.707 19.165 1.00 39.28 142 CYS E C 1
ATOM 5750 O O . CYS D 2 142 ? 0.764 45.784 20.214 1.00 37.76 142 CYS E O 1
ATOM 5753 N N . THR D 2 143 ? -1.190 45.903 19.103 1.00 42.63 143 THR E N 1
ATOM 5754 C CA . THR D 2 143 ? -1.958 46.371 20.248 1.00 40.87 143 THR E CA 1
ATOM 5755 C C . THR D 2 143 ? -3.019 45.320 20.542 1.00 38.37 143 THR E C 1
ATOM 5756 O O . THR D 2 143 ? -3.854 45.016 19.682 1.00 37.28 143 THR E O 1
ATOM 5760 N N . GLY D 2 144 ? -2.973 44.766 21.752 1.00 37.45 144 GLY E N 1
ATOM 5761 C CA . GLY D 2 144 ? -3.935 43.781 22.204 1.00 39.82 144 GLY E CA 1
ATOM 5762 C C . GLY D 2 144 ? -4.632 44.214 23.478 1.00 45.32 144 GLY E C 1
ATOM 5763 O O . GLY D 2 144 ? -4.571 45.389 23.847 1.00 43.32 144 GLY E O 1
ATOM 5764 N N . THR D 2 145 ? -5.287 43.285 24.166 1.00 47.86 145 THR E N 1
ATOM 5765 C CA . THR D 2 145 ? -6.046 43.601 25.366 1.00 45.50 145 THR E CA 1
ATOM 5766 C C . THR D 2 145 ? -5.187 43.379 26.610 1.00 45.79 145 THR E C 1
ATOM 5767 O O . THR D 2 145 ? -3.977 43.151 26.530 1.00 52.25 145 THR E O 1
ATOM 5771 N N . SER D 2 146 ? -5.818 43.444 27.782 1.00 44.89 146 SER E N 1
ATOM 5772 C CA . SER D 2 146 ? -5.113 43.184 29.030 1.00 43.49 146 SER E CA 1
ATOM 5773 C C . SER D 2 146 ? -5.065 41.705 29.379 1.00 41.93 146 SER E C 1
ATOM 5774 O O . SER D 2 146 ? -4.560 41.356 30.448 1.00 46.83 146 SER E O 1
ATOM 5777 N N . SER D 2 147 ? -5.602 40.882 28.513 1.00 41.92 147 SER E N 1
ATOM 5778 C CA . SER D 2 147 ? -5.636 39.460 28.772 1.00 49.96 147 SER E CA 1
ATOM 5779 C C . SER D 2 147 ? -4.570 38.724 27.980 1.00 47.48 147 SER E C 1
ATOM 5780 O O . SER D 2 147 ? -4.343 37.556 28.203 1.00 43.60 147 SER E O 1
ATOM 5783 N N . ASP D 2 148 ? -3.882 39.437 27.098 1.00 49.81 148 ASP E N 1
ATOM 5784 C CA . ASP D 2 148 ? -2.875 38.833 26.258 1.00 46.07 148 ASP E CA 1
ATOM 5785 C C . ASP D 2 148 ? -1.539 39.565 26.312 1.00 42.98 148 ASP E C 1
ATOM 5786 O O . ASP D 2 148 ? -0.674 39.191 27.077 1.00 42.09 148 ASP E O 1
ATOM 5791 N N . VAL D 2 149 ? -1.366 40.582 25.491 1.00 40.76 149 VAL E N 1
ATOM 5792 C CA . VAL D 2 149 ? -0.145 41.378 25.483 1.00 40.63 149 VAL E CA 1
ATOM 5793 C C . VAL D 2 149 ? 0.084 42.074 26.818 1.00 43.41 149 VAL E C 1
ATOM 5794 O O . VAL D 2 149 ? 1.190 42.071 27.318 1.00 38.30 149 VAL E O 1
ATOM 5798 N N . GLY D 2 150 ? -0.967 42.623 27.419 1.00 43.18 150 GLY E N 1
ATOM 5799 C CA . GLY D 2 150 ? -0.831 43.235 28.725 1.00 40.79 150 GLY E CA 1
ATOM 5800 C C . GLY D 2 150 ? -0.990 42.299 29.902 1.00 38.02 150 GLY E C 1
ATOM 5801 O O . GLY D 2 150 ? -0.853 42.721 31.055 1.00 42.59 150 GLY E O 1
ATOM 5802 N N . GLY D 2 151 ? -1.279 41.029 29.649 1.00 36.80 151 GLY E N 1
ATOM 5803 C CA . GLY D 2 151 ? -1.420 40.065 30.719 1.00 39.53 151 GLY E CA 1
ATOM 5804 C C . GLY D 2 151 ? -0.100 39.436 31.109 1.00 37.60 151 GLY E C 1
ATOM 5805 O O . GLY D 2 151 ? 0.315 39.506 32.269 1.00 48.49 151 GLY E O 1
ATOM 5806 N N . TYR D 2 152 ? 0.568 38.816 30.144 1.00 37.69 152 TYR E N 1
ATOM 5807 C CA . TYR D 2 152 ? 1.871 38.208 30.350 1.00 29.69 152 TYR E CA 1
ATOM 5808 C C . TYR D 2 152 ? 2.863 38.783 29.348 1.00 31.92 152 TYR E C 1
ATOM 5809 O O . TYR D 2 152 ? 2.501 39.515 28.422 1.00 40.23 152 TYR E O 1
ATOM 5818 N N . ASN D 2 153 ? 4.105 38.360 29.479 1.00 27.93 153 ASN E N 1
ATOM 5819 C CA . ASN D 2 153 ? 5.163 38.819 28.601 1.00 29.56 153 ASN E CA 1
ATOM 5820 C C . ASN D 2 153 ? 5.524 37.722 27.644 1.00 29.88 153 ASN E C 1
ATOM 5821 O O . ASN D 2 153 ? 6.663 37.564 27.285 1.00 32.08 153 ASN E O 1
ATOM 5826 N N . TYR D 2 154 ? 4.540 36.961 27.223 1.00 32.07 154 TYR E N 1
ATOM 5827 C CA . TYR D 2 154 ? 4.761 35.872 26.321 1.00 24.12 154 TYR E CA 1
ATOM 5828 C C . TYR D 2 154 ? 4.412 36.277 24.936 1.00 28.61 154 TYR E C 1
ATOM 5829 O O . TYR D 2 154 ? 3.541 35.710 24.318 1.00 27.83 154 TYR E O 1
ATOM 5838 N N . VAL D 2 155 ? 5.122 37.276 24.442 1.00 29.24 155 VAL E N 1
ATOM 5839 C CA . VAL D 2 155 ? 4.863 37.772 23.116 1.00 26.80 155 VAL E CA 1
ATOM 5840 C C . VAL D 2 155 ? 5.840 37.310 22.067 1.00 26.40 155 VAL E C 1
ATOM 5841 O O . VAL D 2 155 ? 7.014 37.166 22.315 1.00 25.79 155 VAL E O 1
ATOM 5845 N N . SER D 2 156 ? 5.310 37.029 20.893 1.00 29.89 156 SER E N 1
ATOM 5846 C CA . SER D 2 156 ? 6.127 36.563 19.813 1.00 21.82 156 SER E CA 1
ATOM 5847 C C . SER D 2 156 ? 5.940 37.341 18.544 1.00 22.34 156 SER E C 1
ATOM 5848 O O . SER D 2 156 ? 4.965 38.007 18.383 1.00 25.86 156 SER E O 1
ATOM 5851 N N . TRP D 2 157 ? 6.918 37.298 17.677 1.00 21.12 157 TRP E N 1
ATOM 5852 C CA . TRP D 2 157 ? 6.878 37.958 16.383 1.00 19.68 157 TRP E CA 1
ATOM 5853 C C . TRP D 2 157 ? 7.285 36.948 15.323 1.00 19.60 157 TRP E C 1
ATOM 5854 O O . TRP D 2 157 ? 8.257 36.206 15.501 1.00 21.04 157 TRP E O 1
ATOM 5865 N N . PHE D 2 158 ? 6.530 36.912 14.228 1.00 19.85 158 PHE E N 1
ATOM 5866 C CA . PHE D 2 158 ? 6.723 35.921 13.181 1.00 20.62 158 PHE E CA 1
ATOM 5867 C C . PHE D 2 158 ? 6.903 36.606 11.835 1.00 20.79 158 PHE E C 1
ATOM 5868 O O . PHE D 2 158 ? 6.223 37.588 11.531 1.00 23.38 158 PHE E O 1
ATOM 5876 N N . GLN D 2 159 ? 7.831 36.087 11.040 1.00 19.99 159 GLN E N 1
ATOM 5877 C CA . GLN D 2 159 ? 7.952 36.439 9.633 1.00 20.26 159 GLN E CA 1
ATOM 5878 C C . GLN D 2 159 ? 7.249 35.367 8.809 1.00 19.39 159 GLN E C 1
ATOM 5879 O O . GLN D 2 159 ? 7.320 34.179 9.136 1.00 25.09 159 GLN E O 1
ATOM 5885 N N . HIS D 2 160 ? 6.555 35.784 7.751 1.00 17.71 160 HIS E N 1
ATOM 5886 C CA . HIS D 2 160 ? 5.715 34.849 7.014 1.00 18.48 160 HIS E CA 1
ATOM 5887 C C . HIS D 2 160 ? 5.565 35.268 5.558 1.00 22.37 160 HIS E C 1
ATOM 5888 O O . HIS D 2 160 ? 5.414 36.455 5.247 1.00 21.57 160 HIS E O 1
ATOM 5895 N N . HIS D 2 161 ? 5.605 34.273 4.676 1.00 24.93 161 HIS E N 1
ATOM 5896 C CA . HIS D 2 161 ? 5.209 34.404 3.281 1.00 23.72 161 HIS E CA 1
ATOM 5897 C C . HIS D 2 161 ? 4.115 33.385 3.005 1.00 23.68 161 HIS E C 1
ATOM 5898 O O . HIS D 2 161 ? 4.364 32.175 3.147 1.00 23.36 161 HIS E O 1
ATOM 5905 N N . PRO D 2 162 ? 2.900 33.804 2.618 1.00 27.21 162 PRO E N 1
ATOM 5906 C CA . PRO D 2 162 ? 1.828 32.832 2.353 1.00 23.36 162 PRO E CA 1
ATOM 5907 C C . PRO D 2 162 ? 2.235 31.751 1.365 1.00 27.17 162 PRO E C 1
ATOM 5908 O O . PRO D 2 162 ? 2.575 32.040 0.213 1.00 28.38 162 PRO E O 1
ATOM 5912 N N . GLY D 2 163 ? 2.203 30.501 1.816 1.00 25.04 163 GLY E N 1
ATOM 5913 C CA . GLY D 2 163 ? 2.677 29.366 1.047 1.00 25.83 163 GLY E CA 1
ATOM 5914 C C . GLY D 2 163 ? 3.898 28.681 1.622 1.00 26.12 163 GLY E C 1
ATOM 5915 O O . GLY D 2 163 ? 4.418 27.740 1.005 1.00 27.02 163 GLY E O 1
ATOM 5916 N N . LYS D 2 164 ? 4.377 29.126 2.779 1.00 24.55 164 LYS E N 1
ATOM 5917 C CA . LYS D 2 164 ? 5.501 28.518 3.471 1.00 27.09 164 LYS E CA 1
ATOM 5918 C C . LYS D 2 164 ? 5.253 28.800 4.947 1.00 26.54 164 LYS E C 1
ATOM 5919 O O . LYS D 2 164 ? 4.461 29.674 5.312 1.00 21.85 164 LYS E O 1
ATOM 5925 N N . ALA D 2 165 ? 5.935 28.041 5.800 1.00 28.87 165 ALA E N 1
ATOM 5926 C CA . ALA D 2 165 ? 5.704 28.138 7.231 1.00 25.31 165 ALA E CA 1
ATOM 5927 C C . ALA D 2 165 ? 6.226 29.467 7.771 1.00 24.39 165 ALA E C 1
ATOM 5928 O O . ALA D 2 165 ? 7.192 30.025 7.243 1.00 29.03 165 ALA E O 1
ATOM 5930 N N . PRO D 2 166 ? 5.599 30.003 8.816 1.00 23.65 166 PRO E N 1
ATOM 5931 C CA . PRO D 2 166 ? 6.131 31.216 9.439 1.00 19.62 166 PRO E CA 1
ATOM 5932 C C . PRO D 2 166 ? 7.441 30.919 10.145 1.00 21.79 166 PRO E C 1
ATOM 5933 O O . PRO D 2 166 ? 7.731 29.777 10.511 1.00 24.75 166 PRO E O 1
ATOM 5937 N N . LYS D 2 167 ? 8.243 31.963 10.328 1.00 20.94 167 LYS E N 1
ATOM 5938 C CA . LYS D 2 167 ? 9.503 31.858 11.048 1.00 20.56 167 LYS E CA 1
ATOM 5939 C C . LYS D 2 167 ? 9.432 32.709 12.304 1.00 19.42 167 LYS E C 1
ATOM 5940 O O . LYS D 2 167 ? 9.055 33.883 12.244 1.00 20.76 167 LYS E O 1
ATOM 5946 N N . LEU D 2 168 ? 9.787 32.113 13.436 1.00 24.31 168 LEU E N 1
ATOM 5947 C CA . LEU D 2 168 ? 9.855 32.858 14.685 1.00 21.04 168 LEU E CA 1
ATOM 5948 C C . LEU D 2 168 ? 11.043 33.809 14.646 1.00 20.93 168 LEU E C 1
ATOM 5949 O O . LEU D 2 168 ? 12.180 33.382 14.424 1.00 21.80 168 LEU E O 1
ATOM 5954 N N . MET D 2 169 ? 10.781 35.097 14.853 1.00 19.36 169 MET E N 1
ATOM 5955 C CA . MET D 2 169 ? 11.827 36.112 14.853 1.00 21.49 169 MET E CA 1
ATOM 5956 C C . MET D 2 169 ? 12.123 36.667 16.234 1.00 23.19 169 MET E C 1
ATOM 5957 O O . MET D 2 169 ? 13.279 36.977 16.534 1.00 24.03 169 MET E O 1
ATOM 5962 N N . ILE D 2 170 ? 11.105 36.812 17.079 1.00 24.19 170 ILE E N 1
ATOM 5963 C CA . ILE D 2 170 ? 11.259 37.358 18.423 1.00 21.50 170 ILE E CA 1
ATOM 5964 C C . ILE D 2 170 ? 10.361 36.568 19.363 1.00 24.63 170 ILE E C 1
ATOM 5965 O O . ILE D 2 170 ? 9.200 36.300 19.039 1.00 26.10 170 ILE E O 1
ATOM 5970 N N . TYR D 2 171 ? 10.896 36.178 20.517 1.00 25.88 171 TYR E N 1
ATOM 5971 C CA . TYR D 2 171 ? 10.095 35.578 21.572 1.00 23.88 171 TYR E CA 1
ATOM 5972 C C . TYR D 2 171 ? 10.473 36.211 22.900 1.00 26.50 171 TYR E C 1
ATOM 5973 O O . TYR D 2 171 ? 11.544 36.808 23.041 1.00 27.94 171 TYR E O 1
ATOM 5982 N N . ASP D 2 172 ? 9.574 36.070 23.876 1.00 24.31 172 ASP E N 1
ATOM 5983 C CA . ASP D 2 172 ? 9.745 36.698 25.184 1.00 24.51 172 ASP E CA 1
ATOM 5984 C C . ASP D 2 172 ? 9.974 38.199 25.022 1.00 26.19 172 ASP E C 1
ATOM 5985 O O . ASP D 2 172 ? 10.843 38.790 25.668 1.00 32.58 172 ASP E O 1
ATOM 5990 N N . VAL D 2 173 ? 9.209 38.801 24.106 1.00 24.66 173 VAL E N 1
ATOM 5991 C CA . VAL D 2 173 ? 9.180 40.241 23.844 1.00 27.39 173 VAL E CA 1
ATOM 5992 C C . VAL D 2 173 ? 10.442 40.742 23.145 1.00 24.60 173 VAL E C 1
ATOM 5993 O O . VAL D 2 173 ? 10.361 41.512 22.180 1.00 25.00 173 VAL E O 1
ATOM 5997 N N . THR D 2 174 ? 11.616 40.315 23.614 1.00 24.44 174 THR E N 1
ATOM 5998 C CA . THR D 2 174 ? 12.865 40.944 23.207 1.00 23.54 174 THR E CA 1
ATOM 5999 C C . THR D 2 174 ? 13.920 39.999 22.648 1.00 22.66 174 THR E C 1
ATOM 6000 O O . THR D 2 174 ? 14.927 40.484 22.121 1.00 23.26 174 THR E O 1
ATOM 6004 N N . ASP D 2 175 ? 13.736 38.687 22.734 1.00 23.19 175 ASP E N 1
ATOM 6005 C CA . ASP D 2 175 ? 14.802 37.742 22.428 1.00 23.43 175 ASP E CA 1
ATOM 6006 C C . ASP D 2 175 ? 14.644 37.140 21.036 1.00 26.79 175 ASP E C 1
ATOM 6007 O O . ASP D 2 175 ? 13.527 36.879 20.582 1.00 25.95 175 ASP E O 1
ATOM 6012 N N . ARG D 2 176 ? 15.791 36.909 20.359 1.00 22.43 176 ARG E N 1
ATOM 6013 C CA . ARG D 2 176 ? 15.861 36.313 19.027 1.00 26.01 176 ARG E CA 1
ATOM 6014 C C . ARG D 2 176 ? 16.238 34.846 19.128 1.00 22.44 176 ARG E C 1
ATOM 6015 O O . ARG D 2 176 ? 17.205 34.510 19.827 1.00 23.94 176 ARG E O 1
ATOM 6023 N N . PRO D 2 177 ? 15.522 33.945 18.459 1.00 20.79 177 PRO E N 1
ATOM 6024 C CA . PRO D 2 177 ? 15.991 32.556 18.370 1.00 19.74 177 PRO E CA 1
ATOM 6025 C C . PRO D 2 177 ? 17.239 32.432 17.512 1.00 24.44 177 PRO E C 1
ATOM 6026 O O . PRO D 2 177 ? 17.763 33.432 17.013 1.00 25.07 177 PRO E O 1
ATOM 6030 N N . SER D 2 178 ? 17.710 31.203 17.322 1.00 27.83 178 SER E N 1
ATOM 6031 C CA . SER D 2 178 ? 18.927 30.974 16.553 1.00 23.74 178 SER E CA 1
ATOM 6032 C C . SER D 2 178 ? 18.729 31.352 15.088 1.00 26.83 178 SER E C 1
ATOM 6033 O O . SER D 2 178 ? 17.737 30.965 14.461 1.00 29.80 178 SER E O 1
ATOM 6036 N N . GLY D 2 179 ? 19.682 32.108 14.543 1.00 25.39 179 GLY E N 1
ATOM 6037 C CA . GLY D 2 179 ? 19.692 32.428 13.134 1.00 22.42 179 GLY E CA 1
ATOM 6038 C C . GLY D 2 179 ? 19.007 33.722 12.752 1.00 27.36 179 GLY E C 1
ATOM 6039 O O . GLY D 2 179 ? 18.974 34.056 11.559 1.00 36.31 179 GLY E O 1
ATOM 6040 N N . VAL D 2 180 ? 18.465 34.458 13.706 1.00 21.60 180 VAL E N 1
ATOM 6041 C CA . VAL D 2 180 ? 17.779 35.724 13.434 1.00 22.78 180 VAL E CA 1
ATOM 6042 C C . VAL D 2 180 ? 18.738 36.849 13.689 1.00 25.15 180 VAL E C 1
ATOM 6043 O O . VAL D 2 180 ? 19.336 36.926 14.780 1.00 25.33 180 VAL E O 1
ATOM 6047 N N . PRO D 2 181 ? 18.962 37.757 12.732 1.00 25.62 181 PRO E N 1
ATOM 6048 C CA . PRO D 2 181 ? 19.936 38.828 12.912 1.00 25.45 181 PRO E CA 1
ATOM 6049 C C . PRO D 2 181 ? 19.500 39.796 14.001 1.00 28.60 181 PRO E C 1
ATOM 6050 O O . PRO D 2 181 ? 18.317 39.923 14.321 1.00 28.04 181 PRO E O 1
ATOM 6054 N N . ASP D 2 182 ? 20.486 40.496 14.571 1.00 32.59 182 ASP E N 1
ATOM 6055 C CA . ASP D 2 182 ? 20.195 41.536 15.555 1.00 31.02 182 ASP E CA 1
ATOM 6056 C C . ASP D 2 182 ? 19.518 42.755 14.940 1.00 27.14 182 ASP E C 1
ATOM 6057 O O . ASP D 2 182 ? 19.254 43.725 15.662 1.00 26.44 182 ASP E O 1
ATOM 6062 N N . ARG D 2 183 ? 19.251 42.733 13.630 1.00 29.43 183 ARG E N 1
ATOM 6063 C CA . ARG D 2 183 ? 18.497 43.808 12.996 1.00 28.32 183 ARG E CA 1
ATOM 6064 C C . ARG D 2 183 ? 17.044 43.808 13.456 1.00 25.19 183 ARG E C 1
ATOM 6065 O O . ARG D 2 183 ? 16.392 44.858 13.454 1.00 26.14 183 ARG E O 1
ATOM 6073 N N . PHE D 2 184 ? 16.530 42.647 13.853 1.00 19.40 184 PHE E N 1
ATOM 6074 C CA . PHE D 2 184 ? 15.193 42.523 14.417 1.00 21.48 184 PHE E CA 1
ATOM 6075 C C . PHE D 2 184 ? 15.272 42.611 15.936 1.00 22.51 184 PHE E C 1
ATOM 6076 O O . PHE D 2 184 ? 16.035 41.872 16.567 1.00 24.39 184 PHE E O 1
ATOM 6084 N N . SER D 2 185 ? 14.483 43.511 16.519 1.00 21.76 185 SER E N 1
ATOM 6085 C CA . SER D 2 185 ? 14.423 43.660 17.965 1.00 23.18 185 SER E CA 1
ATOM 6086 C C . SER D 2 185 ? 12.996 44.002 18.361 1.00 25.72 185 SER E C 1
ATOM 6087 O O . SER D 2 185 ? 12.243 44.586 17.577 1.00 26.32 185 SER E O 1
ATOM 6090 N N . GLY D 2 186 ? 12.628 43.636 19.590 1.00 24.72 186 GLY E N 1
ATOM 6091 C CA . GLY D 2 186 ? 11.272 43.810 20.052 1.00 23.17 186 GLY E CA 1
ATOM 6092 C C . GLY D 2 186 ? 11.218 44.536 21.384 1.00 25.87 186 GLY E C 1
ATOM 6093 O O . GLY D 2 186 ? 12.210 44.644 22.104 1.00 24.91 186 GLY E O 1
ATOM 6094 N N . SER D 2 187 ? 10.024 45.035 21.692 1.00 28.15 187 SER E N 1
ATOM 6095 C CA . SER D 2 187 ? 9.766 45.738 22.940 1.00 26.51 187 SER E CA 1
ATOM 6096 C C . SER D 2 187 ? 8.274 45.676 23.224 1.00 29.28 187 SER E C 1
ATOM 6097 O O . SER D 2 187 ? 7.470 45.318 22.359 1.00 30.68 187 SER E O 1
ATOM 6100 N N . LYS D 2 188 ? 7.907 46.031 24.452 1.00 31.56 188 LYS E N 1
ATOM 6101 C CA . LYS D 2 188 ? 6.508 46.031 24.852 1.00 30.31 188 LYS E CA 1
ATOM 6102 C C . LYS D 2 188 ? 6.269 47.139 25.865 1.00 35.33 188 LYS E C 1
ATOM 6103 O O . LYS D 2 188 ? 7.142 47.461 26.675 1.00 37.76 188 LYS E O 1
ATOM 6109 N N . SER D 2 189 ? 5.071 47.717 25.808 1.00 40.87 189 SER E N 1
ATOM 6110 C CA . SER D 2 189 ? 4.650 48.730 26.772 1.00 32.46 189 SER E CA 1
ATOM 6111 C C . SER D 2 189 ? 3.154 48.492 26.913 1.00 38.27 189 SER E C 1
ATOM 6112 O O . SER D 2 189 ? 2.414 48.604 25.931 1.00 47.30 189 SER E O 1
ATOM 6115 N N . GLY D 2 190 ? 2.712 48.162 28.124 1.00 38.14 190 GLY E N 1
ATOM 6116 C CA . GLY D 2 190 ? 1.306 47.904 28.363 1.00 33.77 190 GLY E CA 1
ATOM 6117 C C . GLY D 2 190 ? 0.664 46.860 27.474 1.00 32.34 190 GLY E C 1
ATOM 6118 O O . GLY D 2 190 ? 1.060 45.692 27.490 1.00 42.59 190 GLY E O 1
ATOM 6119 N N . ASN D 2 191 ? -0.328 47.273 26.690 1.00 32.83 191 ASN E N 1
ATOM 6120 C CA . ASN D 2 191 ? -1.039 46.377 25.789 1.00 40.10 191 ASN E CA 1
ATOM 6121 C C . ASN D 2 191 ? -0.488 46.396 24.371 1.00 39.93 191 ASN E C 1
ATOM 6122 O O . ASN D 2 191 ? -1.075 45.762 23.487 1.00 42.07 191 ASN E O 1
ATOM 6127 N N . THR D 2 192 ? 0.616 47.101 24.132 1.00 33.27 192 THR E N 1
ATOM 6128 C CA . THR D 2 192 ? 1.186 47.248 22.801 1.00 33.12 192 THR E CA 1
ATOM 6129 C C . THR D 2 192 ? 2.604 46.698 22.782 1.00 32.68 192 THR E C 1
ATOM 6130 O O . THR D 2 192 ? 3.432 47.077 23.617 1.00 35.09 192 THR E O 1
ATOM 6134 N N . ALA D 2 193 ? 2.876 45.810 21.830 1.00 27.56 193 ALA E N 1
ATOM 6135 C CA . ALA D 2 193 ? 4.217 45.331 21.535 1.00 26.87 193 ALA E CA 1
ATOM 6136 C C . ALA D 2 193 ? 4.705 45.970 20.241 1.00 25.03 193 ALA E C 1
ATOM 6137 O O . ALA D 2 193 ? 3.909 46.396 19.400 1.00 28.06 193 ALA E O 1
ATOM 6139 N N . SER D 2 194 ? 6.013 46.011 20.045 1.00 25.53 194 SER E N 1
ATOM 6140 C CA . SER D 2 194 ? 6.602 46.642 18.870 1.00 23.93 194 SER E CA 1
ATOM 6141 C C . SER D 2 194 ? 7.833 45.962 18.293 1.00 26.79 194 SER E C 1
ATOM 6142 O O . SER D 2 194 ? 8.788 45.745 19.001 1.00 30.46 194 SER E O 1
ATOM 6145 N N . LEU D 2 195 ? 7.819 45.633 17.008 1.00 19.75 195 LEU E N 1
ATOM 6146 C CA . LEU D 2 195 ? 9.002 45.090 16.370 1.00 24.12 195 LEU E CA 1
ATOM 6147 C C . LEU D 2 195 ? 9.688 46.118 15.512 1.00 24.43 195 LEU E C 1
ATOM 6148 O O . LEU D 2 195 ? 9.058 46.825 14.777 1.00 29.89 195 LEU E O 1
ATOM 6153 N N . THR D 2 196 ? 10.992 46.197 15.617 1.00 23.29 196 THR E N 1
ATOM 6154 C CA . THR D 2 196 ? 11.743 47.114 14.815 1.00 23.17 196 THR E CA 1
ATOM 6155 C C . THR D 2 196 ? 12.705 46.365 13.930 1.00 26.20 196 THR E C 1
ATOM 6156 O O . THR D 2 196 ? 13.441 45.528 14.387 1.00 28.04 196 THR E O 1
ATOM 6160 N N . ILE D 2 197 ? 12.645 46.631 12.644 1.00 23.71 197 ILE E N 1
ATOM 6161 C CA . ILE D 2 197 ? 13.569 46.041 11.717 1.00 24.56 197 ILE E CA 1
ATOM 6162 C C . ILE D 2 197 ? 14.513 47.104 11.164 1.00 25.26 197 ILE E C 1
ATOM 6163 O O . ILE D 2 197 ? 14.099 47.978 10.445 1.00 25.53 197 ILE E O 1
ATOM 6168 N N . SER D 2 198 ? 15.781 47.008 11.494 1.00 23.43 198 SER E N 1
ATOM 6169 C CA . SER D 2 198 ? 16.764 47.955 11.022 1.00 25.76 198 SER E CA 1
ATOM 6170 C C . SER D 2 198 ? 17.585 47.394 9.888 1.00 28.29 198 SER E C 1
ATOM 6171 O O . SER D 2 198 ? 17.559 46.206 9.661 1.00 34.26 198 SER E O 1
ATOM 6174 N N . GLY D 2 199 ? 18.291 48.249 9.162 1.00 28.79 199 GLY E N 1
ATOM 6175 C CA . GLY D 2 199 ? 19.139 47.809 8.071 1.00 25.09 199 GLY E CA 1
ATOM 6176 C C . GLY D 2 199 ? 18.361 46.987 7.069 1.00 29.02 199 GLY E C 1
ATOM 6177 O O . GLY D 2 199 ? 18.734 45.852 6.757 1.00 29.74 199 GLY E O 1
ATOM 6178 N N . LEU D 2 200 ? 17.268 47.560 6.571 1.00 30.16 200 LEU E N 1
ATOM 6179 C CA . LEU D 2 200 ? 16.327 46.821 5.742 1.00 27.68 200 LEU E CA 1
ATOM 6180 C C . LEU D 2 200 ? 16.994 46.297 4.480 1.00 26.89 200 LEU E C 1
ATOM 6181 O O . LEU D 2 200 ? 17.692 47.032 3.776 1.00 32.44 200 LEU E O 1
ATOM 6186 N N . GLN D 2 201 ? 16.777 45.019 4.204 1.00 27.49 201 GLN E N 1
ATOM 6187 C CA . GLN D 2 201 ? 17.206 44.371 2.976 1.00 26.75 201 GLN E CA 1
ATOM 6188 C C . GLN D 2 201 ? 15.976 43.953 2.182 1.00 26.37 201 GLN E C 1
ATOM 6189 O O . GLN D 2 201 ? 14.857 43.921 2.700 1.00 29.16 201 GLN E O 1
ATOM 6195 N N . ALA D 2 202 ? 16.190 43.629 0.905 1.00 26.99 202 ALA E N 1
ATOM 6196 C CA . ALA D 2 202 ? 15.065 43.264 0.048 1.00 27.79 202 ALA E CA 1
ATOM 6197 C C . ALA D 2 202 ? 14.373 42.000 0.543 1.00 28.75 202 ALA E C 1
ATOM 6198 O O . ALA D 2 202 ? 13.148 41.871 0.430 1.00 34.39 202 ALA E O 1
ATOM 6200 N N . GLU D 2 203 ? 15.136 41.056 1.099 1.00 29.57 203 GLU E N 1
ATOM 6201 C CA . GLU D 2 203 ? 14.545 39.807 1.564 1.00 29.20 203 GLU E CA 1
ATOM 6202 C C . GLU D 2 203 ? 13.754 39.970 2.855 1.00 26.59 203 GLU E C 1
ATOM 6203 O O . GLU D 2 203 ? 13.037 39.040 3.239 1.00 29.71 203 GLU E O 1
ATOM 6209 N N . ASP D 2 204 ? 13.863 41.117 3.532 1.00 26.88 204 ASP E N 1
ATOM 6210 C CA . ASP D 2 204 ? 13.052 41.356 4.720 1.00 23.51 204 ASP E CA 1
ATOM 6211 C C . ASP D 2 204 ? 11.586 41.581 4.381 1.00 25.09 204 ASP E C 1
ATOM 6212 O O . ASP D 2 204 ? 10.733 41.453 5.265 1.00 28.80 204 ASP E O 1
ATOM 6217 N N . ALA D 2 205 ? 11.277 41.918 3.131 1.00 23.98 205 ALA E N 1
ATOM 6218 C CA . ALA D 2 205 ? 9.892 42.124 2.731 1.00 23.88 205 ALA E CA 1
ATOM 6219 C C . ALA D 2 205 ? 9.155 40.816 2.973 1.00 26.02 205 ALA E C 1
ATOM 6220 O O . ALA D 2 205 ? 9.572 39.759 2.485 1.00 25.40 205 ALA E O 1
ATOM 6222 N N . ALA D 2 206 ? 8.070 40.891 3.733 1.00 24.98 206 ALA E N 1
ATOM 6223 C CA . ALA D 2 206 ? 7.254 39.734 4.092 1.00 21.62 206 ALA E CA 1
ATOM 6224 C C . ALA D 2 206 ? 6.071 40.245 4.905 1.00 22.71 206 ALA E C 1
ATOM 6225 O O . ALA D 2 206 ? 5.872 41.457 5.049 1.00 23.59 206 ALA E O 1
ATOM 6227 N N . ASP D 2 207 ? 5.284 39.314 5.435 1.00 24.63 207 ASP E N 1
ATOM 6228 C CA . ASP D 2 207 ? 4.231 39.613 6.394 1.00 22.31 207 ASP E CA 1
ATOM 6229 C C . ASP D 2 207 ? 4.752 39.376 7.805 1.00 23.07 207 ASP E C 1
ATOM 6230 O O . ASP D 2 207 ? 5.464 38.400 8.058 1.00 27.63 207 ASP E O 1
ATOM 6235 N N . TYR D 2 208 ? 4.401 40.272 8.722 1.00 22.91 208 TYR E N 1
ATOM 6236 C CA . TYR D 2 208 ? 4.862 40.189 10.101 1.00 24.97 208 TYR E CA 1
ATOM 6237 C C . TYR D 2 208 ? 3.668 40.138 11.039 1.00 22.08 208 TYR E C 1
ATOM 6238 O O . TYR D 2 208 ? 2.787 41.004 10.982 1.00 22.65 208 TYR E O 1
ATOM 6247 N N . TYR D 2 209 ? 3.641 39.116 11.889 1.00 20.17 209 TYR E N 1
ATOM 6248 C CA . TYR D 2 209 ? 2.556 38.886 12.828 1.00 21.13 209 TYR E CA 1
ATOM 6249 C C . TYR D 2 209 ? 3.108 38.914 14.242 1.00 22.50 209 TYR E C 1
ATOM 6250 O O . TYR D 2 209 ? 4.137 38.291 14.523 1.00 24.16 209 TYR E O 1
ATOM 6259 N N . CYS D 2 210 ? 2.430 39.635 15.124 1.00 17.52 210 CYS E N 1
ATOM 6260 C CA . CYS D 2 210 ? 2.688 39.431 16.534 1.00 21.33 210 CYS E CA 1
ATOM 6261 C C . CYS D 2 210 ? 1.876 38.243 17.032 1.00 25.62 210 CYS E C 1
ATOM 6262 O O . CYS D 2 210 ? 0.896 37.818 16.411 1.00 24.61 210 CYS E O 1
ATOM 6265 N N . CYS D 2 211 ? 2.294 37.703 18.170 1.00 23.85 211 CYS E N 1
ATOM 6266 C CA . CYS D 2 211 ? 1.624 36.541 18.721 1.00 26.43 211 CYS E CA 1
ATOM 6267 C C . CYS D 2 211 ? 1.613 36.673 20.233 1.00 31.98 211 CYS E C 1
ATOM 6268 O O . CYS D 2 211 ? 2.510 37.285 20.817 1.00 29.93 211 CYS E O 1
ATOM 6271 N N . SER D 2 212 ? 0.546 36.203 20.876 1.00 31.57 212 SER E N 1
ATOM 6272 C CA . SER D 2 212 ? 0.497 36.166 22.328 1.00 27.18 212 SER E CA 1
ATOM 6273 C C . SER D 2 212 ? -0.080 34.926 22.916 1.00 32.99 212 SER E C 1
ATOM 6274 O O . SER D 2 212 ? -1.130 34.483 22.509 1.00 35.03 212 SER E O 1
ATOM 6277 N N . TYR D 2 213 ? 0.616 34.359 23.873 1.00 31.50 213 TYR E N 1
ATOM 6278 C CA . TYR D 2 213 ? 0.133 33.216 24.632 1.00 36.88 213 TYR E CA 1
ATOM 6279 C C . TYR D 2 213 ? -0.495 33.714 25.926 1.00 32.50 213 TYR E C 1
ATOM 6280 O O . TYR D 2 213 ? 0.133 34.470 26.676 1.00 28.61 213 TYR E O 1
ATOM 6289 N N . ALA D 2 214 ? -1.712 33.281 26.191 1.00 31.60 214 ALA E N 1
ATOM 6290 C CA . ALA D 2 214 ? -2.426 33.760 27.356 1.00 39.92 214 ALA E CA 1
ATOM 6291 C C . ALA D 2 214 ? -2.935 32.698 28.302 1.00 37.53 214 ALA E C 1
ATOM 6292 O O . ALA D 2 214 ? -3.828 32.947 29.086 1.00 40.85 214 ALA E O 1
ATOM 6294 N N . GLY D 2 215 ? -2.369 31.518 28.232 1.00 34.79 215 GLY E N 1
ATOM 6295 C CA . GLY D 2 215 ? -2.751 30.460 29.121 1.00 36.53 215 GLY E CA 1
ATOM 6296 C C . GLY D 2 215 ? -3.701 29.508 28.501 1.00 43.72 215 GLY E C 1
ATOM 6297 O O . GLY D 2 215 ? -3.393 28.347 28.291 1.00 48.47 215 GLY E O 1
ATOM 6298 N N . THR D 2 216 ? -4.869 30.007 28.179 1.00 50.09 216 THR E N 1
ATOM 6299 C CA . THR D 2 216 ? -5.901 29.159 27.646 1.00 49.49 216 THR E CA 1
ATOM 6300 C C . THR D 2 216 ? -5.913 29.213 26.155 1.00 49.21 216 THR E C 1
ATOM 6301 O O . THR D 2 216 ? -6.576 28.424 25.521 1.00 54.11 216 THR E O 1
ATOM 6305 N N . TYR D 2 217 ? -5.165 30.142 25.591 1.00 46.02 217 TYR E N 1
ATOM 6306 C CA . TYR D 2 217 ? -5.185 30.314 24.168 1.00 39.42 217 TYR E CA 1
ATOM 6307 C C . TYR D 2 217 ? -3.998 31.013 23.580 1.00 41.23 217 TYR E C 1
ATOM 6308 O O . TYR D 2 217 ? -3.244 31.646 24.296 1.00 39.83 217 TYR E O 1
ATOM 6317 N N . THR D 2 218 ? -3.808 30.865 22.279 1.00 40.84 218 THR E N 1
ATOM 6318 C CA . THR D 2 218 ? -2.805 31.646 21.572 1.00 32.63 218 THR E CA 1
ATOM 6319 C C . THR D 2 218 ? -3.521 32.493 20.528 1.00 32.73 218 THR E C 1
ATOM 6320 O O . THR D 2 218 ? -4.468 32.026 19.887 1.00 38.90 218 THR E O 1
ATOM 6324 N N . VAL D 2 219 ? -3.098 33.746 20.374 1.00 26.86 219 VAL E N 1
ATOM 6325 C CA . VAL D 2 219 ? -3.767 34.671 19.463 1.00 32.15 219 VAL E CA 1
ATOM 6326 C C . VAL D 2 219 ? -2.719 35.414 18.642 1.00 33.61 219 VAL E C 1
ATOM 6327 O O . VAL D 2 219 ? -1.741 35.935 19.189 1.00 30.14 219 VAL E O 1
ATOM 6331 N N . PHE D 2 220 ? -2.921 35.453 17.327 1.00 31.30 220 PHE E N 1
ATOM 6332 C CA . PHE D 2 220 ? -2.048 36.173 16.414 1.00 25.99 220 PHE E CA 1
ATOM 6333 C C . PHE D 2 220 ? -2.628 37.544 16.095 1.00 29.27 220 PHE E C 1
ATOM 6334 O O . PHE D 2 220 ? -3.835 37.773 16.215 1.00 29.37 220 PHE E O 1
ATOM 6342 N N . GLY D 2 221 ? -1.751 38.456 15.689 1.00 26.58 221 GLY E N 1
ATOM 6343 C CA . GLY D 2 221 ? -2.192 39.727 15.158 1.00 25.57 221 GLY E CA 1
ATOM 6344 C C . GLY D 2 221 ? -2.691 39.597 13.729 1.00 29.37 221 GLY E C 1
ATOM 6345 O O . GLY D 2 221 ? -2.532 38.571 13.064 1.00 29.49 221 GLY E O 1
ATOM 6346 N N . GLY D 2 222 ? -3.321 40.671 13.251 1.00 27.31 222 GLY E N 1
ATOM 6347 C CA . GLY D 2 222 ? -3.828 40.692 11.891 1.00 26.89 222 GLY E CA 1
ATOM 6348 C C . GLY D 2 222 ? -2.758 40.659 10.821 1.00 27.10 222 GLY E C 1
ATOM 6349 O O . GLY D 2 222 ? -3.066 40.330 9.669 1.00 31.14 222 GLY E O 1
ATOM 6350 N N . GLY D 2 223 ? -1.518 40.991 11.168 1.00 28.92 223 GLY E N 1
ATOM 6351 C CA . GLY D 2 223 ? -0.432 40.948 10.213 1.00 26.88 223 GLY E CA 1
ATOM 6352 C C . GLY D 2 223 ? -0.141 42.286 9.570 1.00 25.92 223 GLY E C 1
ATOM 6353 O O . GLY D 2 223 ? -1.058 43.063 9.290 1.00 25.92 223 GLY E O 1
ATOM 6354 N N . THR D 2 224 ? 1.137 42.566 9.333 1.00 26.57 224 THR E N 1
ATOM 6355 C CA . THR D 2 224 ? 1.575 43.786 8.669 1.00 22.36 224 THR E CA 1
ATOM 6356 C C . THR D 2 224 ? 2.431 43.399 7.474 1.00 22.35 224 THR E C 1
ATOM 6357 O O . THR D 2 224 ? 3.464 42.740 7.637 1.00 24.81 224 THR E O 1
ATOM 6361 N N . LYS D 2 225 ? 2.002 43.797 6.279 1.00 21.80 225 LYS E N 1
ATOM 6362 C CA . LYS D 2 225 ? 2.779 43.541 5.073 1.00 24.01 225 LYS E CA 1
ATOM 6363 C C . LYS D 2 225 ? 3.888 44.585 5.140 1.00 26.35 225 LYS E C 1
ATOM 6364 O O . LYS D 2 225 ? 3.623 45.766 5.389 1.00 26.62 225 LYS E O 1
ATOM 6370 N N . LEU D 2 226 ? 5.127 44.148 4.925 1.00 24.47 226 LEU E N 1
ATOM 6371 C CA . LEU D 2 226 ? 6.291 45.027 4.932 1.00 22.77 226 LEU E CA 1
ATOM 6372 C C . LEU D 2 226 ? 6.789 44.977 3.494 1.00 27.88 226 LEU E C 1
ATOM 6373 O O . LEU D 2 226 ? 7.216 43.923 3.015 1.00 28.61 226 LEU E O 1
ATOM 6378 N N . THR D 2 227 ? 6.728 46.114 2.810 1.00 28.92 227 THR E N 1
ATOM 6379 C CA . THR D 2 227 ? 7.265 46.250 1.465 1.00 27.86 227 THR E CA 1
ATOM 6380 C C . THR D 2 227 ? 8.586 47.002 1.538 1.00 30.56 227 THR E C 1
ATOM 6381 O O . THR D 2 227 ? 8.672 48.051 2.184 1.00 27.24 227 THR E O 1
ATOM 6385 N N . VAL D 2 228 ? 9.623 46.427 0.944 1.00 29.68 228 VAL E N 1
ATOM 6386 C CA . VAL D 2 228 ? 10.913 47.075 0.879 1.00 32.26 228 VAL E CA 1
ATOM 6387 C C . VAL D 2 228 ? 11.066 47.598 -0.534 1.00 35.63 228 VAL E C 1
ATOM 6388 O O . VAL D 2 228 ? 11.271 46.843 -1.463 1.00 39.88 228 VAL E O 1
ATOM 6392 N N . LEU D 2 229 ? 10.941 48.902 -0.692 1.00 30.00 229 LEU E N 1
ATOM 6393 C CA . LEU D 2 229 ? 11.022 49.525 -2.003 1.00 30.00 229 LEU E CA 1
ATOM 6394 C C . LEU D 2 229 ? 12.420 49.607 -2.510 1.00 30.00 229 LEU E C 1
ATOM 6395 O O . LEU D 2 229 ? 13.188 50.369 -1.997 1.00 30.00 229 LEU E O 1
ATOM 6400 N N . ALA D 2 230 ? 12.737 48.864 -3.547 1.00 41.42 230 ALA E N 1
ATOM 6401 C CA . ALA D 2 230 ? 14.065 48.824 -4.119 1.00 52.93 230 ALA E CA 1
ATOM 6402 C C . ALA D 2 230 ? 14.735 50.122 -4.398 1.00 54.11 230 ALA E C 1
ATOM 6403 O O . ALA D 2 230 ? 14.088 51.098 -4.774 1.00 49.95 230 ALA E O 1
ATOM 6405 N N . ALA D 2 231 ? 16.044 50.132 -4.275 1.00 47.76 231 ALA E N 1
ATOM 6406 C CA . ALA D 2 231 ? 16.782 51.313 -4.631 1.00 53.50 231 ALA E CA 1
ATOM 6407 C C . ALA D 2 231 ? 18.170 50.861 -4.918 1.00 50.60 231 ALA E C 1
ATOM 6408 O O . ALA D 2 231 ? 18.764 50.173 -4.098 1.00 54.33 231 ALA E O 1
#

B-factor: mean 44.96, std 19.24, range [14.91, 124.8]

Solvent-accessible surface area: 36985 Å² total; per-residue (Å²): 50,49,3,71,95,10,5,110,32,131,145,8,24,15,0,33,20,7,30,55,17,107,0,22,129,29,84,1,70,33,64,46,7,194,132,57,31,135,58,113,17,97,53,34,60,71,32,53,52,127,126,7,89,88,15,76,17,5,19,2,42,1,0,9,0,0,0,42,11,88,13,2,65,29,1,12,37,50,59,97,24,58,0,2,18,48,1,2,33,3,14,123,114,9,57,0,0,0,0,0,22,57,2,11,113,105,4,1,24,5,5,1,7,118,72,8,85,10,4,45,51,48,153,70,78,7,144,65,59,61,59,22,97,43,69,124,42,45,61,53,19,148,142,88,29,129,64,99,58,50,152,68,3,76,94,3,16,83,38,11,4,1,91,3,36,78,49,99,20,88,19,0,11,4,0,0,0,2,12,10,55,132,100,196,58,117,52,47,0,45,54,144,122,10,37,6,105,120,12,10,110,31,86,162,18,18,16,0,29,32,5,93,88,96,50,0,33,40,15,56,0,53,25,75,94,15,150,102,30,59,96,158,83,30,68,111,36,63,74,32,53,57,122,125,3,70,93,65,96,25,76,8,0,37,2,0,14,0,0,0,43,20,83,6,24,70,22,4,15,35,51,68,107,23,43,0,0,24,43,1,0,30,1,19,110,118,13,67,0,0,5,0,4,19,34,6,11,72,76,2,0,17,9,4,1,5,112,86,9,73,17,4,60,92,46,156,69,85,11,153,71,59,64,105,27,112,38,64,122,65,46,72,55,155,165,140,36,97,67,118,98,4,14,83,30,11,3,0,74,2,56,69,41,93,24,92,20,0,31,4,0,0,0,1,9,4,109,46,1,38,40,175,40,139,3,106,11,57,38,33,32,136,17,104,60,58,22,60,38,128,0,22,0,39,11,54,58,28,71,0,61,34,30,3,0,6,0,0,12,30,35,91,81,115,24,10,64,9,0,0,11,3,3,19,74,27,70,34,61,40,30,14,142,56,1,132,75,24,7,70,4,42,30,48,43,106,142,46,33,0,26,0,56,0,61,60,3,110,56,119,2,25,1,49,0,7,0,1,2,2,46,81,12,3,9,7,5,8,34,24,23,4,183,17,15,91,0,41,2,46,122,109,9,88,23,44,214,67,28,73,12,55,78,62,105,73,18,71,0,38,0,60,14,76,74,67,9,0,30,41,77,86,23,0,2,0,0,13,13,50,122,87,145,23,4,92,5,4,0,27,27,12,74,48,84,22,116,78,13,54,114,48,4,47,8,58,56,92,58,62,43,0,22,0,36,0,48,29,3,75,72,111,4,38,9,45,0,8,0,3,1,15,4,23,93,72,9,35,7,2,49,13,1,122,2,41,28,137,172,55,160,10,90,4,56,37,34,28,117,25,119,79,53,25,61,31,126,0,23,0,24,8,52,55,31,72,3,65,36,47,2,0,4,0,0,14,10,17,96,85,104,23,9,49,10,2,0,10,3,1,18,60,29,78,25,64,33,39,17,129,61,2,104,79,28,6,73,5,48,29,54,42,86,128,50,54,0,35,0,62,0,50,55,0,130,57,124,1,26,0,43,0,0,0,0,2,1,36,81,22,6,8,8,6,8,31,23,27,5,176,6,13,105,0,51,9,77,194,104,36,9,95,22,53,207,55,33,57,9,45,52,55,110,73,12,84,0,41,0,61,14,79,82,65,8,2,34,39,72,87,25,1,2,0,0,34,3,84,82,58,126,24,5,94,5,4,0,38,30,9,74,55,109,22,116,66,7,56,108,45,3,55,12,58,53,90,56,60,44,0,25,0,41,0,45,30,4,87,71,135,6,29,7,14,0,10,0,7,1,11,11,11,92,72,9,27,6,1,47,14,0,119,3,58,18,88,101,122

Secondary structure (DSSP, 8-state):
-THHHHHT-SSPPBSSS-EEEEE-SEE---HHHHTS---SEEEEESS-GGGTTS--BSEEEEEEEEEEGGGGGGSSTT--SHIIIII----TT--EEEEEEE-HHHH--TT--TT-EEE---SSPPPTT------PPEESSSS--SS---SSEE-SEEE----TTS-TTTSEEEEEEEEEE--SSPPSEE-/-B---HHHHS-SS--BSSS-EEEEE-SEE---TTS--SSS-EEEEEESS-STTGGG-EES-EEEEEEEEEGGGGGGSSTT--SHHHHHT----TT--EEEEEEE-HHHH--TT-BTT-EEE---SSPPPTT--------EE------EE-SEEE--B-TTS-TTTSEEEEEEEEE--EE-/--EEEEE---EE-TT--EEEEEEEESS-GGGS-EEEEEE-TTS-EEEEEEE-SSSS-EEE-TTTTTTEEEEEETTTTEEEEEE-S--GGG-EEEEEEE-SSS-TTS--EE---EEEEE---BB--SEEEE-TTS-EEEEEE--TTTTTT-S-EEEEEE-TTS--EEEEBTTTB--TT--TTEEEEEETTEEEEEE-S--GGG-EEEEEEEE-SS-EEEB--EEEEE-/--EEEEE---EE-TT--EEEEEEEESS-GGGS-EEEEEE-TTS-EEEEEEE-SSSS-EEE-TTTBTTEEEEEETTTTEEEEEE-S--GGG-EEEEEEE-SSS-TTS--EE---EEEEE---SBB--SEEEE-TT--EEEEEE--TTTTTT-S-EEEEEE-TTS--EEEEBTTTB--TT--TTEEEEEETTEEEEEE-S--GGG-EEEEEEEE-SS-EEEB--EEEEE---